Protein AF-A0A523U523-F1 (afdb_monomer)

Mean predicted aligned error: 12.66 Å

Structure (mmCIF, N/CA/C/O backbone):
data_AF-A0A523U523-F1
#
_entry.id   AF-A0A523U523-F1
#
loop_
_atom_site.group_PDB
_atom_site.id
_atom_site.type_symbol
_atom_site.label_atom_id
_atom_site.label_alt_id
_atom_site.label_comp_id
_atom_site.label_asym_id
_atom_site.label_entity_id
_atom_site.label_seq_id
_atom_site.pdbx_PDB_ins_code
_atom_site.Cartn_x
_atom_site.Cartn_y
_atom_site.Cartn_z
_atom_site.occupancy
_atom_site.B_iso_or_equiv
_atom_site.auth_seq_id
_atom_site.auth_comp_id
_atom_site.auth_asym_id
_atom_site.auth_atom_id
_atom_site.pdbx_PDB_model_num
ATOM 1 N N . MET A 1 1 ? 51.258 87.414 16.941 1.00 31.16 1 MET A N 1
ATOM 2 C CA . MET A 1 1 ? 50.674 86.828 18.165 1.00 31.16 1 MET A CA 1
ATOM 3 C C . MET A 1 1 ? 49.595 85.846 17.743 1.00 31.16 1 MET A C 1
ATOM 5 O O . MET A 1 1 ? 48.778 86.269 16.945 1.00 31.16 1 MET A O 1
ATOM 9 N N . LYS A 1 2 ? 49.683 84.598 18.241 1.00 28.62 2 LYS A N 1
ATOM 10 C CA . LYS A 1 2 ? 48.644 83.554 18.435 1.00 28.62 2 LYS A CA 1
ATOM 11 C C . LYS A 1 2 ? 47.592 83.340 17.333 1.00 28.62 2 LYS A C 1
ATOM 13 O O . LYS A 1 2 ? 46.916 84.271 16.936 1.00 28.62 2 LYS A O 1
ATOM 18 N N . ASP A 1 3 ? 47.291 82.146 16.847 1.00 26.77 3 ASP A N 1
ATOM 19 C CA . ASP A 1 3 ? 47.852 80.798 16.941 1.00 26.77 3 ASP A CA 1
ATOM 20 C C . ASP A 1 3 ? 47.478 80.148 15.597 1.00 26.77 3 ASP A C 1
ATOM 22 O O . ASP A 1 3 ? 46.361 80.320 15.105 1.00 26.77 3 ASP A O 1
ATOM 26 N N . LYS A 1 4 ? 48.447 79.516 14.928 1.00 28.81 4 LYS A N 1
ATOM 27 C CA . LYS A 1 4 ? 48.339 79.107 13.518 1.00 28.81 4 LYS A CA 1
ATOM 28 C C . LYS A 1 4 ? 47.633 77.761 13.367 1.00 28.81 4 LYS A C 1
ATOM 30 O O . LYS A 1 4 ? 48.006 76.785 14.009 1.00 28.81 4 LYS A O 1
ATOM 35 N N . GLY A 1 5 ? 46.673 77.715 12.446 1.00 24.77 5 GLY A N 1
ATOM 36 C CA . GLY A 1 5 ? 46.087 76.483 11.933 1.00 24.77 5 GLY A CA 1
ATOM 37 C C . GLY A 1 5 ? 46.914 75.801 10.835 1.00 24.77 5 GLY A C 1
ATOM 38 O O . GLY A 1 5 ? 47.940 76.309 10.389 1.00 24.77 5 GLY A O 1
ATOM 39 N N . MET A 1 6 ? 46.340 74.689 10.362 1.00 23.67 6 MET A N 1
ATOM 40 C CA . MET A 1 6 ? 46.591 73.994 9.090 1.00 23.67 6 MET A CA 1
ATOM 41 C C . MET A 1 6 ? 47.939 73.264 8.934 1.00 23.67 6 MET A C 1
ATOM 43 O O . MET A 1 6 ? 48.979 73.881 8.757 1.00 23.67 6 MET A O 1
ATOM 47 N N . MET A 1 7 ? 47.914 71.930 8.853 1.00 23.42 7 MET A N 1
ATOM 48 C CA . MET A 1 7 ? 48.011 71.195 7.578 1.00 23.42 7 MET A CA 1
ATOM 49 C C . MET A 1 7 ? 48.237 69.690 7.779 1.00 23.42 7 MET A C 1
ATOM 51 O O . MET A 1 7 ? 48.912 69.228 8.692 1.00 23.42 7 MET A O 1
ATOM 55 N N . ILE A 1 8 ? 47.655 68.951 6.841 1.00 31.33 8 ILE A N 1
ATOM 56 C CA . ILE A 1 8 ? 47.762 67.516 6.594 1.00 31.33 8 ILE A CA 1
ATOM 57 C C . ILE A 1 8 ? 49.200 67.149 6.187 1.00 31.33 8 ILE A C 1
ATOM 59 O O . ILE A 1 8 ? 49.745 67.763 5.272 1.00 31.33 8 ILE A O 1
ATOM 63 N N . ALA A 1 9 ? 49.773 66.088 6.772 1.00 23.36 9 ALA A N 1
ATOM 64 C CA . ALA A 1 9 ? 50.931 65.391 6.205 1.00 23.36 9 ALA A CA 1
ATOM 65 C C . ALA A 1 9 ? 50.999 63.895 6.595 1.00 23.36 9 ALA A C 1
ATOM 67 O O . ALA A 1 9 ? 50.957 63.533 7.763 1.00 23.36 9 ALA A O 1
ATOM 68 N N . LYS A 1 10 ? 51.096 63.078 5.536 1.00 23.66 10 LYS A N 1
ATOM 69 C CA . LYS A 1 10 ? 51.661 61.727 5.311 1.00 23.66 10 LYS A CA 1
ATOM 70 C C . LYS A 1 10 ? 52.051 60.791 6.480 1.00 23.66 10 LYS A C 1
ATOM 72 O O . LYS A 1 10 ? 52.673 61.162 7.463 1.00 23.66 10 LYS A O 1
ATOM 77 N N . SER A 1 11 ? 51.796 59.505 6.207 1.00 30.45 11 SER A N 1
ATOM 78 C CA . SER A 1 11 ? 52.144 58.284 6.957 1.00 30.45 11 SER A CA 1
ATOM 79 C C . SER A 1 11 ? 53.590 58.173 7.459 1.00 30.45 11 SER A C 1
ATOM 81 O O . SER A 1 11 ? 54.503 58.578 6.734 1.00 30.45 11 SER A O 1
ATOM 83 N N . PRO A 1 12 ? 53.810 57.325 8.480 1.00 26.56 12 PRO A N 1
ATOM 84 C CA . PRO A 1 12 ? 54.996 56.481 8.561 1.00 26.56 12 PRO A CA 1
ATOM 85 C C . PRO A 1 12 ? 54.666 54.982 8.433 1.00 26.56 12 PRO A C 1
ATOM 87 O O . PRO A 1 12 ? 53.679 54.471 8.960 1.00 26.56 12 PRO A O 1
ATOM 90 N N . LYS A 1 13 ? 55.539 54.282 7.703 1.00 27.62 13 LYS A N 1
ATOM 91 C CA . LYS A 1 13 ? 55.639 52.820 7.624 1.00 27.62 13 LYS A CA 1
ATOM 92 C C . LYS A 1 13 ? 56.377 52.262 8.848 1.00 27.62 13 LYS A C 1
ATOM 94 O O . LYS A 1 13 ? 57.360 52.856 9.275 1.00 27.62 13 LYS A O 1
ATOM 99 N N . GLY A 1 14 ? 56.000 51.037 9.229 1.00 27.42 14 GLY A N 1
ATOM 100 C CA . GLY A 1 14 ? 56.798 50.084 10.017 1.00 27.42 14 GLY A CA 1
ATOM 101 C C . GLY A 1 14 ? 56.550 50.161 11.526 1.00 27.42 14 GLY A C 1
ATOM 102 O O . GLY A 1 14 ? 56.428 51.248 12.059 1.00 27.42 14 GLY A O 1
ATOM 103 N N . THR A 1 15 ? 56.448 49.083 12.303 1.00 27.89 15 THR A N 1
ATOM 104 C CA . THR A 1 15 ? 56.701 47.645 12.105 1.00 27.89 15 THR A CA 1
ATOM 105 C C . THR A 1 15 ? 56.166 46.901 13.338 1.00 27.89 15 THR A C 1
ATOM 107 O O . THR A 1 15 ? 56.262 47.432 14.439 1.00 27.89 15 THR A O 1
ATOM 110 N N . GLY A 1 16 ? 55.721 45.649 13.173 1.00 27.77 16 GLY A N 1
ATOM 111 C CA . GLY A 1 16 ? 55.662 44.656 14.260 1.00 27.77 16 GLY A CA 1
ATOM 112 C C . GLY A 1 16 ? 54.257 44.253 14.718 1.00 27.77 16 GLY A C 1
ATOM 113 O O . GLY A 1 16 ? 53.577 45.014 15.391 1.00 27.77 16 GLY A O 1
ATOM 114 N N . GLY A 1 17 ? 53.833 43.030 14.383 1.00 25.62 17 GLY A N 1
ATOM 115 C CA . GLY A 1 17 ? 52.575 42.460 14.877 1.00 25.62 17 GLY A CA 1
ATOM 116 C C . GLY A 1 17 ? 52.147 41.196 14.133 1.00 25.62 17 GLY A C 1
ATOM 117 O O . GLY A 1 17 ? 51.312 41.251 13.237 1.00 25.62 17 GLY A O 1
ATOM 118 N N . THR A 1 18 ? 52.801 40.082 14.464 1.00 33.41 18 THR A N 1
ATOM 119 C CA . THR A 1 18 ? 52.349 38.677 14.356 1.00 33.41 18 THR A CA 1
ATOM 120 C C . THR A 1 18 ? 51.091 38.391 13.512 1.00 33.41 18 THR A C 1
ATOM 122 O O . THR A 1 18 ? 49.947 38.529 13.948 1.00 33.41 18 THR A O 1
ATOM 125 N N . ARG A 1 19 ? 51.312 37.880 12.292 1.00 31.42 19 ARG A N 1
ATOM 126 C CA . ARG A 1 19 ? 50.277 37.281 11.433 1.00 31.42 19 ARG A CA 1
ATOM 127 C C . ARG A 1 19 ? 49.756 35.983 12.058 1.00 31.42 19 ARG A C 1
ATOM 129 O O . ARG A 1 19 ? 50.450 34.971 12.042 1.00 31.42 19 ARG A O 1
ATOM 136 N N . TRP A 1 20 ? 48.509 35.986 12.513 1.00 36.66 20 TRP A N 1
ATOM 137 C CA . TRP A 1 20 ? 47.755 34.751 12.726 1.00 36.66 20 TRP A CA 1
ATOM 138 C C . TRP A 1 20 ? 47.405 34.106 11.370 1.00 36.66 20 TRP A C 1
ATOM 140 O O . TRP A 1 20 ? 47.061 34.833 10.427 1.00 36.66 20 TRP A O 1
ATOM 150 N N . PRO A 1 21 ? 47.460 32.768 11.229 1.00 39.16 21 PRO A N 1
ATOM 151 C CA . PRO A 1 21 ? 47.057 32.094 9.998 1.00 39.16 21 PRO A CA 1
ATOM 152 C C . PRO A 1 21 ? 45.580 32.373 9.692 1.00 39.16 21 PRO A C 1
ATOM 154 O O . PRO A 1 21 ? 44.739 32.350 10.591 1.00 39.16 21 PRO A O 1
ATOM 157 N N . ARG A 1 22 ? 45.241 32.576 8.409 1.00 38.88 22 ARG A N 1
ATOM 158 C CA . ARG A 1 22 ? 43.860 32.796 7.916 1.00 38.88 22 ARG A CA 1
ATOM 159 C C . ARG A 1 22 ? 42.844 31.757 8.428 1.00 38.88 22 ARG A C 1
ATOM 161 O O . ARG A 1 22 ? 41.663 32.070 8.525 1.00 38.88 22 ARG A O 1
ATOM 168 N N . PHE A 1 23 ? 43.316 30.575 8.819 1.00 35.03 23 PHE A N 1
ATOM 169 C CA . PHE A 1 23 ? 42.526 29.492 9.402 1.00 35.03 23 PHE A CA 1
ATOM 170 C C . PHE A 1 23 ? 41.856 29.867 10.740 1.00 35.03 23 PHE A C 1
ATOM 172 O O . PHE A 1 23 ? 40.699 29.527 10.965 1.00 35.03 23 PHE A O 1
ATOM 179 N N . VAL A 1 24 ? 42.532 30.640 11.600 1.00 39.50 24 VAL A N 1
ATOM 180 C CA . VAL A 1 24 ? 42.019 30.974 12.944 1.00 39.50 24 VAL A CA 1
ATOM 181 C C . VAL A 1 24 ? 40.967 32.089 12.898 1.00 39.50 24 VAL A C 1
ATOM 183 O O . VAL A 1 24 ? 39.995 32.060 13.648 1.00 39.50 24 VAL A O 1
ATOM 186 N N . ARG A 1 25 ? 41.090 33.033 11.953 1.00 33.12 25 ARG A N 1
ATOM 187 C CA . ARG A 1 25 ? 40.059 34.062 11.718 1.00 33.12 25 ARG A CA 1
ATOM 188 C C . ARG A 1 25 ? 38.760 33.483 11.152 1.00 33.12 25 ARG A C 1
ATOM 190 O O . ARG A 1 25 ? 37.694 34.011 11.441 1.00 33.12 25 ARG A O 1
ATOM 197 N N . MET A 1 26 ? 38.841 32.401 10.378 1.00 36.69 26 MET A N 1
ATOM 198 C CA . MET A 1 26 ? 37.661 31.746 9.811 1.00 36.69 26 MET A CA 1
ATOM 199 C C . MET A 1 26 ? 36.893 30.934 10.867 1.00 36.69 26 MET A C 1
ATOM 201 O O . MET A 1 26 ? 35.667 30.983 10.890 1.00 36.69 26 MET A O 1
ATOM 205 N N . LEU A 1 27 ? 37.601 30.269 11.791 1.00 35.00 27 LEU A N 1
ATOM 206 C CA . LEU A 1 27 ? 36.985 29.552 12.916 1.00 35.00 27 LEU A CA 1
ATOM 207 C C . LEU A 1 27 ? 36.276 30.495 13.905 1.00 35.00 27 LEU A C 1
ATOM 209 O O . LEU A 1 27 ? 35.171 30.197 14.346 1.00 35.00 27 LEU A O 1
ATOM 213 N N . LEU A 1 28 ? 36.861 31.660 14.203 1.00 32.31 28 LEU A N 1
ATOM 214 C CA . LEU A 1 28 ? 36.254 32.639 15.117 1.00 32.31 28 LEU A CA 1
ATOM 215 C C . LEU A 1 28 ? 34.996 33.316 14.540 1.0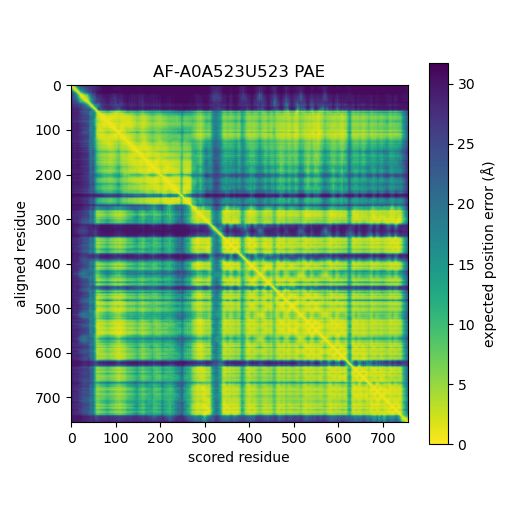0 32.31 28 LEU A C 1
ATOM 217 O O . LEU A 1 28 ? 34.057 33.563 15.291 1.00 32.31 28 LEU A O 1
ATOM 221 N N . CYS A 1 29 ? 34.915 33.543 13.222 1.00 32.44 29 CYS A N 1
ATOM 222 C CA . CYS A 1 29 ? 33.674 34.020 12.592 1.00 32.44 29 CYS A CA 1
ATOM 223 C C . CYS A 1 29 ? 32.554 32.963 12.600 1.00 32.44 29 CYS A C 1
ATOM 225 O O . CYS A 1 29 ? 31.387 33.324 12.727 1.00 32.44 29 CYS A O 1
ATOM 227 N N . PHE A 1 30 ? 32.887 31.669 12.514 1.00 34.69 30 PHE A N 1
ATOM 228 C CA . PHE A 1 30 ? 31.895 30.589 12.596 1.00 34.69 30 PHE A CA 1
ATOM 229 C C . PHE A 1 30 ? 31.328 30.417 14.012 1.00 34.69 30 PHE A C 1
ATOM 231 O O . PHE A 1 30 ? 30.123 30.224 14.164 1.00 34.69 30 PHE A O 1
ATOM 238 N N . CYS A 1 31 ? 32.154 30.568 15.052 1.00 29.89 31 CYS A N 1
ATOM 239 C CA . CYS A 1 31 ? 31.688 30.462 16.438 1.00 29.89 31 CYS A CA 1
ATOM 240 C C . CYS A 1 31 ? 30.761 31.620 16.853 1.00 29.89 31 CYS A C 1
ATOM 242 O O . CYS A 1 31 ? 29.823 31.401 17.613 1.00 29.89 31 CYS A O 1
ATOM 244 N N . VAL A 1 32 ? 30.962 32.839 16.335 1.00 29.83 32 VAL A N 1
ATOM 245 C CA . VAL A 1 32 ? 30.116 34.000 16.686 1.00 29.83 32 VAL A CA 1
ATOM 246 C C . VAL A 1 32 ? 28.758 33.972 15.968 1.00 29.83 32 VAL A C 1
ATOM 248 O O . VAL A 1 32 ? 27.759 34.403 16.538 1.00 29.83 32 VAL A O 1
ATOM 251 N N . ILE A 1 33 ? 28.676 33.395 14.762 1.00 35.25 33 ILE A N 1
ATOM 252 C CA . ILE A 1 33 ? 27.397 33.211 14.048 1.00 35.25 33 ILE A CA 1
ATOM 253 C C . ILE A 1 33 ? 26.590 32.045 14.647 1.00 35.25 33 ILE A C 1
ATOM 255 O O . ILE A 1 33 ? 25.371 32.151 14.772 1.00 35.25 33 ILE A O 1
ATOM 259 N N . ALA A 1 34 ? 27.256 30.976 15.103 1.00 31.44 34 ALA A N 1
ATOM 260 C CA . ALA A 1 34 ? 26.598 29.840 15.755 1.00 31.44 34 ALA A CA 1
ATOM 261 C C . ALA A 1 34 ? 25.940 30.210 17.101 1.00 31.44 34 ALA A C 1
ATOM 263 O O . ALA A 1 34 ? 24.869 29.699 17.413 1.00 31.44 34 ALA A O 1
ATOM 264 N N . VAL A 1 35 ? 26.530 31.141 17.863 1.00 28.06 35 VAL A N 1
ATOM 265 C CA . VAL A 1 35 ? 25.991 31.597 19.162 1.00 28.06 35 VAL A CA 1
ATOM 266 C C . VAL A 1 35 ? 24.847 32.616 19.009 1.00 28.06 35 VAL A C 1
ATOM 268 O O . VAL A 1 35 ? 23.992 32.721 19.887 1.00 28.06 35 VAL A O 1
ATOM 271 N N . LEU A 1 36 ? 24.762 33.335 17.883 1.00 27.53 36 LEU A N 1
ATOM 272 C CA . LEU A 1 36 ? 23.669 34.287 17.622 1.00 27.53 36 LEU A CA 1
ATOM 273 C C . LEU A 1 36 ? 22.416 33.643 16.997 1.00 27.53 36 LEU A C 1
ATOM 275 O O . LEU A 1 36 ? 21.342 34.235 17.066 1.00 27.53 36 LEU A O 1
ATOM 279 N N . MET A 1 37 ? 22.508 32.425 16.447 1.00 27.86 37 MET A N 1
ATOM 280 C CA . MET A 1 37 ? 21.350 31.686 15.909 1.00 27.86 37 MET A CA 1
ATOM 281 C C . MET A 1 37 ? 20.597 30.846 16.957 1.00 27.86 37 MET A C 1
ATOM 283 O O . MET A 1 37 ? 19.499 30.367 16.686 1.00 27.86 37 MET A O 1
ATOM 287 N N . THR A 1 38 ? 21.132 30.694 18.171 1.00 30.44 38 THR A N 1
ATOM 288 C CA . THR A 1 38 ? 20.534 29.865 19.236 1.00 30.44 38 THR A CA 1
ATOM 289 C C . THR A 1 38 ? 19.432 30.542 20.060 1.00 30.44 38 THR A C 1
ATOM 291 O O . THR A 1 38 ? 18.860 29.901 20.938 1.00 30.44 38 THR A O 1
ATOM 294 N N . VAL A 1 39 ? 19.064 31.798 19.775 1.00 31.47 39 VAL A N 1
ATOM 295 C CA . VAL A 1 39 ? 18.015 32.525 20.519 1.00 31.47 39 VAL A CA 1
ATOM 296 C C . VAL A 1 39 ? 16.908 33.004 19.578 1.00 31.47 39 VAL A C 1
ATOM 298 O O . VAL A 1 39 ? 16.804 34.191 19.292 1.00 31.47 39 VAL A O 1
ATOM 301 N N . ARG A 1 40 ? 16.099 32.067 19.062 1.00 31.25 40 ARG A N 1
ATOM 302 C CA . ARG A 1 40 ? 14.681 32.248 18.664 1.00 31.25 40 ARG A CA 1
ATOM 303 C C . ARG A 1 40 ? 14.171 30.991 17.955 1.00 31.25 40 ARG A C 1
ATOM 305 O O . ARG A 1 40 ? 14.233 30.893 16.738 1.00 31.25 40 ARG A O 1
ATOM 312 N N . ASN A 1 41 ? 13.701 30.024 18.737 1.00 29.33 41 ASN A N 1
ATOM 313 C CA . ASN A 1 41 ? 12.648 29.072 18.360 1.00 29.33 41 ASN A CA 1
ATOM 314 C C . ASN A 1 41 ? 12.392 28.154 19.559 1.00 29.33 41 ASN A C 1
ATOM 316 O O . ASN A 1 41 ? 12.992 27.086 19.699 1.00 29.33 41 ASN A O 1
ATOM 320 N N . GLU A 1 42 ? 11.524 28.605 20.460 1.00 28.17 42 GLU A N 1
ATOM 321 C CA . GLU A 1 42 ? 10.879 27.734 21.438 1.00 28.17 42 GLU A CA 1
ATOM 322 C C . GLU A 1 42 ? 9.475 27.426 20.931 1.00 28.17 42 GLU A C 1
ATOM 324 O O . GLU A 1 42 ? 8.561 28.242 20.997 1.00 28.17 42 GLU A O 1
ATOM 329 N N . GLY A 1 43 ? 9.347 26.245 20.343 1.00 29.02 43 GLY A N 1
ATOM 330 C CA . GLY A 1 43 ? 8.105 25.701 19.825 1.00 29.02 43 GLY A CA 1
ATOM 331 C C . GLY A 1 43 ? 8.441 24.435 19.057 1.00 29.02 43 GLY A C 1
ATOM 332 O O . GLY A 1 43 ? 8.924 24.523 17.936 1.00 29.02 43 GLY A O 1
ATOM 333 N N . LEU A 1 44 ? 8.214 23.277 19.688 1.00 32.59 44 LEU A N 1
ATOM 334 C CA . LEU A 1 44 ? 8.507 21.917 19.199 1.00 32.59 44 LEU A CA 1
ATOM 335 C C . LEU A 1 44 ? 9.986 21.487 19.302 1.00 32.59 44 LEU A C 1
ATOM 337 O O . LEU A 1 44 ? 10.647 21.217 18.303 1.00 32.59 44 LEU A O 1
ATOM 341 N N . ARG A 1 45 ? 10.497 21.349 20.534 1.00 26.23 45 ARG A N 1
ATOM 342 C CA . ARG A 1 45 ? 11.681 20.515 20.811 1.00 26.23 45 ARG A CA 1
ATOM 343 C C . ARG A 1 45 ? 11.231 19.118 21.269 1.00 26.23 45 ARG A C 1
ATOM 345 O O . ARG A 1 45 ? 10.311 19.045 22.084 1.00 26.23 45 ARG A O 1
ATOM 352 N N . PRO A 1 46 ? 11.850 18.021 20.794 1.00 32.06 46 PRO A N 1
ATOM 353 C CA . PRO A 1 46 ? 11.705 16.720 21.439 1.00 32.06 46 PRO A CA 1
ATOM 354 C C . PRO A 1 46 ? 12.274 16.796 22.862 1.00 32.06 46 PRO A C 1
ATOM 356 O O . PRO A 1 46 ? 13.280 17.467 23.097 1.00 32.06 46 PRO A O 1
ATOM 359 N N . VAL A 1 47 ? 11.612 16.128 23.809 1.00 28.44 47 VAL A N 1
ATOM 360 C CA . VAL A 1 47 ? 12.075 15.997 25.197 1.00 28.44 47 VAL A CA 1
ATOM 361 C C . VAL A 1 47 ? 13.483 15.401 25.173 1.00 28.44 47 VAL A C 1
ATOM 363 O O . VAL A 1 47 ? 13.680 14.275 24.718 1.00 28.44 47 VAL A O 1
ATOM 366 N N . SER A 1 48 ? 14.472 16.182 25.605 1.00 27.59 48 SER A N 1
ATOM 367 C CA . SER A 1 48 ? 15.866 15.759 25.686 1.00 27.59 48 SER A CA 1
ATOM 368 C C . SER A 1 48 ? 16.009 14.680 26.756 1.00 27.59 48 SER A C 1
ATOM 370 O O . SER A 1 48 ? 15.863 14.960 27.947 1.00 27.59 48 SER A O 1
ATOM 372 N N . ALA A 1 49 ? 16.309 13.453 26.331 1.00 27.62 49 ALA A N 1
ATOM 373 C CA . ALA A 1 49 ? 16.953 12.472 27.193 1.00 27.62 49 ALA A CA 1
ATOM 374 C C . ALA A 1 49 ? 18.290 13.055 27.682 1.00 27.62 49 ALA A C 1
ATOM 376 O O . ALA A 1 49 ? 18.973 13.751 26.929 1.00 27.62 49 ALA A O 1
ATOM 377 N N . GLY A 1 50 ? 18.608 12.819 28.956 1.00 26.12 50 GLY A N 1
ATOM 378 C CA . GLY A 1 50 ? 19.746 13.414 29.649 1.00 26.12 50 GLY A CA 1
ATOM 379 C C . GLY A 1 50 ? 21.075 13.267 28.907 1.00 26.12 50 GLY A C 1
ATOM 380 O O . GLY A 1 50 ? 21.347 12.267 28.244 1.00 26.12 50 GLY A O 1
ATOM 381 N N . GLU A 1 51 ? 21.903 14.296 29.052 1.00 29.23 51 GLU A N 1
ATOM 382 C CA . GLU A 1 51 ? 23.283 14.353 28.587 1.00 29.23 51 GLU A CA 1
ATOM 383 C C . GLU A 1 51 ? 24.115 13.271 29.285 1.00 29.23 51 GLU A C 1
ATOM 385 O O . GLU A 1 51 ? 24.623 13.478 30.381 1.00 29.23 51 GLU A O 1
ATOM 390 N N . ASN A 1 52 ? 24.184 12.086 28.677 1.00 27.08 52 ASN A N 1
ATOM 391 C CA . ASN A 1 52 ? 25.299 11.138 28.734 1.00 27.08 52 ASN A CA 1
ATOM 392 C C . ASN A 1 52 ? 24.938 9.888 27.925 1.00 27.08 52 ASN A C 1
ATOM 394 O O . ASN A 1 52 ? 24.633 8.848 28.488 1.00 27.08 52 ASN A O 1
ATOM 398 N N . GLU A 1 53 ? 24.993 9.980 26.597 1.00 27.52 53 GLU A N 1
ATOM 399 C CA . GLU A 1 53 ? 25.214 8.818 25.733 1.00 27.52 53 GLU A CA 1
ATOM 400 C C . GLU A 1 53 ? 25.695 9.302 24.359 1.00 27.52 53 GLU A C 1
ATOM 402 O O . GLU A 1 53 ? 24.930 9.771 23.520 1.00 27.52 53 GLU A O 1
ATOM 407 N N . ALA A 1 54 ? 26.995 9.169 24.098 1.00 29.58 54 ALA A N 1
ATOM 408 C CA . ALA A 1 54 ? 27.550 9.202 22.746 1.00 29.58 54 ALA A CA 1
ATOM 409 C C . ALA A 1 54 ? 27.222 7.879 22.016 1.00 29.58 54 ALA A C 1
ATOM 411 O O . ALA A 1 54 ? 28.110 7.195 21.509 1.00 29.58 54 ALA A O 1
ATOM 412 N N . SER A 1 55 ? 25.942 7.493 22.023 1.00 31.44 55 SER A N 1
ATOM 413 C CA . SER A 1 55 ? 25.428 6.220 21.526 1.00 31.44 55 SER A CA 1
ATOM 414 C C . SER A 1 55 ? 24.120 6.429 20.743 1.00 31.44 55 SER A C 1
ATOM 416 O O . SER A 1 55 ? 23.205 7.112 21.187 1.00 31.44 55 SER A O 1
ATOM 418 N N . ALA A 1 56 ? 24.082 5.812 19.558 1.00 37.09 56 ALA A N 1
ATOM 419 C CA . ALA A 1 56 ? 22.937 5.499 18.701 1.00 37.09 56 ALA A CA 1
ATOM 420 C C . ALA A 1 56 ? 22.228 6.624 17.908 1.00 37.09 56 ALA A C 1
ATOM 422 O O . ALA A 1 56 ? 21.377 7.369 18.391 1.00 37.09 56 ALA A O 1
ATOM 423 N N . ASN A 1 57 ? 22.463 6.603 16.588 1.00 50.50 57 ASN A N 1
ATOM 424 C CA . ASN A 1 57 ? 21.452 6.932 15.580 1.00 50.50 57 ASN A CA 1
ATOM 425 C C . ASN A 1 57 ? 20.186 6.110 15.878 1.00 50.50 57 ASN A C 1
ATOM 427 O O . ASN A 1 57 ? 20.173 4.915 15.597 1.00 50.50 57 ASN A O 1
ATOM 431 N N . LYS A 1 58 ? 19.166 6.704 16.505 1.00 66.25 58 LYS A N 1
ATOM 432 C CA . LYS A 1 58 ? 17.991 5.963 16.977 1.00 66.25 58 LYS A CA 1
ATOM 433 C C . LYS A 1 58 ? 16.726 6.478 16.303 1.00 66.25 58 LYS A C 1
ATOM 435 O O . LYS A 1 58 ? 16.395 7.661 16.413 1.00 66.25 58 LYS A O 1
ATOM 440 N N . LEU A 1 59 ? 16.023 5.573 15.623 1.00 81.06 59 LEU A N 1
ATOM 441 C CA . LEU A 1 59 ? 14.662 5.775 15.136 1.00 81.06 59 LEU A CA 1
ATOM 442 C C . LEU A 1 59 ? 13.801 6.437 16.217 1.00 81.06 59 LEU A C 1
ATOM 444 O O . LEU A 1 59 ? 13.666 5.914 17.323 1.00 81.06 59 LEU A O 1
ATOM 448 N N . THR A 1 60 ? 13.190 7.568 15.878 1.00 86.50 60 THR A N 1
ATOM 449 C CA . THR A 1 60 ? 12.226 8.248 16.745 1.00 86.50 60 THR A CA 1
ATOM 450 C C . THR A 1 60 ? 10.846 8.188 16.103 1.00 86.50 60 THR A C 1
ATOM 452 O O . THR A 1 60 ? 10.649 8.623 14.965 1.00 86.50 60 THR A O 1
ATOM 455 N N . ILE A 1 61 ? 9.884 7.629 16.833 1.00 88.25 61 ILE A N 1
ATOM 456 C CA . ILE A 1 61 ? 8.482 7.556 16.418 1.00 88.25 61 ILE A CA 1
ATOM 457 C C . ILE A 1 61 ? 7.752 8.817 16.882 1.00 88.25 61 ILE A C 1
ATOM 459 O O . ILE A 1 61 ? 7.957 9.290 17.998 1.00 88.25 61 ILE A O 1
ATOM 463 N N . SER A 1 62 ? 6.917 9.376 16.006 1.00 79.56 62 SER A N 1
ATOM 464 C CA . SER A 1 62 ? 6.138 10.577 16.311 1.00 79.56 62 SER A CA 1
ATOM 465 C C . SER A 1 62 ? 5.012 10.293 17.314 1.00 79.56 62 SER A C 1
ATOM 467 O O . SER A 1 62 ? 4.487 9.183 17.357 1.00 79.56 62 SER A O 1
ATOM 469 N N . LEU A 1 63 ? 4.584 11.322 18.055 1.00 84.94 63 LEU A N 1
ATOM 470 C CA . LEU A 1 63 ? 3.342 11.326 18.844 1.00 84.94 63 LEU A CA 1
ATOM 471 C C . LEU A 1 63 ? 3.233 10.211 19.904 1.00 84.94 63 LEU A C 1
ATOM 473 O O . LEU A 1 63 ? 2.167 9.627 20.044 1.00 84.94 63 LEU A O 1
ATOM 477 N N . ILE A 1 64 ? 4.289 9.893 20.660 1.00 90.69 64 ILE A N 1
ATOM 478 C CA . ILE A 1 64 ? 4.183 8.918 21.764 1.00 90.69 64 ILE A CA 1
ATOM 479 C C . ILE A 1 64 ? 3.425 9.538 22.950 1.00 90.69 64 ILE A C 1
ATOM 481 O O . ILE A 1 64 ? 3.746 10.643 23.385 1.00 90.69 64 ILE A O 1
ATOM 485 N N . ALA A 1 65 ? 2.433 8.818 23.478 1.00 91.50 65 ALA A N 1
ATOM 486 C CA . ALA A 1 65 ? 1.647 9.226 24.636 1.00 91.50 65 ALA A CA 1
ATOM 487 C C . ALA A 1 65 ? 2.496 9.178 25.924 1.00 91.50 65 ALA A C 1
ATOM 489 O O . ALA A 1 65 ? 2.971 8.097 26.289 1.00 91.50 65 ALA A O 1
ATOM 490 N N . PRO A 1 66 ? 2.696 10.307 26.631 1.00 90.75 66 PRO A N 1
ATOM 491 C CA . PRO A 1 66 ? 3.416 10.309 27.901 1.00 90.75 66 PRO A CA 1
ATOM 492 C C . PRO A 1 66 ? 2.587 9.623 28.995 1.00 90.75 66 PRO A C 1
ATOM 494 O O . PRO A 1 66 ? 1.363 9.719 28.990 1.00 90.75 66 PRO A O 1
ATOM 497 N N . ASN A 1 67 ? 3.256 8.948 29.935 1.00 91.38 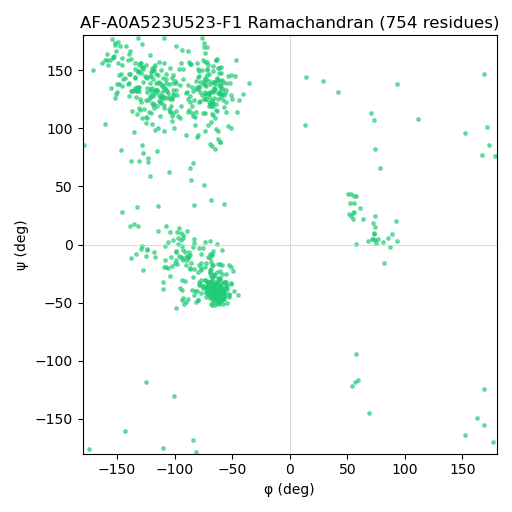67 ASN A N 1
ATOM 498 C CA . ASN A 1 67 ? 2.651 8.283 31.103 1.00 91.38 67 ASN A CA 1
ATOM 499 C C . ASN A 1 67 ? 1.505 7.305 30.765 1.00 91.38 67 ASN A C 1
ATOM 501 O O . ASN A 1 67 ? 0.642 7.024 31.595 1.00 91.38 67 ASN A O 1
ATOM 505 N N . ALA A 1 68 ? 1.481 6.770 29.542 1.00 92.56 68 ALA A N 1
ATOM 506 C CA . ALA A 1 68 ? 0.404 5.901 29.079 1.00 92.56 68 ALA A CA 1
ATOM 507 C C . ALA A 1 68 ? 0.292 4.596 29.888 1.00 92.56 68 ALA A C 1
ATOM 509 O O . ALA A 1 68 ? -0.819 4.103 30.081 1.00 92.56 68 ALA A O 1
ATOM 510 N N . ASP A 1 69 ? 1.415 4.066 30.388 1.00 94.12 69 ASP A N 1
ATOM 511 C CA . ASP A 1 69 ? 1.428 2.894 31.272 1.00 94.12 69 ASP A CA 1
ATOM 512 C C . ASP A 1 69 ? 0.671 3.171 32.577 1.00 94.12 69 ASP A C 1
ATOM 514 O O . ASP A 1 69 ? -0.238 2.420 32.918 1.00 94.12 69 ASP A O 1
ATOM 518 N N . GLU A 1 70 ? 0.947 4.298 33.244 1.00 95.62 70 GLU A N 1
ATOM 519 C CA . GLU A 1 70 ? 0.260 4.705 34.482 1.00 95.62 70 GLU A CA 1
ATOM 520 C C . GLU A 1 70 ? -1.253 4.851 34.267 1.00 95.62 70 GLU A C 1
ATOM 522 O O . GLU A 1 70 ? -2.064 4.418 35.090 1.00 95.62 70 GLU A O 1
ATOM 527 N N . VAL A 1 71 ? -1.648 5.427 33.126 1.00 95.88 71 VAL A N 1
ATOM 528 C CA . VAL A 1 71 ? -3.059 5.578 32.754 1.00 95.88 71 VAL A CA 1
ATOM 529 C C . VAL A 1 71 ? -3.722 4.213 32.571 1.00 95.88 71 VAL A C 1
ATOM 531 O O . VAL A 1 71 ? -4.812 3.982 33.101 1.00 95.88 71 VAL A O 1
ATOM 534 N N . PHE A 1 72 ? -3.086 3.288 31.846 1.00 96.50 72 PHE A N 1
ATOM 535 C CA . PHE A 1 72 ? -3.638 1.947 31.656 1.00 96.50 72 PHE A CA 1
ATOM 536 C C . PHE A 1 72 ? -3.671 1.141 32.959 1.00 96.50 72 PHE A C 1
ATOM 538 O O . PHE A 1 72 ? -4.676 0.482 33.219 1.00 96.50 72 PHE A O 1
ATOM 545 N N . GLU A 1 73 ? -2.656 1.248 33.815 1.00 96.62 73 GLU A N 1
ATOM 546 C CA . GLU A 1 73 ? -2.647 0.623 35.142 1.00 96.62 73 GLU A CA 1
ATOM 547 C C . GLU A 1 73 ? -3.779 1.147 36.034 1.00 96.62 73 GLU A C 1
ATOM 549 O O . GLU A 1 73 ? -4.455 0.369 36.719 1.00 96.62 73 GLU A O 1
ATOM 554 N N . GLN A 1 74 ? -4.037 2.459 36.002 1.00 97.38 74 GLN A N 1
ATOM 555 C CA . GLN A 1 74 ? -5.152 3.065 36.723 1.00 97.38 74 GLN A CA 1
ATOM 556 C C . GLN A 1 74 ? -6.501 2.547 36.211 1.00 97.38 74 GLN A C 1
ATOM 558 O O . GLN A 1 74 ? -7.363 2.194 37.022 1.00 97.38 74 GLN A O 1
ATOM 563 N N . LEU A 1 75 ? -6.685 2.470 34.891 1.00 97.25 75 LEU A N 1
ATOM 564 C CA . LEU A 1 75 ? -7.890 1.905 34.280 1.00 97.25 75 LEU A CA 1
ATOM 565 C C . LEU A 1 75 ? -8.073 0.430 34.667 1.00 97.25 75 LEU A C 1
ATOM 567 O O . LEU A 1 75 ? -9.169 0.030 35.058 1.00 97.25 75 LEU A O 1
ATOM 571 N N . ASP A 1 76 ? -7.004 -0.367 34.645 1.00 97.00 76 ASP A N 1
ATOM 572 C CA . ASP A 1 76 ? -7.047 -1.786 35.010 1.00 97.00 76 ASP A CA 1
ATOM 573 C C . ASP A 1 76 ? -7.346 -1.984 36.510 1.00 97.00 76 ASP A C 1
ATOM 575 O O . ASP A 1 76 ? -8.060 -2.915 36.897 1.00 97.00 76 ASP A O 1
ATOM 579 N N . ARG A 1 77 ? -6.871 -1.086 37.385 1.00 97.81 77 ARG A N 1
ATOM 580 C CA . ARG A 1 77 ? -7.268 -1.047 38.804 1.00 97.81 77 ARG A CA 1
ATOM 581 C C . ARG A 1 77 ? -8.759 -0.738 38.965 1.00 97.81 77 ARG A C 1
ATOM 583 O O . ARG A 1 77 ? -9.451 -1.490 39.646 1.00 97.81 77 ARG A O 1
ATOM 590 N N . LEU A 1 78 ? -9.260 0.316 38.319 1.00 97.50 78 LEU A N 1
ATOM 591 C CA . LEU A 1 78 ? -10.672 0.714 38.403 1.00 97.50 78 LEU A CA 1
ATOM 592 C C . LEU A 1 78 ? -11.610 -0.377 37.868 1.00 97.50 78 LEU A C 1
ATOM 594 O O . LEU A 1 78 ? -12.653 -0.633 38.469 1.00 97.50 78 LEU A O 1
ATOM 598 N N . ALA A 1 79 ? -11.213 -1.065 36.793 1.00 95.69 79 ALA A N 1
ATOM 599 C CA . ALA A 1 79 ? -11.955 -2.197 36.248 1.00 95.69 79 ALA A CA 1
ATOM 600 C C . ALA A 1 79 ? -11.994 -3.393 37.217 1.00 95.69 79 ALA A C 1
ATOM 602 O O . ALA A 1 79 ? -13.058 -3.978 37.420 1.00 95.69 79 ALA A O 1
ATOM 603 N N . ARG A 1 80 ? -10.870 -3.735 37.872 1.00 96.31 80 ARG A N 1
ATOM 604 C CA . ARG A 1 80 ? -10.826 -4.796 38.903 1.00 96.31 80 ARG A CA 1
ATOM 605 C C . ARG A 1 80 ? -11.696 -4.471 40.117 1.00 96.31 80 ARG A C 1
ATOM 607 O O . ARG A 1 80 ? -12.362 -5.356 40.644 1.00 96.31 80 ARG A O 1
ATOM 614 N N . GLU A 1 81 ? -11.717 -3.207 40.527 1.00 96.94 81 GLU A N 1
ATOM 615 C CA . GLU A 1 81 ? -12.561 -2.705 41.619 1.00 96.94 81 GLU A CA 1
ATOM 616 C C . GLU A 1 81 ? -14.026 -2.479 41.202 1.00 96.94 81 GLU A C 1
ATOM 618 O O . GLU A 1 81 ? -14.845 -2.115 42.044 1.00 96.94 81 GLU A O 1
ATOM 623 N N . LYS A 1 82 ? -14.371 -2.688 39.921 1.00 96.44 82 LYS A N 1
ATOM 624 C CA . LYS A 1 82 ? -15.701 -2.436 39.333 1.00 96.44 82 LYS A CA 1
ATOM 625 C C . LYS A 1 82 ? -16.203 -0.993 39.517 1.00 96.44 82 LYS A C 1
ATOM 627 O O . LYS A 1 82 ? -17.407 -0.743 39.540 1.00 96.44 82 LYS A O 1
ATOM 632 N N . LYS A 1 83 ? -15.293 -0.021 39.621 1.00 97.00 83 LYS A N 1
ATOM 633 C CA . LYS A 1 83 ? -15.608 1.416 39.719 1.00 97.00 83 LYS A CA 1
ATOM 634 C C . LYS A 1 83 ? -15.816 2.016 38.327 1.00 97.00 83 LYS A C 1
ATOM 636 O O . LYS A 1 83 ? -14.990 2.781 37.832 1.00 97.00 83 LYS A O 1
ATOM 641 N N . TRP A 1 84 ? -16.914 1.640 37.672 1.00 95.75 84 TRP A N 1
ATOM 642 C CA . TRP A 1 84 ? -17.146 1.940 36.253 1.00 95.75 84 TRP A CA 1
ATOM 643 C C . TRP A 1 84 ? -17.277 3.435 35.936 1.00 95.75 84 TRP A C 1
ATOM 645 O O . TRP A 1 84 ? -16.710 3.894 34.951 1.00 95.75 84 TRP A O 1
ATOM 655 N N . LEU A 1 85 ? -17.947 4.223 36.781 1.00 94.88 85 LEU A N 1
ATOM 656 C CA . LEU A 1 85 ? -18.089 5.664 36.539 1.00 94.88 85 LEU A CA 1
ATOM 657 C C . LEU A 1 85 ? -16.729 6.386 36.549 1.00 94.88 85 LEU A C 1
ATOM 659 O O . LEU A 1 85 ? -16.446 7.200 35.671 1.00 94.88 85 LEU A O 1
ATOM 663 N N . ASP A 1 86 ? -15.866 6.064 37.513 1.00 96.38 86 ASP A N 1
ATOM 664 C CA . ASP A 1 86 ? -14.516 6.632 37.598 1.00 96.38 86 ASP A CA 1
ATOM 665 C C . ASP A 1 86 ? -13.608 6.110 36.480 1.00 96.38 86 ASP A C 1
ATOM 667 O O . ASP A 1 86 ? -12.754 6.848 35.982 1.00 96.38 86 ASP A O 1
ATOM 671 N N . TYR A 1 87 ? -13.807 4.856 36.056 1.00 96.69 87 TYR A N 1
ATOM 672 C CA . TYR A 1 87 ? -13.146 4.290 34.881 1.00 96.69 87 TYR A CA 1
ATOM 673 C C . TYR A 1 87 ? -13.459 5.127 33.640 1.00 96.69 87 TYR A C 1
ATOM 675 O O . TYR A 1 87 ? -12.536 5.567 32.962 1.00 96.69 87 TYR A O 1
ATOM 683 N N . PHE A 1 88 ? -14.737 5.404 33.369 1.00 94.75 88 PHE A N 1
ATOM 684 C CA . PHE A 1 88 ? -15.149 6.159 32.185 1.00 94.75 88 PHE A CA 1
ATOM 685 C C . PHE A 1 88 ? -14.688 7.618 32.219 1.00 94.75 88 PHE A C 1
ATOM 687 O O . PHE A 1 88 ? -14.122 8.089 31.238 1.00 94.75 88 PHE A O 1
ATOM 694 N N . LYS A 1 89 ? -14.770 8.297 33.371 1.00 94.69 89 LYS A N 1
ATOM 695 C CA . LYS A 1 89 ? -14.200 9.651 33.532 1.00 94.69 89 LYS A CA 1
ATOM 696 C C . LYS A 1 89 ? -12.695 9.693 33.256 1.00 94.69 89 LYS A C 1
ATOM 698 O O . LYS A 1 89 ? -12.187 10.633 32.647 1.00 94.69 89 LYS A O 1
ATOM 703 N N . THR A 1 90 ? -11.973 8.673 33.721 1.00 95.31 90 THR A N 1
ATOM 704 C CA . THR A 1 90 ? -10.527 8.543 33.496 1.00 95.31 90 THR A CA 1
ATOM 705 C C . THR A 1 90 ? -10.233 8.231 32.027 1.00 95.31 90 THR A C 1
ATOM 707 O O . THR A 1 90 ? -9.311 8.807 31.453 1.00 95.31 90 THR A O 1
ATOM 710 N N . ALA A 1 91 ? -11.030 7.357 31.406 1.00 94.00 91 ALA A N 1
ATOM 711 C CA . ALA A 1 91 ? -10.922 7.000 29.997 1.00 94.00 91 ALA A CA 1
ATOM 712 C C . ALA A 1 91 ? -11.193 8.201 29.078 1.00 94.00 91 ALA A C 1
ATOM 714 O O . ALA A 1 91 ? -10.443 8.389 28.126 1.00 94.00 91 ALA A O 1
ATOM 715 N N . ASP A 1 92 ? -12.182 9.046 29.377 1.00 92.38 92 ASP A N 1
ATOM 716 C CA . ASP A 1 92 ? -12.444 10.278 28.619 1.00 92.38 92 ASP A CA 1
ATOM 717 C C . ASP A 1 92 ? -11.260 11.228 28.671 1.00 92.38 92 ASP A C 1
ATOM 719 O O . ASP A 1 92 ? -10.746 11.636 27.631 1.00 92.38 92 ASP A O 1
ATOM 723 N N . ARG A 1 93 ? -10.763 11.512 29.880 1.00 93.81 93 ARG A N 1
ATOM 724 C CA . ARG A 1 93 ? -9.589 12.370 30.052 1.00 93.81 93 ARG A CA 1
ATOM 725 C C . ARG A 1 93 ? -8.381 11.812 29.296 1.00 93.81 93 ARG A C 1
ATOM 727 O O . ARG A 1 93 ? -7.656 12.558 28.645 1.00 93.81 93 ARG A O 1
ATOM 734 N N . ALA A 1 94 ? -8.177 10.497 29.344 1.00 94.25 94 ALA A N 1
ATOM 735 C CA . ALA A 1 94 ? -7.116 9.835 28.597 1.00 94.25 94 ALA A CA 1
ATOM 736 C C . ALA A 1 94 ? -7.332 9.911 27.075 1.00 94.25 94 ALA A C 1
ATOM 738 O O . ALA A 1 94 ? -6.378 10.121 26.332 1.00 94.25 94 ALA A O 1
ATOM 739 N N . MET A 1 95 ? -8.569 9.772 26.594 1.00 91.75 95 MET A N 1
ATOM 740 C CA . MET A 1 95 ? -8.910 9.903 25.177 1.00 91.75 95 MET A CA 1
ATOM 741 C C . MET A 1 95 ? -8.682 11.334 24.676 1.00 91.75 95 MET A C 1
ATOM 743 O O . MET A 1 95 ? -8.165 11.518 23.577 1.00 91.75 95 MET A O 1
ATOM 747 N N . GLU A 1 96 ? -9.012 12.344 25.478 1.00 91.06 96 GLU A N 1
ATOM 748 C CA . GLU A 1 96 ? -8.759 13.752 25.164 1.00 91.06 96 GLU A CA 1
ATOM 749 C C . GLU A 1 96 ? -7.260 14.069 25.116 1.00 91.06 96 GLU A C 1
ATOM 751 O O . GLU A 1 96 ? -6.799 14.727 24.185 1.00 91.06 96 GLU A O 1
ATOM 756 N N . CYS A 1 97 ? -6.484 13.575 26.086 1.00 91.25 97 CYS A N 1
ATOM 757 C CA . CYS A 1 97 ? -5.049 13.849 26.163 1.00 91.25 97 CYS A CA 1
ATOM 758 C C . CYS A 1 97 ? -4.207 13.012 25.186 1.00 91.25 97 CYS A C 1
ATOM 760 O O . CYS A 1 97 ? -3.181 13.492 24.704 1.00 91.25 97 CYS A O 1
ATOM 762 N N . HIS A 1 98 ? -4.603 11.765 24.908 1.00 93.00 98 HIS A N 1
ATOM 763 C CA . HIS A 1 98 ? -3.763 10.780 24.215 1.00 93.00 98 HIS A CA 1
ATOM 764 C C . HIS A 1 98 ? -4.434 10.096 23.020 1.00 93.00 98 HIS A C 1
ATOM 766 O O . HIS A 1 98 ? -3.773 9.325 22.334 1.00 93.00 98 HIS A O 1
ATOM 772 N N . GLY A 1 99 ? -5.711 10.342 22.718 1.00 89.81 99 GLY A N 1
ATOM 773 C CA . GLY A 1 99 ? -6.469 9.558 21.731 1.00 89.81 99 GLY A CA 1
ATOM 774 C C . GLY A 1 99 ? -5.859 9.499 20.323 1.00 89.81 99 GLY A C 1
ATOM 775 O O . GLY A 1 99 ? -5.957 8.471 19.655 1.00 89.81 99 GLY A O 1
ATOM 776 N N . GLU A 1 100 ? -5.181 10.561 19.886 1.00 89.69 100 GLU A N 1
ATOM 777 C CA . GLU A 1 100 ? -4.485 10.628 18.588 1.00 89.69 100 GLU A CA 1
ATOM 778 C C . GLU A 1 100 ? -2.999 10.216 18.665 1.00 89.69 100 GLU A C 1
ATOM 780 O O . GLU A 1 100 ? -2.321 10.128 17.642 1.00 89.69 100 GLU A O 1
ATOM 785 N N . MET A 1 101 ? -2.490 9.940 19.868 1.00 94.25 101 MET A N 1
ATOM 786 C CA . MET A 1 101 ? -1.107 9.545 20.136 1.00 94.25 101 MET A CA 1
ATOM 787 C C . MET A 1 101 ? -0.921 8.023 20.046 1.00 94.25 101 MET A C 1
ATOM 789 O O . MET A 1 101 ? -1.873 7.240 20.010 1.00 94.25 101 MET A O 1
ATOM 793 N N . LEU A 1 102 ? 0.333 7.589 20.004 1.00 95.12 102 LEU A N 1
ATOM 794 C CA . LEU A 1 102 ? 0.758 6.199 19.969 1.00 95.12 102 LEU A CA 1
ATOM 795 C C . LEU A 1 102 ? 1.190 5.722 21.354 1.00 95.12 102 LEU A C 1
ATOM 797 O O . LEU A 1 102 ? 1.880 6.422 22.087 1.00 95.12 102 LEU A O 1
ATOM 801 N N . TYR A 1 103 ? 0.838 4.485 21.671 1.00 95.00 103 TYR A N 1
ATOM 802 C CA . TYR A 1 103 ? 1.329 3.753 22.827 1.00 95.00 103 TYR A CA 1
ATOM 803 C C . TYR A 1 103 ? 2.313 2.673 22.375 1.00 95.00 103 TYR A C 1
ATOM 805 O O . TYR A 1 103 ? 2.024 1.921 21.438 1.00 95.00 103 TYR A O 1
ATOM 813 N N . GLN A 1 104 ? 3.473 2.589 23.029 1.00 93.69 104 GLN A N 1
ATOM 814 C CA . GLN A 1 104 ? 4.477 1.565 22.750 1.00 93.69 104 GLN A CA 1
ATOM 815 C C . GLN A 1 104 ? 4.092 0.252 23.441 1.00 93.69 104 GLN A C 1
ATOM 817 O O . GLN A 1 104 ? 4.441 0.005 24.586 1.00 93.69 104 GLN A O 1
ATOM 822 N N . VAL A 1 105 ? 3.381 -0.616 22.723 1.00 91.50 105 VAL A N 1
ATOM 823 C CA . VAL A 1 105 ? 2.907 -1.911 23.243 1.00 91.50 105 VAL A CA 1
ATOM 824 C C . VAL A 1 105 ? 4.068 -2.884 23.488 1.00 91.50 105 VAL A C 1
ATOM 826 O O . VAL A 1 105 ? 4.034 -3.693 24.408 1.00 91.50 105 VAL A O 1
ATOM 829 N N . THR A 1 106 ? 5.088 -2.851 22.627 1.00 89.88 106 THR A N 1
ATOM 830 C CA . THR A 1 106 ? 6.348 -3.605 22.781 1.00 89.88 106 THR A CA 1
ATOM 831 C C . THR A 1 106 ? 7.486 -2.783 22.181 1.00 89.88 106 THR A C 1
ATOM 833 O O . THR A 1 106 ? 7.214 -1.826 21.459 1.00 89.88 106 THR A O 1
ATOM 836 N N . TYR A 1 107 ? 8.745 -3.191 22.375 1.00 85.25 107 TYR A N 1
ATOM 837 C CA . TYR A 1 107 ? 9.920 -2.471 21.858 1.00 85.25 107 TYR A CA 1
ATOM 838 C C . TYR A 1 107 ? 9.783 -2.018 20.387 1.00 85.25 107 TYR A C 1
ATOM 840 O O . TYR A 1 107 ? 10.031 -0.854 20.092 1.00 85.25 107 TYR A O 1
ATOM 848 N N . ASN A 1 108 ? 9.268 -2.885 19.503 1.00 90.62 108 ASN A N 1
ATOM 849 C CA . ASN A 1 108 ? 9.111 -2.617 18.064 1.00 90.62 108 ASN A CA 1
ATOM 850 C C . ASN A 1 108 ? 7.653 -2.396 17.612 1.00 90.62 108 ASN A C 1
ATOM 852 O O . ASN A 1 108 ? 7.344 -2.502 16.421 1.00 90.62 108 ASN A O 1
ATOM 856 N N . PHE A 1 109 ? 6.725 -2.137 18.538 1.00 93.81 109 PHE A N 1
ATOM 857 C CA . PHE A 1 109 ? 5.307 -1.975 18.214 1.00 93.81 109 PHE A CA 1
ATOM 858 C C . PHE A 1 109 ? 4.681 -0.776 18.883 1.00 93.81 109 PHE A C 1
ATOM 860 O O . PHE A 1 109 ? 4.658 -0.681 20.108 1.00 93.81 109 PHE A O 1
ATOM 867 N N . TYR A 1 110 ? 4.050 0.039 18.056 1.00 95.25 110 TYR A N 1
ATOM 868 C CA . TYR A 1 110 ? 3.279 1.184 18.474 1.00 95.25 110 TYR A CA 1
ATOM 869 C C . TYR A 1 110 ? 1.874 1.046 17.904 1.00 95.25 110 TYR A C 1
ATOM 871 O O . TYR A 1 110 ? 1.700 0.776 16.716 1.00 95.25 110 TYR A O 1
ATOM 879 N N . GLU A 1 111 ? 0.864 1.230 18.736 1.00 94.88 111 GLU A N 1
ATOM 880 C CA . GLU A 1 111 ? -0.539 1.233 18.322 1.00 94.88 111 GLU A CA 1
ATOM 881 C C . GLU A 1 111 ? -1.192 2.500 18.868 1.00 94.88 111 GLU A C 1
ATOM 883 O O . GLU A 1 111 ? -0.786 3.024 19.904 1.00 94.88 111 GLU A O 1
ATOM 888 N N . ASN A 1 112 ? -2.167 3.043 18.146 1.00 94.88 112 ASN A N 1
ATOM 889 C CA . ASN A 1 112 ? -2.855 4.250 18.578 1.00 94.88 112 ASN A CA 1
ATOM 890 C C . ASN A 1 112 ? -3.542 4.042 19.931 1.00 94.88 112 ASN A C 1
ATOM 892 O O . ASN A 1 112 ? -4.333 3.111 20.102 1.00 94.88 112 ASN A O 1
ATOM 896 N N . PHE A 1 113 ? -3.258 4.931 20.881 1.00 94.94 113 PHE A N 1
ATOM 897 C CA . PHE A 1 113 ? -3.762 4.845 22.246 1.00 94.94 113 PHE A CA 1
ATOM 898 C C . PHE A 1 113 ? -5.294 4.812 22.261 1.00 94.94 113 PHE A C 1
ATOM 900 O O . PHE A 1 113 ? -5.888 3.952 22.910 1.00 94.94 113 PHE A O 1
ATOM 907 N N . GLY A 1 114 ? -5.949 5.678 21.480 1.00 91.75 114 GLY A N 1
ATOM 908 C CA . GLY A 1 114 ? -7.406 5.706 21.373 1.00 91.75 114 GLY A CA 1
ATOM 909 C C . GLY A 1 114 ? -7.994 4.420 20.784 1.00 91.75 114 GLY A C 1
ATOM 910 O O . GLY A 1 114 ? -9.054 3.968 21.215 1.00 91.75 114 GLY A O 1
ATOM 911 N N . VAL A 1 115 ? -7.317 3.786 19.820 1.00 88.94 115 VAL A N 1
ATOM 912 C CA . VAL A 1 115 ? -7.711 2.471 19.280 1.00 88.94 115 VAL A CA 1
ATOM 913 C C . VAL A 1 115 ? -7.638 1.391 20.361 1.00 88.94 115 VAL A C 1
ATOM 915 O O . VAL A 1 115 ? -8.584 0.609 20.494 1.00 88.94 115 VAL A O 1
ATOM 918 N N . ILE A 1 116 ? -6.567 1.366 21.159 1.00 91.94 116 ILE A N 1
ATOM 919 C CA . ILE A 1 116 ? -6.424 0.426 22.280 1.00 91.94 116 ILE A CA 1
ATOM 920 C C . ILE A 1 116 ? -7.518 0.666 23.319 1.00 91.94 116 ILE A C 1
ATOM 922 O O . ILE A 1 116 ? -8.197 -0.279 23.718 1.00 91.94 116 ILE A O 1
ATOM 926 N N . LEU A 1 117 ? -7.715 1.919 23.735 1.00 92.38 117 LEU A N 1
ATOM 927 C CA . LEU A 1 117 ? -8.685 2.285 24.762 1.00 92.38 117 LEU A CA 1
ATOM 928 C C . LEU A 1 117 ? -10.114 1.914 24.342 1.00 92.38 117 LEU A C 1
ATOM 930 O O . LEU A 1 117 ? -10.822 1.262 25.105 1.00 92.38 117 LEU A O 1
ATOM 934 N N . ARG A 1 118 ? -10.511 2.215 23.099 1.00 87.50 118 ARG A N 1
ATOM 935 C CA . ARG A 1 118 ? -11.799 1.769 22.540 1.00 87.50 118 ARG A CA 1
ATOM 936 C C . ARG A 1 118 ? -11.938 0.252 22.566 1.00 87.50 118 ARG A C 1
ATOM 938 O O . ARG A 1 118 ? -12.953 -0.260 23.023 1.00 87.50 118 ARG A O 1
ATOM 945 N N . ARG A 1 119 ? -10.908 -0.481 22.124 1.00 86.75 119 ARG A N 1
ATOM 946 C CA . ARG A 1 119 ? -10.920 -1.951 22.152 1.00 86.75 119 ARG A CA 1
ATOM 947 C C . ARG A 1 119 ? -11.091 -2.485 23.580 1.00 86.75 119 ARG A C 1
ATOM 949 O O . ARG A 1 119 ? -11.816 -3.458 23.755 1.00 86.75 119 ARG A O 1
ATOM 956 N N . ARG A 1 120 ? -10.476 -1.845 24.585 1.00 90.31 120 ARG A N 1
ATOM 957 C CA . ARG A 1 120 ? -10.671 -2.182 26.008 1.00 90.31 120 ARG A CA 1
ATOM 958 C C . ARG A 1 120 ? -12.106 -1.906 26.460 1.00 90.31 120 ARG A C 1
ATOM 960 O O . ARG A 1 120 ? -12.716 -2.801 27.030 1.00 90.31 120 ARG A O 1
ATOM 967 N N . ILE A 1 121 ? -12.668 -0.736 26.140 1.00 88.44 121 ILE A N 1
ATOM 968 C CA . ILE A 1 121 ? -14.065 -0.385 26.459 1.00 88.44 121 ILE A CA 1
ATOM 969 C C . ILE A 1 121 ? -15.035 -1.398 25.837 1.00 88.44 121 ILE A C 1
ATOM 971 O O . ILE A 1 121 ? -15.948 -1.876 26.504 1.00 88.44 121 ILE A O 1
ATOM 975 N N . HIS A 1 122 ? -14.810 -1.800 24.584 1.00 82.94 122 HIS A N 1
ATOM 976 C CA . HIS A 1 122 ? -15.642 -2.797 23.900 1.00 82.94 122 HIS A CA 1
ATOM 977 C C . HIS A 1 122 ? -15.518 -4.204 24.499 1.00 82.94 122 HIS A C 1
ATOM 979 O O . HIS A 1 122 ? -16.364 -5.044 24.227 1.00 82.94 122 HIS A O 1
ATOM 985 N N . ALA A 1 123 ? -14.480 -4.479 25.287 1.00 84.81 123 ALA A N 1
ATOM 986 C CA . ALA A 1 123 ? -14.279 -5.763 25.954 1.00 84.81 123 ALA A CA 1
ATOM 987 C C . ALA A 1 123 ? -14.771 -5.771 27.415 1.00 84.81 123 ALA A C 1
ATOM 989 O O . ALA A 1 123 ? -14.635 -6.790 28.092 1.00 84.81 123 ALA A O 1
ATOM 990 N N . LEU A 1 124 ? -15.315 -4.653 27.914 1.00 88.75 124 LEU A N 1
ATOM 991 C CA . LEU A 1 124 ? -15.870 -4.565 29.264 1.00 88.75 124 LEU A CA 1
ATOM 992 C C . LEU A 1 124 ? -17.125 -5.445 29.429 1.00 88.75 124 LEU A C 1
ATOM 994 O O . LEU A 1 124 ? -17.818 -5.727 28.451 1.00 88.75 124 LEU A O 1
ATOM 998 N N . PRO A 1 125 ? -17.431 -5.892 30.659 1.00 89.56 125 PRO A N 1
ATOM 999 C CA . PRO A 1 125 ? -18.595 -6.730 30.918 1.00 89.56 125 PRO A CA 1
ATOM 1000 C C . PRO A 1 125 ? -19.906 -5.927 30.844 1.00 89.56 125 PRO A C 1
ATOM 1002 O O . PRO A 1 125 ? -19.903 -4.695 30.879 1.00 89.56 125 PRO A O 1
ATOM 1005 N N . LYS A 1 126 ? -21.043 -6.629 30.756 1.00 83.94 126 LYS A N 1
ATOM 1006 C CA . LYS A 1 126 ? -22.363 -6.020 30.515 1.00 83.94 126 LYS A CA 1
ATOM 1007 C C . LYS A 1 126 ? -22.734 -4.963 31.562 1.00 83.94 126 LYS A C 1
ATOM 1009 O O . LYS A 1 126 ? -23.261 -3.923 31.192 1.00 83.94 126 LYS A O 1
ATOM 1014 N N . GLU A 1 127 ? -22.400 -5.188 32.830 1.00 89.00 127 GLU A N 1
ATOM 1015 C CA . GLU A 1 127 ? -22.694 -4.267 33.934 1.00 89.00 127 GLU A CA 1
ATOM 1016 C C . GLU A 1 127 ? -21.990 -2.911 33.764 1.00 89.00 127 GLU A C 1
ATOM 1018 O O . GLU A 1 127 ? -22.487 -1.885 34.221 1.00 89.00 127 GLU A O 1
ATOM 1023 N N . ALA A 1 128 ? -20.837 -2.882 33.088 1.00 90.44 128 ALA A N 1
ATOM 1024 C CA . ALA A 1 128 ? -20.150 -1.634 32.774 1.00 90.44 128 ALA A CA 1
ATOM 1025 C C . ALA A 1 128 ? -20.888 -0.841 31.684 1.00 90.44 128 ALA A C 1
ATOM 1027 O O . ALA A 1 128 ? -20.849 0.387 31.691 1.00 90.44 128 ALA A O 1
ATOM 1028 N N . TYR A 1 129 ? -21.574 -1.516 30.755 1.00 87.88 129 TYR A N 1
ATOM 1029 C CA . TYR A 1 129 ? -22.344 -0.845 29.705 1.00 87.88 129 TYR A CA 1
ATOM 1030 C C . TYR A 1 129 ? -23.596 -0.161 30.237 1.00 87.88 129 TYR A C 1
ATOM 1032 O O . TYR A 1 129 ? -23.957 0.887 29.712 1.00 87.88 129 TYR A O 1
ATOM 1040 N N . ASP A 1 130 ? -24.226 -0.706 31.277 1.00 87.81 130 ASP A N 1
ATOM 1041 C CA . ASP A 1 130 ? -25.378 -0.060 31.910 1.00 87.81 130 ASP A CA 1
ATOM 1042 C C . ASP A 1 130 ? -24.958 1.303 32.495 1.00 87.81 130 ASP A C 1
ATOM 1044 O O . ASP A 1 130 ? -25.547 2.332 32.164 1.00 87.81 130 ASP A O 1
ATOM 1048 N N . VAL A 1 131 ? -23.834 1.343 33.225 1.00 91.56 131 VAL A N 1
ATOM 1049 C CA . VAL A 1 131 ? -23.245 2.598 33.735 1.00 91.56 131 VAL A CA 1
ATOM 1050 C C . VAL A 1 131 ? -22.782 3.517 32.598 1.00 91.56 131 VAL A C 1
ATOM 1052 O O . VAL A 1 131 ? -22.932 4.736 32.682 1.00 91.56 131 VAL A O 1
ATOM 1055 N N . PHE A 1 132 ? -22.227 2.956 31.517 1.00 90.88 132 PHE A N 1
ATOM 1056 C CA . PHE A 1 132 ? -21.837 3.731 30.336 1.00 90.88 132 PHE A CA 1
ATOM 1057 C C . PHE A 1 132 ? -23.042 4.461 29.736 1.00 90.88 132 PHE A C 1
ATOM 1059 O O . PHE A 1 132 ? -22.960 5.651 29.448 1.00 90.88 132 PHE A O 1
ATOM 1066 N N . ARG A 1 133 ? -24.163 3.757 29.555 1.00 90.31 133 ARG A N 1
ATOM 1067 C CA . ARG A 1 133 ? -25.393 4.315 28.983 1.00 90.31 133 ARG A CA 1
ATOM 1068 C C . ARG A 1 133 ? -25.980 5.395 29.883 1.00 90.31 133 ARG A C 1
ATOM 1070 O O . ARG A 1 133 ? -26.278 6.476 29.388 1.00 90.31 133 ARG A O 1
ATOM 1077 N N . GLU A 1 134 ? -26.042 5.169 31.196 1.00 91.38 134 GLU A N 1
ATOM 1078 C CA . GLU A 1 134 ? -26.479 6.196 32.156 1.00 91.38 134 GLU A CA 1
ATOM 1079 C C . GLU A 1 134 ? -25.647 7.484 32.059 1.00 91.38 134 GLU A C 1
ATOM 1081 O O . GLU A 1 134 ? -26.191 8.587 32.143 1.00 91.38 134 GLU A O 1
ATOM 1086 N N . TYR A 1 135 ? -24.334 7.358 31.845 1.00 91.25 135 TYR A N 1
ATOM 1087 C CA . TYR A 1 135 ? -23.430 8.503 31.777 1.00 91.25 135 TYR A CA 1
ATOM 1088 C C . TYR A 1 135 ? -23.410 9.196 30.400 1.00 91.25 135 TYR A C 1
ATOM 1090 O O . TYR A 1 135 ? -23.393 10.426 30.339 1.00 91.25 135 TYR A O 1
ATOM 1098 N N . TYR A 1 136 ? -23.439 8.442 29.292 1.00 92.62 136 TYR A N 1
ATOM 1099 C CA . TYR A 1 136 ? -23.209 8.975 27.940 1.00 92.62 136 TYR A CA 1
ATOM 1100 C C . TYR A 1 136 ? -24.445 9.080 27.042 1.00 92.62 136 TYR A C 1
ATOM 1102 O O . TYR A 1 136 ? -24.393 9.847 26.078 1.00 92.62 136 TYR A O 1
ATOM 1110 N N . ASP A 1 137 ? -25.554 8.377 27.306 1.00 92.69 137 ASP A N 1
ATOM 1111 C CA . ASP A 1 137 ? -26.684 8.343 26.359 1.00 92.69 137 ASP A CA 1
ATOM 1112 C C . ASP A 1 137 ? -27.317 9.725 26.157 1.00 92.69 137 ASP A C 1
ATOM 1114 O O . ASP A 1 137 ? -27.739 10.049 25.048 1.00 92.69 137 ASP A O 1
ATOM 1118 N N . THR A 1 138 ? -27.318 10.589 27.178 1.00 93.75 138 THR A N 1
ATOM 1119 C CA . THR A 1 138 ? -27.793 11.976 27.028 1.00 93.75 138 THR A CA 1
ATOM 1120 C C . THR A 1 138 ? -26.949 12.748 26.005 1.00 93.75 138 THR A C 1
ATOM 1122 O O . THR A 1 138 ? -27.488 13.426 25.128 1.00 93.75 138 THR A O 1
ATOM 1125 N N . ALA A 1 139 ? -25.620 12.623 26.074 1.00 92.38 139 ALA A N 1
ATOM 1126 C CA . ALA A 1 139 ? -24.704 13.289 25.149 1.00 92.38 139 ALA A CA 1
ATOM 1127 C C . ALA A 1 139 ? -24.763 12.668 23.742 1.00 92.38 139 ALA A C 1
ATOM 1129 O O . ALA A 1 139 ? -24.826 13.394 22.747 1.00 92.38 139 ALA A O 1
ATOM 1130 N N . ALA A 1 140 ? -24.809 11.336 23.654 1.00 92.12 140 ALA A N 1
ATOM 1131 C CA . ALA A 1 140 ? -24.957 10.615 22.394 1.00 92.12 140 ALA A CA 1
ATOM 1132 C C . ALA A 1 140 ? -26.283 10.960 21.693 1.00 92.12 140 ALA A C 1
ATOM 1134 O O . ALA A 1 140 ? -26.293 11.208 20.487 1.00 92.12 140 ALA A O 1
ATOM 1135 N N . GLY A 1 141 ? -27.381 11.071 22.445 1.00 93.50 141 GLY A N 1
ATOM 1136 C CA . GLY A 1 141 ? -28.684 11.485 21.927 1.00 93.50 141 GLY A CA 1
ATOM 1137 C C . GLY A 1 141 ? -28.700 12.931 21.436 1.00 93.50 141 GLY A C 1
ATOM 1138 O O . GLY A 1 141 ? -29.284 13.219 20.388 1.00 93.50 141 GLY A O 1
ATOM 1139 N N . ALA A 1 142 ? -28.001 13.841 22.124 1.00 92.56 142 ALA A N 1
ATOM 1140 C CA . ALA A 1 142 ? -27.836 15.220 21.664 1.00 92.56 142 ALA A CA 1
ATOM 1141 C C . ALA A 1 142 ? -27.049 15.291 20.342 1.00 92.56 142 ALA A C 1
ATOM 1143 O O . ALA A 1 142 ? -27.463 15.995 19.418 1.00 92.56 142 ALA A O 1
ATOM 1144 N N . GLN A 1 143 ? -25.962 14.520 20.221 1.00 92.44 143 GLN A N 1
ATOM 1145 C CA . GLN A 1 143 ? -25.190 14.397 18.977 1.00 92.44 143 GLN A CA 1
ATOM 1146 C C . GLN A 1 143 ? -26.029 13.806 17.840 1.00 92.44 143 GLN A C 1
ATOM 1148 O O . GLN A 1 143 ? -26.031 14.332 16.725 1.00 92.44 143 GLN A O 1
ATOM 1153 N N . PHE A 1 144 ? -26.801 12.753 18.121 1.00 92.75 144 PHE A N 1
ATOM 1154 C CA . PHE A 1 144 ? -27.674 12.127 17.131 1.00 92.75 144 PHE A CA 1
ATOM 1155 C C . PHE A 1 144 ? -28.770 13.090 16.651 1.00 92.75 144 PHE A C 1
ATOM 1157 O O . PHE A 1 144 ? -28.958 13.261 15.447 1.00 92.75 144 PHE A O 1
ATOM 1164 N N . SER A 1 145 ? -29.416 13.811 17.572 1.00 93.44 145 SER A N 1
ATOM 1165 C CA . SER A 1 145 ? -30.398 14.858 17.245 1.00 93.44 145 SER A CA 1
ATOM 1166 C C . SER A 1 145 ? -29.774 15.993 16.419 1.00 93.44 145 SER A C 1
ATOM 1168 O O . SER A 1 145 ? -30.412 16.560 15.530 1.00 93.44 145 SER A O 1
ATOM 1170 N N . GLY A 1 146 ? -28.509 16.337 16.689 1.00 91.25 146 GLY A N 1
ATOM 1171 C CA . GLY A 1 146 ? -27.733 17.283 15.885 1.00 91.25 146 GLY A CA 1
ATOM 1172 C C . GLY A 1 146 ? -27.531 16.791 14.450 1.00 91.25 146 GLY A C 1
ATOM 1173 O O . GLY A 1 146 ? -27.759 17.542 13.496 1.00 91.25 146 GLY A O 1
ATOM 1174 N N . TRP A 1 147 ? -27.197 15.509 14.283 1.00 93.25 147 TRP A N 1
ATOM 1175 C CA . TRP A 1 147 ? -27.112 14.888 12.964 1.00 93.25 147 TRP A CA 1
ATOM 1176 C C . TRP A 1 147 ? -28.456 14.901 12.230 1.00 93.25 147 TRP A C 1
ATOM 1178 O O . TRP A 1 147 ? -28.481 15.162 11.028 1.00 93.25 147 TRP A O 1
ATOM 1188 N N . GLU A 1 148 ? -29.582 14.668 12.904 1.00 91.31 148 GLU A N 1
ATOM 1189 C CA . GLU A 1 148 ? -30.896 14.706 12.247 1.00 91.31 148 GLU A CA 1
ATOM 1190 C C . GLU A 1 148 ? -31.205 16.071 11.620 1.00 91.31 148 GLU A C 1
ATOM 1192 O O . GLU A 1 148 ? -31.833 16.130 10.560 1.00 91.31 148 GLU A O 1
ATOM 1197 N N . ARG A 1 149 ? -30.701 17.154 12.225 1.00 90.88 149 ARG A N 1
ATOM 1198 C CA . ARG A 1 149 ? -30.858 18.530 11.733 1.00 90.88 149 ARG A CA 1
ATOM 1199 C C . ARG A 1 149 ? -29.892 18.863 10.598 1.00 90.88 149 ARG A C 1
ATOM 1201 O O . ARG A 1 149 ? -30.308 19.417 9.586 1.00 90.88 149 ARG A O 1
ATOM 1208 N N . CYS A 1 150 ? -28.609 18.545 10.768 1.00 89.88 150 CYS A N 1
ATOM 1209 C CA . CYS A 1 150 ? -27.544 19.020 9.876 1.00 89.88 150 CYS A CA 1
ATOM 1210 C C . CYS A 1 150 ? -27.101 17.988 8.829 1.00 89.88 150 CYS A C 1
ATOM 1212 O O . CYS A 1 150 ? -26.401 18.334 7.881 1.00 89.88 150 CYS A O 1
ATOM 1214 N N . ARG A 1 151 ? -27.463 16.713 9.018 1.00 87.38 151 ARG A N 1
ATOM 1215 C CA . ARG A 1 151 ? -27.010 15.548 8.238 1.00 87.38 151 ARG A CA 1
ATOM 1216 C C . ARG A 1 151 ? -25.485 15.437 8.108 1.00 87.38 151 ARG A C 1
ATOM 1218 O O . ARG A 1 151 ? -24.988 14.807 7.175 1.00 87.38 151 ARG A O 1
ATOM 1225 N N . ASP A 1 152 ? -24.735 15.987 9.066 1.00 85.56 152 ASP A N 1
ATOM 1226 C CA . ASP A 1 152 ? -23.273 15.917 9.061 1.00 85.56 152 ASP A CA 1
ATOM 1227 C C . ASP A 1 152 ? -22.791 14.520 9.466 1.00 85.56 152 ASP A C 1
ATOM 1229 O O . ASP A 1 152 ? -22.920 14.082 10.610 1.00 85.56 152 ASP A O 1
ATOM 1233 N N . ARG A 1 153 ? -22.174 13.824 8.510 1.00 87.19 153 ARG A N 1
ATOM 1234 C CA . ARG A 1 153 ? -21.567 12.504 8.699 1.00 87.19 153 ARG A CA 1
ATOM 1235 C C . ARG A 1 153 ? -20.608 12.456 9.896 1.00 87.19 153 ARG A C 1
ATOM 1237 O O . ARG A 1 153 ? -20.512 11.406 10.528 1.00 87.19 153 ARG A O 1
ATOM 1244 N N . LYS A 1 154 ? -19.889 13.544 10.200 1.00 86.38 154 LYS A N 1
ATOM 1245 C CA . LYS A 1 154 ? -18.912 13.584 11.303 1.00 86.38 154 LYS A CA 1
ATOM 1246 C C . LYS A 1 154 ? -19.555 13.317 12.661 1.00 86.38 154 LYS A C 1
ATOM 1248 O O . LYS A 1 154 ? -18.964 12.590 13.448 1.00 86.38 154 LYS A O 1
ATOM 1253 N N . MET A 1 155 ? -20.774 13.806 12.889 1.00 89.12 155 MET A N 1
ATOM 1254 C CA . MET A 1 155 ? -21.500 13.591 14.147 1.00 89.12 155 MET A CA 1
ATOM 1255 C C . MET A 1 155 ? -21.795 12.107 14.383 1.00 89.12 155 MET A C 1
ATOM 1257 O O . MET A 1 155 ? -21.585 11.594 15.477 1.00 89.12 155 MET A O 1
ATOM 1261 N N . LEU A 1 156 ? -22.198 11.370 13.341 1.00 91.31 156 LEU A N 1
ATOM 1262 C CA . LEU A 1 156 ? -22.403 9.925 13.472 1.00 91.31 156 LEU A CA 1
ATOM 1263 C C . LEU A 1 156 ? -21.090 9.169 13.706 1.00 91.31 156 LEU A C 1
ATOM 1265 O O . LEU A 1 156 ? -21.066 8.208 14.472 1.00 91.31 156 LEU A O 1
ATOM 1269 N N . VAL A 1 157 ? -19.998 9.581 13.047 1.00 88.00 157 VAL A N 1
ATOM 1270 C CA . VAL A 1 157 ? -18.671 8.994 13.302 1.00 88.00 157 VAL A CA 1
ATOM 1271 C C . VAL A 1 157 ? -18.263 9.226 14.752 1.00 88.00 157 VAL A C 1
ATOM 1273 O O . VAL A 1 157 ? -17.761 8.304 15.382 1.00 88.00 157 VAL A O 1
ATOM 1276 N N . GLU A 1 158 ? -18.519 10.414 15.297 1.00 87.31 158 GLU A N 1
ATOM 1277 C CA . GLU A 1 158 ? -18.220 10.734 16.690 1.00 87.31 158 GLU A CA 1
ATOM 1278 C C . GLU A 1 158 ? -18.989 9.834 17.664 1.00 87.31 158 GLU A C 1
ATOM 1280 O O . GLU A 1 158 ? -18.383 9.311 18.598 1.00 87.31 158 GLU A O 1
ATOM 1285 N N . ILE A 1 159 ? -20.271 9.551 17.402 1.00 91.19 159 ILE A N 1
ATOM 1286 C CA . ILE A 1 159 ? -21.050 8.585 18.196 1.00 91.19 159 ILE A CA 1
ATOM 1287 C C . ILE A 1 159 ? -20.371 7.214 18.202 1.00 91.19 159 ILE A C 1
ATOM 1289 O O . ILE A 1 159 ? -20.174 6.622 19.259 1.00 91.19 159 ILE A O 1
ATOM 1293 N N . VAL A 1 160 ? -19.947 6.727 17.037 1.00 88.69 160 VAL A N 1
ATOM 1294 C CA . VAL A 1 160 ? -19.307 5.409 16.920 1.00 88.69 160 VAL A CA 1
ATOM 1295 C C . VAL A 1 160 ? -17.904 5.388 17.534 1.00 88.69 160 VAL A C 1
ATOM 1297 O O . VAL A 1 160 ? -17.493 4.367 18.078 1.00 88.69 160 VAL A O 1
ATOM 1300 N N . GLU A 1 161 ? -17.148 6.483 17.455 1.00 81.81 161 GLU A N 1
ATOM 1301 C CA . GLU A 1 161 ? -15.777 6.551 17.975 1.00 81.81 161 GLU A CA 1
ATOM 1302 C C . GLU A 1 161 ? -15.688 6.867 19.473 1.00 81.81 161 GLU A C 1
ATOM 1304 O O . GLU A 1 161 ? -14.694 6.486 20.099 1.00 81.81 161 GLU A O 1
ATOM 1309 N N . ARG A 1 162 ? -16.668 7.575 20.045 1.00 84.50 162 ARG A N 1
ATOM 1310 C CA . ARG A 1 162 ? -16.666 8.000 21.458 1.00 84.50 162 ARG A CA 1
ATOM 1311 C C . ARG A 1 162 ? -17.701 7.272 22.303 1.00 84.50 162 ARG A C 1
ATOM 1313 O O . ARG A 1 162 ? -17.409 6.902 23.432 1.00 84.50 162 ARG A O 1
ATOM 1320 N N . TYR A 1 163 ? -18.880 7.015 21.749 1.00 87.94 163 TYR A N 1
ATOM 1321 C CA . TYR A 1 163 ? -20.034 6.497 22.484 1.00 87.94 163 TYR A CA 1
ATOM 1322 C C . TYR A 1 163 ? -20.429 5.091 22.034 1.00 87.94 163 TYR A C 1
ATOM 1324 O O . TYR A 1 163 ? -21.612 4.759 22.045 1.00 87.94 163 TYR A O 1
ATOM 1332 N N . PHE A 1 164 ? -19.462 4.253 21.637 1.00 85.69 164 PHE A N 1
ATOM 1333 C CA . PHE A 1 164 ? -19.759 2.986 20.964 1.00 85.69 164 PHE A CA 1
ATOM 1334 C C . PHE A 1 164 ? -20.759 2.095 21.715 1.00 85.69 164 PHE A C 1
ATOM 1336 O O . PHE A 1 164 ? -21.664 1.626 21.051 1.00 85.69 164 PHE A O 1
ATOM 1343 N N . PRO A 1 165 ? -20.715 1.884 23.047 1.00 86.81 165 PRO A N 1
ATOM 1344 C CA . PRO A 1 165 ? -21.732 1.084 23.751 1.00 86.81 165 PRO A CA 1
ATOM 1345 C C . PRO A 1 165 ? -23.104 1.761 23.974 1.00 86.81 165 PRO A C 1
ATOM 1347 O O . PRO A 1 165 ? -24.006 1.126 24.530 1.00 86.81 165 PRO A O 1
ATOM 1350 N N . SER A 1 166 ? -23.275 3.028 23.574 1.00 88.88 166 SER A N 1
ATOM 1351 C CA . SER A 1 166 ? -24.525 3.788 23.756 1.00 88.88 166 SER A CA 1
ATOM 1352 C C . SER A 1 166 ? -25.696 3.204 22.972 1.00 88.88 166 SER A C 1
ATOM 1354 O O . SER A 1 166 ? -25.503 2.521 21.956 1.00 88.88 166 SER A O 1
ATOM 1356 N N . SER A 1 167 ? -26.911 3.537 23.405 1.00 89.31 167 SER A N 1
ATOM 1357 C CA . SER A 1 167 ? -28.167 3.110 22.763 1.00 89.31 167 SER A CA 1
ATOM 1358 C C . SER A 1 167 ? -28.406 3.755 21.384 1.00 89.31 167 SER A C 1
ATOM 1360 O O . SER A 1 167 ? -29.318 3.370 20.667 1.00 89.31 167 SER A O 1
ATOM 1362 N N . TYR A 1 168 ? -27.579 4.729 20.980 1.00 90.75 168 TYR A N 1
ATOM 1363 C CA . TYR A 1 168 ? -27.687 5.420 19.685 1.00 90.75 168 TYR A CA 1
ATOM 1364 C C . TYR A 1 168 ? -26.724 4.876 18.621 1.00 90.75 168 TYR A C 1
ATOM 1366 O O . TYR A 1 168 ? -26.837 5.214 17.438 1.00 90.75 168 TYR A O 1
ATOM 1374 N N . THR A 1 169 ? -25.740 4.063 19.015 1.00 90.69 169 THR A N 1
ATOM 1375 C CA . THR A 1 169 ? -24.666 3.635 18.108 1.00 90.69 169 THR A CA 1
ATOM 1376 C C . THR A 1 169 ? -25.139 2.654 17.051 1.00 90.69 169 THR A C 1
ATOM 1378 O O . THR A 1 169 ? -24.648 2.697 15.923 1.00 90.69 169 THR A O 1
ATOM 1381 N N . ASP A 1 170 ? -26.073 1.763 17.371 1.00 90.88 170 ASP A N 1
ATOM 1382 C CA . ASP A 1 170 ? -26.574 0.792 16.402 1.00 90.88 170 ASP A CA 1
ATOM 1383 C C . ASP A 1 170 ? -27.281 1.493 15.228 1.00 90.88 170 ASP A C 1
ATOM 1385 O O . ASP A 1 170 ? -26.979 1.227 14.060 1.00 90.88 170 ASP A O 1
ATOM 1389 N N . GLU A 1 171 ? -28.120 2.485 15.518 1.00 91.50 171 GLU A N 1
ATOM 1390 C CA . GLU A 1 171 ? -28.738 3.331 14.512 1.00 91.50 171 GLU A CA 1
ATOM 1391 C C . GLU A 1 171 ? -27.696 4.203 13.798 1.00 91.50 171 GLU A C 1
ATOM 1393 O O . GLU A 1 171 ? -27.707 4.270 12.566 1.00 91.50 171 GLU A O 1
ATOM 1398 N N . ALA A 1 172 ? -26.734 4.790 14.516 1.00 93.12 172 ALA A N 1
ATOM 1399 C CA . ALA A 1 172 ? -25.652 5.560 13.901 1.00 93.12 172 ALA A CA 1
ATOM 1400 C C . ALA A 1 172 ? -24.831 4.728 12.896 1.00 93.12 172 ALA A C 1
ATOM 1402 O O . ALA A 1 172 ? -24.561 5.201 11.789 1.00 93.12 172 ALA A O 1
ATOM 1403 N N . LEU A 1 173 ? -24.492 3.475 13.223 1.00 93.19 173 LEU A N 1
ATOM 1404 C CA . LEU A 1 173 ? -23.802 2.539 12.327 1.00 93.19 173 LEU A CA 1
ATOM 1405 C C . LEU A 1 173 ? -24.639 2.227 11.082 1.00 93.19 173 LEU A C 1
ATOM 1407 O O . LEU A 1 173 ? -24.109 2.245 9.966 1.00 93.19 173 LEU A O 1
ATOM 1411 N N . LEU A 1 174 ? -25.944 1.985 11.246 1.00 91.81 174 LEU A N 1
ATOM 1412 C CA . LEU A 1 174 ? -26.850 1.742 10.121 1.00 91.81 174 LEU A CA 1
ATOM 1413 C C . LEU A 1 174 ? -26.950 2.965 9.195 1.00 91.81 174 LEU A C 1
ATOM 1415 O O . LEU A 1 174 ? -26.930 2.817 7.966 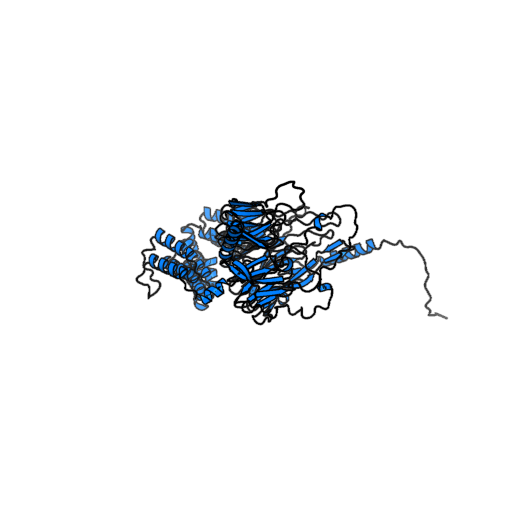1.00 91.81 174 LEU A O 1
ATOM 1419 N N . LYS A 1 175 ? -27.030 4.177 9.757 1.00 93.06 175 LYS A N 1
ATOM 1420 C CA . LYS A 1 175 ? -27.091 5.431 8.989 1.00 93.06 175 LYS A CA 1
ATOM 1421 C C . LYS A 1 175 ? -25.763 5.748 8.305 1.00 93.06 175 LYS A C 1
ATOM 1423 O O . LYS A 1 175 ? -25.775 6.069 7.120 1.00 93.06 175 LYS A O 1
ATOM 1428 N N . LEU A 1 176 ? -24.625 5.587 8.985 1.00 91.69 176 LEU A N 1
ATOM 1429 C CA . LEU A 1 176 ? -23.293 5.732 8.379 1.00 91.69 176 LEU A CA 1
ATOM 1430 C C . LEU A 1 176 ? -23.094 4.771 7.216 1.00 91.69 176 LEU A C 1
ATOM 1432 O O . LEU A 1 176 ? -22.627 5.176 6.150 1.00 91.69 176 LEU A O 1
ATOM 1436 N N . GLY A 1 177 ? -23.469 3.506 7.416 1.00 90.38 177 GLY A N 1
ATOM 1437 C CA . GLY A 1 177 ? -23.434 2.498 6.371 1.00 90.38 177 GLY A CA 1
ATOM 1438 C C . GLY A 1 177 ? -24.270 2.912 5.163 1.00 90.38 177 GLY A C 1
ATOM 1439 O O . GLY A 1 177 ? -23.793 2.831 4.035 1.00 90.38 177 GLY A O 1
ATOM 1440 N N . SER A 1 178 ? -25.476 3.434 5.393 1.00 91.00 178 SER A N 1
ATOM 1441 C CA . SER A 1 178 ? -26.375 3.893 4.325 1.00 91.00 178 SER A CA 1
ATOM 1442 C C . SER A 1 178 ? -25.814 5.112 3.577 1.00 91.00 178 SER A C 1
ATOM 1444 O O . SER A 1 178 ? -25.723 5.074 2.354 1.00 91.00 178 SER A O 1
ATOM 1446 N N . LEU A 1 179 ? -25.314 6.131 4.288 1.00 88.94 179 LEU A N 1
ATOM 1447 C CA . LEU A 1 179 ? -24.674 7.312 3.685 1.00 88.94 179 LEU A CA 1
ATOM 1448 C C . LEU A 1 179 ? -23.457 6.937 2.828 1.00 88.94 179 LEU A C 1
ATOM 1450 O O . LEU A 1 179 ? -23.257 7.468 1.732 1.00 88.94 179 LEU A O 1
ATOM 1454 N N . ASP A 1 180 ? -22.621 6.018 3.319 1.00 84.00 180 ASP A N 1
ATOM 1455 C CA . ASP A 1 180 ? -21.467 5.536 2.563 1.00 84.00 180 ASP A CA 1
ATOM 1456 C C . ASP A 1 180 ? -21.894 4.658 1.378 1.00 84.00 180 ASP A C 1
ATOM 1458 O O . ASP A 1 180 ? -21.257 4.722 0.327 1.00 84.00 180 ASP A O 1
ATOM 1462 N N . PHE A 1 181 ? -22.983 3.895 1.493 1.00 83.31 181 PHE A N 1
ATOM 1463 C CA . PHE A 1 181 ? -23.529 3.107 0.389 1.00 83.31 181 PHE A CA 1
ATOM 1464 C C . PHE A 1 181 ? -24.066 4.009 -0.730 1.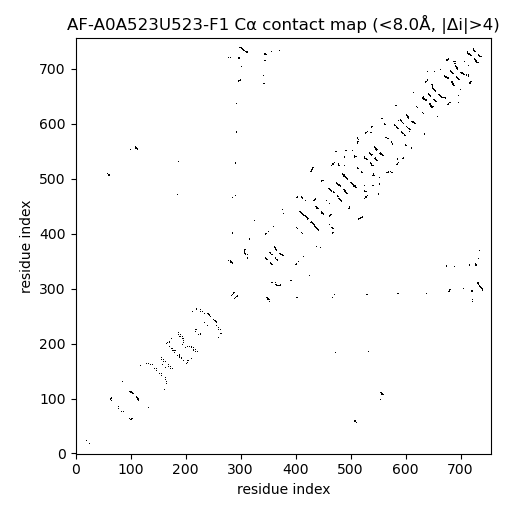00 83.31 181 PHE A C 1
ATOM 1466 O O . PHE A 1 181 ? -23.693 3.828 -1.889 1.00 83.31 181 PHE A O 1
ATOM 1473 N N . GLU A 1 182 ? -24.867 5.018 -0.385 1.00 82.88 182 GLU A N 1
ATOM 1474 C CA . GLU A 1 182 ? -25.422 6.014 -1.314 1.00 82.88 182 GLU A CA 1
ATOM 1475 C C . GLU A 1 182 ? -24.322 6.824 -2.010 1.00 82.88 182 GLU A C 1
ATOM 1477 O O . GLU A 1 182 ? -24.394 7.092 -3.208 1.00 82.88 182 GLU A O 1
ATOM 1482 N N . SER A 1 183 ? -23.237 7.126 -1.291 1.00 75.56 183 SER A N 1
ATOM 1483 C CA . SER A 1 183 ? -22.047 7.784 -1.848 1.00 75.56 183 SER A CA 1
ATOM 1484 C C . SER A 1 183 ? -21.187 6.861 -2.734 1.00 75.56 183 SER A C 1
ATOM 1486 O O . SER A 1 183 ? -20.103 7.252 -3.170 1.00 75.56 183 SER A O 1
ATOM 1488 N N . GLY A 1 184 ? -21.602 5.609 -2.959 1.00 71.69 184 GLY A N 1
ATOM 1489 C CA . GLY A 1 184 ? -20.859 4.609 -3.731 1.00 71.69 184 GLY A CA 1
ATOM 1490 C C . GLY A 1 184 ? -19.628 4.030 -3.018 1.00 71.69 184 GLY A C 1
ATOM 1491 O O . GLY A 1 184 ? -18.850 3.290 -3.625 1.00 71.69 184 GLY A O 1
ATOM 1492 N N . ARG A 1 185 ? -19.429 4.326 -1.726 1.00 75.38 185 ARG A N 1
ATOM 1493 C CA . ARG A 1 185 ? -18.331 3.820 -0.880 1.00 75.38 185 ARG A CA 1
ATOM 1494 C C . ARG A 1 185 ? -18.695 2.463 -0.267 1.00 75.38 185 ARG A C 1
ATOM 1496 O O . ARG A 1 185 ? -18.633 2.267 0.947 1.00 75.38 185 ARG A O 1
ATOM 1503 N N . TYR A 1 186 ? -19.041 1.496 -1.115 1.00 81.38 186 TYR A N 1
ATOM 1504 C CA . TYR A 1 186 ? -19.653 0.227 -0.702 1.00 81.38 186 TYR A CA 1
ATOM 1505 C C . TYR A 1 186 ? -18.841 -0.578 0.325 1.00 81.38 186 TYR A C 1
ATOM 1507 O O . TYR A 1 186 ? -19.398 -1.091 1.288 1.00 81.38 186 TYR A O 1
ATOM 1515 N N . ARG A 1 187 ? -17.511 -0.669 0.196 1.00 78.12 187 ARG A N 1
ATOM 1516 C CA . ARG A 1 187 ? -16.705 -1.410 1.187 1.00 78.12 187 ARG A CA 1
ATOM 1517 C C . ARG A 1 187 ? -16.697 -0.752 2.566 1.00 78.12 187 ARG A C 1
ATOM 1519 O O . ARG A 1 187 ? -16.726 -1.451 3.575 1.00 78.12 187 ARG A O 1
ATOM 1526 N N . ARG A 1 188 ? -16.700 0.583 2.611 1.00 80.19 188 ARG A N 1
ATOM 1527 C CA . ARG A 1 188 ? -16.786 1.345 3.862 1.00 80.19 188 ARG A CA 1
ATOM 1528 C C . ARG A 1 188 ? -18.169 1.191 4.489 1.00 80.19 188 ARG A C 1
ATOM 1530 O O . ARG A 1 188 ? -18.258 0.940 5.683 1.00 80.19 188 ARG A O 1
ATOM 1537 N N . ALA A 1 189 ? -19.221 1.219 3.671 1.00 87.06 189 ALA A N 1
ATOM 1538 C CA . ALA A 1 189 ? -20.574 0.899 4.114 1.00 87.06 189 ALA A CA 1
ATOM 1539 C C . ALA A 1 189 ? -20.637 -0.482 4.782 1.00 87.06 189 ALA A C 1
ATOM 1541 O O . ALA A 1 189 ? -21.090 -0.606 5.918 1.00 87.06 189 ALA A O 1
ATOM 1542 N N . ALA A 1 190 ? -20.086 -1.505 4.118 1.00 88.69 190 ALA A N 1
ATOM 1543 C CA . ALA A 1 190 ? -20.008 -2.852 4.672 1.00 88.69 190 ALA A CA 1
ATOM 1544 C C . ALA A 1 190 ? -19.243 -2.894 6.006 1.00 88.69 190 ALA A C 1
ATOM 1546 O O . ALA A 1 190 ? -19.662 -3.608 6.911 1.00 88.69 190 ALA A O 1
ATOM 1547 N N . LYS A 1 191 ? -18.161 -2.114 6.160 1.00 87.38 191 LYS A N 1
ATOM 1548 C CA . LYS A 1 191 ? -17.403 -2.012 7.420 1.00 87.38 191 LYS A CA 1
ATOM 1549 C C . LYS A 1 191 ? -18.286 -1.538 8.581 1.00 87.38 191 LYS A C 1
ATOM 1551 O O . LYS A 1 191 ? -18.255 -2.171 9.630 1.00 87.38 191 LYS A O 1
ATOM 1556 N N . TRP A 1 192 ? -19.097 -0.493 8.397 1.00 90.44 192 TRP A N 1
ATOM 1557 C CA . TRP A 1 192 ? -19.997 -0.001 9.453 1.00 90.44 192 TRP A CA 1
ATOM 1558 C C . TRP A 1 192 ? -21.039 -1.042 9.857 1.00 90.44 192 TRP A C 1
ATOM 1560 O O . TRP A 1 192 ? -21.208 -1.328 11.039 1.00 90.44 192 TRP A O 1
ATOM 1570 N N . PHE A 1 193 ? -21.675 -1.686 8.879 1.00 92.12 193 PHE A N 1
ATOM 1571 C CA . PHE A 1 193 ? -22.633 -2.752 9.161 1.00 92.12 193 PHE A CA 1
ATOM 1572 C C . PHE A 1 193 ? -21.982 -3.941 9.880 1.00 92.12 193 PHE A C 1
ATOM 1574 O O . PHE A 1 193 ? -22.548 -4.487 10.823 1.00 92.12 193 PHE A O 1
ATOM 1581 N N . ARG A 1 194 ? -20.758 -4.314 9.487 1.00 90.38 194 ARG A N 1
ATOM 1582 C CA . ARG A 1 194 ? -19.981 -5.362 10.161 1.00 90.38 194 ARG A CA 1
ATOM 1583 C C . ARG A 1 194 ? -19.639 -5.003 11.600 1.00 90.38 194 ARG A C 1
ATOM 1585 O O . ARG A 1 194 ? -19.656 -5.897 12.432 1.00 90.38 194 ARG A O 1
ATOM 1592 N N . MET A 1 195 ? -19.401 -3.730 11.918 1.00 87.12 195 MET A N 1
ATOM 1593 C CA . MET A 1 195 ? -19.158 -3.326 13.306 1.00 87.12 195 MET A CA 1
ATOM 1594 C C . MET A 1 195 ? -20.345 -3.638 14.223 1.00 87.12 195 MET A C 1
ATOM 1596 O O . MET A 1 195 ? -20.138 -4.114 15.337 1.00 87.12 195 MET A O 1
ATOM 1600 N N . LEU A 1 196 ? -21.575 -3.458 13.732 1.00 88.94 196 LEU A N 1
ATOM 1601 C CA . LEU A 1 196 ? -22.791 -3.813 14.471 1.00 88.94 196 LEU A CA 1
ATOM 1602 C C . LEU A 1 196 ? -22.915 -5.333 14.672 1.00 88.94 196 LEU A C 1
ATOM 1604 O O . LEU A 1 196 ? -23.307 -5.798 15.739 1.00 88.94 196 LEU A O 1
ATOM 1608 N N . ILE A 1 197 ? -22.567 -6.112 13.646 1.00 87.56 197 ILE A N 1
ATOM 1609 C CA . ILE A 1 197 ? -22.688 -7.578 13.654 1.00 87.56 197 ILE A CA 1
ATOM 1610 C C . ILE A 1 197 ? -21.624 -8.228 14.546 1.00 87.56 197 ILE A C 1
ATOM 1612 O O . ILE A 1 197 ? -21.935 -9.143 15.305 1.00 87.56 197 ILE A O 1
ATOM 1616 N N . ASP A 1 198 ? -20.377 -7.772 14.426 1.00 82.88 198 ASP A N 1
ATOM 1617 C CA . ASP A 1 198 ? -19.208 -8.464 14.969 1.00 82.88 198 ASP A CA 1
ATOM 1618 C C . ASP A 1 198 ? -18.809 -7.972 16.365 1.00 82.88 198 ASP A C 1
ATOM 1620 O O . ASP A 1 198 ? -18.243 -8.744 17.135 1.00 82.88 198 ASP A O 1
ATOM 1624 N N . PHE A 1 199 ? -19.060 -6.695 16.682 1.00 79.00 199 PHE A N 1
ATOM 1625 C CA . PHE A 1 199 ? -18.485 -6.052 17.870 1.00 79.00 199 PHE A CA 1
ATOM 1626 C C . PHE A 1 199 ? -19.508 -5.379 18.786 1.00 79.00 199 PHE A C 1
ATOM 1628 O O . PHE A 1 199 ? -19.202 -5.171 19.957 1.00 79.00 199 PHE A O 1
ATOM 1635 N N . TYR A 1 200 ? -20.698 -5.015 18.298 1.00 81.50 200 TYR A N 1
ATOM 1636 C CA . TYR A 1 200 ? -21.676 -4.327 19.141 1.00 81.50 200 TYR A CA 1
ATOM 1637 C C . TYR A 1 200 ? -22.403 -5.323 20.069 1.00 81.50 200 TYR A C 1
ATOM 1639 O O . TYR A 1 200 ? -23.017 -6.273 19.570 1.00 81.50 200 TYR A O 1
ATOM 1647 N N . PRO A 1 201 ? -22.358 -5.138 21.403 1.00 69.81 201 PRO A N 1
ATOM 1648 C CA . PRO A 1 201 ? -22.718 -6.174 22.372 1.00 69.81 201 PRO A CA 1
ATOM 1649 C C . PRO A 1 201 ? -24.218 -6.510 22.404 1.00 69.81 201 PRO A C 1
ATOM 1651 O O . PRO A 1 201 ? -24.558 -7.691 22.337 1.00 69.81 201 PRO A O 1
ATOM 1654 N N . ASN A 1 202 ? -25.119 -5.516 22.419 1.00 72.12 202 ASN A N 1
ATOM 1655 C CA . ASN A 1 202 ? -26.578 -5.719 22.536 1.00 72.12 202 ASN A CA 1
ATOM 1656 C C . ASN A 1 202 ? -27.373 -4.654 21.752 1.00 72.12 202 ASN A C 1
ATOM 1658 O O . ASN A 1 202 ? -27.773 -3.661 22.361 1.00 72.12 202 ASN A O 1
ATOM 1662 N N . PRO A 1 203 ? -27.546 -4.803 20.423 1.00 78.69 203 PRO A N 1
ATOM 1663 C CA . PRO A 1 203 ? -28.244 -3.814 19.596 1.00 78.69 203 PRO A CA 1
ATOM 1664 C C . PRO A 1 203 ? -29.752 -3.846 19.838 1.00 78.69 203 PRO A C 1
ATOM 1666 O O . PRO A 1 203 ? -30.343 -4.926 19.905 1.00 78.69 203 PRO A O 1
ATOM 1669 N N . ASP A 1 204 ? -30.357 -2.662 19.934 1.00 77.31 204 ASP A N 1
ATOM 1670 C CA . ASP A 1 204 ? -31.809 -2.482 19.976 1.00 77.31 204 ASP A CA 1
ATOM 1671 C C . ASP A 1 204 ? -32.398 -2.731 18.580 1.00 77.31 204 ASP A C 1
ATOM 1673 O O . ASP A 1 204 ? -33.515 -3.233 18.425 1.00 77.31 204 ASP A O 1
ATOM 1677 N N . LYS A 1 205 ? -31.617 -2.432 17.532 1.00 79.25 205 LYS A N 1
ATOM 1678 C CA . LYS A 1 205 ? -31.933 -2.801 16.151 1.00 79.25 205 LYS A CA 1
ATOM 1679 C C . LYS A 1 205 ? -31.533 -4.258 15.847 1.00 79.25 205 LYS A C 1
ATOM 1681 O O . LYS A 1 205 ? -30.445 -4.701 16.221 1.00 79.25 205 LYS A O 1
ATOM 1686 N N . PRO A 1 206 ? -32.343 -5.011 15.080 1.00 81.25 206 PRO A N 1
ATOM 1687 C CA . PRO A 1 206 ? -32.004 -6.381 14.696 1.00 81.25 206 PRO A CA 1
ATOM 1688 C C . PRO A 1 206 ? -30.699 -6.454 13.882 1.00 81.25 206 PRO A C 1
ATOM 1690 O O . PRO A 1 206 ? -30.530 -5.732 12.892 1.00 81.25 206 PRO A O 1
ATOM 1693 N N . ARG A 1 207 ? -29.787 -7.370 14.246 1.00 87.38 207 ARG A N 1
ATOM 1694 C CA . ARG A 1 207 ? -28.520 -7.604 13.512 1.00 87.38 207 ARG A CA 1
ATOM 1695 C C . ARG A 1 207 ? -28.760 -8.050 12.065 1.00 87.38 207 ARG A C 1
ATOM 1697 O O . ARG A 1 207 ? -27.893 -7.875 11.210 1.00 87.38 207 ARG A O 1
ATOM 1704 N N . GLU A 1 208 ? -29.935 -8.604 11.791 1.00 87.25 208 GLU A N 1
ATOM 1705 C CA . GLU A 1 208 ? -30.400 -9.050 10.484 1.00 87.25 208 GLU A CA 1
ATOM 1706 C C . GLU A 1 208 ? -30.390 -7.921 9.446 1.00 87.25 208 GLU A C 1
ATOM 1708 O O . GLU A 1 208 ? -29.963 -8.145 8.314 1.00 87.25 208 GLU A O 1
ATOM 1713 N N . ASP A 1 209 ? -30.790 -6.702 9.827 1.00 85.25 209 ASP A N 1
ATOM 1714 C CA . ASP A 1 209 ? -30.805 -5.549 8.914 1.00 85.25 209 ASP A CA 1
ATOM 1715 C C . ASP A 1 209 ? -29.379 -5.167 8.492 1.00 85.25 209 ASP A C 1
ATOM 1717 O O . ASP A 1 209 ? -29.067 -5.060 7.302 1.00 85.25 209 ASP A O 1
ATOM 1721 N N . ALA A 1 210 ? -28.464 -5.060 9.460 1.00 89.94 210 ALA A N 1
ATOM 1722 C CA . ALA A 1 210 ? -27.054 -4.809 9.177 1.00 89.94 210 ALA A CA 1
ATOM 1723 C C . ALA A 1 210 ? -26.438 -5.928 8.324 1.00 89.94 210 ALA A C 1
ATOM 1725 O O . ALA A 1 210 ? -25.670 -5.648 7.404 1.00 89.94 210 ALA A O 1
ATOM 1726 N N . LEU A 1 211 ? -26.790 -7.191 8.586 1.00 91.06 211 LEU A N 1
ATOM 1727 C CA . LEU A 1 211 ? -26.305 -8.344 7.826 1.00 91.06 211 LEU A CA 1
ATOM 1728 C C . LEU A 1 211 ? -26.705 -8.259 6.349 1.00 91.06 211 LEU A C 1
ATOM 1730 O O . LEU A 1 211 ? -25.855 -8.411 5.466 1.00 91.06 211 LEU A O 1
ATOM 1734 N N . VAL A 1 212 ? -27.981 -7.975 6.080 1.00 89.56 212 VAL A N 1
ATOM 1735 C CA . VAL A 1 212 ? -28.509 -7.823 4.719 1.00 89.56 212 VAL A CA 1
ATOM 1736 C C . VAL A 1 212 ? -27.870 -6.617 4.027 1.00 89.56 212 VAL A C 1
ATOM 1738 O O . VAL A 1 212 ? -27.370 -6.744 2.907 1.00 89.56 212 VAL A O 1
ATOM 1741 N N . LYS A 1 213 ? -27.779 -5.465 4.700 1.00 91.56 213 LYS A N 1
ATOM 1742 C CA . LYS A 1 213 ? -27.145 -4.260 4.139 1.00 91.56 213 LYS A CA 1
ATOM 1743 C C . LYS A 1 213 ? -25.651 -4.440 3.866 1.00 91.56 213 LYS A C 1
ATOM 1745 O O . LYS A 1 213 ? -25.162 -3.993 2.828 1.00 91.56 213 LYS A O 1
ATOM 1750 N N . ALA A 1 214 ? -24.926 -5.158 4.726 1.00 91.12 214 ALA A N 1
ATOM 1751 C CA . ALA A 1 214 ? -23.537 -5.539 4.476 1.00 91.12 214 ALA A CA 1
ATOM 1752 C C . ALA A 1 214 ? -23.410 -6.407 3.217 1.00 91.12 214 ALA A C 1
ATOM 1754 O O . ALA A 1 214 ? -22.489 -6.216 2.422 1.00 91.12 214 ALA A O 1
ATOM 1755 N N . ALA A 1 215 ? -24.341 -7.336 2.998 1.00 90.56 215 ALA A N 1
ATOM 1756 C CA . ALA A 1 215 ? -24.347 -8.178 1.810 1.00 90.56 215 ALA A CA 1
ATOM 1757 C C . ALA A 1 215 ? -24.664 -7.400 0.531 1.00 90.56 215 ALA A C 1
ATOM 1759 O O . ALA A 1 215 ? -23.992 -7.610 -0.479 1.00 90.56 215 ALA A O 1
ATOM 1760 N N . PHE A 1 216 ? -25.615 -6.461 0.571 1.00 88.88 216 PHE A N 1
ATOM 1761 C CA . PHE A 1 216 ? -25.848 -5.531 -0.536 1.00 88.88 216 PHE A CA 1
ATOM 1762 C C . PHE A 1 216 ? -24.604 -4.700 -0.831 1.00 88.88 216 PHE A C 1
ATOM 1764 O O . PHE A 1 216 ? -24.221 -4.571 -1.989 1.00 88.88 216 PHE A O 1
ATOM 1771 N N . ALA A 1 217 ? -23.929 -4.191 0.200 1.00 87.25 217 ALA A N 1
ATOM 1772 C CA . ALA A 1 217 ? -22.687 -3.445 0.059 1.00 87.25 217 ALA A CA 1
ATOM 1773 C C . ALA A 1 217 ? -21.568 -4.296 -0.571 1.00 87.25 217 ALA A C 1
ATOM 1775 O O . ALA A 1 217 ? -20.928 -3.859 -1.527 1.00 87.25 217 ALA A O 1
ATOM 1776 N N . TYR A 1 218 ? -21.379 -5.542 -0.132 1.00 86.25 218 TYR A N 1
ATOM 1777 C CA . TYR A 1 218 ? -20.413 -6.449 -0.756 1.00 86.25 218 TYR A CA 1
ATOM 1778 C C . TYR A 1 218 ? -20.810 -6.872 -2.173 1.00 86.25 218 TYR A C 1
ATOM 1780 O O . TYR A 1 218 ? -19.946 -7.000 -3.037 1.00 86.25 218 TYR A O 1
ATOM 1788 N N . SER A 1 219 ? -22.101 -7.035 -2.460 1.00 83.62 219 SER A N 1
ATOM 1789 C CA . SER A 1 219 ? -22.586 -7.307 -3.818 1.00 83.62 219 SER A CA 1
ATOM 1790 C C . SER A 1 219 ? -22.346 -6.105 -4.735 1.00 83.62 219 SER A C 1
ATOM 1792 O O . SER A 1 219 ? -21.795 -6.227 -5.835 1.00 83.62 219 SER A O 1
ATOM 1794 N N . ALA A 1 220 ? -22.613 -4.904 -4.221 1.00 78.62 220 ALA A N 1
ATOM 1795 C CA . ALA A 1 220 ? -22.305 -3.636 -4.860 1.00 78.62 220 ALA A CA 1
ATOM 1796 C C . ALA A 1 220 ? -20.790 -3.370 -4.988 1.00 78.62 220 ALA A C 1
ATOM 1798 O O . ALA A 1 220 ? -20.391 -2.577 -5.844 1.00 78.62 220 ALA A O 1
ATOM 1799 N N . SER A 1 221 ? -19.926 -4.058 -4.240 1.00 74.69 221 SER A N 1
ATOM 1800 C CA . SER A 1 221 ? -18.471 -4.040 -4.451 1.00 74.69 221 SER A CA 1
ATOM 1801 C C . SER A 1 221 ? -17.932 -5.247 -5.233 1.00 74.69 221 SER A C 1
ATOM 1803 O O . SER A 1 221 ? -16.749 -5.257 -5.568 1.00 74.69 221 SER A O 1
ATOM 1805 N N . GLY A 1 222 ? -18.768 -6.243 -5.551 1.00 79.44 222 GLY A N 1
ATOM 1806 C CA . GLY A 1 222 ? -18.370 -7.487 -6.225 1.00 79.44 222 GLY A CA 1
ATOM 1807 C C . GLY A 1 222 ? -17.604 -8.486 -5.341 1.00 79.44 222 GLY A C 1
ATOM 1808 O O . GLY A 1 222 ? -16.987 -9.416 -5.856 1.00 79.44 222 GLY A O 1
ATOM 1809 N N . ASP A 1 223 ? -17.624 -8.324 -4.016 1.00 79.06 223 ASP A N 1
ATOM 1810 C CA . ASP A 1 223 ? -16.892 -9.164 -3.057 1.00 79.06 223 ASP A CA 1
ATOM 1811 C C . ASP A 1 223 ? -17.690 -10.422 -2.657 1.00 79.06 223 ASP A C 1
ATOM 1813 O O . ASP A 1 223 ? -18.059 -10.626 -1.499 1.00 79.06 223 ASP A O 1
ATOM 1817 N N . ALA A 1 224 ? -17.924 -11.323 -3.618 1.00 83.81 224 ALA A N 1
ATOM 1818 C CA . ALA A 1 224 ? -18.679 -12.565 -3.397 1.00 83.81 224 ALA A CA 1
ATOM 1819 C C . ALA A 1 224 ? -18.125 -13.418 -2.233 1.00 83.81 224 ALA A C 1
ATOM 1821 O O . ALA A 1 224 ? -18.885 -13.993 -1.457 1.00 83.81 224 ALA A O 1
ATOM 1822 N N . LYS A 1 225 ? -16.794 -13.444 -2.043 1.00 84.19 225 LYS A N 1
ATOM 1823 C CA . LYS A 1 225 ? -16.139 -14.163 -0.931 1.00 84.19 225 LYS A CA 1
ATOM 1824 C C . LYS A 1 225 ? -16.580 -13.641 0.442 1.00 84.19 225 LYS A C 1
ATOM 1826 O O . LYS A 1 225 ? -16.728 -14.432 1.370 1.00 84.19 225 LYS A O 1
ATOM 1831 N N . LYS A 1 226 ? -16.787 -12.327 0.588 1.00 86.62 226 LYS A N 1
ATOM 1832 C CA . LYS A 1 226 ? -17.252 -11.728 1.849 1.00 86.62 226 LYS A CA 1
ATOM 1833 C C . LYS A 1 226 ? -18.727 -12.045 2.099 1.00 86.62 226 LYS A C 1
ATOM 1835 O O . LYS A 1 226 ? -19.066 -12.372 3.232 1.00 86.62 226 LYS A O 1
ATOM 1840 N N . ILE A 1 227 ? -19.564 -12.060 1.056 1.00 90.00 227 ILE A N 1
ATOM 1841 C CA . ILE A 1 227 ? -20.974 -12.483 1.165 1.00 90.00 227 ILE A CA 1
ATOM 1842 C C . ILE A 1 227 ? -21.064 -13.950 1.603 1.00 90.00 227 ILE A C 1
ATOM 1844 O O . ILE A 1 227 ? -21.818 -14.261 2.518 1.00 90.00 227 ILE A O 1
ATOM 1848 N N . LEU A 1 228 ? -20.235 -14.841 1.048 1.00 90.06 228 LEU A N 1
ATOM 1849 C CA . LEU A 1 228 ? -20.164 -16.240 1.493 1.00 90.06 228 LEU A CA 1
ATOM 1850 C C . LEU A 1 228 ? -19.784 -16.371 2.979 1.00 90.06 228 LEU A C 1
ATOM 1852 O O . LEU A 1 228 ? -20.297 -17.248 3.674 1.00 90.06 228 LEU A O 1
ATOM 1856 N N . GLY A 1 229 ? -18.932 -15.477 3.489 1.00 90.50 229 GLY A N 1
ATOM 1857 C CA . GLY A 1 229 ? -18.663 -15.364 4.925 1.00 90.50 229 GLY A CA 1
ATOM 1858 C C . GLY A 1 229 ? -19.912 -14.993 5.734 1.00 90.50 229 GLY A C 1
ATOM 1859 O O . GLY A 1 229 ? -20.168 -15.604 6.769 1.00 90.50 229 GLY A O 1
ATOM 1860 N N . LEU A 1 230 ? -20.726 -14.054 5.237 1.00 91.50 230 LEU A N 1
ATOM 1861 C CA . LEU A 1 230 ? -22.008 -13.686 5.854 1.00 91.50 230 LEU A CA 1
ATOM 1862 C C . LEU A 1 230 ? -23.031 -14.827 5.806 1.00 91.50 230 LEU A C 1
ATOM 1864 O O . LEU A 1 230 ? -23.753 -15.023 6.777 1.00 91.50 230 LEU A O 1
ATOM 1868 N N . VAL A 1 231 ? -23.066 -15.615 4.724 1.00 91.94 231 VAL A N 1
ATOM 1869 C CA . VAL A 1 231 ? -23.914 -16.819 4.625 1.00 91.94 231 VAL A CA 1
ATOM 1870 C C . VAL A 1 231 ? -23.558 -17.814 5.724 1.00 91.94 231 VAL A C 1
ATOM 1872 O O . VAL A 1 231 ? -24.448 -18.355 6.377 1.00 91.94 231 VAL A O 1
ATOM 1875 N N . LYS A 1 232 ? -22.258 -18.056 5.937 1.00 92.81 232 LYS A N 1
ATOM 1876 C CA . LYS A 1 232 ? -21.786 -18.945 7.003 1.00 92.81 232 LYS A CA 1
ATOM 1877 C C . LYS A 1 232 ? -22.225 -18.430 8.378 1.00 92.81 232 LYS A C 1
ATOM 1879 O O . LYS A 1 232 ? -22.856 -19.178 9.118 1.00 92.81 232 LYS A O 1
ATOM 1884 N N . TYR A 1 233 ? -21.990 -17.148 8.657 1.00 91.81 233 TYR A N 1
ATOM 1885 C CA . TYR A 1 233 ? -22.411 -16.506 9.905 1.00 91.81 233 TYR A CA 1
ATOM 1886 C C . TYR A 1 233 ? -23.929 -16.604 10.137 1.00 91.81 233 TYR A C 1
ATOM 1888 O O . TYR A 1 233 ? -24.366 -16.944 11.234 1.00 91.81 233 TYR A O 1
ATOM 1896 N N . ALA A 1 234 ? -24.739 -16.352 9.102 1.00 91.31 234 ALA A N 1
ATOM 1897 C CA . ALA A 1 234 ? -26.197 -16.415 9.188 1.00 91.31 234 ALA A CA 1
ATOM 1898 C C . ALA A 1 234 ? -26.691 -17.815 9.579 1.00 91.31 234 ALA A C 1
ATOM 1900 O O . ALA A 1 234 ? -27.610 -17.932 10.385 1.00 91.31 234 ALA A O 1
ATOM 1901 N N . LYS A 1 235 ? -26.067 -18.868 9.035 1.00 92.44 235 LYS A N 1
ATOM 1902 C CA . LYS A 1 235 ? -26.384 -20.263 9.373 1.00 92.44 235 LYS A CA 1
ATOM 1903 C C . LYS A 1 235 ? -25.982 -20.610 10.803 1.00 92.44 235 LYS A C 1
ATOM 1905 O O . LYS A 1 235 ? -26.776 -21.194 11.529 1.00 92.44 235 LYS A O 1
ATOM 1910 N N . GLU A 1 236 ? -24.770 -20.232 11.207 1.00 92.94 236 GLU A N 1
ATOM 1911 C CA . GLU A 1 236 ? -24.244 -20.503 12.555 1.00 92.94 236 GLU A CA 1
ATOM 1912 C C . GLU A 1 236 ? -25.085 -19.837 13.655 1.00 92.94 236 GLU A C 1
ATOM 1914 O O . GLU A 1 236 ? -25.205 -20.386 14.744 1.00 92.94 236 GLU A O 1
ATOM 1919 N N . ASN A 1 237 ? -25.721 -18.700 13.353 1.00 89.06 237 ASN A N 1
ATOM 1920 C CA . ASN A 1 237 ? -26.559 -17.949 14.292 1.00 89.06 237 ASN A CA 1
ATOM 1921 C C . ASN A 1 237 ? -28.074 -18.122 14.052 1.00 89.06 237 ASN A C 1
ATOM 1923 O O . ASN A 1 237 ? -28.872 -17.373 14.613 1.00 89.06 237 ASN A O 1
ATOM 1927 N N . GLY A 1 238 ? -28.495 -19.065 13.198 1.00 88.69 238 GLY A N 1
ATOM 1928 C CA . GLY A 1 238 ? -29.914 -19.353 12.929 1.00 88.69 238 GLY A CA 1
ATOM 1929 C C . GLY A 1 238 ? -30.713 -18.204 12.290 1.00 88.69 238 GLY A C 1
ATOM 1930 O O . GLY A 1 238 ? -31.938 -18.157 12.401 1.00 88.69 238 GLY A O 1
ATOM 1931 N N . MET A 1 239 ? -30.039 -17.254 11.639 1.00 87.75 239 MET A N 1
ATOM 1932 C CA . MET A 1 239 ? -30.656 -16.109 10.956 1.00 87.75 239 MET A CA 1
ATOM 1933 C C . MET A 1 239 ? -31.062 -16.438 9.513 1.00 87.75 239 MET A C 1
ATOM 1935 O O . MET A 1 239 ? -31.908 -15.763 8.938 1.00 87.75 239 MET A O 1
ATOM 1939 N N . ASP A 1 240 ? -30.485 -17.478 8.911 1.00 88.44 240 ASP A N 1
ATOM 1940 C CA . ASP A 1 240 ? -30.650 -17.836 7.496 1.00 88.44 240 ASP A CA 1
ATOM 1941 C C . ASP A 1 240 ? -32.099 -18.147 7.084 1.00 88.44 240 ASP A C 1
ATOM 1943 O O . ASP A 1 240 ? -32.473 -17.918 5.929 1.00 88.44 240 ASP A O 1
ATOM 1947 N N . LYS A 1 241 ? -32.913 -18.642 8.022 1.00 87.81 241 LYS A N 1
ATOM 1948 C CA . LYS A 1 241 ? -34.330 -18.979 7.808 1.00 87.81 241 LYS A CA 1
ATOM 1949 C C . LYS A 1 241 ? -35.288 -17.809 8.042 1.00 87.81 241 LYS A C 1
ATOM 1951 O O . LYS A 1 241 ? -36.464 -17.928 7.713 1.00 87.81 241 LYS A O 1
ATOM 1956 N N . LYS A 1 242 ? -34.817 -16.695 8.611 1.00 85.38 242 LYS A N 1
ATOM 1957 C CA . LYS A 1 242 ? -35.656 -15.517 8.873 1.00 85.38 242 LYS A CA 1
ATOM 1958 C C . LYS A 1 242 ? -36.010 -14.799 7.561 1.00 85.38 242 LYS A C 1
ATOM 1960 O O . LYS A 1 242 ? -35.213 -14.855 6.621 1.00 85.38 242 LYS A O 1
ATOM 1965 N N . PRO A 1 243 ? -37.172 -14.126 7.473 1.00 82.44 243 PRO A N 1
ATOM 1966 C CA . PRO A 1 243 ? -37.545 -13.345 6.296 1.00 82.44 243 PRO A CA 1
ATOM 1967 C C . PRO A 1 243 ? -36.619 -12.135 6.133 1.00 82.44 243 PRO A C 1
ATOM 1969 O O . PRO A 1 243 ? -36.274 -11.466 7.107 1.00 82.44 243 PRO A O 1
ATOM 1972 N N . ALA A 1 244 ? -36.226 -11.828 4.900 1.00 71.69 244 ALA A N 1
ATOM 1973 C CA . ALA A 1 244 ? -35.254 -10.779 4.598 1.00 71.69 244 ALA A CA 1
ATOM 1974 C C . ALA A 1 244 ? -35.860 -9.359 4.526 1.00 71.69 244 ALA A C 1
ATOM 1976 O O . ALA A 1 244 ? -35.397 -8.569 3.715 1.00 71.69 244 ALA A O 1
ATOM 1977 N N . GLY A 1 245 ? -36.880 -9.046 5.342 1.00 60.47 245 GLY A N 1
ATOM 1978 C CA . GLY A 1 245 ? -37.884 -7.962 5.211 1.00 60.47 245 GLY A CA 1
ATOM 1979 C C . GLY A 1 245 ? -37.443 -6.486 5.103 1.00 60.47 245 GLY A C 1
ATOM 1980 O O . GLY A 1 245 ? -38.139 -5.611 5.603 1.00 60.47 245 GLY A O 1
ATOM 1981 N N . VAL A 1 246 ? -36.322 -6.186 4.450 1.00 55.31 246 VAL A N 1
ATOM 1982 C CA . VAL A 1 246 ? -35.725 -4.855 4.278 1.00 55.31 246 VAL A CA 1
ATOM 1983 C C . VAL A 1 246 ? -36.164 -4.190 2.955 1.00 55.31 246 VAL A C 1
ATOM 1985 O O . VAL A 1 246 ? -35.972 -2.987 2.797 1.00 55.31 246 VAL A O 1
ATOM 1988 N N . LEU A 1 247 ? -36.798 -4.914 2.012 1.00 46.25 247 LEU A N 1
ATOM 1989 C CA . LEU A 1 247 ? -37.291 -4.359 0.735 1.00 46.25 247 LEU A CA 1
ATOM 1990 C C . LEU A 1 247 ? -38.678 -4.911 0.317 1.00 46.25 247 LEU A C 1
ATOM 1992 O O . LEU A 1 247 ? -38.888 -6.122 0.408 1.00 46.25 247 LEU A O 1
ATOM 1996 N N . PRO A 1 248 ? -39.601 -4.068 -0.206 1.00 42.44 248 PRO A N 1
ATOM 1997 C CA . PRO A 1 248 ? -40.972 -4.471 -0.563 1.00 42.44 248 PRO A CA 1
ATOM 1998 C C . PRO A 1 248 ? -41.077 -5.558 -1.646 1.00 42.44 248 PRO A C 1
ATOM 2000 O O . PRO A 1 248 ? -42.019 -6.343 -1.628 1.00 42.44 248 PRO A O 1
ATOM 2003 N N . GLU A 1 249 ? -40.120 -5.633 -2.577 1.00 47.22 249 GLU A N 1
ATOM 2004 C CA . GLU A 1 249 ? -40.160 -6.576 -3.711 1.00 47.22 249 GLU A CA 1
ATOM 2005 C C . GLU A 1 249 ? -39.541 -7.956 -3.406 1.00 47.22 249 GLU A C 1
ATOM 2007 O O . GLU A 1 249 ? -39.7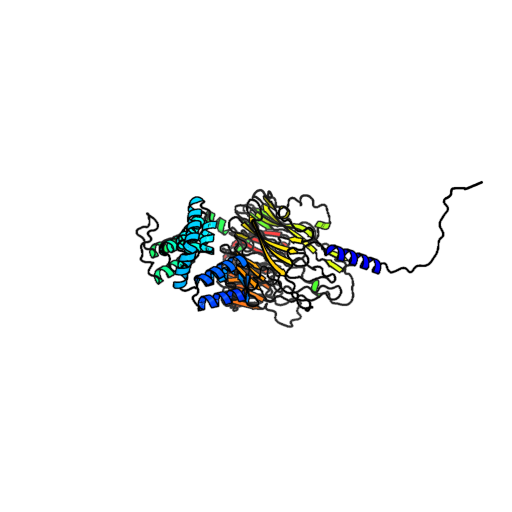08 -8.892 -4.185 1.00 47.22 249 GLU A O 1
ATOM 2012 N N . GLU A 1 250 ? -38.847 -8.121 -2.272 1.00 50.22 250 GLU A N 1
ATOM 2013 C CA . GLU A 1 250 ? -38.143 -9.368 -1.906 1.00 50.22 250 GLU A CA 1
ATOM 2014 C C . GLU A 1 250 ? -38.724 -10.068 -0.666 1.00 50.22 250 GLU A C 1
ATOM 2016 O O . GLU A 1 250 ? -38.138 -11.027 -0.162 1.00 50.22 250 GLU A O 1
ATOM 2021 N N . GLY A 1 251 ? -39.902 -9.639 -0.198 1.00 52.75 251 GLY A N 1
ATOM 2022 C C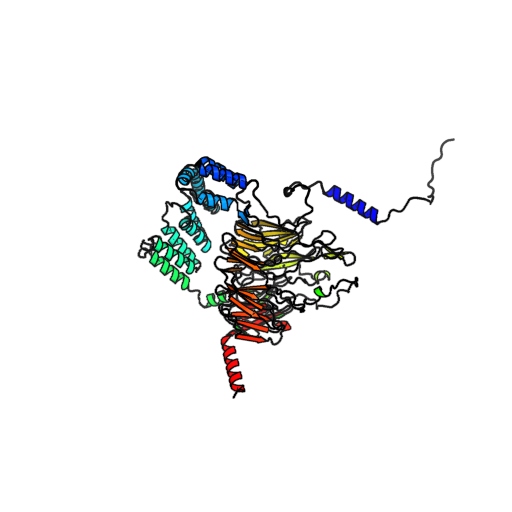A . GLY A 1 251 ? -40.550 -10.114 1.033 1.00 52.75 251 GLY A CA 1
ATOM 2023 C C . GLY A 1 251 ? -40.869 -11.617 1.114 1.00 52.75 251 GLY A C 1
ATOM 2024 O O . GLY A 1 251 ? -41.310 -12.078 2.162 1.00 52.75 251 GLY A O 1
ATOM 2025 N N . SER A 1 252 ? -40.631 -12.395 0.052 1.00 65.19 252 SER A N 1
ATOM 2026 C CA . SER A 1 252 ? -40.791 -13.856 0.024 1.00 65.19 252 SER A CA 1
ATOM 2027 C C . SER A 1 252 ? -39.500 -14.648 0.274 1.00 65.19 252 SER A C 1
ATOM 2029 O O . SER A 1 252 ? -39.567 -15.864 0.450 1.00 65.19 252 SER A O 1
ATOM 2031 N N . LEU A 1 253 ? -38.329 -13.999 0.287 1.00 79.88 253 LEU A N 1
ATOM 2032 C CA . LEU A 1 253 ? -37.039 -14.676 0.453 1.00 79.88 253 LEU A CA 1
ATOM 2033 C C . LEU A 1 253 ? -36.604 -14.725 1.919 1.00 79.88 253 LEU A C 1
ATOM 2035 O O . LEU A 1 253 ? -36.737 -13.754 2.672 1.00 79.88 253 LEU A O 1
ATOM 2039 N N . THR A 1 254 ? -35.994 -15.843 2.314 1.00 89.50 254 THR A N 1
ATOM 2040 C CA . THR A 1 254 ? -35.237 -15.891 3.570 1.00 89.50 254 THR A CA 1
ATOM 2041 C C . THR A 1 254 ? -33.896 -15.171 3.419 1.00 89.50 254 THR A C 1
ATOM 2043 O O . THR A 1 254 ? -33.366 -15.042 2.311 1.00 89.50 254 THR A O 1
ATOM 2046 N N . ILE A 1 255 ? -33.293 -14.739 4.531 1.00 87.69 255 ILE A N 1
ATOM 2047 C CA . ILE A 1 255 ? -31.963 -14.108 4.539 1.00 87.69 255 ILE A CA 1
ATOM 2048 C C . ILE A 1 255 ? -30.941 -14.998 3.822 1.00 87.69 255 ILE A C 1
ATOM 2050 O O . ILE A 1 255 ? -30.195 -14.519 2.973 1.00 87.69 255 ILE A O 1
ATOM 2054 N N . GLY A 1 256 ? -30.930 -16.305 4.092 1.00 88.00 256 GLY A N 1
ATOM 2055 C CA . GLY A 1 256 ? -30.022 -17.244 3.430 1.00 88.00 256 GLY A CA 1
ATOM 2056 C C . GLY A 1 256 ? -30.201 -17.282 1.908 1.00 88.00 256 GLY A C 1
ATOM 2057 O O . GLY A 1 256 ? -29.212 -17.263 1.174 1.00 88.00 256 GLY A O 1
ATOM 2058 N N . GLN A 1 257 ? -31.448 -17.286 1.426 1.00 89.56 257 GLN A N 1
ATOM 2059 C CA . GLN A 1 257 ? -31.754 -17.263 -0.008 1.00 89.56 257 GLN A CA 1
ATOM 2060 C C . GLN A 1 257 ? -31.340 -15.938 -0.656 1.00 89.56 257 GLN A C 1
ATOM 2062 O O . GLN A 1 257 ? -30.719 -15.946 -1.721 1.00 89.56 257 GLN A O 1
ATOM 2067 N N . LEU A 1 258 ? -31.616 -14.809 0.004 1.00 89.56 258 LEU A N 1
ATOM 2068 C CA . LEU A 1 258 ? -31.206 -13.490 -0.471 1.00 89.56 258 LEU A CA 1
ATOM 2069 C C . LEU A 1 258 ? -29.679 -13.373 -0.559 1.00 89.56 258 LEU A C 1
ATOM 2071 O O . LEU A 1 258 ? -29.153 -12.943 -1.581 1.00 89.56 258 LEU A O 1
ATOM 2075 N N . LEU A 1 259 ? -28.948 -13.798 0.475 1.00 91.25 259 LEU A N 1
ATOM 2076 C CA . LEU A 1 259 ? -27.483 -13.765 0.477 1.00 91.25 259 LEU A CA 1
ATOM 2077 C C . LEU A 1 259 ? -26.887 -14.612 -0.657 1.00 91.25 259 LEU A C 1
ATOM 2079 O O . LEU A 1 259 ? -25.917 -14.192 -1.293 1.00 91.25 259 LEU A O 1
ATOM 2083 N N . MET A 1 260 ? -27.467 -15.778 -0.953 1.00 91.75 260 MET A N 1
ATOM 2084 C CA . MET A 1 260 ? -27.049 -16.598 -2.095 1.00 91.75 260 MET A CA 1
ATOM 2085 C C . MET A 1 260 ? -27.351 -15.907 -3.430 1.00 91.75 260 MET A C 1
ATOM 2087 O O . MET A 1 260 ? -26.459 -15.806 -4.269 1.00 91.75 260 MET A O 1
ATOM 2091 N N . LYS A 1 261 ? -28.545 -15.325 -3.594 1.00 89.00 261 LYS A N 1
ATOM 2092 C CA . LYS A 1 261 ? -28.912 -14.532 -4.781 1.00 89.00 261 LYS A CA 1
ATOM 2093 C C . LYS A 1 261 ? -27.976 -13.335 -4.981 1.00 89.00 261 LYS A C 1
ATOM 2095 O O . LYS A 1 261 ? -27.554 -13.060 -6.101 1.00 89.00 261 LYS A O 1
ATOM 2100 N N . LEU A 1 262 ? -27.598 -12.644 -3.904 1.00 87.00 262 LEU A N 1
ATOM 2101 C CA . LEU A 1 262 ? -26.624 -11.550 -3.936 1.00 87.00 262 LEU A CA 1
ATOM 2102 C C . LEU A 1 262 ? -25.208 -12.040 -4.235 1.00 87.00 262 LEU A C 1
ATOM 2104 O O . LEU A 1 262 ? -24.462 -11.324 -4.899 1.00 87.00 262 LEU A O 1
ATOM 2108 N N . THR A 1 263 ? -24.842 -13.242 -3.787 1.00 87.44 263 THR A N 1
ATOM 2109 C CA . THR A 1 263 ? -23.573 -13.886 -4.153 1.00 87.44 263 THR A CA 1
ATOM 2110 C C . THR A 1 263 ? -23.534 -14.150 -5.652 1.00 87.44 263 THR A C 1
ATOM 2112 O O . THR A 1 263 ? -22.571 -13.764 -6.314 1.00 87.44 263 THR A O 1
ATOM 2115 N N . ASP A 1 264 ? -24.604 -14.717 -6.209 1.00 82.81 264 ASP A N 1
ATOM 2116 C CA . ASP A 1 264 ? -24.725 -14.929 -7.647 1.00 82.81 264 ASP A CA 1
ATOM 2117 C C . ASP A 1 264 ? -24.713 -13.602 -8.399 1.00 82.81 264 ASP A C 1
ATOM 2119 O O . ASP A 1 264 ? -23.958 -13.464 -9.356 1.00 82.81 264 ASP A O 1
ATOM 2123 N N . ALA A 1 265 ? -25.449 -12.587 -7.945 1.00 81.50 265 ALA A N 1
ATOM 2124 C CA . ALA A 1 265 ? -25.422 -11.258 -8.545 1.00 81.50 265 ALA A CA 1
ATOM 2125 C C . ALA A 1 265 ? -24.025 -10.619 -8.489 1.00 81.50 265 ALA A C 1
ATOM 2127 O O . ALA A 1 265 ? -23.612 -9.996 -9.462 1.00 81.50 265 ALA A O 1
ATOM 2128 N N . ALA A 1 266 ? -23.272 -10.800 -7.401 1.00 82.00 266 ALA A N 1
ATOM 2129 C CA . ALA A 1 266 ? -21.898 -10.321 -7.273 1.00 82.00 266 ALA A CA 1
ATOM 2130 C C . ALA A 1 266 ? -20.947 -11.045 -8.241 1.00 82.00 266 ALA A C 1
ATOM 2132 O O . ALA A 1 266 ? -20.096 -10.405 -8.858 1.00 82.00 266 ALA A O 1
ATOM 2133 N N . LEU A 1 267 ? -21.117 -12.362 -8.411 1.00 77.38 267 LEU A N 1
ATOM 2134 C CA . LEU A 1 267 ? -20.359 -13.187 -9.361 1.00 77.38 267 LEU A CA 1
ATOM 2135 C C . LEU A 1 267 ? -20.709 -12.869 -10.822 1.00 77.38 267 LEU A C 1
ATOM 2137 O O . LEU A 1 267 ? -19.836 -12.874 -11.688 1.00 77.38 267 LEU A O 1
ATOM 2141 N N . HIS A 1 268 ? -21.985 -12.593 -11.091 1.00 71.56 268 HIS A N 1
ATOM 2142 C CA . HIS A 1 268 ? -22.548 -12.419 -12.428 1.00 71.56 268 HIS A CA 1
ATOM 2143 C C . HIS A 1 268 ? -22.760 -10.962 -12.806 1.00 71.56 268 HIS A C 1
ATOM 2145 O O . HIS A 1 268 ? -23.326 -10.723 -13.875 1.00 71.56 268 HIS A O 1
ATOM 2151 N N . ARG A 1 269 ? -22.356 -9.995 -11.965 1.00 66.44 269 ARG A N 1
ATOM 2152 C CA . ARG A 1 269 ? -22.568 -8.567 -12.211 1.00 66.44 269 ARG A CA 1
ATOM 2153 C C . ARG A 1 269 ? -22.002 -8.258 -13.583 1.00 66.44 269 ARG A C 1
ATOM 2155 O O . ARG A 1 269 ? -20.786 -8.222 -13.772 1.00 66.44 269 ARG A O 1
ATOM 2162 N N . ARG A 1 270 ? -22.912 -8.151 -14.555 1.00 49.25 270 ARG A N 1
ATOM 2163 C CA . ARG A 1 270 ? -22.604 -8.110 -15.981 1.00 49.25 270 ARG A CA 1
ATOM 2164 C C . ARG A 1 270 ? -21.916 -6.790 -16.244 1.00 49.25 270 ARG A C 1
ATOM 2166 O O . ARG A 1 270 ? -22.542 -5.796 -16.593 1.00 49.25 270 ARG A O 1
ATOM 2173 N N . VAL A 1 271 ? -20.608 -6.773 -16.062 1.00 54.00 271 VAL A N 1
ATOM 2174 C CA . VAL A 1 271 ? -19.789 -5.803 -16.752 1.00 54.00 271 VAL A CA 1
ATOM 2175 C C . VAL A 1 271 ? -19.976 -6.146 -18.226 1.00 54.00 271 VAL A C 1
ATOM 2177 O O . VAL A 1 271 ? -19.652 -7.262 -18.641 1.00 54.00 271 VAL A O 1
ATOM 2180 N N . ASP A 1 272 ? -20.587 -5.233 -18.985 1.00 56.22 272 ASP A N 1
ATOM 2181 C CA . ASP A 1 272 ? -20.661 -5.326 -20.445 1.00 56.22 272 ASP A CA 1
ATOM 2182 C C . ASP A 1 272 ? -19.307 -5.825 -20.957 1.00 56.22 272 ASP A C 1
ATOM 2184 O O . ASP A 1 272 ? -18.275 -5.299 -20.546 1.00 56.22 272 ASP A O 1
ATOM 2188 N N . ARG A 1 273 ? -19.284 -6.859 -21.806 1.00 57.44 273 ARG A N 1
ATOM 2189 C CA . ARG A 1 273 ? -18.034 -7.456 -22.294 1.00 57.44 273 ARG A CA 1
ATOM 2190 C C . ARG A 1 273 ? -17.083 -6.398 -22.858 1.00 57.44 273 ARG A C 1
ATOM 2192 O O . ARG A 1 273 ? -15.874 -6.553 -22.694 1.00 57.44 273 ARG A O 1
ATOM 2199 N N . ALA A 1 274 ? -17.602 -5.328 -23.468 1.00 59.00 274 ALA A N 1
ATOM 2200 C CA . ALA A 1 274 ? -16.796 -4.206 -23.945 1.00 59.00 274 ALA A CA 1
ATOM 2201 C C . ALA A 1 274 ? -16.168 -3.407 -22.788 1.00 59.00 274 ALA A C 1
ATOM 2203 O O . ALA A 1 274 ? -14.947 -3.251 -22.735 1.00 59.00 274 ALA A O 1
ATOM 2204 N N . ARG A 1 275 ? -16.978 -2.983 -21.812 1.00 60.19 275 ARG A N 1
ATOM 2205 C CA . ARG A 1 275 ? -16.521 -2.278 -20.601 1.00 60.19 275 ARG A CA 1
ATOM 2206 C C . ARG A 1 275 ? -15.604 -3.138 -19.730 1.00 60.19 275 ARG A C 1
ATOM 2208 O O . ARG A 1 275 ? -14.660 -2.629 -19.137 1.00 60.19 275 ARG A O 1
ATOM 2215 N N . LEU A 1 276 ? -15.856 -4.443 -19.670 1.00 62.84 276 LEU A N 1
ATOM 2216 C CA . LEU A 1 276 ? -15.028 -5.412 -18.970 1.00 62.84 276 LEU A CA 1
ATOM 2217 C C . LEU A 1 276 ? -13.677 -5.458 -19.651 1.00 62.84 276 LEU A C 1
ATOM 2219 O O . LEU A 1 276 ? -12.686 -5.217 -18.988 1.00 62.84 276 LEU A O 1
ATOM 2223 N N . LYS A 1 277 ? -13.637 -5.646 -20.975 1.00 65.69 277 LYS A N 1
ATOM 2224 C CA . LYS A 1 277 ? -12.392 -5.635 -21.750 1.00 65.69 277 LYS A CA 1
ATOM 2225 C C . LYS A 1 277 ? -11.579 -4.352 -21.536 1.00 65.69 277 LYS A C 1
ATOM 2227 O O . LYS A 1 277 ? -10.357 -4.428 -21.449 1.00 65.69 277 LYS A O 1
ATOM 2232 N N . GLU A 1 278 ? -12.232 -3.199 -21.420 1.00 67.12 278 GLU A N 1
ATOM 2233 C CA . GLU A 1 278 ? -11.574 -1.927 -21.106 1.00 67.12 278 GLU A CA 1
ATOM 2234 C C . GLU A 1 278 ? -11.026 -1.877 -19.666 1.00 67.12 278 GLU A C 1
ATOM 2236 O O . GLU A 1 278 ? -9.847 -1.596 -19.466 1.00 67.12 278 GLU A O 1
ATOM 2241 N N . LEU A 1 279 ? -11.839 -2.204 -18.656 1.00 67.19 279 LEU A N 1
ATOM 2242 C CA . LEU A 1 279 ? -11.429 -2.231 -17.240 1.00 67.19 279 LEU A CA 1
ATOM 2243 C C . LEU A 1 279 ? -10.309 -3.244 -16.962 1.00 67.19 279 LEU A C 1
ATOM 2245 O O . LEU A 1 279 ? -9.430 -3.021 -16.126 1.00 67.19 279 LEU A O 1
ATOM 2249 N N . LEU A 1 280 ? -10.355 -4.356 -17.682 1.00 67.38 280 LEU A N 1
ATOM 2250 C CA . LEU A 1 280 ? -9.367 -5.421 -17.692 1.00 67.38 280 LEU A CA 1
ATOM 2251 C C . LEU A 1 280 ? -8.042 -4.975 -18.347 1.00 67.38 280 LEU A C 1
ATOM 2253 O O . LEU A 1 280 ? -6.949 -5.348 -17.921 1.00 67.38 280 LEU A O 1
ATOM 2257 N N . ALA A 1 281 ? -8.116 -4.087 -19.341 1.00 76.50 281 ALA A N 1
ATOM 2258 C CA . ALA A 1 281 ? -6.936 -3.469 -19.939 1.00 76.50 281 ALA A CA 1
ATOM 2259 C C . ALA A 1 281 ? -6.318 -2.357 -19.074 1.00 76.50 281 ALA A C 1
ATOM 2261 O O . ALA A 1 281 ? -5.148 -2.028 -19.267 1.00 76.50 281 ALA A O 1
ATOM 2262 N N . ASN A 1 282 ? -7.067 -1.778 -18.133 1.00 88.12 282 ASN A N 1
ATOM 2263 C CA . ASN A 1 282 ? -6.564 -0.697 -17.292 1.00 88.12 282 ASN A CA 1
ATOM 2264 C C . ASN A 1 282 ? -5.561 -1.208 -16.243 1.00 88.12 282 ASN A C 1
ATOM 2266 O O . ASN A 1 282 ? -5.833 -2.110 -15.454 1.00 88.12 282 ASN A O 1
ATOM 2270 N N . TRP A 1 283 ? -4.416 -0.541 -16.193 1.00 94.19 283 TRP A N 1
ATOM 2271 C CA . TRP A 1 283 ? -3.333 -0.684 -15.231 1.00 94.19 283 TRP A CA 1
ATOM 2272 C C . TRP A 1 283 ? -2.952 0.714 -14.705 1.00 94.19 283 TRP A C 1
ATOM 2274 O O . TRP A 1 283 ? -1.934 1.272 -15.110 1.00 94.19 283 TRP A O 1
ATOM 2284 N N . PRO A 1 284 ? -3.798 1.337 -13.867 1.00 93.06 284 PRO A N 1
ATOM 2285 C CA . PRO A 1 284 ? -3.757 2.777 -13.578 1.00 93.06 284 PRO A CA 1
ATOM 2286 C C . PRO A 1 284 ? -2.543 3.264 -12.777 1.00 93.06 284 PRO A C 1
ATOM 2288 O O . PRO A 1 284 ? -2.307 4.464 -12.699 1.00 93.06 284 PRO A O 1
ATOM 2291 N N . THR A 1 285 ? -1.786 2.370 -12.140 1.00 94.25 285 THR A N 1
ATOM 2292 C CA . THR A 1 285 ? -0.674 2.750 -11.260 1.00 94.25 285 THR A CA 1
ATOM 2293 C C . THR A 1 285 ? 0.377 1.641 -11.164 1.00 94.25 285 THR A C 1
ATOM 2295 O O . THR A 1 285 ? 0.201 0.556 -11.726 1.00 94.25 285 THR A O 1
ATOM 2298 N N . LEU A 1 286 ? 1.476 1.885 -10.442 1.00 93.19 286 LEU A N 1
ATOM 2299 C CA . LEU A 1 286 ? 2.520 0.899 -10.157 1.00 93.19 286 LEU A CA 1
ATOM 2300 C C . LEU A 1 286 ? 1.912 -0.397 -9.594 1.00 93.19 286 LEU A C 1
ATOM 2302 O O . LEU A 1 286 ? 1.129 -0.360 -8.645 1.00 93.19 286 LEU A O 1
ATOM 2306 N N . ARG A 1 287 ? 2.270 -1.544 -10.187 1.00 92.38 287 ARG A N 1
ATOM 2307 C CA . ARG A 1 287 ? 1.688 -2.872 -9.885 1.00 92.38 287 ARG A CA 1
ATOM 2308 C C . ARG A 1 287 ? 0.153 -2.957 -10.012 1.00 92.38 287 ARG A C 1
ATOM 2310 O O . ARG A 1 287 ? -0.477 -3.848 -9.448 1.00 92.38 287 ARG A O 1
ATOM 2317 N N . GLY A 1 288 ? -0.443 -2.046 -10.779 1.00 90.00 288 GLY A N 1
ATOM 2318 C CA . GLY A 1 288 ? -1.755 -2.165 -11.418 1.00 90.00 288 GLY A CA 1
ATOM 2319 C C . GLY A 1 288 ? -2.973 -1.869 -10.558 1.00 90.00 288 GLY A C 1
ATOM 2320 O O . GLY A 1 288 ? -4.050 -1.651 -11.107 1.00 90.00 288 GLY A O 1
ATOM 2321 N N . ASN A 1 289 ? -2.838 -1.837 -9.239 1.00 90.50 289 ASN A N 1
ATOM 2322 C CA . ASN A 1 289 ? -3.889 -1.420 -8.316 1.00 90.50 289 ASN A CA 1
ATOM 2323 C C . ASN A 1 289 ? -3.277 -0.838 -7.035 1.00 90.50 289 ASN A C 1
ATOM 2325 O O . ASN A 1 289 ? -2.064 -0.889 -6.830 1.00 90.50 289 ASN A O 1
ATOM 2329 N N . GLN A 1 290 ? -4.126 -0.295 -6.165 1.00 92.75 290 GLN A N 1
ATOM 2330 C CA . GLN A 1 290 ? -3.680 0.335 -4.923 1.00 92.75 290 GLN A CA 1
ATOM 2331 C C . GLN A 1 290 ? -3.120 -0.664 -3.896 1.00 92.75 290 GLN A C 1
ATOM 2333 O O . GLN A 1 290 ? -2.259 -0.296 -3.106 1.00 92.75 290 GLN A O 1
ATOM 2338 N N . GLN A 1 291 ? -3.517 -1.943 -3.965 1.00 93.38 291 GLN A N 1
ATOM 2339 C CA . GLN A 1 291 ? -2.954 -3.033 -3.149 1.00 93.38 291 GLN A CA 1
ATOM 2340 C C . GLN A 1 291 ? -1.583 -3.518 -3.649 1.00 93.38 291 GLN A C 1
ATOM 2342 O O . GLN A 1 291 ? -0.936 -4.336 -2.991 1.00 93.38 291 GLN A O 1
ATOM 2347 N N . ARG A 1 292 ? -1.146 -3.033 -4.820 1.00 94.31 292 ARG A N 1
ATOM 2348 C CA . ARG A 1 292 ? 0.138 -3.345 -5.461 1.00 94.31 292 ARG A CA 1
ATOM 2349 C C . ARG A 1 292 ? 0.304 -4.831 -5.800 1.00 94.31 292 ARG A C 1
ATOM 2351 O O . ARG A 1 292 ? 1.419 -5.353 -5.812 1.00 94.31 292 ARG A O 1
ATOM 2358 N N . ASN A 1 293 ? -0.808 -5.505 -6.096 1.00 92.50 293 ASN A N 1
ATOM 2359 C CA . ASN A 1 293 ? -0.880 -6.955 -6.296 1.00 92.50 293 ASN A CA 1
ATOM 2360 C C . ASN A 1 293 ? -1.643 -7.374 -7.571 1.00 92.50 293 ASN A C 1
ATOM 2362 O O . ASN A 1 293 ? -2.059 -8.530 -7.678 1.00 92.50 293 ASN A O 1
ATOM 2366 N N . ARG A 1 294 ? -1.876 -6.462 -8.530 1.00 90.25 294 ARG A N 1
ATOM 2367 C CA . ARG A 1 294 ? -2.623 -6.813 -9.746 1.00 90.25 294 ARG A CA 1
ATOM 2368 C C . ARG A 1 294 ? -1.854 -7.848 -10.565 1.00 90.25 294 ARG A C 1
ATOM 2370 O O . ARG A 1 294 ? -0.647 -7.739 -10.766 1.00 90.25 294 ARG A O 1
ATOM 2377 N N . LEU A 1 295 ? -2.592 -8.823 -11.083 1.00 91.94 295 LEU A N 1
ATOM 2378 C CA . LEU A 1 295 ? -2.080 -9.844 -11.986 1.00 91.94 295 LEU A CA 1
ATOM 2379 C C . LEU A 1 295 ? -2.460 -9.525 -13.429 1.00 91.94 295 LEU A C 1
ATOM 2381 O O . LEU A 1 295 ? -3.559 -9.040 -13.703 1.00 91.94 295 LEU A O 1
ATOM 2385 N N . ALA A 1 296 ? -1.568 -9.867 -14.351 1.00 91.94 296 ALA A N 1
ATOM 2386 C CA . ALA A 1 296 ? -1.884 -9.975 -15.759 1.00 91.94 296 ALA A CA 1
ATOM 2387 C C . ALA A 1 296 ? -2.989 -11.017 -15.954 1.00 91.94 296 ALA A C 1
ATOM 2389 O O . ALA A 1 296 ? -2.926 -12.146 -15.460 1.00 91.94 296 ALA A O 1
ATOM 2390 N N . GLU A 1 297 ? -4.018 -10.628 -16.689 1.00 84.50 297 GLU A N 1
ATOM 2391 C CA . GLU A 1 297 ? -5.205 -11.459 -16.894 1.00 84.50 297 GLU A CA 1
ATOM 2392 C C . GLU A 1 297 ? -5.022 -12.478 -18.011 1.00 84.50 297 GLU A C 1
ATOM 2394 O O . GLU A 1 297 ? -5.741 -13.474 -18.087 1.00 84.50 297 GLU A O 1
ATOM 2399 N N . ARG A 1 298 ? -4.062 -12.205 -18.895 1.00 88.88 298 ARG A N 1
ATOM 2400 C CA . ARG A 1 298 ? -3.710 -13.032 -20.038 1.00 88.88 298 ARG A CA 1
ATOM 2401 C C . ARG A 1 298 ? -2.237 -13.387 -19.977 1.00 88.88 298 ARG A C 1
ATOM 2403 O O . ARG A 1 298 ? -1.397 -12.561 -19.632 1.00 88.88 298 ARG A O 1
ATOM 2410 N N . ASP A 1 299 ? -1.940 -14.606 -20.403 1.00 95.06 299 ASP A N 1
ATOM 2411 C CA . ASP A 1 299 ? -0.575 -15.094 -20.553 1.00 95.06 299 ASP A CA 1
ATOM 2412 C C . ASP A 1 299 ? -0.096 -14.777 -21.972 1.00 95.06 299 ASP A C 1
ATOM 2414 O O . ASP A 1 299 ? -0.392 -15.503 -22.929 1.00 95.06 299 ASP A O 1
ATOM 2418 N N . LEU A 1 300 ? 0.586 -13.642 -22.123 1.00 95.38 300 LEU A N 1
ATOM 2419 C CA . LEU A 1 300 ? 0.993 -13.095 -23.417 1.00 95.38 300 LEU A CA 1
ATOM 2420 C C . LEU A 1 300 ? 2.513 -13.100 -23.589 1.00 95.38 300 LEU A C 1
ATOM 2422 O O . LEU A 1 300 ? 3.268 -13.096 -22.621 1.00 95.38 300 LEU A O 1
ATOM 2426 N N . VAL A 1 301 ? 2.946 -13.080 -24.846 1.00 96.00 301 VAL A N 1
ATOM 2427 C CA . VAL A 1 301 ? 4.323 -12.818 -25.283 1.00 96.00 301 VAL A CA 1
ATOM 2428 C C . VAL A 1 301 ? 4.327 -11.754 -26.388 1.00 96.00 301 VAL A C 1
ATOM 2430 O O . VAL A 1 301 ? 3.311 -11.605 -27.076 1.00 96.00 301 VAL A O 1
ATOM 2433 N N . PRO A 1 302 ? 5.437 -11.021 -26.599 1.00 95.94 302 PRO A N 1
ATOM 2434 C CA . PRO A 1 302 ? 5.523 -9.981 -27.624 1.00 95.94 302 PRO A CA 1
ATOM 2435 C C . PRO A 1 302 ? 5.242 -10.503 -29.039 1.00 95.94 302 PRO A C 1
ATOM 2437 O O . PRO A 1 302 ? 5.895 -11.446 -29.506 1.00 95.94 302 PRO A O 1
ATOM 2440 N N . GLY A 1 303 ? 4.276 -9.887 -29.721 1.00 94.50 303 GLY A N 1
ATOM 2441 C CA . GLY A 1 303 ? 3.996 -10.043 -31.149 1.00 94.50 303 GLY A CA 1
ATOM 2442 C C . GLY A 1 303 ? 4.556 -8.878 -31.966 1.00 94.50 303 GLY A C 1
ATOM 2443 O O . GLY A 1 303 ? 5.727 -8.532 -31.833 1.00 94.50 303 GLY A O 1
ATOM 2444 N N . GLY A 1 304 ? 3.724 -8.284 -32.825 1.00 94.12 304 GLY A N 1
ATOM 2445 C CA . GLY A 1 304 ? 4.092 -7.094 -33.600 1.00 94.12 304 GLY A CA 1
ATOM 2446 C C . GLY A 1 304 ? 4.171 -5.836 -32.732 1.00 94.12 304 GLY A C 1
ATOM 2447 O O . GLY A 1 304 ? 3.394 -5.686 -31.786 1.00 94.12 304 GLY A O 1
ATOM 2448 N N . ILE A 1 305 ? 5.095 -4.934 -33.058 1.00 96.06 305 ILE A N 1
ATOM 2449 C CA . ILE A 1 305 ? 5.207 -3.624 -32.406 1.00 96.06 305 ILE A CA 1
ATOM 2450 C C . ILE A 1 305 ? 4.012 -2.764 -32.826 1.00 96.06 305 ILE A C 1
ATOM 2452 O O . ILE A 1 305 ? 3.713 -2.640 -34.009 1.00 96.06 305 ILE A O 1
ATOM 2456 N N . VAL A 1 306 ? 3.333 -2.187 -31.839 1.00 96.12 306 VAL A N 1
ATOM 2457 C CA . VAL A 1 306 ? 2.242 -1.221 -32.014 1.00 96.12 306 VAL A CA 1
ATOM 2458 C C . VAL A 1 306 ? 2.801 0.195 -31.994 1.00 96.12 306 VAL A C 1
ATOM 2460 O O . VAL A 1 306 ? 2.455 0.995 -32.851 1.00 96.12 306 VAL A O 1
ATOM 2463 N N . GLY A 1 307 ? 3.682 0.504 -31.040 1.00 94.88 307 GLY A N 1
ATOM 2464 C CA . GLY A 1 307 ? 4.291 1.824 -30.911 1.00 94.88 307 GLY A CA 1
ATOM 2465 C C . GLY A 1 307 ? 5.539 1.801 -30.037 1.00 94.88 307 GLY A C 1
ATOM 2466 O O . GLY A 1 307 ? 5.706 0.913 -29.199 1.00 94.88 307 GLY A O 1
ATOM 2467 N N . VAL A 1 308 ? 6.414 2.784 -30.242 1.00 94.62 308 VAL A N 1
ATOM 2468 C CA . VAL A 1 308 ? 7.654 2.969 -29.477 1.00 94.62 308 VAL A CA 1
ATOM 2469 C C . VAL A 1 308 ? 7.735 4.418 -29.022 1.00 94.62 308 VAL A C 1
ATOM 2471 O O . VAL A 1 308 ? 7.566 5.333 -29.832 1.00 94.62 308 VAL A O 1
ATOM 2474 N N . TYR A 1 309 ? 8.033 4.630 -27.745 1.00 92.12 309 TYR A N 1
ATOM 2475 C CA . TYR A 1 309 ? 8.449 5.917 -27.199 1.00 92.12 309 TYR A CA 1
ATOM 2476 C C . TYR A 1 309 ? 9.957 5.859 -26.971 1.00 92.12 309 TYR A C 1
ATOM 2478 O O . TYR A 1 309 ? 10.407 5.067 -26.151 1.00 92.12 309 TYR A O 1
ATOM 2486 N N . ASP A 1 310 ? 10.734 6.645 -27.709 1.00 87.00 310 ASP A N 1
ATOM 2487 C CA . ASP A 1 310 ? 12.173 6.805 -27.487 1.00 87.00 310 ASP A CA 1
ATOM 2488 C C . ASP A 1 310 ? 12.456 8.014 -26.588 1.00 87.00 310 ASP A C 1
ATOM 2490 O O . ASP A 1 310 ? 11.568 8.826 -26.323 1.00 87.00 310 ASP A O 1
ATOM 2494 N N . ARG A 1 311 ? 13.699 8.113 -26.101 1.00 74.50 311 ARG A N 1
ATOM 2495 C CA . ARG A 1 311 ? 14.193 9.258 -25.317 1.00 74.50 311 ARG A CA 1
ATOM 2496 C C . ARG A 1 311 ? 13.305 9.579 -24.106 1.00 74.50 311 ARG A C 1
ATOM 2498 O O . ARG A 1 311 ? 13.027 10.737 -23.818 1.00 74.50 311 ARG A O 1
ATOM 2505 N N . ILE A 1 312 ? 12.877 8.545 -23.367 1.00 73.62 312 ILE A N 1
ATOM 2506 C CA . ILE A 1 312 ? 12.181 8.726 -22.073 1.00 73.62 312 ILE A CA 1
ATOM 2507 C C . ILE A 1 312 ? 13.044 9.571 -21.126 1.00 73.62 312 ILE A C 1
ATOM 2509 O O . ILE A 1 312 ? 12.544 10.397 -20.372 1.00 73.62 312 ILE A O 1
ATOM 2513 N N . ARG A 1 313 ? 14.364 9.398 -21.203 1.00 64.88 313 ARG A N 1
ATOM 2514 C CA . ARG A 1 313 ? 15.342 10.269 -20.559 1.00 64.88 313 ARG A CA 1
ATOM 2515 C C . ARG A 1 313 ? 15.599 11.465 -21.484 1.00 64.88 313 ARG A C 1
ATOM 2517 O O . ARG A 1 313 ? 16.032 11.258 -22.618 1.00 64.88 313 ARG A O 1
ATOM 2524 N N . ASN A 1 314 ? 15.321 12.689 -21.028 1.00 49.72 314 ASN A N 1
ATOM 2525 C CA . ASN A 1 314 ? 15.721 13.885 -21.774 1.00 49.72 314 ASN A CA 1
ATOM 2526 C C . ASN A 1 314 ? 17.258 13.937 -21.899 1.00 49.72 314 ASN A C 1
ATOM 2528 O O . ASN A 1 314 ? 17.981 13.427 -21.050 1.00 49.72 314 ASN A O 1
ATOM 2532 N N . TYR A 1 315 ? 17.702 14.502 -23.019 1.00 36.34 315 TYR A N 1
ATOM 2533 C CA . TYR A 1 315 ? 19.035 14.480 -23.625 1.00 36.34 315 TYR A CA 1
ATOM 2534 C C . TYR A 1 315 ? 20.273 14.488 -22.717 1.00 36.34 315 TYR A C 1
ATOM 2536 O O . TYR A 1 315 ? 20.411 15.288 -21.800 1.00 36.34 315 TYR A O 1
ATOM 2544 N N . GLY A 1 316 ? 21.225 13.657 -23.145 1.00 33.00 316 GLY A N 1
ATOM 2545 C CA . GLY A 1 316 ? 22.608 13.563 -22.701 1.00 33.00 316 GLY A CA 1
ATOM 2546 C C . GLY A 1 316 ? 23.076 12.128 -22.918 1.00 33.00 316 GLY A C 1
ATOM 2547 O O . GLY A 1 316 ? 22.786 11.259 -22.097 1.00 33.00 316 GLY A O 1
ATOM 2548 N N . SER A 1 317 ? 23.749 11.843 -24.041 1.00 28.55 317 SER A N 1
ATOM 2549 C CA . SER A 1 317 ? 24.573 10.628 -24.137 1.00 28.55 317 SER A CA 1
ATOM 2550 C C . SER A 1 317 ? 25.439 10.531 -22.877 1.00 28.55 317 SER A C 1
ATOM 2552 O O . SER A 1 317 ? 25.871 11.574 -22.385 1.00 28.55 317 SER A O 1
ATOM 2554 N N . PRO A 1 318 ? 25.730 9.332 -22.346 1.00 32.91 318 PRO A N 1
ATOM 2555 C CA . PRO A 1 318 ? 26.748 9.201 -21.317 1.00 32.91 318 PRO A CA 1
ATOM 2556 C C . PRO A 1 318 ? 28.103 9.521 -21.963 1.00 32.91 318 PRO A C 1
ATOM 2558 O O . PRO A 1 318 ? 28.789 8.629 -22.449 1.00 32.91 318 PRO A O 1
ATOM 2561 N N . VAL A 1 319 ? 28.456 10.803 -22.044 1.00 29.88 319 VAL A N 1
ATOM 2562 C CA . VAL A 1 319 ? 29.813 11.231 -22.369 1.00 29.88 319 VAL A CA 1
ATOM 2563 C C . VAL A 1 319 ? 30.596 11.171 -21.065 1.00 29.88 319 VAL A C 1
ATOM 2565 O O . VAL A 1 319 ? 30.369 11.944 -20.143 1.00 29.88 319 VAL A O 1
ATOM 2568 N N . GLU A 1 320 ? 31.385 10.106 -20.984 1.00 30.67 320 GLU A N 1
ATOM 2569 C CA . GLU A 1 320 ? 32.721 9.984 -20.404 1.00 30.67 320 GLU A CA 1
ATOM 2570 C C . GLU A 1 320 ? 33.183 10.886 -19.245 1.00 30.67 320 GLU A C 1
ATOM 2572 O O . GLU A 1 320 ? 33.109 12.109 -19.251 1.00 30.67 320 GLU A O 1
ATOM 2577 N N . SER A 1 321 ? 33.912 10.208 -18.351 1.00 29.39 321 SER A N 1
ATOM 2578 C CA . SER A 1 321 ? 34.963 10.728 -17.473 1.00 29.39 321 SER A CA 1
ATOM 2579 C C . SER A 1 321 ? 34.519 11.568 -16.271 1.00 29.39 321 SER A C 1
ATOM 2581 O O . SER A 1 321 ? 34.671 12.782 -16.210 1.00 29.39 321 SER A O 1
ATOM 2583 N N . VAL A 1 322 ? 34.136 10.875 -15.192 1.00 29.44 322 VAL A N 1
ATOM 2584 C CA . VAL A 1 322 ? 34.521 11.391 -13.873 1.00 29.44 322 VAL A CA 1
ATOM 2585 C C . VAL A 1 322 ? 36.042 11.302 -13.821 1.00 29.44 322 VAL A C 1
ATOM 2587 O O . VAL A 1 322 ? 36.603 10.203 -13.789 1.00 29.44 322 VAL A O 1
ATOM 2590 N N . ASN A 1 323 ? 36.692 12.463 -13.883 1.00 28.73 323 ASN A N 1
ATOM 2591 C CA . ASN A 1 323 ? 38.117 12.623 -13.646 1.00 28.73 323 ASN A CA 1
ATOM 2592 C C . ASN A 1 323 ? 38.500 11.836 -12.388 1.00 28.73 323 ASN A C 1
ATOM 2594 O O . ASN A 1 323 ? 38.043 12.127 -11.282 1.00 28.73 323 ASN A O 1
ATOM 2598 N N . GLN A 1 324 ? 39.316 10.805 -12.589 1.00 32.41 324 GLN A N 1
ATOM 2599 C CA . GLN A 1 324 ? 39.895 10.006 -11.525 1.00 32.41 324 GLN A CA 1
ATOM 2600 C C . GLN A 1 324 ? 40.817 10.910 -10.709 1.00 32.41 324 GLN A C 1
ATOM 2602 O O . GLN A 1 324 ? 41.970 11.139 -11.073 1.00 32.41 324 GLN A O 1
ATOM 2607 N N . GLY A 1 325 ? 40.325 11.405 -9.577 1.00 31.50 325 GLY A N 1
ATOM 2608 C CA . GLY A 1 325 ? 41.207 11.825 -8.501 1.00 31.50 325 GLY A CA 1
ATOM 2609 C C . GLY A 1 325 ? 41.980 10.595 -8.037 1.00 31.50 325 GLY A C 1
ATOM 2610 O O . GLY A 1 325 ? 41.455 9.788 -7.275 1.00 31.50 325 GLY A O 1
ATOM 2611 N N . ARG A 1 326 ? 43.211 10.419 -8.534 1.00 33.06 326 ARG A N 1
ATOM 2612 C CA . ARG A 1 326 ? 44.187 9.468 -7.989 1.00 33.06 326 ARG A CA 1
ATOM 2613 C C . ARG A 1 326 ? 44.468 9.856 -6.535 1.00 33.06 326 ARG A C 1
ATOM 2615 O O . ARG A 1 326 ? 45.398 10.609 -6.268 1.00 33.06 326 ARG A O 1
ATOM 2622 N N . TYR A 1 327 ? 43.681 9.338 -5.601 1.00 37.16 327 TYR A N 1
ATOM 2623 C CA . TYR A 1 327 ? 44.016 9.359 -4.183 1.00 37.16 327 TYR A CA 1
ATOM 2624 C C . TYR A 1 327 ? 44.306 7.931 -3.715 1.00 37.16 327 TYR A C 1
ATOM 2626 O O . TYR A 1 327 ? 43.575 6.985 -3.995 1.00 37.16 327 TYR A O 1
ATOM 2634 N N . PHE A 1 328 ? 45.473 7.797 -3.093 1.00 34.84 328 PHE A N 1
ATOM 2635 C CA . PHE A 1 328 ? 46.203 6.566 -2.820 1.00 34.84 328 PHE A CA 1
ATOM 2636 C C . PHE A 1 328 ? 45.401 5.497 -2.049 1.00 34.84 328 PHE A C 1
ATOM 2638 O O . PHE A 1 328 ? 44.864 5.759 -0.977 1.00 34.84 328 PHE A O 1
ATOM 2645 N N . GLY A 1 329 ? 45.461 4.251 -2.537 1.00 34.84 329 GLY A N 1
ATOM 2646 C CA . GLY A 1 329 ? 45.668 3.082 -1.671 1.00 34.84 329 GLY A CA 1
ATOM 2647 C C . GLY A 1 329 ? 44.462 2.366 -1.056 1.00 34.84 329 GLY A C 1
ATOM 2648 O O . GLY A 1 329 ? 44.687 1.476 -0.243 1.00 34.84 329 GLY A O 1
ATOM 2649 N N . ILE A 1 330 ? 43.214 2.671 -1.424 1.00 34.47 330 ILE A N 1
ATOM 2650 C CA . ILE A 1 330 ? 42.053 1.855 -1.014 1.00 34.47 330 ILE A CA 1
ATOM 2651 C C . ILE A 1 330 ? 41.219 1.546 -2.254 1.00 34.47 330 ILE A C 1
ATOM 2653 O O . ILE A 1 330 ? 40.851 2.443 -3.010 1.00 34.47 330 ILE A O 1
ATOM 2657 N N . SER A 1 331 ? 40.961 0.263 -2.496 1.00 31.75 331 SER A N 1
ATOM 2658 C CA . SER A 1 331 ? 40.286 -0.256 -3.685 1.00 31.75 331 SER A CA 1
ATOM 2659 C C . SER A 1 331 ? 38.857 0.293 -3.832 1.00 31.75 331 SER A C 1
ATOM 2661 O O . SER A 1 331 ? 37.887 -0.350 -3.436 1.00 31.75 331 SER A O 1
ATOM 2663 N N . GLN A 1 332 ? 38.701 1.445 -4.488 1.00 33.22 332 GLN A N 1
ATOM 2664 C CA . GLN A 1 332 ? 37.407 1.936 -4.989 1.00 33.22 332 GLN A CA 1
ATOM 2665 C C . GLN A 1 332 ? 36.857 1.094 -6.163 1.00 33.22 332 GLN A C 1
ATOM 2667 O O . GLN A 1 332 ? 35.772 1.364 -6.675 1.00 33.22 332 GLN A O 1
ATOM 2672 N N . GLN A 1 333 ? 37.554 0.018 -6.552 1.00 28.69 333 GLN A N 1
ATOM 2673 C CA . GLN A 1 333 ? 37.156 -0.902 -7.623 1.00 28.69 333 GLN A CA 1
ATOM 2674 C C . GLN A 1 333 ? 35.790 -1.583 -7.412 1.00 28.69 333 GLN A C 1
ATOM 2676 O O . GLN A 1 333 ? 35.206 -2.037 -8.389 1.00 28.69 333 GLN A O 1
ATOM 2681 N N . ARG A 1 334 ? 35.224 -1.615 -6.194 1.00 31.23 334 ARG A N 1
ATOM 2682 C CA . ARG A 1 334 ? 33.882 -2.194 -5.972 1.00 31.23 334 ARG A CA 1
ATOM 2683 C C . ARG A 1 334 ? 32.714 -1.282 -6.362 1.00 31.23 334 ARG A C 1
ATOM 2685 O O . ARG A 1 334 ? 31.611 -1.781 -6.547 1.00 31.23 334 ARG A O 1
ATOM 2692 N N . VAL A 1 335 ? 32.920 0.027 -6.523 1.00 33.44 335 VAL A N 1
ATOM 2693 C CA . VAL A 1 335 ? 31.812 0.972 -6.796 1.00 33.44 335 VAL A CA 1
ATOM 2694 C C . VAL A 1 335 ? 31.552 1.142 -8.301 1.00 33.44 335 VAL A C 1
ATOM 2696 O O . VAL A 1 335 ? 30.474 1.571 -8.709 1.00 33.44 335 VAL A O 1
ATOM 2699 N N . GLN A 1 336 ? 32.507 0.759 -9.154 1.00 29.48 336 GLN A N 1
ATOM 2700 C CA . GLN A 1 336 ? 32.473 1.093 -10.581 1.00 29.48 336 GLN A CA 1
ATOM 2701 C C . GLN A 1 336 ? 31.763 0.057 -11.475 1.00 29.48 336 GLN A C 1
ATOM 2703 O O . GLN A 1 336 ? 31.484 0.359 -12.632 1.00 29.48 336 GLN A O 1
ATOM 2708 N N . GLN A 1 337 ? 31.425 -1.139 -10.977 1.00 33.31 337 GLN A N 1
ATOM 2709 C CA . GLN A 1 337 ? 31.167 -2.288 -11.862 1.00 33.31 337 GLN A CA 1
ATOM 2710 C C . GLN A 1 337 ? 29.713 -2.640 -12.239 1.00 33.31 337 GLN A C 1
ATOM 2712 O O . GLN A 1 337 ? 29.548 -3.601 -12.974 1.00 33.31 337 GLN A O 1
ATOM 2717 N N . ASP A 1 338 ? 28.665 -1.875 -11.887 1.00 36.12 338 ASP A N 1
ATOM 2718 C CA . ASP A 1 338 ? 27.282 -2.269 -12.278 1.00 36.12 338 ASP A CA 1
ATOM 2719 C C . ASP A 1 338 ? 26.298 -1.122 -12.599 1.00 36.12 338 ASP A C 1
ATOM 2721 O O . ASP A 1 338 ? 25.084 -1.262 -12.460 1.00 36.12 338 ASP A O 1
ATOM 2725 N N . VAL A 1 339 ? 26.758 0.049 -13.061 1.00 40.25 339 VAL A N 1
ATOM 2726 C CA . VAL A 1 339 ? 25.850 1.135 -13.537 1.00 40.25 339 VAL A CA 1
ATOM 2727 C C . VAL A 1 339 ? 25.021 0.693 -14.776 1.00 40.25 339 VAL A C 1
ATOM 2729 O O . VAL A 1 339 ? 24.192 1.425 -15.312 1.00 40.25 339 VAL A O 1
ATOM 2732 N N . THR A 1 340 ? 25.202 -0.544 -15.236 1.00 50.75 340 THR A N 1
ATOM 2733 C CA . THR A 1 340 ? 24.681 -1.098 -16.480 1.00 50.75 340 THR A CA 1
ATOM 2734 C C . THR A 1 340 ? 23.285 -1.720 -16.420 1.00 50.75 340 THR A C 1
ATOM 2736 O O . THR A 1 340 ? 22.782 -2.007 -17.494 1.00 50.75 340 THR A O 1
ATOM 2739 N N . ASP A 1 341 ? 22.600 -1.893 -15.285 1.00 62.72 341 ASP A N 1
ATOM 2740 C CA . ASP A 1 341 ? 21.248 -2.506 -15.251 1.00 62.72 341 ASP A CA 1
ATOM 2741 C C . ASP A 1 341 ? 20.282 -1.782 -14.295 1.00 62.72 341 ASP A C 1
ATOM 2743 O O . ASP A 1 341 ? 19.936 -2.288 -13.233 1.00 62.72 341 ASP A O 1
ATOM 2747 N N . TYR A 1 342 ? 19.843 -0.577 -14.668 1.00 73.50 342 TYR A N 1
ATOM 2748 C CA . TYR A 1 342 ? 18.849 0.193 -13.913 1.00 73.50 342 TYR A CA 1
ATOM 2749 C C . TYR A 1 342 ? 17.652 0.580 -14.793 1.00 73.50 342 TYR A C 1
ATOM 2751 O O . TYR A 1 342 ? 17.842 1.213 -15.833 1.00 73.50 342 TYR A O 1
ATOM 2759 N N . TYR A 1 343 ? 16.433 0.208 -14.377 1.00 84.38 343 TYR A N 1
ATOM 2760 C CA . TYR A 1 343 ? 15.188 0.365 -15.146 1.00 84.38 343 TYR A CA 1
ATOM 2761 C C . TYR A 1 343 ? 14.107 1.072 -14.304 1.00 84.38 343 TYR A C 1
ATOM 2763 O O . TYR A 1 343 ? 13.288 0.409 -13.668 1.00 84.38 343 TYR A O 1
ATOM 2771 N N . PRO A 1 344 ? 14.079 2.415 -14.272 1.00 85.19 344 PRO A N 1
ATOM 2772 C CA . PRO A 1 344 ? 13.272 3.145 -13.291 1.00 85.19 344 PRO A CA 1
ATOM 2773 C C . PRO A 1 344 ? 11.835 3.442 -13.700 1.00 85.19 344 PRO A C 1
ATOM 2775 O O . PRO A 1 344 ? 11.062 3.938 -12.886 1.00 85.19 344 PRO A O 1
ATOM 2778 N N . PHE A 1 345 ? 11.482 3.214 -14.963 1.00 90.69 345 PHE A N 1
ATOM 2779 C CA . PHE A 1 345 ? 10.214 3.669 -15.520 1.00 90.69 345 PHE A CA 1
ATOM 2780 C C . PHE A 1 345 ? 9.158 2.568 -15.429 1.00 90.69 345 PHE A C 1
ATOM 2782 O O . PHE A 1 345 ? 9.313 1.496 -16.023 1.00 90.69 345 PHE A O 1
ATOM 2789 N N . PHE A 1 346 ? 8.070 2.844 -14.711 1.00 94.00 346 PHE A N 1
ATOM 2790 C CA . PHE A 1 346 ? 6.951 1.925 -14.518 1.00 94.00 346 PHE A CA 1
ATOM 2791 C C . PHE A 1 346 ? 5.691 2.491 -15.183 1.00 94.00 346 PHE A C 1
ATOM 2793 O O . PHE A 1 346 ? 5.046 3.376 -14.614 1.00 94.00 346 PHE A O 1
ATOM 2800 N N . PRO A 1 347 ? 5.336 2.020 -16.391 1.00 95.50 347 PRO A N 1
ATOM 2801 C CA . PRO A 1 347 ? 4.235 2.592 -17.150 1.00 95.50 347 PRO A CA 1
ATOM 2802 C C . PRO A 1 347 ? 2.876 2.244 -16.537 1.00 95.50 347 PRO A C 1
ATOM 2804 O O . PRO A 1 347 ? 2.713 1.227 -15.857 1.00 95.50 347 PRO A O 1
ATOM 2807 N N . ALA A 1 348 ? 1.883 3.071 -16.847 1.00 95.94 348 ALA A N 1
ATOM 2808 C CA . ALA A 1 348 ? 0.479 2.826 -16.547 1.00 95.94 348 ALA A CA 1
ATOM 2809 C C . ALA A 1 348 ? -0.332 2.736 -17.844 1.00 95.94 348 ALA A C 1
ATOM 2811 O O . ALA A 1 348 ? 0.017 3.343 -18.857 1.00 95.94 348 ALA A O 1
ATOM 2812 N N . VAL A 1 349 ? -1.435 1.994 -17.816 1.00 95.25 349 VAL A N 1
ATOM 2813 C CA . VAL A 1 349 ? -2.367 1.871 -18.942 1.00 95.25 349 VAL A CA 1
ATOM 2814 C C . VAL A 1 349 ? -3.741 2.322 -18.492 1.00 95.25 349 VAL A C 1
ATOM 2816 O O . VAL A 1 349 ? -4.262 1.820 -17.501 1.00 95.25 349 VAL A O 1
ATOM 2819 N N . TYR A 1 350 ? -4.348 3.262 -19.203 1.00 92.75 350 TYR A N 1
ATOM 2820 C CA . TYR A 1 350 ? -5.696 3.707 -18.868 1.00 92.75 350 TYR A CA 1
ATOM 2821 C C . TYR A 1 350 ? -6.412 4.282 -20.084 1.00 92.75 350 TYR A C 1
ATOM 2823 O O . TYR A 1 350 ? -5.829 5.058 -20.843 1.00 92.75 350 TYR A O 1
ATOM 2831 N N . GLY A 1 351 ? -7.673 3.890 -20.293 1.00 86.31 351 GLY A N 1
ATOM 2832 C CA . GLY A 1 351 ? -8.526 4.459 -21.345 1.00 86.31 351 GLY A CA 1
ATOM 2833 C C . GLY A 1 351 ? -7.909 4.364 -22.746 1.00 86.31 351 GLY A C 1
ATOM 2834 O O . GLY A 1 351 ? -7.910 5.340 -23.503 1.00 86.31 351 GLY A O 1
ATOM 2835 N N . GLY A 1 352 ? -7.300 3.214 -23.061 1.00 89.25 352 GLY A N 1
ATOM 2836 C CA . GLY A 1 352 ? -6.670 2.960 -24.360 1.00 89.25 352 GLY A CA 1
ATOM 2837 C C . GLY A 1 352 ? -5.352 3.705 -24.604 1.00 89.25 352 GLY A C 1
ATOM 2838 O O . GLY A 1 352 ? -4.943 3.835 -25.754 1.00 89.25 352 GLY A O 1
ATOM 2839 N N . LYS A 1 353 ? -4.678 4.200 -23.561 1.00 94.44 353 LYS A N 1
ATOM 2840 C CA . LYS A 1 353 ? -3.374 4.872 -23.668 1.00 94.44 353 LYS A CA 1
ATOM 2841 C C . LYS A 1 353 ? -2.354 4.250 -22.723 1.00 94.44 353 LYS A C 1
ATOM 2843 O O . LYS A 1 353 ? -2.727 3.755 -21.661 1.00 94.44 353 LYS A O 1
ATOM 2848 N N . VAL A 1 354 ? -1.081 4.308 -23.105 1.00 96.38 354 VAL A N 1
ATOM 2849 C CA . VAL A 1 354 ? 0.060 4.006 -22.229 1.00 96.38 354 VAL A CA 1
ATOM 2850 C C . VAL A 1 354 ? 0.679 5.320 -21.787 1.00 96.38 354 VAL A C 1
ATOM 2852 O O . VAL A 1 354 ? 1.061 6.130 -22.629 1.00 96.38 354 VAL A O 1
ATOM 2855 N N . PHE A 1 355 ? 0.790 5.505 -20.479 1.00 96.31 355 PHE A N 1
ATOM 2856 C CA . PHE A 1 355 ? 1.451 6.635 -19.845 1.00 96.31 355 PHE A CA 1
ATOM 2857 C C . PHE A 1 355 ? 2.807 6.175 -19.321 1.00 96.31 355 PHE A C 1
ATOM 2859 O O . PHE A 1 355 ? 2.902 5.187 -18.591 1.00 96.31 355 PHE A O 1
ATOM 2866 N N . ILE A 1 356 ? 3.858 6.873 -19.727 1.00 95.19 356 ILE A N 1
ATOM 2867 C CA . ILE A 1 356 ? 5.250 6.503 -19.502 1.00 95.19 356 ILE A CA 1
ATOM 2868 C C . ILE A 1 356 ? 5.861 7.595 -18.626 1.00 95.19 356 ILE A C 1
ATOM 2870 O O . ILE A 1 356 ? 6.185 8.667 -19.145 1.00 95.19 356 ILE A O 1
ATOM 2874 N N . PRO A 1 357 ? 5.964 7.375 -17.306 1.00 91.56 357 PRO A N 1
ATOM 2875 C CA . PRO A 1 357 ? 6.560 8.361 -16.421 1.00 91.56 357 PRO A CA 1
ATOM 2876 C C . PRO A 1 357 ? 8.044 8.514 -16.751 1.00 91.56 357 PRO A C 1
ATOM 2878 O O . PRO A 1 357 ? 8.728 7.528 -17.023 1.00 91.56 357 PRO A O 1
ATOM 2881 N N . ALA A 1 358 ? 8.524 9.749 -16.714 1.00 86.88 358 ALA A N 1
ATOM 2882 C CA . ALA A 1 358 ? 9.925 10.118 -16.821 1.00 86.88 358 ALA A CA 1
ATOM 2883 C C . ALA A 1 358 ? 10.280 11.114 -15.709 1.00 86.88 358 ALA A C 1
ATOM 2885 O O . ALA A 1 358 ? 9.422 11.534 -14.937 1.00 86.88 358 ALA A O 1
ATOM 2886 N N . GLN A 1 359 ? 11.549 11.518 -15.649 1.00 82.50 359 GLN A N 1
ATOM 2887 C CA . GLN A 1 359 ? 12.054 12.426 -14.616 1.00 82.50 359 GLN A CA 1
ATOM 2888 C C . GLN A 1 359 ? 11.323 13.782 -14.598 1.00 82.50 359 GLN A C 1
ATOM 2890 O O . GLN A 1 359 ? 10.985 14.280 -13.531 1.00 82.50 359 GLN A O 1
ATOM 2895 N N . HIS A 1 360 ? 11.031 14.360 -15.770 1.00 81.94 360 HIS A N 1
ATOM 2896 C CA . HIS A 1 360 ? 10.457 15.714 -15.878 1.00 81.94 360 HIS A CA 1
ATOM 2897 C C . HIS A 1 360 ? 9.134 15.792 -16.652 1.00 81.94 360 HIS A C 1
ATOM 2899 O O . HIS A 1 360 ? 8.542 16.866 -16.778 1.00 81.94 360 HIS A O 1
ATOM 2905 N N . PHE A 1 361 ? 8.679 14.677 -17.217 1.00 88.88 361 PHE A N 1
ATOM 2906 C CA . PHE A 1 361 ? 7.466 14.625 -18.023 1.00 88.88 361 PHE A CA 1
ATOM 2907 C C . PHE A 1 361 ? 6.825 13.235 -17.954 1.00 88.88 361 PHE A C 1
ATOM 2909 O O . PHE A 1 361 ? 7.412 12.287 -17.441 1.00 88.88 361 PHE A O 1
ATOM 2916 N N . VAL A 1 362 ? 5.626 13.101 -18.513 1.00 93.12 362 VAL A N 1
ATOM 2917 C CA . VAL A 1 362 ? 4.972 11.817 -18.762 1.00 93.12 362 VAL A CA 1
ATOM 2918 C C . VAL A 1 362 ? 4.676 11.699 -20.251 1.00 93.12 362 VAL A C 1
ATOM 2920 O O . VAL A 1 362 ? 3.890 12.469 -20.807 1.00 93.12 362 VAL A O 1
ATOM 2923 N N . GLY A 1 363 ? 5.337 10.745 -20.904 1.00 93.44 363 GLY A N 1
ATOM 2924 C CA . GLY A 1 363 ? 5.124 10.413 -22.310 1.00 93.44 363 GLY A CA 1
ATOM 2925 C C . GLY A 1 363 ? 3.837 9.619 -22.501 1.00 93.44 363 GLY A C 1
ATOM 2926 O O . GLY A 1 363 ? 3.423 8.878 -21.610 1.00 93.44 363 GLY A O 1
ATOM 2927 N N . VAL A 1 364 ? 3.192 9.757 -23.660 1.00 95.38 364 VAL A N 1
ATOM 2928 C CA . VAL A 1 364 ? 1.915 9.083 -23.935 1.00 95.38 364 VAL A CA 1
ATOM 2929 C C . VAL A 1 364 ? 1.937 8.411 -25.303 1.00 95.38 364 VAL A C 1
ATOM 2931 O O . VAL A 1 364 ? 2.291 9.041 -26.300 1.00 95.38 364 VAL A O 1
ATOM 2934 N N . ILE A 1 365 ? 1.507 7.149 -25.359 1.00 95.81 365 ILE A N 1
ATOM 2935 C CA . ILE A 1 365 ? 1.206 6.426 -26.604 1.00 95.81 365 ILE A CA 1
ATOM 2936 C C . ILE A 1 365 ? -0.286 6.089 -26.644 1.00 95.81 365 ILE A C 1
ATOM 2938 O O . ILE A 1 365 ? -0.833 5.535 -25.688 1.00 95.81 365 ILE A O 1
ATOM 2942 N N . ASP A 1 366 ? -0.933 6.366 -27.772 1.00 94.62 366 ASP A N 1
ATOM 2943 C CA . ASP A 1 366 ? -2.274 5.870 -28.077 1.00 94.62 366 ASP A CA 1
ATOM 2944 C C . ASP A 1 366 ? -2.215 4.397 -28.524 1.00 94.62 366 ASP A C 1
ATOM 2946 O O . ASP A 1 366 ? -1.523 4.050 -29.482 1.00 94.62 366 ASP A O 1
ATOM 2950 N N . LEU A 1 367 ? -2.937 3.504 -27.841 1.00 92.31 367 LEU A N 1
ATOM 2951 C CA . LEU A 1 367 ? -2.896 2.066 -28.132 1.00 92.31 367 LEU A CA 1
ATOM 2952 C C . LEU A 1 367 ? -3.627 1.675 -29.424 1.00 92.31 367 LEU A C 1
ATOM 2954 O O . LEU A 1 367 ? -3.384 0.586 -29.942 1.00 92.31 367 LEU A O 1
ATOM 2958 N N . LYS A 1 368 ? -4.530 2.516 -29.942 1.00 89.25 368 LYS A N 1
ATOM 2959 C CA . LYS A 1 368 ? -5.310 2.229 -31.155 1.00 89.25 368 LYS A CA 1
ATOM 2960 C C . LYS A 1 368 ? -4.444 2.322 -32.406 1.00 89.25 368 LYS A C 1
ATOM 2962 O O . LYS A 1 368 ? -4.623 1.527 -33.322 1.00 89.25 368 LYS A O 1
ATOM 2967 N N . ASN A 1 369 ? -3.546 3.302 -32.459 1.00 91.00 369 ASN A N 1
ATOM 2968 C CA . ASN A 1 369 ? -2.744 3.594 -33.651 1.00 91.00 369 ASN A CA 1
ATOM 2969 C C . ASN A 1 369 ? -1.231 3.670 -33.388 1.00 91.00 369 ASN A C 1
ATOM 2971 O O . ASN A 1 369 ? -0.477 3.906 -34.328 1.00 91.00 369 ASN A O 1
ATOM 2975 N N . GLY A 1 370 ? -0.788 3.503 -32.139 1.00 92.06 370 GLY A N 1
ATOM 2976 C CA . GLY A 1 370 ? 0.624 3.545 -31.763 1.00 92.06 370 GLY A CA 1
ATOM 2977 C C . GLY A 1 370 ? 1.255 4.936 -31.790 1.00 92.06 370 GLY A C 1
ATOM 2978 O O . GLY A 1 370 ? 2.464 5.055 -31.579 1.00 92.06 370 GLY A O 1
ATOM 2979 N N . LYS A 1 371 ? 0.478 5.995 -32.054 1.00 94.75 371 LYS A N 1
ATOM 2980 C CA . LYS A 1 371 ? 1.001 7.359 -32.167 1.00 94.75 371 LYS A CA 1
ATOM 2981 C C . LYS A 1 371 ? 1.373 7.907 -30.795 1.00 94.75 371 LYS A C 1
ATOM 2983 O O . LYS A 1 371 ? 0.639 7.745 -29.818 1.00 94.75 371 LYS A O 1
ATOM 2988 N N . ARG A 1 372 ? 2.498 8.621 -30.750 1.00 93.81 372 ARG A N 1
ATOM 2989 C CA . ARG A 1 372 ? 2.868 9.445 -29.598 1.00 93.81 372 ARG A CA 1
ATOM 2990 C C . ARG A 1 372 ? 1.922 10.635 -29.520 1.00 93.81 372 ARG A C 1
ATOM 2992 O O . ARG A 1 372 ? 1.692 11.309 -30.524 1.00 93.81 372 ARG A O 1
ATOM 2999 N N . LEU A 1 373 ? 1.375 10.873 -28.338 1.00 92.19 373 LEU A N 1
ATOM 3000 C CA . LEU A 1 373 ? 0.579 12.059 -28.049 1.00 92.19 373 LEU A CA 1
ATOM 3001 C C . LEU A 1 373 ? 1.444 13.095 -27.329 1.00 92.19 373 LEU A C 1
ATOM 3003 O O . LEU A 1 373 ? 2.576 12.819 -26.927 1.00 92.19 373 LEU A O 1
ATOM 3007 N N . ARG A 1 374 ? 0.898 14.302 -27.171 1.00 89.81 374 ARG A N 1
ATOM 3008 C CA . ARG A 1 374 ? 1.559 15.375 -26.430 1.00 89.81 374 ARG A CA 1
ATOM 3009 C C . ARG A 1 374 ? 1.878 14.903 -24.997 1.00 89.81 374 ARG A C 1
ATOM 3011 O O . ARG A 1 374 ? 0.968 14.404 -24.333 1.00 89.81 374 ARG A O 1
ATOM 3018 N N . PRO A 1 375 ? 3.129 15.051 -24.523 1.00 90.50 375 PRO A N 1
ATOM 3019 C CA . PRO A 1 375 ? 3.488 14.679 -23.162 1.00 90.50 375 PRO A CA 1
ATOM 3020 C C . PRO A 1 375 ? 2.935 15.680 -22.143 1.00 90.50 375 PRO A C 1
ATOM 3022 O O . PRO A 1 375 ? 2.704 16.852 -22.453 1.00 90.50 375 PRO A O 1
ATOM 3025 N N . PHE A 1 376 ? 2.783 15.211 -20.910 1.00 90.56 376 PHE A N 1
ATOM 3026 C CA . PHE A 1 376 ? 2.481 16.031 -19.738 1.00 90.56 376 PHE A CA 1
ATOM 3027 C C . PHE A 1 376 ? 3.798 16.496 -19.124 1.00 90.56 376 PHE A C 1
ATOM 3029 O O . PHE A 1 376 ? 4.681 15.669 -18.925 1.00 90.56 376 PHE A O 1
ATOM 3036 N N . ALA A 1 377 ? 3.963 17.780 -18.820 1.00 85.94 377 ALA A N 1
ATOM 3037 C CA . ALA A 1 377 ? 5.212 18.299 -18.264 1.00 85.94 377 ALA A CA 1
ATOM 3038 C C . ALA A 1 377 ? 4.946 19.433 -17.270 1.00 85.94 377 ALA A C 1
ATOM 3040 O O . ALA A 1 377 ? 3.928 20.121 -17.362 1.00 85.94 377 ALA A O 1
ATOM 3041 N N . ALA A 1 378 ? 5.875 19.636 -16.334 1.00 71.44 378 ALA A N 1
ATOM 3042 C CA . ALA A 1 378 ? 5.808 20.745 -15.390 1.00 71.44 378 ALA A CA 1
ATOM 3043 C C . ALA A 1 378 ? 5.902 22.109 -16.123 1.00 71.44 378 ALA A C 1
ATOM 3045 O O . ALA A 1 378 ? 6.724 22.247 -17.033 1.00 71.44 378 ALA A O 1
ATOM 3046 N N . PRO A 1 379 ? 5.135 23.146 -15.723 1.00 64.50 379 PRO A N 1
ATOM 3047 C CA . PRO A 1 379 ? 5.154 24.461 -16.379 1.00 64.50 379 PRO A CA 1
ATOM 3048 C C . PRO A 1 379 ? 6.535 25.139 -16.420 1.00 64.50 379 PRO A C 1
ATOM 3050 O O . PRO A 1 379 ? 6.853 25.818 -17.394 1.00 64.50 379 PRO A O 1
ATOM 3053 N N . ALA A 1 380 ? 7.371 24.913 -15.398 1.00 54.25 380 ALA A N 1
ATOM 3054 C CA . ALA A 1 380 ? 8.720 25.481 -15.281 1.00 54.25 380 ALA A CA 1
ATOM 3055 C C . ALA A 1 380 ? 9.732 24.921 -16.306 1.00 54.25 380 ALA A C 1
ATOM 3057 O O . ALA A 1 380 ? 10.797 25.492 -16.488 1.00 54.25 380 ALA A O 1
ATOM 3058 N N . MET A 1 381 ? 9.395 23.844 -17.025 1.00 52.72 381 MET A N 1
ATOM 3059 C CA . MET A 1 381 ? 10.271 23.204 -18.021 1.00 52.72 381 MET A CA 1
ATOM 3060 C C . MET A 1 381 ? 10.130 23.786 -19.437 1.00 52.72 381 MET A C 1
ATOM 3062 O O . MET A 1 381 ? 10.641 23.207 -20.395 1.00 52.72 381 MET A O 1
ATOM 3066 N N . ARG A 1 382 ? 9.454 24.933 -19.608 1.00 47.81 382 ARG A N 1
ATOM 3067 C CA . ARG A 1 382 ? 9.479 25.661 -20.890 1.00 47.81 382 ARG A CA 1
ATOM 3068 C C . ARG A 1 382 ? 10.855 26.264 -21.228 1.00 47.81 382 ARG A C 1
ATOM 3070 O O . ARG A 1 382 ? 11.023 26.670 -22.370 1.00 47.81 382 ARG A O 1
ATOM 3077 N N . TYR A 1 383 ? 11.822 26.254 -20.302 1.00 40.56 383 TYR A N 1
ATOM 3078 C CA . TYR A 1 383 ? 13.179 26.774 -20.509 1.00 40.56 383 TYR A CA 1
ATOM 3079 C C . TYR A 1 383 ? 14.261 25.820 -19.969 1.00 40.56 383 TYR A C 1
ATOM 3081 O O . TYR A 1 383 ? 14.561 25.852 -18.779 1.00 40.56 383 TYR A O 1
ATOM 3089 N N . PRO A 1 384 ? 14.872 24.972 -20.814 1.00 39.62 384 PRO A N 1
ATOM 3090 C CA . PRO A 1 384 ? 16.060 24.202 -20.468 1.00 39.62 384 PRO A CA 1
ATOM 3091 C C . PRO A 1 384 ? 17.301 24.809 -21.148 1.00 39.62 384 PRO A C 1
ATOM 3093 O O . PRO A 1 384 ? 17.904 24.165 -22.004 1.00 39.62 384 PRO A O 1
ATOM 3096 N N . GLU A 1 385 ? 17.666 26.054 -20.829 1.00 38.91 385 GLU A N 1
ATOM 3097 C CA . GLU A 1 385 ? 18.897 26.663 -21.375 1.00 38.91 385 GLU A CA 1
ATOM 3098 C C . GLU A 1 385 ? 20.100 26.594 -20.418 1.00 38.91 385 GLU A C 1
ATOM 3100 O O . GLU A 1 385 ? 21.235 26.655 -20.880 1.00 38.91 385 GLU A O 1
ATOM 3105 N N . GLU A 1 386 ? 19.905 26.335 -19.121 1.00 42.72 386 GLU A N 1
ATOM 3106 C CA . GLU A 1 386 ? 21.026 26.169 -18.184 1.00 42.72 386 GLU A CA 1
ATOM 3107 C C . GLU A 1 386 ? 21.602 24.740 -18.224 1.00 42.72 386 GLU A C 1
ATOM 3109 O O . GLU A 1 386 ? 20.897 23.745 -18.028 1.00 42.72 386 GLU A O 1
ATOM 3114 N N . GLU A 1 387 ? 22.910 24.626 -18.481 1.00 41.84 387 GLU A N 1
ATOM 3115 C CA . GLU A 1 387 ? 23.655 23.357 -18.522 1.00 41.84 387 GLU A CA 1
ATOM 3116 C C . GLU A 1 387 ? 23.595 22.555 -17.211 1.00 41.84 387 GLU A C 1
ATOM 3118 O O . GLU A 1 387 ? 23.680 21.327 -17.252 1.00 41.84 387 GLU A O 1
ATOM 3123 N N . GLU A 1 388 ? 23.371 23.206 -16.067 1.00 40.62 388 GLU A N 1
ATOM 3124 C CA . GLU A 1 388 ? 23.345 22.565 -14.743 1.00 40.62 388 GLU A CA 1
ATOM 3125 C C . GLU A 1 388 ? 22.143 21.627 -14.521 1.00 40.62 388 GLU A C 1
ATOM 3127 O O . GLU A 1 388 ? 22.242 20.668 -13.753 1.00 40.62 388 GLU A O 1
ATOM 3132 N N . ASN A 1 389 ? 21.035 21.813 -15.250 1.00 43.16 389 ASN A N 1
ATOM 3133 C CA . ASN A 1 389 ? 19.849 20.946 -15.169 1.00 43.16 389 ASN A CA 1
ATOM 3134 C C . ASN A 1 389 ? 19.951 19.668 -16.029 1.00 43.16 389 ASN A C 1
ATOM 3136 O O . ASN A 1 389 ? 18.992 18.901 -16.120 1.00 43.16 389 ASN A O 1
ATOM 3140 N N . LYS A 1 390 ? 21.107 19.419 -16.663 1.00 45.66 390 LYS A N 1
ATOM 3141 C CA . LYS A 1 390 ? 21.347 18.263 -17.549 1.00 45.66 390 LYS A CA 1
ATOM 3142 C C . LYS A 1 390 ? 21.982 17.058 -16.835 1.00 45.66 390 LYS A C 1
ATOM 3144 O O . LYS A 1 390 ? 22.200 16.023 -17.467 1.00 45.66 390 LYS A O 1
ATOM 3149 N N . GLU A 1 391 ? 22.284 17.152 -15.535 1.00 50.81 391 GLU A N 1
ATOM 3150 C CA . GLU A 1 391 ? 22.852 16.029 -14.775 1.00 50.81 391 GLU A CA 1
ATOM 3151 C C . GLU A 1 391 ? 21.841 14.884 -14.597 1.00 50.81 391 GLU A C 1
ATOM 3153 O O . GLU A 1 391 ? 20.797 15.012 -13.955 1.00 50.81 391 GLU A O 1
ATOM 3158 N N . LEU A 1 392 ? 22.203 13.715 -15.121 1.00 52.00 392 LEU A N 1
ATOM 3159 C CA . LEU A 1 392 ? 21.416 12.494 -15.029 1.00 52.00 392 LEU A CA 1
ATOM 3160 C C . LEU A 1 392 ? 21.335 11.967 -13.584 1.00 52.00 392 LEU A C 1
ATOM 3162 O O . LEU A 1 392 ? 22.352 11.607 -12.988 1.00 52.00 392 LEU A O 1
ATOM 3166 N N . GLU A 1 393 ? 20.112 11.820 -13.058 1.00 62.59 393 GLU A N 1
ATOM 3167 C CA . GLU A 1 393 ? 19.848 11.133 -11.784 1.00 62.59 393 GLU A CA 1
ATOM 3168 C C . GLU A 1 393 ? 20.405 9.695 -11.844 1.00 62.59 393 GLU A C 1
ATOM 3170 O O . GLU A 1 393 ? 20.002 8.897 -12.697 1.00 62.59 393 GLU A O 1
ATOM 3175 N N . ASN A 1 394 ? 21.360 9.364 -10.966 1.00 57.41 394 ASN A N 1
ATOM 3176 C CA . ASN A 1 394 ? 22.025 8.056 -10.925 1.00 57.41 394 ASN A CA 1
ATOM 3177 C C . ASN A 1 394 ? 21.836 7.368 -9.565 1.00 57.41 394 ASN A C 1
ATOM 3179 O O . ASN A 1 394 ? 22.795 7.069 -8.854 1.00 57.41 394 ASN A O 1
ATOM 3183 N N . ASN A 1 395 ? 20.577 7.142 -9.189 1.00 70.56 395 ASN A N 1
ATOM 3184 C CA . ASN A 1 395 ? 20.216 6.400 -7.986 1.00 70.56 395 ASN A CA 1
ATOM 3185 C C . ASN A 1 395 ? 19.365 5.186 -8.372 1.00 70.56 395 ASN A C 1
ATOM 3187 O O . ASN A 1 395 ? 18.239 5.347 -8.826 1.00 70.56 395 ASN A O 1
ATOM 3191 N N . ARG A 1 396 ? 19.897 3.970 -8.180 1.00 71.00 396 ARG A N 1
ATOM 3192 C CA . ARG A 1 396 ? 19.271 2.715 -8.644 1.00 71.00 396 ARG A CA 1
ATOM 3193 C C . ARG A 1 396 ? 17.956 2.349 -7.948 1.00 71.00 396 ARG A C 1
ATOM 3195 O O . ARG A 1 396 ? 17.327 1.371 -8.329 1.00 71.00 396 ARG A O 1
ATOM 3202 N N . GLN A 1 397 ? 17.556 3.105 -6.932 1.00 80.62 397 GLN A N 1
ATOM 3203 C CA . GLN A 1 397 ? 16.352 2.842 -6.151 1.00 80.62 397 GLN A CA 1
ATOM 3204 C C . GLN A 1 397 ? 15.203 3.810 -6.461 1.00 80.62 397 GLN A C 1
ATOM 3206 O O . GLN A 1 397 ? 14.151 3.719 -5.822 1.00 80.62 397 GLN A O 1
ATOM 3211 N N . LEU A 1 398 ? 15.371 4.743 -7.412 1.00 80.81 398 LEU A N 1
ATOM 3212 C CA . LEU A 1 398 ? 14.262 5.615 -7.812 1.00 80.81 398 LEU A CA 1
ATOM 3213 C C . LEU A 1 398 ? 13.253 4.840 -8.657 1.00 80.81 398 LEU A C 1
ATOM 3215 O O . LEU A 1 398 ? 13.613 4.009 -9.496 1.00 80.81 398 LEU A O 1
ATOM 3219 N N . ILE A 1 399 ? 11.986 5.171 -8.444 1.00 88.12 399 ILE A N 1
ATOM 3220 C CA . ILE A 1 399 ? 10.839 4.587 -9.127 1.00 88.12 399 ILE A CA 1
ATOM 3221 C C . ILE A 1 399 ? 10.049 5.739 -9.738 1.00 88.12 399 ILE A C 1
ATOM 3223 O O . ILE A 1 399 ? 9.302 6.421 -9.037 1.00 88.12 399 ILE A O 1
ATOM 3227 N N . TYR A 1 400 ? 10.152 5.925 -11.053 1.00 90.50 400 TYR A N 1
ATOM 3228 C CA . TYR A 1 400 ? 9.235 6.810 -11.763 1.00 90.50 400 TYR A CA 1
ATOM 3229 C C . TYR A 1 400 ? 7.957 6.033 -12.049 1.00 90.50 400 TYR A C 1
ATOM 3231 O O . TYR A 1 400 ? 7.920 5.092 -12.845 1.00 90.50 400 TYR A O 1
ATOM 3239 N N . SER A 1 401 ? 6.902 6.425 -11.352 1.00 93.75 401 SER A N 1
ATOM 3240 C CA . SER A 1 401 ? 5.566 5.858 -11.461 1.00 93.75 401 SER A CA 1
ATOM 3241 C C . SER A 1 401 ? 4.538 6.981 -11.412 1.00 93.75 401 SER A C 1
ATOM 3243 O O . SER A 1 401 ? 4.854 8.112 -11.046 1.00 93.75 401 SER A O 1
ATOM 3245 N N . LEU A 1 402 ? 3.299 6.664 -11.773 1.00 95.19 402 LEU A N 1
ATOM 3246 C CA . LEU A 1 402 ? 2.186 7.607 -11.753 1.00 95.19 402 LEU A CA 1
ATOM 3247 C C . LEU A 1 402 ? 0.899 6.919 -11.291 1.00 95.19 402 LEU A C 1
ATOM 3249 O O . LEU A 1 402 ? 0.841 5.691 -11.162 1.00 95.19 402 LEU A O 1
ATOM 3253 N N . HIS A 1 403 ? -0.136 7.715 -11.054 1.00 95.75 403 HIS A N 1
ATOM 3254 C CA . HIS A 1 403 ? -1.514 7.253 -10.924 1.00 95.75 403 HIS A CA 1
ATOM 3255 C C . HIS A 1 403 ? -2.371 7.957 -11.973 1.00 95.75 403 HIS A C 1
ATOM 3257 O O . HIS A 1 403 ? -2.267 9.167 -12.149 1.00 95.75 403 HIS A O 1
ATOM 3263 N N . VAL A 1 404 ? -3.211 7.213 -12.682 1.00 94.44 404 VAL A N 1
ATOM 3264 C CA . VAL A 1 404 ? -4.162 7.766 -13.649 1.00 94.44 404 VAL A CA 1
ATOM 3265 C C . VAL A 1 404 ? -5.531 7.147 -13.431 1.00 94.44 404 VAL A C 1
ATOM 3267 O O . VAL A 1 404 ? -5.669 5.934 -13.287 1.00 94.44 404 VAL A O 1
ATOM 3270 N N . ASP A 1 405 ? -6.558 7.982 -13.416 1.00 90.06 405 ASP A N 1
ATOM 3271 C CA . ASP A 1 405 ? -7.939 7.537 -13.323 1.00 90.06 405 ASP A CA 1
ATOM 3272 C C . ASP A 1 405 ? -8.861 8.418 -14.179 1.00 90.06 405 ASP A C 1
ATOM 3274 O O . ASP A 1 405 ? -8.448 9.038 -15.162 1.00 90.06 405 ASP A O 1
ATOM 3278 N N . ARG A 1 406 ? -10.162 8.394 -13.885 1.00 84.50 406 ARG A N 1
ATOM 3279 C CA . ARG A 1 406 ? -11.162 9.138 -14.654 1.00 84.50 406 ARG A CA 1
ATOM 3280 C C . ARG A 1 406 ? -11.043 10.656 -14.484 1.00 84.50 406 ARG A C 1
ATOM 3282 O O . ARG A 1 406 ? -11.451 11.356 -15.415 1.00 84.50 406 ARG A O 1
ATOM 3289 N N . ASP A 1 407 ? -10.516 11.119 -13.350 1.00 86.69 407 ASP A N 1
ATOM 3290 C CA . ASP A 1 407 ? -10.470 12.532 -12.966 1.00 86.69 407 ASP A CA 1
ATOM 3291 C C . ASP A 1 407 ? -9.178 13.198 -13.446 1.00 86.69 407 ASP A C 1
ATOM 3293 O O . ASP A 1 407 ? -9.200 14.370 -13.817 1.00 86.69 407 ASP A O 1
ATOM 3297 N N . GLY A 1 408 ? -8.075 12.450 -13.530 1.00 91.81 408 GLY A N 1
ATOM 3298 C CA . GLY A 1 408 ? -6.822 13.010 -14.020 1.00 91.81 408 GLY A CA 1
ATOM 3299 C C . GLY A 1 408 ? -5.632 12.063 -13.991 1.00 91.81 408 GLY A C 1
ATOM 3300 O O . GLY A 1 408 ? -5.752 10.853 -13.776 1.00 91.81 408 GLY A O 1
ATOM 3301 N N . LEU A 1 409 ? -4.467 12.657 -14.234 1.00 95.12 409 LEU A N 1
ATOM 3302 C CA . LEU A 1 409 ? -3.157 12.029 -14.131 1.00 95.12 409 LEU A CA 1
ATOM 3303 C C . LEU A 1 409 ? -2.355 12.708 -13.024 1.00 95.12 409 LEU A C 1
ATOM 3305 O O . LEU A 1 409 ? -2.264 13.930 -12.986 1.00 95.12 409 LEU A O 1
ATOM 3309 N N . TYR A 1 410 ? -1.738 11.907 -12.164 1.00 95.06 410 TYR A N 1
ATOM 3310 C CA . TYR A 1 410 ? -0.997 12.355 -10.993 1.00 95.06 410 TYR A CA 1
ATOM 3311 C C . TYR A 1 410 ? 0.402 11.747 -11.034 1.00 95.06 410 TYR A C 1
ATOM 3313 O O . TYR A 1 410 ? 0.551 10.522 -11.007 1.00 95.06 410 TYR A O 1
ATOM 3321 N N . SER A 1 411 ? 1.429 12.587 -11.134 1.00 93.88 411 SER A N 1
ATOM 3322 C CA . SER A 1 411 ? 2.820 12.137 -11.240 1.00 93.88 411 SER A CA 1
ATOM 3323 C C . SER A 1 411 ? 3.746 13.031 -10.435 1.00 93.88 411 SER A C 1
ATOM 3325 O O . SER A 1 411 ? 3.635 14.256 -10.489 1.00 93.88 411 SER A O 1
ATOM 3327 N N . SER A 1 412 ? 4.694 12.409 -9.737 1.00 91.38 412 SER A N 1
ATOM 3328 C CA . SER A 1 412 ? 5.852 13.122 -9.206 1.00 91.38 412 SER A CA 1
ATOM 3329 C C . SER A 1 412 ? 6.792 13.461 -10.358 1.00 91.38 412 SER A C 1
ATOM 3331 O O . SER A 1 412 ? 7.091 12.584 -11.171 1.00 91.38 412 SER A O 1
ATOM 3333 N N . LEU A 1 413 ? 7.211 14.722 -10.453 1.00 88.19 413 LEU A N 1
ATOM 3334 C CA . LEU A 1 413 ? 8.181 15.206 -11.433 1.00 88.19 413 LEU A CA 1
ATOM 3335 C C . LEU A 1 413 ? 9.296 15.964 -10.709 1.00 88.19 413 LEU A C 1
ATOM 3337 O O . LEU A 1 413 ? 9.032 16.740 -9.785 1.00 88.19 413 LEU A O 1
ATOM 3341 N N . THR A 1 414 ? 10.534 15.773 -11.158 1.00 84.00 414 THR A N 1
ATOM 3342 C CA . THR A 1 414 ? 11.686 16.549 -10.696 1.00 84.00 414 THR A CA 1
ATOM 3343 C C . THR A 1 414 ? 11.614 17.958 -11.284 1.00 84.00 414 THR A C 1
ATOM 3345 O O . THR A 1 414 ? 11.527 18.122 -12.505 1.00 84.00 414 THR A O 1
ATOM 3348 N N . THR A 1 415 ? 11.664 18.978 -10.429 1.00 78.38 415 THR A N 1
ATOM 3349 C CA . THR A 1 415 ? 11.576 20.399 -10.818 1.00 78.38 415 THR A CA 1
ATOM 3350 C C . THR A 1 415 ? 12.824 21.209 -10.502 1.00 78.38 415 THR A C 1
ATOM 3352 O O . THR A 1 415 ? 12.915 22.348 -10.949 1.00 78.38 415 THR A O 1
ATOM 3355 N N . GLY A 1 416 ? 13.752 20.647 -9.732 1.00 75.94 416 GLY A N 1
ATOM 3356 C CA . GLY A 1 416 ? 14.941 21.340 -9.255 1.00 75.94 416 GLY A CA 1
ATOM 3357 C C . GLY A 1 416 ? 15.878 20.402 -8.501 1.00 75.94 416 GLY A C 1
ATOM 3358 O O . GLY A 1 416 ? 15.644 19.191 -8.414 1.00 75.94 416 GLY A O 1
ATOM 3359 N N . LYS A 1 417 ? 16.947 20.970 -7.950 1.00 75.69 417 LYS A N 1
ATOM 3360 C CA . LYS A 1 417 ? 17.997 20.264 -7.215 1.00 75.69 417 LYS A CA 1
ATOM 3361 C C . LYS A 1 417 ? 18.413 21.095 -6.008 1.00 75.69 417 LYS A C 1
ATOM 3363 O O . LYS A 1 417 ? 18.463 22.317 -6.077 1.00 75.69 417 LYS A O 1
ATOM 3368 N N . TRP A 1 418 ? 18.782 20.412 -4.934 1.00 73.31 418 TRP A N 1
ATOM 3369 C CA . TRP A 1 418 ? 19.285 21.005 -3.704 1.00 73.31 418 TRP A CA 1
ATOM 3370 C C . TRP A 1 418 ? 20.521 20.254 -3.204 1.00 73.31 418 TRP A C 1
ATOM 3372 O O . TRP A 1 418 ? 20.624 19.029 -3.320 1.00 73.31 418 TRP A O 1
ATOM 3382 N N . GLY A 1 419 ? 21.475 20.980 -2.624 1.00 75.56 419 GLY A N 1
ATOM 3383 C CA . GLY A 1 419 ? 22.735 20.400 -2.158 1.00 75.56 419 GLY A CA 1
ATOM 3384 C C . GLY A 1 419 ? 23.637 19.942 -3.309 1.00 75.56 419 GLY A C 1
ATOM 3385 O O . GLY A 1 419 ? 23.697 20.574 -4.361 1.00 75.56 419 GLY A O 1
ATOM 3386 N N . GLY A 1 420 ? 24.378 18.850 -3.105 1.00 75.44 420 GLY A N 1
ATOM 3387 C CA . GLY A 1 420 ? 25.400 18.411 -4.060 1.00 75.44 420 GLY A CA 1
ATOM 3388 C C . GLY A 1 420 ? 26.665 19.261 -4.055 1.00 75.44 420 GLY A C 1
ATOM 3389 O O . GLY A 1 420 ? 27.344 19.335 -5.077 1.00 75.44 420 GLY A O 1
ATOM 3390 N N . THR A 1 421 ? 26.945 19.932 -2.940 1.00 80.56 421 THR A N 1
ATOM 3391 C CA . THR A 1 421 ? 28.132 20.763 -2.770 1.00 80.56 421 THR A CA 1
ATOM 3392 C C . THR A 1 421 ? 29.342 19.888 -2.477 1.00 80.56 421 THR A C 1
ATOM 3394 O O . THR A 1 421 ? 29.281 18.972 -1.652 1.00 80.56 421 THR A O 1
ATOM 3397 N N . ASN A 1 422 ? 30.461 20.188 -3.128 1.00 82.31 422 ASN A N 1
ATOM 3398 C CA . ASN A 1 422 ? 31.740 19.547 -2.870 1.00 82.31 422 ASN A CA 1
ATOM 3399 C C . ASN A 1 422 ? 32.820 20.586 -2.541 1.00 82.31 422 ASN A C 1
ATOM 3401 O O . ASN A 1 422 ? 32.750 21.745 -2.944 1.00 82.31 422 ASN A O 1
ATOM 3405 N N . TYR A 1 423 ? 33.838 20.159 -1.801 1.00 76.56 423 TYR A N 1
ATOM 3406 C CA . TYR A 1 423 ? 35.027 20.948 -1.507 1.00 76.56 423 TYR A CA 1
ATOM 3407 C C . TYR A 1 423 ? 36.261 20.102 -1.800 1.00 76.56 423 TYR A C 1
ATOM 3409 O O . TYR A 1 423 ? 36.447 19.049 -1.195 1.00 76.56 423 TYR A O 1
ATOM 3417 N N . MET A 1 424 ? 37.094 20.535 -2.752 1.00 79.44 424 MET A N 1
ATOM 3418 C CA . MET A 1 424 ? 38.301 19.802 -3.174 1.00 79.44 424 MET A CA 1
ATOM 3419 C C . MET A 1 424 ? 38.025 18.330 -3.555 1.00 79.44 424 MET A C 1
ATOM 3421 O O . MET A 1 424 ? 38.824 17.444 -3.272 1.00 79.44 424 MET A O 1
ATOM 3425 N N . GLY A 1 425 ? 36.867 18.059 -4.172 1.00 72.75 425 GLY A N 1
ATOM 3426 C CA . GLY A 1 425 ? 36.452 16.703 -4.556 1.00 72.75 425 GLY A CA 1
ATOM 3427 C C . GLY A 1 425 ? 35.837 15.862 -3.430 1.00 72.75 425 GLY A C 1
ATOM 3428 O O . GLY A 1 425 ? 35.477 14.716 -3.674 1.00 72.75 425 GLY A O 1
ATOM 3429 N N . ILE A 1 426 ? 35.684 16.417 -2.225 1.00 75.38 426 ILE A N 1
ATOM 3430 C CA . ILE A 1 426 ? 35.012 15.771 -1.093 1.00 75.38 426 ILE A CA 1
ATOM 3431 C C . ILE A 1 426 ? 33.570 16.272 -1.021 1.00 75.38 426 ILE A C 1
ATOM 3433 O O . ILE A 1 426 ? 33.342 17.483 -1.001 1.00 75.38 426 ILE A O 1
ATOM 3437 N N . ASP A 1 427 ? 32.601 15.360 -0.952 1.00 74.12 427 ASP A N 1
ATOM 3438 C CA . ASP A 1 427 ? 31.190 15.715 -0.790 1.00 74.12 427 ASP A CA 1
ATOM 3439 C C . ASP A 1 427 ? 30.969 16.407 0.564 1.00 74.12 427 ASP A C 1
ATOM 3441 O O . ASP A 1 427 ? 31.133 15.805 1.627 1.00 74.12 427 ASP A O 1
ATOM 3445 N N . VAL A 1 428 ? 30.573 17.681 0.519 1.00 82.25 428 VAL A N 1
ATOM 3446 C CA . VAL A 1 428 ? 30.132 18.434 1.700 1.00 82.25 428 VAL A CA 1
ATOM 3447 C C . VAL A 1 428 ? 28.687 18.080 2.013 1.00 82.25 428 VAL A C 1
ATOM 3449 O O . VAL A 1 428 ? 28.342 17.893 3.173 1.00 82.25 428 VAL A O 1
ATOM 3452 N N . ARG A 1 429 ? 27.837 17.940 0.990 1.00 84.44 429 ARG A N 1
ATOM 3453 C CA . ARG A 1 429 ? 26.438 17.516 1.122 1.00 84.44 429 ARG A CA 1
ATOM 3454 C C . ARG A 1 429 ? 26.012 16.728 -0.111 1.00 84.44 429 ARG A C 1
ATOM 3456 O O . ARG A 1 429 ? 26.291 17.131 -1.237 1.00 84.44 429 ARG A O 1
ATOM 3463 N N . GLY A 1 430 ? 25.277 15.641 0.100 1.00 79.06 430 GLY A N 1
ATOM 3464 C CA . GLY A 1 430 ? 24.716 14.831 -0.976 1.00 79.06 430 GLY A CA 1
ATOM 3465 C C . GLY A 1 430 ? 23.777 15.620 -1.893 1.00 79.06 430 GLY A C 1
ATOM 3466 O O . GLY A 1 430 ? 23.146 16.593 -1.477 1.00 79.06 430 GLY A O 1
ATOM 3467 N N . LYS A 1 431 ? 23.679 15.183 -3.152 1.00 79.69 431 LYS A N 1
ATOM 3468 C CA . LYS A 1 431 ? 22.703 15.699 -4.124 1.00 79.69 431 LYS A CA 1
ATOM 3469 C C . LYS A 1 431 ? 21.290 15.252 -3.725 1.00 79.69 431 LYS A C 1
ATOM 3471 O O . LYS A 1 431 ? 21.079 14.063 -3.481 1.00 79.69 431 LYS A O 1
ATOM 3476 N N . MET A 1 432 ? 20.344 16.187 -3.688 1.00 80.56 432 MET A N 1
ATOM 3477 C CA . MET A 1 432 ? 18.910 15.939 -3.498 1.00 80.56 432 MET A CA 1
ATOM 3478 C C . MET A 1 432 ? 18.122 16.613 -4.616 1.00 80.56 432 MET A C 1
ATOM 3480 O O . MET A 1 432 ? 18.583 17.597 -5.194 1.00 80.56 432 MET A O 1
ATOM 3484 N N . TYR A 1 433 ? 16.953 16.072 -4.938 1.00 80.12 433 TYR A N 1
ATOM 3485 C CA . TYR A 1 433 ? 16.129 16.559 -6.035 1.00 80.12 433 TYR A CA 1
ATOM 3486 C C . TYR A 1 433 ? 14.802 17.078 -5.502 1.00 80.12 433 TYR A C 1
ATOM 3488 O O . TYR A 1 433 ? 14.122 16.395 -4.734 1.00 80.12 433 TYR A O 1
ATOM 3496 N N . GLU A 1 434 ? 14.415 18.267 -5.954 1.00 80.56 434 GLU A N 1
ATOM 3497 C CA . GLU A 1 434 ? 13.095 18.808 -5.667 1.00 80.56 434 GLU A CA 1
ATOM 3498 C C . GLU A 1 434 ? 12.079 18.042 -6.504 1.00 80.56 434 GLU A C 1
ATOM 3500 O O . GLU A 1 434 ? 12.072 18.126 -7.738 1.00 80.56 434 GLU A O 1
ATOM 3505 N N . ARG A 1 435 ? 11.218 17.280 -5.832 1.00 84.81 435 ARG A N 1
ATOM 3506 C CA . ARG A 1 435 ? 10.202 16.457 -6.484 1.00 84.81 435 ARG A CA 1
ATOM 3507 C C . ARG A 1 435 ? 8.834 16.904 -6.041 1.00 84.81 435 ARG A C 1
ATOM 3509 O O . ARG A 1 435 ? 8.506 16.856 -4.857 1.00 84.81 435 ARG A O 1
ATOM 3516 N N . ASN A 1 436 ? 8.042 17.313 -7.016 1.00 87.06 436 ASN A N 1
ATOM 3517 C CA . ASN A 1 436 ? 6.715 17.842 -6.787 1.00 87.06 436 ASN A CA 1
ATOM 3518 C C . ASN A 1 436 ? 5.674 16.939 -7.429 1.00 87.06 436 ASN A C 1
ATOM 3520 O O . ASN A 1 436 ? 5.856 16.460 -8.550 1.00 87.06 436 ASN A O 1
ATOM 3524 N N . MET A 1 437 ? 4.566 16.730 -6.725 1.00 90.50 437 MET A N 1
ATOM 3525 C CA . MET A 1 437 ? 3.410 16.057 -7.298 1.00 90.50 437 MET A CA 1
ATOM 3526 C C . MET A 1 437 ? 2.660 17.042 -8.185 1.00 90.50 437 MET A C 1
ATOM 3528 O O . MET A 1 437 ? 2.353 18.156 -7.757 1.00 90.50 437 MET A O 1
ATOM 3532 N N . PHE A 1 438 ? 2.346 16.613 -9.402 1.00 91.88 438 PHE A N 1
ATOM 3533 C CA . PHE A 1 438 ? 1.515 17.348 -10.344 1.00 91.88 438 PHE A CA 1
ATOM 3534 C C . PHE A 1 438 ? 0.243 16.569 -10.628 1.00 91.88 438 PHE A C 1
ATOM 3536 O O . PHE A 1 438 ? 0.306 15.379 -10.943 1.00 91.88 438 PHE A O 1
ATOM 3543 N N . ALA A 1 439 ? -0.890 17.263 -10.577 1.00 93.19 439 ALA A N 1
ATOM 3544 C CA . ALA A 1 439 ? -2.152 16.783 -11.111 1.00 93.19 439 ALA A CA 1
ATOM 3545 C C . ALA A 1 439 ? -2.425 17.437 -12.463 1.00 93.19 439 ALA A C 1
ATOM 3547 O O . ALA A 1 439 ? -2.314 18.657 -12.605 1.00 93.19 439 ALA A O 1
ATOM 3548 N N . PHE A 1 440 ? -2.816 16.632 -13.442 1.00 92.88 440 PHE A N 1
ATOM 3549 C CA . PHE A 1 440 ? -3.147 17.074 -14.787 1.00 92.88 440 PHE A CA 1
ATOM 3550 C C . PHE A 1 440 ? -4.548 16.623 -15.192 1.00 92.88 440 PHE A C 1
ATOM 3552 O O . PHE A 1 440 ? -4.967 15.504 -14.883 1.00 92.88 440 PHE A O 1
ATOM 3559 N N . ASP A 1 441 ? -5.241 17.471 -15.948 1.00 89.56 441 ASP A N 1
ATOM 3560 C CA . ASP A 1 441 ? -6.460 17.087 -16.659 1.00 89.56 441 ASP A CA 1
ATOM 3561 C C . ASP A 1 441 ? -6.141 16.228 -17.899 1.00 89.56 441 ASP A C 1
ATOM 3563 O O . ASP A 1 441 ? -4.987 16.055 -18.275 1.00 89.56 441 ASP A O 1
ATOM 3567 N N . LYS A 1 442 ? -7.155 15.679 -18.580 1.00 81.38 442 LYS A N 1
ATOM 3568 C CA . LYS A 1 442 ? -6.937 14.841 -19.781 1.00 81.38 442 LYS A CA 1
ATOM 3569 C C . LYS A 1 442 ? -6.215 15.572 -20.935 1.00 81.38 442 LYS A C 1
ATOM 3571 O O . LYS A 1 442 ? -5.391 14.929 -21.587 1.00 81.38 442 LYS A O 1
ATOM 3576 N N . PRO A 1 443 ? -6.510 16.855 -21.231 1.00 81.38 443 PRO A N 1
ATOM 3577 C CA . PRO A 1 443 ? -5.733 17.666 -22.178 1.00 81.38 443 PRO A CA 1
ATOM 3578 C C . PRO A 1 443 ? -4.263 17.927 -21.806 1.00 81.38 443 PRO A C 1
ATOM 3580 O O . PRO A 1 443 ? -3.498 18.347 -22.677 1.00 81.38 443 PRO A O 1
ATOM 3583 N N . GLY A 1 444 ? -3.866 17.713 -20.550 1.00 83.69 444 GLY A N 1
ATOM 3584 C CA . GLY A 1 444 ? -2.511 17.959 -20.054 1.00 83.69 444 GLY A CA 1
ATOM 3585 C C . GLY A 1 444 ? -2.276 19.340 -19.458 1.00 83.69 444 GLY A C 1
ATOM 3586 O O . GLY A 1 444 ? -1.130 19.773 -19.353 1.00 83.69 444 GLY A O 1
ATOM 3587 N N . ARG A 1 445 ? -3.341 20.034 -19.054 1.00 88.00 445 ARG A N 1
ATOM 3588 C CA . ARG A 1 445 ? -3.259 21.248 -18.239 1.00 88.00 445 ARG A CA 1
ATOM 3589 C C . ARG A 1 445 ? -3.012 20.860 -16.788 1.00 88.00 445 ARG A C 1
ATOM 3591 O O . ARG A 1 445 ? -3.656 19.951 -16.265 1.00 88.00 445 ARG A O 1
ATOM 3598 N N . THR A 1 446 ? -2.091 21.563 -16.140 1.00 90.12 446 THR A N 1
ATOM 3599 C CA . THR A 1 446 ? -1.852 21.421 -14.703 1.00 90.12 446 THR A CA 1
ATOM 3600 C C . THR A 1 446 ? -3.075 21.918 -13.937 1.00 90.12 446 THR A C 1
ATOM 3602 O O . THR A 1 446 ? -3.461 23.074 -14.085 1.00 90.12 446 THR A O 1
ATOM 3605 N N . LEU A 1 447 ? -3.668 21.044 -13.126 1.00 89.31 447 LEU A N 1
ATOM 3606 C CA . LEU A 1 447 ? -4.749 21.376 -12.199 1.00 89.31 447 LEU A CA 1
ATOM 3607 C C . LEU A 1 447 ? -4.180 21.996 -10.921 1.00 89.31 447 LEU A C 1
ATOM 3609 O O . LEU A 1 447 ? -4.611 23.062 -10.499 1.00 89.31 447 LEU A O 1
ATOM 3613 N N . TRP A 1 448 ? -3.180 21.340 -10.333 1.00 89.62 448 TRP A N 1
ATOM 3614 C CA . TRP A 1 448 ? -2.478 21.798 -9.137 1.00 89.62 448 TRP A CA 1
ATOM 3615 C C . TRP A 1 448 ? -1.100 21.128 -9.023 1.00 89.62 448 TRP A C 1
ATOM 3617 O O . TRP A 1 448 ? -0.816 20.131 -9.696 1.00 89.62 448 TRP A O 1
ATOM 3627 N N . SER A 1 449 ? -0.231 21.684 -8.172 1.00 88.00 449 SER A N 1
ATOM 3628 C CA . SER A 1 449 ? 1.085 21.110 -7.859 1.00 88.00 449 SER A CA 1
ATOM 3629 C C . SER A 1 449 ? 1.519 21.413 -6.430 1.00 88.00 449 SER A C 1
ATOM 3631 O O . SER A 1 449 ? 1.291 22.528 -5.968 1.00 88.00 449 SER A O 1
ATOM 3633 N N . THR A 1 450 ? 2.238 20.499 -5.776 1.00 82.44 450 THR A N 1
ATOM 3634 C CA . THR A 1 450 ? 2.674 20.656 -4.367 1.00 82.44 450 THR A CA 1
ATOM 3635 C C . THR A 1 450 ? 3.622 21.827 -4.126 1.00 82.44 450 THR A C 1
ATOM 3637 O O . THR A 1 450 ? 3.639 22.368 -3.026 1.00 82.44 450 THR A O 1
ATOM 3640 N N . ARG A 1 451 ? 4.341 22.288 -5.159 1.00 71.25 451 ARG A N 1
ATOM 3641 C CA . ARG A 1 451 ? 5.234 23.456 -5.074 1.00 71.25 451 ARG A CA 1
ATOM 3642 C C . ARG A 1 451 ? 4.529 24.719 -4.563 1.00 71.25 451 ARG A C 1
ATOM 3644 O O . ARG A 1 451 ? 5.167 25.548 -3.935 1.00 71.25 451 ARG A O 1
ATOM 3651 N N . LEU A 1 452 ? 3.238 24.876 -4.864 1.00 56.66 452 LEU A N 1
ATOM 3652 C CA . LEU A 1 452 ? 2.466 26.085 -4.553 1.00 56.66 452 LEU A CA 1
ATOM 3653 C C . LEU A 1 452 ? 1.761 26.036 -3.188 1.00 56.66 452 LEU A C 1
ATOM 3655 O O . LEU A 1 452 ? 1.147 27.025 -2.807 1.00 56.66 452 LEU A O 1
ATOM 3659 N N . PHE A 1 453 ? 1.799 24.901 -2.482 1.00 54.91 453 PHE A N 1
ATOM 3660 C CA . PHE A 1 453 ? 0.957 24.668 -1.298 1.00 54.91 453 PHE A CA 1
ATOM 3661 C C . PHE A 1 453 ? 1.721 24.292 -0.031 1.00 54.91 453 PHE A C 1
ATOM 3663 O O . PHE A 1 453 ? 1.114 24.222 1.035 1.00 54.91 453 PHE A O 1
ATOM 3670 N N . CYS A 1 454 ? 3.018 24.009 -0.120 1.00 54.28 454 CYS A N 1
ATOM 3671 C CA . CYS A 1 454 ? 3.812 23.679 1.054 1.00 54.28 454 CYS A CA 1
ATOM 3672 C C . CYS A 1 454 ? 4.540 24.936 1.544 1.00 54.28 454 CYS A C 1
ATOM 3674 O O . CYS A 1 454 ? 5.484 25.376 0.892 1.00 54.28 454 CYS A O 1
ATOM 3676 N N . ASP A 1 455 ? 4.132 25.468 2.702 1.00 47.38 455 ASP A N 1
ATOM 3677 C CA . ASP A 1 455 ? 4.984 26.325 3.537 1.00 47.38 455 ASP A CA 1
ATOM 3678 C C . ASP A 1 455 ? 6.149 25.463 4.039 1.00 47.38 455 ASP A C 1
ATOM 3680 O O . ASP A 1 455 ? 6.106 24.852 5.109 1.00 47.38 455 ASP A O 1
ATOM 3684 N N . VAL A 1 456 ? 7.168 25.304 3.200 1.00 51.06 456 VAL A N 1
ATOM 3685 C CA . VAL A 1 456 ? 8.422 24.677 3.607 1.00 51.06 456 VAL A CA 1
ATOM 3686 C C . VAL A 1 456 ? 9.206 25.742 4.361 1.00 51.06 456 VAL A C 1
ATOM 3688 O O . VAL A 1 456 ? 9.300 26.880 3.902 1.00 51.06 456 VAL A O 1
ATOM 3691 N N . SER A 1 457 ? 9.769 25.397 5.519 1.00 51.69 457 SER A N 1
ATOM 3692 C CA . SER A 1 457 ? 10.737 26.291 6.152 1.00 51.69 457 SER A CA 1
ATOM 3693 C C . SER A 1 457 ? 11.860 26.582 5.153 1.00 51.69 457 SER A C 1
ATOM 3695 O O . SER A 1 457 ? 12.312 25.672 4.459 1.00 51.69 457 SER A O 1
ATOM 3697 N N . GLU A 1 458 ? 12.330 27.831 5.083 1.00 50.66 458 GLU A N 1
ATOM 3698 C CA . GLU A 1 458 ? 13.325 28.277 4.085 1.00 50.66 458 GLU A CA 1
ATOM 3699 C C . GLU A 1 458 ? 14.604 27.408 4.049 1.00 50.66 458 GLU A C 1
ATOM 3701 O O . GLU A 1 458 ? 15.338 27.414 3.064 1.00 50.66 458 GLU A O 1
ATOM 3706 N N . ASN A 1 459 ? 14.850 26.613 5.100 1.00 55.59 459 ASN A N 1
ATOM 3707 C CA . ASN A 1 459 ? 16.048 25.797 5.290 1.00 55.59 459 ASN A CA 1
ATOM 3708 C C . ASN A 1 459 ? 15.849 24.272 5.143 1.00 55.59 459 ASN A C 1
ATOM 3710 O O . ASN A 1 459 ? 16.829 23.536 5.290 1.00 55.59 459 ASN A O 1
ATOM 3714 N N . ALA A 1 460 ? 14.637 23.766 4.879 1.00 64.56 460 ALA A N 1
ATOM 3715 C CA . ALA A 1 460 ? 14.382 22.325 4.738 1.00 64.56 460 ALA A CA 1
ATOM 3716 C C . ALA A 1 460 ? 14.184 21.908 3.274 1.00 64.56 460 ALA A C 1
ATOM 3718 O O . ALA A 1 460 ? 13.480 22.563 2.512 1.00 64.56 460 ALA A O 1
ATOM 3719 N N . HIS A 1 461 ? 14.762 20.770 2.879 1.00 75.38 461 HIS A N 1
ATOM 3720 C CA . HIS A 1 461 ? 14.488 20.178 1.571 1.00 75.38 461 HIS A CA 1
ATOM 3721 C C . HIS A 1 461 ? 13.272 19.252 1.646 1.00 75.38 461 HIS A C 1
ATOM 3723 O O . HIS A 1 461 ? 13.335 18.198 2.281 1.00 75.38 461 HIS A O 1
ATOM 3729 N N . HIS A 1 462 ? 12.190 19.621 0.963 1.00 82.00 462 HIS A N 1
ATOM 3730 C CA . HIS A 1 462 ? 10.970 18.824 0.856 1.00 82.00 462 HIS A CA 1
ATOM 3731 C C . HIS A 1 462 ? 10.896 18.095 -0.487 1.00 82.00 462 HIS A C 1
ATOM 3733 O O . HIS A 1 462 ? 11.174 18.681 -1.534 1.00 82.00 462 HIS A O 1
ATOM 3739 N N . ALA A 1 463 ? 10.460 16.836 -0.480 1.00 85.94 463 ALA A N 1
ATOM 3740 C CA . ALA A 1 463 ? 10.176 16.119 -1.717 1.00 85.94 463 ALA A CA 1
ATOM 3741 C C . ALA A 1 463 ? 9.018 15.132 -1.581 1.00 85.94 463 ALA A C 1
ATOM 3743 O O . ALA A 1 463 ? 8.844 14.465 -0.559 1.00 85.94 463 ALA A O 1
ATOM 3744 N N . VAL A 1 464 ? 8.284 14.990 -2.684 1.00 88.25 464 VAL A N 1
ATOM 3745 C CA . VAL A 1 464 ? 7.219 14.007 -2.895 1.00 88.25 464 VAL A CA 1
ATOM 3746 C C . VAL A 1 464 ? 7.662 13.062 -4.014 1.00 88.25 464 VAL A C 1
ATOM 3748 O O . VAL A 1 464 ? 7.305 13.276 -5.173 1.00 88.25 464 VAL A O 1
ATOM 3751 N N . PRO A 1 465 ? 8.508 12.057 -3.734 1.00 82.88 465 PRO A N 1
ATOM 3752 C CA . PRO A 1 465 ? 9.270 11.357 -4.770 1.00 82.88 465 PRO A CA 1
ATOM 3753 C C . PRO A 1 465 ? 8.480 10.332 -5.590 1.00 82.88 465 PRO A C 1
ATOM 3755 O O . PRO A 1 465 ? 8.972 9.882 -6.622 1.00 82.88 465 PRO A O 1
ATOM 3758 N N . ILE A 1 466 ? 7.295 9.911 -5.139 1.00 86.44 466 ILE A N 1
ATOM 3759 C CA . ILE A 1 466 ? 6.611 8.731 -5.686 1.00 86.44 466 ILE A CA 1
ATOM 3760 C C . ILE A 1 466 ? 5.124 9.004 -5.939 1.00 86.44 466 ILE A C 1
ATOM 3762 O O . ILE A 1 466 ? 4.525 9.901 -5.350 1.00 86.44 466 ILE A O 1
ATOM 3766 N N . ALA A 1 467 ? 4.534 8.227 -6.854 1.00 85.12 467 ALA A N 1
ATOM 3767 C CA . ALA A 1 467 ? 3.115 8.259 -7.180 1.00 85.12 467 ALA A CA 1
ATOM 3768 C C . ALA A 1 467 ? 2.198 8.100 -5.948 1.00 85.12 467 ALA A C 1
ATOM 3770 O O . ALA A 1 467 ? 2.501 7.310 -5.047 1.00 85.12 467 ALA A O 1
ATOM 3771 N N . PRO A 1 468 ? 1.039 8.779 -5.951 1.00 93.19 468 PRO A N 1
ATOM 3772 C CA . PRO A 1 468 ? 0.082 8.738 -4.854 1.00 93.19 468 PRO A CA 1
ATOM 3773 C C . PRO A 1 468 ? -0.706 7.421 -4.792 1.00 93.19 468 PRO A C 1
ATOM 3775 O O . PRO A 1 468 ? -0.711 6.610 -5.725 1.00 93.19 468 PRO A O 1
ATOM 3778 N N . VAL A 1 469 ? -1.439 7.259 -3.693 1.00 94.56 469 VAL A N 1
ATOM 3779 C CA . VAL A 1 469 ? -2.626 6.397 -3.586 1.00 94.56 469 VAL A CA 1
ATOM 3780 C C . VAL A 1 469 ? -3.873 7.270 -3.457 1.00 94.56 469 VAL A C 1
ATOM 3782 O O . VAL A 1 469 ? -3.787 8.429 -3.055 1.00 94.56 469 VAL A O 1
ATOM 3785 N N . ARG A 1 470 ? -5.037 6.736 -3.822 1.00 91.44 470 ARG A N 1
ATOM 3786 C CA . ARG A 1 470 ? -6.302 7.468 -3.835 1.00 91.44 470 ARG A CA 1
ATOM 3787 C C . ARG A 1 470 ? -7.293 6.896 -2.825 1.00 91.44 470 ARG A C 1
ATOM 3789 O O . ARG A 1 470 ? -7.759 5.771 -2.985 1.00 91.44 470 ARG A O 1
ATOM 3796 N N . VAL A 1 471 ? -7.706 7.710 -1.859 1.00 90.50 471 VAL A N 1
ATOM 3797 C CA . VAL A 1 471 ? -8.731 7.361 -0.865 1.00 90.50 471 VAL A CA 1
ATOM 3798 C C . VAL A 1 471 ? -9.892 8.337 -1.003 1.00 90.50 471 VAL A C 1
ATOM 3800 O O . VAL A 1 471 ? -9.796 9.492 -0.612 1.00 90.50 471 VAL A O 1
ATOM 3803 N N . GLY A 1 472 ? -10.991 7.884 -1.613 1.00 83.56 472 GLY A N 1
ATOM 3804 C CA . GLY A 1 472 ? -12.148 8.742 -1.881 1.00 83.56 472 GLY A CA 1
ATOM 3805 C C . GLY A 1 472 ? -11.797 9.944 -2.769 1.00 83.56 472 GLY A C 1
ATOM 3806 O O . GLY A 1 472 ? -11.421 9.782 -3.937 1.00 83.56 472 GLY A O 1
ATOM 3807 N N . ASP A 1 473 ? -11.946 11.141 -2.208 1.00 86.69 473 ASP A N 1
ATOM 3808 C CA . ASP A 1 473 ? -11.633 12.438 -2.812 1.00 86.69 473 ASP A CA 1
ATOM 3809 C C . ASP A 1 473 ? -10.227 12.957 -2.463 1.00 86.69 473 ASP A C 1
ATOM 3811 O O . ASP A 1 473 ? -9.896 14.090 -2.812 1.00 86.69 473 ASP A O 1
ATOM 3815 N N . LYS A 1 474 ? -9.382 12.127 -1.837 1.00 91.06 474 LYS A N 1
ATOM 3816 C CA . LYS A 1 474 ? -8.009 12.467 -1.447 1.00 91.06 474 LYS A CA 1
ATOM 3817 C C . LYS A 1 474 ? -6.975 11.700 -2.265 1.00 91.06 474 LYS A C 1
ATOM 3819 O O . LYS A 1 474 ? -7.076 10.484 -2.450 1.00 91.06 474 LYS A O 1
ATOM 3824 N N . MET A 1 475 ? -5.938 12.411 -2.692 1.00 94.00 475 MET A N 1
ATOM 3825 C CA . MET A 1 475 ? -4.674 11.861 -3.172 1.00 94.00 475 MET A CA 1
ATOM 3826 C C . MET A 1 475 ? -3.665 11.915 -2.033 1.00 94.00 475 MET A C 1
ATOM 3828 O O . MET A 1 475 ? -3.282 12.995 -1.590 1.00 94.00 475 MET A O 1
ATOM 3832 N N . ILE A 1 476 ? -3.231 10.752 -1.565 1.00 95.81 476 ILE A N 1
ATOM 3833 C CA . ILE A 1 476 ? -2.279 10.628 -0.465 1.00 95.81 476 ILE A CA 1
ATOM 3834 C C . ILE A 1 476 ? -0.912 10.321 -1.050 1.00 95.81 476 ILE A C 1
ATOM 3836 O O . ILE A 1 476 ? -0.762 9.401 -1.860 1.00 95.81 476 ILE A O 1
ATOM 3840 N N . VAL A 1 477 ? 0.086 11.086 -0.631 1.00 94.25 477 VAL A N 1
ATOM 3841 C CA . VAL A 1 477 ? 1.472 10.944 -1.069 1.00 94.25 477 VAL A CA 1
ATOM 3842 C C . VAL A 1 477 ? 2.385 10.643 0.106 1.00 94.25 477 VAL A C 1
ATOM 3844 O O . VAL A 1 477 ? 2.146 11.090 1.230 1.00 94.25 477 VAL A O 1
ATOM 3847 N N . SER A 1 478 ? 3.456 9.904 -0.171 1.00 93.31 478 SER A N 1
ATOM 3848 C CA . SER A 1 478 ? 4.601 9.838 0.722 1.00 93.31 478 SER A CA 1
ATOM 3849 C C . SER A 1 478 ? 5.519 11.019 0.429 1.00 93.31 478 SER A C 1
ATOM 3851 O O . SER A 1 478 ? 5.778 11.355 -0.729 1.00 93.31 478 SER A O 1
ATOM 3853 N N . ALA A 1 479 ? 5.988 11.665 1.487 1.00 91.31 479 ALA A N 1
ATOM 3854 C CA . ALA A 1 479 ? 6.896 12.789 1.399 1.00 91.31 479 ALA A CA 1
ATOM 3855 C C . ALA A 1 479 ? 7.984 12.668 2.460 1.00 91.31 479 ALA A C 1
ATOM 3857 O O . ALA A 1 479 ? 7.820 11.971 3.467 1.00 91.31 479 ALA A O 1
ATOM 3858 N N . TYR A 1 480 ? 9.085 13.372 2.242 1.00 89.75 480 TYR A N 1
ATOM 3859 C CA . TYR A 1 480 ? 10.069 13.577 3.287 1.00 89.75 480 TYR A CA 1
ATOM 3860 C C . TYR A 1 480 ? 10.474 15.040 3.381 1.00 89.75 480 TYR A C 1
ATOM 3862 O O . TYR A 1 480 ? 10.508 15.752 2.375 1.00 89.75 480 TYR A O 1
ATOM 3870 N N . ASP A 1 481 ? 10.802 15.452 4.600 1.00 87.38 481 ASP A N 1
ATOM 3871 C CA . ASP A 1 481 ? 11.547 16.678 4.848 1.00 87.38 481 ASP A CA 1
ATOM 3872 C C . ASP A 1 481 ? 12.955 16.299 5.268 1.00 87.38 481 ASP A C 1
ATOM 3874 O O . ASP A 1 481 ? 13.157 15.357 6.039 1.00 87.38 481 ASP A O 1
ATOM 3878 N N . ASN A 1 482 ? 13.926 17.037 4.756 1.00 79.44 482 ASN A N 1
ATOM 3879 C CA . ASN A 1 482 ? 15.311 16.839 5.099 1.00 79.44 482 ASN A CA 1
ATOM 3880 C C . ASN A 1 482 ? 15.931 18.133 5.625 1.00 79.44 482 ASN A C 1
ATOM 3882 O O . ASN A 1 482 ? 16.169 19.073 4.863 1.00 79.44 482 ASN A O 1
ATOM 3886 N N . SER A 1 483 ? 16.209 18.144 6.928 1.00 75.06 483 SER A N 1
ATOM 3887 C CA . SER A 1 483 ? 16.956 19.188 7.631 1.00 75.06 483 SER A CA 1
ATOM 3888 C C . SER A 1 483 ? 18.142 18.549 8.372 1.00 75.06 483 SER A C 1
ATOM 3890 O O . SER A 1 483 ? 18.996 17.942 7.727 1.00 75.06 483 SER A O 1
ATOM 3892 N N . GLU A 1 484 ? 18.203 18.647 9.703 1.00 73.56 484 GLU A N 1
ATOM 3893 C CA . GLU A 1 484 ? 19.138 17.882 10.545 1.00 73.56 484 GLU A CA 1
ATOM 3894 C C . GLU A 1 484 ? 18.730 16.407 10.673 1.00 73.56 484 GLU A C 1
ATOM 3896 O O . GLU A 1 484 ? 19.579 15.524 10.799 1.00 73.56 484 GLU A O 1
ATOM 3901 N N . TRP A 1 485 ? 17.424 16.147 10.610 1.00 81.88 485 TRP A N 1
ATOM 3902 C CA . TRP A 1 485 ? 16.825 14.817 10.599 1.00 81.88 485 TRP A CA 1
ATOM 3903 C C . TRP A 1 485 ? 16.048 14.624 9.299 1.00 81.88 485 TRP A C 1
ATOM 3905 O O . TRP A 1 485 ? 15.499 15.582 8.744 1.00 81.88 485 TRP A O 1
ATOM 3915 N N . THR A 1 486 ? 15.970 13.381 8.823 1.00 88.25 486 THR A N 1
ATOM 3916 C CA . THR A 1 486 ? 15.015 13.019 7.778 1.00 88.25 486 THR A CA 1
ATOM 3917 C C . THR A 1 486 ? 13.686 12.664 8.435 1.00 88.25 486 THR A C 1
ATOM 3919 O O . THR A 1 486 ? 13.611 11.751 9.261 1.00 88.25 486 THR A O 1
ATOM 3922 N N . ILE A 1 487 ? 12.629 13.369 8.043 1.00 90.50 487 ILE A N 1
ATOM 3923 C CA . ILE A 1 487 ? 11.261 13.139 8.508 1.00 90.50 487 ILE A CA 1
ATOM 3924 C C . ILE A 1 487 ? 10.502 12.433 7.394 1.00 90.50 487 ILE A C 1
ATOM 3926 O O . ILE A 1 487 ? 10.278 13.034 6.347 1.00 90.50 487 ILE A O 1
ATOM 3930 N N . ALA A 1 488 ? 10.071 11.191 7.609 1.00 93.00 488 ALA A N 1
ATOM 3931 C CA . ALA A 1 488 ? 9.127 10.536 6.705 1.00 93.00 488 ALA A CA 1
ATOM 3932 C C . ALA A 1 488 ? 7.695 10.892 7.112 1.00 93.00 488 ALA A C 1
ATOM 3934 O O . ALA A 1 488 ? 7.309 10.714 8.270 1.00 93.00 488 ALA A O 1
ATOM 3935 N N . LYS A 1 489 ? 6.890 11.374 6.162 1.00 92.56 489 LYS A N 1
ATOM 3936 C CA . LYS A 1 489 ? 5.513 11.817 6.412 1.00 92.56 489 LYS A CA 1
ATOM 3937 C C . LYS A 1 489 ? 4.556 11.426 5.290 1.00 92.56 489 LYS A C 1
ATOM 3939 O O . LYS A 1 489 ? 4.963 11.175 4.156 1.00 92.56 489 LYS A O 1
ATOM 3944 N N . LEU A 1 490 ? 3.271 11.394 5.622 1.00 95.19 490 LEU A N 1
ATOM 3945 C CA . LEU A 1 490 ? 2.178 11.283 4.661 1.00 95.19 490 LEU A CA 1
ATOM 3946 C C . LEU A 1 490 ? 1.446 12.616 4.557 1.00 95.19 490 LEU A C 1
ATOM 3948 O O . LEU A 1 490 ? 1.267 13.307 5.560 1.00 95.19 490 LEU A O 1
ATOM 3952 N N . VAL A 1 491 ? 1.014 12.964 3.349 1.00 93.75 491 VAL A N 1
ATOM 3953 C CA . VAL A 1 491 ? 0.234 14.180 3.091 1.00 93.75 491 VAL A CA 1
ATOM 3954 C C . VAL A 1 491 ? -0.953 13.829 2.207 1.00 93.75 491 VAL A C 1
ATOM 3956 O O . VAL A 1 491 ? -0.778 13.146 1.196 1.00 93.75 491 VAL A O 1
ATOM 3959 N N . ALA A 1 492 ? -2.147 14.293 2.572 1.00 94.50 492 ALA A N 1
ATOM 3960 C CA . ALA A 1 492 ? -3.343 14.153 1.752 1.00 94.50 492 ALA A CA 1
ATOM 3961 C C . ALA A 1 492 ? -3.723 15.471 1.096 1.00 94.50 492 ALA A C 1
ATOM 3963 O O . ALA A 1 492 ? -3.875 16.496 1.759 1.00 94.50 492 ALA A O 1
ATOM 3964 N N . PHE A 1 493 ? -3.953 15.407 -0.208 1.00 92.06 493 PHE A N 1
ATOM 3965 C CA . PHE A 1 493 ? -4.440 16.516 -1.009 1.00 92.06 493 PHE A CA 1
ATOM 3966 C C . PHE A 1 493 ? -5.824 16.200 -1.545 1.00 92.06 493 PHE A C 1
ATOM 3968 O O . PHE A 1 493 ? -6.063 15.095 -2.034 1.00 92.06 493 PHE A O 1
ATOM 3975 N N . ASN A 1 494 ? -6.718 17.178 -1.529 1.00 90.88 494 ASN A N 1
ATOM 3976 C CA . ASN A 1 494 ? -7.974 17.058 -2.248 1.00 90.88 494 ASN A CA 1
ATOM 3977 C C . ASN A 1 494 ? -7.700 16.859 -3.749 1.00 90.88 494 ASN A C 1
ATOM 3979 O O . ASN A 1 494 ? -6.962 17.631 -4.364 1.00 90.88 494 ASN A O 1
ATOM 3983 N N . VAL A 1 495 ? -8.321 15.848 -4.355 1.00 89.31 495 VAL A N 1
ATOM 3984 C CA . VAL A 1 495 ? -8.119 15.461 -5.761 1.00 89.31 495 VAL A CA 1
ATOM 3985 C C . VAL A 1 495 ? -8.363 16.627 -6.723 1.00 89.31 495 VAL A C 1
ATOM 3987 O O . VAL A 1 495 ? -7.656 16.747 -7.727 1.00 89.31 495 VAL A O 1
ATOM 3990 N N . HIS A 1 496 ? -9.358 17.471 -6.440 1.00 86.25 496 HIS A N 1
ATOM 3991 C CA . HIS A 1 496 ? -9.803 18.523 -7.351 1.00 86.25 496 HIS A CA 1
ATOM 3992 C C . HIS A 1 496 ? -9.126 19.862 -7.070 1.00 86.25 496 HIS A C 1
ATOM 3994 O O . HIS A 1 496 ? -8.633 20.495 -8.000 1.00 86.25 496 HIS A O 1
ATOM 4000 N N . SER A 1 497 ? -9.087 20.292 -5.806 1.00 86.19 497 SER A N 1
ATOM 4001 C CA . SER A 1 497 ? -8.540 21.608 -5.450 1.00 86.19 497 SER A CA 1
ATOM 4002 C C . SER A 1 497 ? -7.030 21.609 -5.218 1.00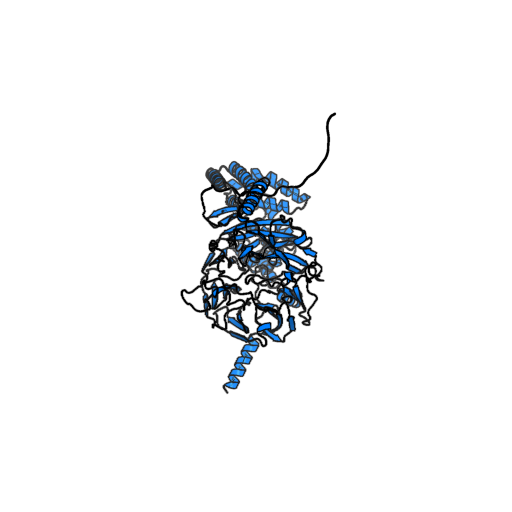 86.19 497 SER A C 1
ATOM 4004 O O . SER A 1 497 ? -6.416 22.671 -5.264 1.00 86.19 497 SER A O 1
ATOM 4006 N N . GLY A 1 498 ? -6.424 20.451 -4.935 1.00 87.38 498 GLY A N 1
ATOM 4007 C CA . GLY A 1 498 ? -5.020 20.361 -4.530 1.00 87.38 498 GLY A CA 1
ATOM 4008 C C . GLY A 1 498 ? -4.739 20.890 -3.122 1.00 87.38 498 GLY A C 1
ATOM 4009 O O . GLY A 1 498 ? -3.581 20.937 -2.717 1.00 87.38 498 GLY A O 1
ATOM 4010 N N . LYS A 1 499 ? -5.771 21.280 -2.360 1.00 88.50 499 LYS A N 1
ATOM 4011 C CA . LYS A 1 499 ? -5.621 21.745 -0.977 1.00 88.50 499 LYS A CA 1
ATOM 4012 C C . LYS A 1 499 ? -5.143 20.598 -0.084 1.00 88.50 499 LYS A C 1
ATOM 4014 O O . LYS A 1 499 ? -5.703 19.505 -0.143 1.00 88.50 499 LYS A O 1
ATOM 4019 N N . CYS A 1 500 ? -4.146 20.866 0.760 1.00 90.38 500 CYS A N 1
ATOM 4020 C CA . CYS A 1 500 ? -3.732 19.951 1.823 1.00 90.38 500 CYS A CA 1
ATOM 4021 C C . CYS A 1 500 ? -4.875 19.792 2.840 1.00 90.38 500 CYS A C 1
ATOM 4023 O O . CYS A 1 500 ? -5.338 20.783 3.410 1.00 90.38 500 CYS A O 1
ATOM 4025 N N . GLU A 1 501 ? -5.352 18.563 3.032 1.00 90.56 501 GLU A N 1
ATOM 4026 C CA . GLU A 1 501 ? -6.401 18.243 4.008 1.00 90.56 501 GLU A CA 1
ATOM 4027 C C . GLU A 1 501 ? -5.813 17.803 5.348 1.00 90.56 501 GLU A C 1
ATOM 4029 O O . GLU A 1 501 ? -6.323 18.194 6.396 1.00 90.56 501 GLU A O 1
ATOM 4034 N N . TRP A 1 502 ? -4.725 17.032 5.320 1.00 92.88 502 TRP A N 1
ATOM 4035 C CA . TRP A 1 502 ? -3.969 16.654 6.510 1.00 92.88 502 TRP A CA 1
ATOM 4036 C C . TRP A 1 502 ? -2.519 16.304 6.163 1.00 92.88 502 TRP A C 1
ATOM 4038 O O . TRP A 1 502 ? -2.185 15.959 5.024 1.00 92.88 502 TRP A O 1
ATOM 4048 N N . MET A 1 503 ? -1.655 16.373 7.177 1.00 92.69 503 MET A N 1
ATOM 4049 C CA . MET A 1 503 ? -0.246 15.993 7.110 1.00 92.69 503 MET A CA 1
ATOM 4050 C C . MET A 1 503 ? 0.150 15.268 8.397 1.00 92.69 503 MET A C 1
ATOM 4052 O O . MET A 1 503 ? -0.027 15.809 9.486 1.00 92.69 503 MET A O 1
ATOM 4056 N N . THR A 1 504 ? 0.740 14.081 8.260 1.00 93.62 504 THR A N 1
ATOM 4057 C CA . THR A 1 504 ? 1.081 13.207 9.390 1.00 93.62 504 THR A CA 1
ATOM 4058 C C . THR A 1 504 ? 2.550 12.781 9.322 1.00 93.62 504 THR A C 1
ATOM 4060 O O . THR A 1 504 ? 2.910 11.968 8.461 1.00 93.62 504 THR A O 1
ATOM 4063 N N . PRO A 1 505 ? 3.420 13.290 10.215 1.00 92.62 505 PRO A N 1
ATOM 4064 C CA . PRO A 1 505 ? 4.769 12.764 10.412 1.00 92.62 505 PRO A CA 1
ATOM 4065 C C . PRO A 1 505 ? 4.722 11.352 11.001 1.00 92.62 505 PRO A C 1
ATOM 4067 O O . PRO A 1 505 ? 4.031 11.116 11.989 1.00 92.62 505 PRO A O 1
ATOM 4070 N N . ILE A 1 506 ? 5.466 10.418 10.409 1.00 94.44 506 ILE A N 1
ATOM 4071 C CA . ILE A 1 506 ? 5.481 9.006 10.816 1.00 94.44 506 ILE A CA 1
ATOM 4072 C C . ILE A 1 506 ? 6.684 8.714 11.707 1.00 94.44 506 ILE A C 1
ATOM 4074 O O . ILE A 1 506 ? 6.532 8.215 12.822 1.00 94.44 506 ILE A O 1
ATOM 4078 N N . CYS A 1 507 ? 7.884 9.033 11.225 1.00 92.19 507 CYS A N 1
ATOM 4079 C CA . CYS A 1 507 ? 9.114 8.808 11.970 1.00 92.19 507 CYS A CA 1
ATOM 4080 C C . CYS A 1 507 ? 10.223 9.778 11.562 1.00 92.19 507 CYS A C 1
ATOM 4082 O O . CYS A 1 507 ? 10.202 10.362 10.473 1.00 92.19 507 CYS A O 1
ATOM 4084 N N . TYR A 1 508 ? 11.207 9.887 12.447 1.00 91.81 508 TYR A N 1
ATOM 4085 C CA . TYR A 1 508 ? 12.410 10.690 12.301 1.00 91.81 508 TYR A CA 1
ATOM 4086 C C . TYR A 1 508 ? 13.606 9.752 12.405 1.00 91.81 508 TYR A C 1
ATOM 4088 O O . TYR A 1 508 ? 13.701 8.968 13.352 1.00 91.81 508 TYR A O 1
ATOM 4096 N N . ASN A 1 509 ? 14.509 9.812 11.433 1.00 89.69 509 ASN A N 1
ATOM 4097 C CA . ASN A 1 509 ? 15.754 9.055 11.482 1.00 89.69 509 ASN A CA 1
ATOM 4098 C C . ASN A 1 509 ? 16.853 9.791 10.702 1.00 89.69 509 ASN A C 1
ATOM 4100 O O . ASN A 1 509 ? 16.583 10.743 9.962 1.00 89.69 509 ASN A O 1
ATOM 4104 N N . LYS A 1 510 ? 18.104 9.376 10.889 1.00 85.88 510 LYS A N 1
ATOM 4105 C CA . LYS A 1 510 ? 19.251 9.877 10.129 1.00 85.88 510 LYS A CA 1
ATOM 4106 C C . LYS A 1 510 ? 19.546 8.964 8.947 1.00 85.88 510 LYS A C 1
ATOM 4108 O O . LYS A 1 510 ? 19.227 7.779 8.938 1.00 85.88 510 LYS A O 1
ATOM 4113 N N . LEU A 1 511 ? 20.199 9.538 7.948 1.00 86.12 511 LEU A N 1
ATOM 4114 C CA . LEU A 1 511 ? 20.900 8.795 6.908 1.00 86.12 511 LEU A CA 1
ATOM 4115 C C . LEU A 1 511 ? 22.406 8.963 7.091 1.00 86.12 511 LEU A C 1
ATOM 4117 O O . LEU A 1 511 ? 22.871 9.662 7.990 1.00 86.12 511 LEU A O 1
ATOM 4121 N N . GLU A 1 512 ? 23.182 8.306 6.236 1.00 86.44 512 GLU A N 1
ATOM 4122 C CA . GLU A 1 512 ? 24.635 8.367 6.302 1.00 86.44 512 GLU A CA 1
ATOM 4123 C C . GLU A 1 512 ? 25.112 9.803 6.095 1.00 86.44 512 GLU A C 1
ATOM 4125 O O . GLU A 1 512 ? 24.711 10.478 5.136 1.00 86.44 512 GLU A O 1
ATOM 4130 N N . LEU A 1 513 ? 25.978 10.263 6.992 1.00 87.62 513 LEU A N 1
ATOM 4131 C CA . LEU A 1 513 ? 26.496 11.623 6.993 1.00 87.62 513 LEU A CA 1
ATOM 4132 C C . LEU A 1 513 ? 27.859 11.690 6.290 1.00 87.62 513 LEU A C 1
ATOM 4134 O O . LEU A 1 513 ? 28.636 10.734 6.241 1.00 87.62 513 LEU A O 1
ATOM 4138 N N . THR A 1 514 ? 28.147 12.846 5.713 1.00 85.00 514 THR A N 1
ATOM 4139 C CA . THR A 1 514 ? 29.488 13.236 5.276 1.00 85.00 514 THR A CA 1
ATOM 4140 C C . THR A 1 514 ? 30.364 13.528 6.489 1.00 85.00 514 THR A C 1
ATOM 4142 O O . THR A 1 514 ? 29.876 13.676 7.612 1.00 85.00 514 THR A O 1
ATOM 4145 N N . MET A 1 515 ? 31.669 13.688 6.266 1.00 83.62 515 MET A N 1
ATOM 4146 C CA . MET A 1 515 ? 32.589 14.110 7.328 1.00 83.62 515 MET A CA 1
ATOM 4147 C C . MET A 1 515 ? 32.255 15.491 7.919 1.00 83.62 515 MET A C 1
ATOM 4149 O O . MET A 1 515 ? 32.738 15.833 8.992 1.00 83.62 515 MET A O 1
ATOM 4153 N N . PHE A 1 516 ? 31.432 16.280 7.221 1.00 84.69 516 PHE A N 1
ATOM 4154 C CA . PHE A 1 516 ? 30.967 17.600 7.645 1.00 84.69 516 PHE A CA 1
ATOM 4155 C C . PHE A 1 516 ? 29.634 17.540 8.407 1.00 84.69 516 PHE A C 1
ATOM 4157 O O . PHE A 1 516 ? 29.016 18.575 8.641 1.00 84.69 516 PHE A O 1
ATOM 4164 N N . GLY A 1 517 ? 29.148 16.340 8.747 1.00 82.88 517 GLY A N 1
ATOM 4165 C CA . GLY A 1 517 ? 27.891 16.145 9.474 1.00 82.88 517 GLY A CA 1
ATOM 4166 C C . GLY A 1 517 ? 26.628 16.388 8.642 1.00 82.88 517 GLY A C 1
ATOM 4167 O O . GLY A 1 517 ? 25.526 16.300 9.170 1.00 82.88 517 GLY A O 1
ATOM 4168 N N . ALA A 1 518 ? 26.754 16.666 7.342 1.00 83.75 518 ALA A N 1
ATOM 4169 C CA . ALA A 1 518 ? 25.612 16.828 6.450 1.00 83.75 518 ALA A CA 1
ATOM 4170 C C . ALA A 1 518 ? 25.257 15.510 5.758 1.00 83.75 518 ALA A C 1
ATOM 4172 O O . ALA A 1 518 ? 26.122 14.686 5.477 1.00 83.75 518 ALA A O 1
ATOM 4173 N N . GLN A 1 519 ? 23.987 15.328 5.420 1.00 85.69 519 GLN A N 1
ATOM 4174 C CA . GLN A 1 519 ? 23.512 14.112 4.773 1.00 85.69 519 GLN A CA 1
ATOM 4175 C C . GLN A 1 519 ? 24.191 13.833 3.422 1.00 85.69 519 GLN A C 1
ATOM 4177 O O . GLN A 1 519 ? 24.354 14.731 2.596 1.00 85.69 519 GLN A O 1
ATOM 4182 N N . SER A 1 520 ? 24.557 12.571 3.183 1.00 82.12 520 SER A N 1
ATOM 4183 C CA . SER A 1 520 ? 25.353 12.145 2.021 1.00 82.12 520 SER A CA 1
ATOM 4184 C C . SER A 1 520 ? 24.544 11.701 0.795 1.00 82.12 520 SER A C 1
ATOM 4186 O O . SER A 1 520 ? 25.110 11.544 -0.292 1.00 82.12 520 SER A O 1
ATOM 4188 N N . ARG A 1 521 ? 23.234 11.462 0.942 1.00 81.44 521 ARG A N 1
ATOM 4189 C CA . ARG A 1 521 ? 22.351 11.020 -0.150 1.00 81.44 521 ARG A CA 1
ATOM 4190 C C . ARG A 1 521 ? 20.891 11.417 0.056 1.00 81.44 521 ARG A C 1
ATOM 4192 O O . ARG A 1 521 ? 20.462 11.697 1.171 1.00 81.44 521 ARG A O 1
ATOM 4199 N N . GLU A 1 522 ? 20.138 11.419 -1.037 1.00 83.19 522 GLU A N 1
ATOM 4200 C CA . GLU A 1 522 ? 18.683 11.585 -1.034 1.00 83.19 522 GLU A CA 1
ATOM 4201 C C . GLU A 1 522 ? 17.998 10.474 -0.206 1.00 83.19 522 GLU A C 1
ATOM 4203 O O . GLU A 1 522 ? 18.344 9.298 -0.385 1.00 83.19 522 GLU A O 1
ATOM 4208 N N . PRO A 1 523 ? 17.027 10.806 0.670 1.00 85.94 523 PRO A N 1
ATOM 4209 C CA . PRO A 1 523 ? 16.148 9.819 1.283 1.00 85.94 523 PRO A CA 1
ATOM 4210 C C . PRO A 1 523 ? 15.307 9.083 0.247 1.00 85.94 523 PRO A C 1
ATOM 4212 O O . PRO A 1 523 ? 14.643 9.684 -0.594 1.00 85.94 523 PRO A O 1
ATOM 4215 N N . LEU A 1 524 ? 15.309 7.756 0.328 1.00 83.38 524 LEU A N 1
ATOM 4216 C CA . LEU A 1 524 ? 14.555 6.897 -0.574 1.00 83.38 524 LEU A CA 1
ATOM 4217 C C . LEU A 1 524 ? 13.395 6.275 0.179 1.00 83.38 524 LEU A C 1
ATOM 4219 O O . LEU A 1 524 ? 13.576 5.263 0.839 1.00 83.38 524 LEU A O 1
ATOM 4223 N N . ILE A 1 525 ? 12.207 6.852 0.064 1.00 88.75 525 ILE A N 1
ATOM 4224 C CA . ILE A 1 525 ? 10.987 6.287 0.653 1.00 88.75 525 ILE A CA 1
ATOM 4225 C C . ILE A 1 525 ? 10.325 5.299 -0.322 1.00 88.75 525 ILE A C 1
ATOM 4227 O O . ILE A 1 525 ? 10.567 5.367 -1.528 1.00 88.75 525 ILE A O 1
ATOM 4231 N N . SER A 1 526 ? 9.506 4.368 0.173 1.00 91.25 526 SER A N 1
ATOM 4232 C CA . SER A 1 526 ? 8.798 3.404 -0.685 1.00 91.25 526 SER A CA 1
ATOM 4233 C C . SER A 1 526 ? 7.468 3.963 -1.211 1.00 91.25 526 SER A C 1
ATOM 4235 O O . SER A 1 526 ? 6.862 4.832 -0.570 1.00 91.25 526 SER A O 1
ATOM 4237 N N . PRO A 1 527 ? 6.955 3.464 -2.356 1.00 92.88 527 PRO A N 1
ATOM 4238 C CA . PRO A 1 527 ? 5.593 3.765 -2.782 1.00 92.88 527 PRO A CA 1
ATOM 4239 C C . PRO A 1 527 ? 4.565 3.246 -1.777 1.00 92.88 527 PRO A C 1
ATOM 4241 O O . PRO A 1 527 ? 4.777 2.231 -1.118 1.00 92.88 527 PRO A O 1
ATOM 4244 N N . LEU A 1 528 ? 3.417 3.915 -1.718 1.00 96.06 528 LEU A N 1
ATOM 4245 C CA . LEU A 1 528 ? 2.324 3.564 -0.814 1.00 96.06 528 LEU A CA 1
ATOM 4246 C C . LEU A 1 528 ? 1.485 2.401 -1.343 1.00 96.06 528 LEU A C 1
ATOM 4248 O O . LEU A 1 528 ? 1.314 2.252 -2.559 1.00 96.06 528 LEU A O 1
ATOM 4252 N N . ALA A 1 529 ? 0.902 1.634 -0.428 1.00 96.62 529 ALA A N 1
ATOM 4253 C CA . ALA A 1 529 ? -0.179 0.698 -0.718 1.00 96.62 529 ALA A CA 1
ATOM 4254 C C . ALA A 1 529 ? -1.435 1.094 0.057 1.00 96.62 529 ALA A C 1
ATOM 4256 O O . ALA A 1 529 ? -1.341 1.663 1.138 1.00 96.62 529 ALA A O 1
ATOM 4257 N N . GLU A 1 530 ? -2.608 0.796 -0.483 1.00 94.81 530 GLU A N 1
ATOM 4258 C CA . GLU A 1 530 ? -3.884 1.113 0.151 1.00 94.81 530 GLU A CA 1
ATOM 4259 C C . GLU A 1 530 ? -4.826 -0.080 0.082 1.00 94.81 530 GLU A C 1
ATOM 4261 O O . GLU A 1 530 ? -4.866 -0.835 -0.903 1.00 94.81 530 GLU A O 1
ATOM 4266 N N . ARG A 1 531 ? -5.590 -0.247 1.160 1.00 89.25 531 ARG A N 1
ATOM 4267 C CA . ARG A 1 531 ? -6.739 -1.131 1.180 1.00 89.25 531 ARG A CA 1
ATOM 4268 C C . ARG A 1 531 ? -7.799 -0.647 2.154 1.00 89.25 531 ARG A C 1
ATOM 4270 O O . ARG A 1 531 ? -7.531 -0.455 3.334 1.00 89.25 531 ARG A O 1
ATOM 4277 N N . ASP A 1 532 ? -9.025 -0.572 1.649 1.00 81.06 532 ASP A N 1
ATOM 4278 C CA . ASP A 1 532 ? -10.238 -0.308 2.423 1.00 81.06 532 ASP A CA 1
ATOM 4279 C C . ASP A 1 532 ? -10.151 1.000 3.241 1.00 81.06 532 ASP A C 1
ATOM 4281 O O . ASP A 1 532 ? -10.687 1.103 4.345 1.00 81.06 532 ASP A O 1
ATOM 4285 N N . GLY A 1 533 ? -9.485 2.011 2.672 1.00 84.94 533 GLY A N 1
ATOM 4286 C CA . GLY A 1 533 ? -9.266 3.328 3.266 1.00 84.94 533 GLY A CA 1
ATOM 4287 C C . GLY A 1 533 ? -8.028 3.429 4.157 1.00 84.94 533 GLY A C 1
ATOM 4288 O O . GLY A 1 533 ? -7.748 4.518 4.643 1.00 84.94 533 GLY A O 1
ATOM 4289 N N . ILE A 1 534 ? -7.281 2.341 4.365 1.00 92.88 534 ILE A N 1
ATOM 4290 C CA . ILE A 1 534 ? -6.048 2.336 5.162 1.00 92.88 534 ILE A CA 1
ATOM 4291 C C . ILE A 1 534 ? -4.842 2.361 4.225 1.00 92.88 534 ILE A C 1
ATOM 4293 O O . ILE A 1 534 ? -4.731 1.539 3.311 1.00 92.88 534 ILE A O 1
ATOM 4297 N N . VAL A 1 535 ? -3.930 3.296 4.470 1.00 97.19 535 VAL A N 1
ATOM 4298 C CA . VAL A 1 535 ? -2.676 3.467 3.738 1.00 97.19 535 VAL A CA 1
ATOM 4299 C C . VAL A 1 535 ? -1.527 2.838 4.515 1.00 97.19 535 VAL A C 1
ATOM 4301 O O . VAL A 1 535 ? -1.360 3.082 5.706 1.00 97.19 535 VAL A O 1
ATOM 4304 N N . TYR A 1 536 ? -0.711 2.058 3.814 1.00 97.56 536 TYR A N 1
ATOM 4305 C CA . TYR A 1 536 ? 0.463 1.375 4.338 1.00 97.56 536 TYR A CA 1
ATOM 4306 C C . TYR A 1 536 ? 1.727 1.993 3.754 1.00 97.56 536 TYR A C 1
ATOM 4308 O O . TYR A 1 536 ? 1.869 2.106 2.530 1.00 97.56 536 TYR A O 1
ATOM 4316 N N . PHE A 1 537 ? 2.655 2.364 4.633 1.00 96.81 537 PHE A N 1
ATOM 4317 C CA . PHE A 1 537 ? 3.862 3.095 4.270 1.00 96.81 537 PHE A CA 1
ATOM 4318 C C . PHE A 1 537 ? 5.111 2.473 4.896 1.00 96.81 537 PHE A C 1
ATOM 4320 O O . PHE A 1 537 ? 5.293 2.520 6.110 1.00 96.81 537 PHE A O 1
ATOM 4327 N N . CYS A 1 538 ? 5.976 1.899 4.054 1.00 96.25 538 CYS A N 1
ATOM 4328 C CA . CYS A 1 538 ? 7.335 1.518 4.438 1.00 96.25 538 CYS A CA 1
ATOM 4329 C C . CYS A 1 538 ? 8.247 2.736 4.279 1.00 96.25 538 CYS A C 1
ATOM 4331 O O . CYS A 1 538 ? 8.459 3.207 3.159 1.00 96.25 538 CYS A O 1
ATOM 4333 N N . THR A 1 539 ? 8.762 3.254 5.391 1.00 94.75 539 THR A N 1
ATOM 4334 C CA . THR A 1 539 ? 9.476 4.536 5.406 1.00 94.75 539 THR A CA 1
ATOM 4335 C C . THR A 1 539 ? 10.894 4.433 4.852 1.00 94.75 539 THR A C 1
ATOM 4337 O O . THR A 1 539 ? 11.422 5.446 4.404 1.00 94.75 539 THR A O 1
ATOM 4340 N N . ASN A 1 540 ? 11.490 3.229 4.854 1.00 93.62 540 ASN A N 1
ATOM 4341 C CA . ASN A 1 540 ? 12.928 3.003 4.627 1.00 93.62 540 ASN A CA 1
ATOM 4342 C C . ASN A 1 540 ? 13.813 3.817 5.592 1.00 93.62 540 ASN A C 1
ATOM 4344 O O . ASN A 1 540 ? 14.932 4.204 5.254 1.00 93.62 540 ASN A O 1
ATOM 4348 N N . LEU A 1 541 ? 13.255 4.112 6.768 1.00 92.19 541 LEU A N 1
ATOM 4349 C CA . LEU A 1 541 ? 13.885 4.785 7.899 1.00 92.19 541 LEU A CA 1
ATOM 4350 C C . LEU A 1 541 ? 13.588 4.012 9.195 1.00 92.19 541 LEU A C 1
ATOM 4352 O O . LEU A 1 541 ? 13.400 4.626 10.239 1.00 92.19 541 LEU A O 1
ATOM 4356 N N . GLY A 1 542 ? 13.463 2.688 9.119 1.00 92.38 542 GLY A N 1
ATOM 4357 C CA . GLY A 1 542 ? 13.232 1.810 10.268 1.00 92.38 542 GLY A CA 1
ATOM 4358 C C . GLY A 1 542 ? 11.771 1.480 10.601 1.00 92.38 542 GLY A C 1
ATOM 4359 O O . GLY A 1 542 ? 11.542 0.793 11.593 1.00 92.38 542 GLY A O 1
ATOM 4360 N N . ALA A 1 543 ? 10.767 1.930 9.829 1.00 95.12 543 ALA A N 1
ATOM 4361 C CA . ALA A 1 543 ? 9.355 1.741 10.192 1.00 95.12 543 ALA A CA 1
ATOM 4362 C C . ALA A 1 543 ? 8.395 1.359 9.043 1.00 95.12 543 ALA A C 1
ATOM 4364 O O . ALA A 1 543 ? 8.509 1.815 7.903 1.00 95.12 543 ALA A O 1
ATOM 4365 N N . LEU A 1 544 ? 7.377 0.557 9.375 1.00 97.12 544 LEU A N 1
ATOM 4366 C CA . LEU A 1 544 ? 6.163 0.336 8.583 1.00 97.12 544 LEU A CA 1
ATOM 4367 C C . LEU A 1 544 ? 4.959 0.901 9.342 1.00 97.12 544 LEU A C 1
ATOM 4369 O O . LEU A 1 544 ? 4.690 0.477 10.464 1.00 97.12 544 LEU A O 1
ATOM 4373 N N . ALA A 1 545 ? 4.208 1.804 8.718 1.00 97.31 545 ALA A N 1
ATOM 4374 C CA . ALA A 1 545 ? 3.026 2.422 9.312 1.00 97.31 545 ALA A CA 1
ATOM 4375 C C . ALA A 1 545 ? 1.738 2.034 8.580 1.00 97.31 545 ALA A C 1
ATOM 4377 O O . ALA A 1 545 ? 1.738 1.903 7.354 1.00 97.31 545 ALA A O 1
ATOM 4378 N N . ALA A 1 546 ? 0.645 1.919 9.334 1.00 97.50 546 ALA A N 1
ATOM 4379 C CA . ALA A 1 546 ? -0.720 1.899 8.824 1.00 97.50 546 ALA A CA 1
ATOM 4380 C C . ALA A 1 546 ? -1.458 3.158 9.289 1.00 97.50 546 ALA A C 1
ATOM 4382 O O . ALA A 1 546 ? -1.467 3.474 10.480 1.00 97.50 546 ALA A O 1
ATOM 4383 N N . VAL A 1 547 ? -2.073 3.872 8.351 1.00 96.81 547 VAL A N 1
ATOM 4384 C CA . VAL A 1 547 ? -2.674 5.193 8.571 1.00 96.81 547 VAL A CA 1
ATOM 4385 C C . VAL A 1 547 ? -4.069 5.223 7.961 1.00 96.81 547 VAL A C 1
ATOM 4387 O O . VAL A 1 547 ? -4.268 4.751 6.842 1.00 96.81 547 VAL A O 1
ATOM 4390 N N . ASP A 1 548 ? -5.042 5.771 8.682 1.00 93.19 548 ASP A N 1
ATOM 4391 C CA . ASP A 1 548 ? -6.366 6.037 8.126 1.00 93.19 548 ASP A CA 1
ATOM 4392 C C . ASP A 1 548 ? -6.260 7.130 7.052 1.00 93.19 548 ASP A C 1
ATOM 4394 O O . ASP A 1 548 ? -5.819 8.247 7.316 1.00 93.19 548 ASP A O 1
ATOM 4398 N N . GLY A 1 549 ? -6.632 6.803 5.816 1.00 92.44 549 GLY A N 1
ATOM 4399 C CA . GLY A 1 549 ? -6.480 7.704 4.679 1.00 92.44 549 GLY A CA 1
ATOM 4400 C C . GLY A 1 549 ? -7.462 8.878 4.666 1.00 92.44 549 GLY A C 1
ATOM 4401 O O . GLY A 1 549 ? -7.242 9.848 3.944 1.00 92.44 549 GLY A O 1
ATOM 4402 N N . GLU A 1 550 ? -8.541 8.823 5.447 1.00 88.19 550 GLU A N 1
ATOM 4403 C CA . GLU A 1 550 ? -9.479 9.937 5.564 1.00 88.19 550 GLU A CA 1
ATOM 4404 C C . GLU A 1 550 ? -8.934 11.000 6.516 1.00 88.19 550 GLU A C 1
ATOM 4406 O O . GLU A 1 550 ? -8.947 12.182 6.178 1.00 88.19 550 GLU A O 1
ATOM 4411 N N . THR A 1 551 ? -8.461 10.583 7.691 1.00 89.00 551 THR A N 1
ATOM 4412 C CA . THR A 1 551 ? -8.118 11.503 8.786 1.00 89.00 551 THR A CA 1
ATOM 4413 C C . THR A 1 551 ? -6.623 11.753 8.942 1.00 89.00 551 THR A C 1
ATOM 4415 O O . THR A 1 551 ? -6.239 12.711 9.605 1.00 89.00 551 THR A O 1
ATOM 4418 N N . GLY A 1 552 ? -5.775 10.891 8.380 1.00 93.12 552 GLY A N 1
ATOM 4419 C CA . GLY A 1 552 ? -4.337 10.904 8.635 1.00 93.12 552 GLY A CA 1
ATOM 4420 C C . GLY A 1 552 ? -3.949 10.309 9.990 1.00 93.12 552 GLY A C 1
ATOM 4421 O O . GLY A 1 552 ? -2.769 10.336 10.342 1.00 93.12 552 GLY A O 1
ATOM 4422 N N . ARG A 1 553 ? -4.905 9.753 10.752 1.00 93.00 553 ARG A N 1
ATOM 4423 C CA . ARG A 1 553 ? -4.649 9.116 12.051 1.00 93.00 553 ARG A CA 1
ATOM 4424 C C . ARG A 1 553 ? -3.793 7.868 11.859 1.00 93.00 553 ARG A C 1
ATOM 4426 O O . ARG A 1 553 ? -4.155 6.958 11.111 1.00 93.00 553 ARG A O 1
ATOM 4433 N N . ILE A 1 554 ? -2.674 7.794 12.571 1.00 95.88 554 ILE A N 1
ATOM 4434 C CA . ILE A 1 554 ? -1.843 6.589 12.606 1.00 95.88 554 ILE A CA 1
ATOM 4435 C C . ILE A 1 554 ? -2.613 5.519 13.380 1.00 95.88 554 ILE A C 1
ATOM 4437 O O . ILE A 1 554 ? -3.046 5.777 14.495 1.00 95.88 554 ILE A O 1
ATOM 4441 N N . LEU A 1 555 ? -2.798 4.333 12.801 1.00 94.38 555 LEU A N 1
ATOM 4442 C CA . LEU A 1 555 ? -3.446 3.196 13.465 1.00 94.38 555 LEU A CA 1
ATOM 4443 C C . LEU A 1 555 ? -2.417 2.363 14.225 1.00 94.38 555 LEU A C 1
ATOM 4445 O O . LEU A 1 555 ? -2.623 2.018 15.388 1.00 94.38 555 LEU A O 1
ATOM 4449 N N . TRP A 1 556 ? -1.296 2.069 13.568 1.00 96.12 556 TRP A N 1
ATOM 4450 C CA . TRP A 1 556 ? -0.156 1.394 14.171 1.00 96.12 556 TRP A CA 1
ATOM 4451 C C . TRP A 1 556 ? 1.139 1.645 13.395 1.00 96.12 556 TRP A C 1
ATOM 4453 O O . TRP A 1 556 ? 1.118 1.953 12.201 1.00 96.12 556 TRP A O 1
ATOM 4463 N N . ILE A 1 557 ? 2.272 1.462 14.075 1.00 97.25 557 ILE A N 1
ATOM 4464 C CA . ILE A 1 557 ? 3.622 1.455 13.510 1.00 97.25 557 ILE A CA 1
ATOM 4465 C C . ILE A 1 557 ? 4.382 0.226 14.013 1.00 97.25 557 ILE A C 1
ATOM 4467 O O . ILE A 1 557 ? 4.368 -0.101 15.201 1.00 97.25 557 ILE A O 1
ATOM 4471 N N . ARG A 1 558 ? 5.088 -0.442 13.102 1.00 96.00 558 ARG A N 1
ATOM 4472 C CA . ARG A 1 558 ? 6.096 -1.458 13.413 1.00 96.00 558 ARG A CA 1
ATOM 4473 C C . ARG A 1 558 ? 7.473 -0.912 13.101 1.00 96.00 558 ARG A C 1
ATOM 4475 O O . ARG A 1 558 ? 7.740 -0.598 11.942 1.00 96.00 558 ARG A O 1
ATOM 4482 N N . ALA A 1 559 ? 8.329 -0.842 14.113 1.00 94.56 559 ALA A N 1
ATOM 4483 C CA . ALA A 1 559 ? 9.755 -0.692 13.876 1.00 94.56 559 ALA A CA 1
ATOM 4484 C C . ALA A 1 559 ? 10.315 -2.036 13.387 1.00 94.56 559 ALA A C 1
ATOM 4486 O O . ALA A 1 559 ? 9.882 -3.096 13.848 1.00 94.56 559 ALA A O 1
ATOM 4487 N N . TYR A 1 560 ? 11.227 -2.001 12.425 1.00 93.19 560 TYR A N 1
ATOM 4488 C CA . TYR A 1 560 ? 11.902 -3.189 11.911 1.00 93.19 560 TYR A CA 1
ATOM 4489 C C . TYR A 1 560 ? 13.414 -3.071 12.091 1.00 93.19 560 TYR A C 1
ATOM 4491 O O . TYR A 1 560 ? 13.935 -1.974 12.275 1.00 93.19 560 TYR A O 1
ATOM 4499 N N . ASP A 1 561 ? 14.118 -4.199 11.998 1.00 90.56 561 ASP A N 1
ATOM 4500 C CA . ASP A 1 561 ? 15.568 -4.238 12.183 1.00 90.56 561 ASP A CA 1
ATOM 4501 C C . ASP A 1 561 ? 16.262 -3.504 11.031 1.00 90.56 561 ASP A C 1
ATOM 4503 O O . ASP A 1 561 ? 16.317 -4.004 9.896 1.00 90.56 561 ASP A O 1
ATOM 4507 N N . GLU A 1 562 ? 16.762 -2.305 11.316 1.00 89.56 562 GLU A N 1
ATOM 4508 C CA . GLU A 1 562 ? 17.525 -1.494 10.376 1.00 89.56 562 GLU A CA 1
ATOM 4509 C C . GLU A 1 562 ? 19.018 -1.848 10.396 1.00 89.56 562 GLU A C 1
ATOM 4511 O O . GLU A 1 562 ? 19.567 -2.368 11.366 1.00 89.56 562 GLU A O 1
ATOM 4516 N N . ILE A 1 563 ? 19.698 -1.578 9.290 1.00 88.00 563 ILE A N 1
ATOM 4517 C CA . ILE A 1 563 ? 21.150 -1.688 9.187 1.00 88.00 563 ILE A CA 1
ATOM 4518 C C . ILE A 1 563 ? 21.757 -0.473 9.886 1.00 88.00 563 ILE A C 1
ATOM 4520 O O . ILE A 1 563 ? 21.401 0.660 9.564 1.00 88.00 563 ILE A O 1
ATOM 4524 N N . GLU A 1 564 ? 22.699 -0.700 10.795 1.00 85.62 564 GLU A N 1
ATOM 4525 C CA . GLU A 1 564 ? 23.377 0.378 11.516 1.00 85.62 564 GLU A CA 1
ATOM 4526 C C . GLU A 1 564 ? 24.100 1.347 10.573 1.00 85.62 564 GLU A C 1
ATOM 4528 O O . GLU A 1 564 ? 24.679 0.961 9.553 1.00 85.62 564 GLU A O 1
ATOM 4533 N N . ILE A 1 565 ? 24.047 2.634 10.916 1.00 85.38 565 ILE A N 1
ATOM 4534 C CA . ILE A 1 565 ? 24.759 3.691 10.197 1.00 85.38 565 ILE A CA 1
ATOM 4535 C C . ILE A 1 565 ? 26.162 3.809 10.780 1.00 85.38 565 ILE A C 1
ATOM 4537 O O . ILE A 1 565 ? 26.334 4.212 11.931 1.00 85.38 565 ILE A O 1
ATOM 4541 N N . GLU A 1 566 ? 27.156 3.514 9.952 1.00 82.56 566 GLU A N 1
ATOM 4542 C CA . GLU A 1 566 ? 28.562 3.685 10.294 1.00 82.56 566 GLU A CA 1
ATOM 4543 C C . GLU A 1 566 ? 28.992 5.154 10.169 1.00 82.56 566 GLU A C 1
ATOM 4545 O O . GLU A 1 566 ? 28.540 5.894 9.287 1.00 82.56 566 GLU A O 1
ATOM 4550 N N . ALA A 1 567 ? 29.892 5.586 11.054 1.00 79.94 567 ALA A N 1
ATOM 4551 C CA . ALA A 1 567 ? 30.486 6.914 10.976 1.00 79.94 567 ALA A CA 1
ATOM 4552 C C . ALA A 1 567 ? 31.378 7.049 9.730 1.00 79.94 567 ALA A C 1
ATOM 4554 O O . ALA A 1 567 ? 32.012 6.091 9.283 1.00 79.94 567 ALA A O 1
ATOM 4555 N N . ALA A 1 568 ? 31.466 8.263 9.182 1.00 78.31 568 ALA A N 1
ATOM 4556 C CA . ALA A 1 568 ? 32.396 8.542 8.094 1.00 78.31 568 ALA A CA 1
ATOM 4557 C C . ALA A 1 568 ? 33.848 8.318 8.552 1.00 78.31 568 ALA A C 1
ATOM 4559 O O . ALA A 1 568 ? 34.253 8.752 9.632 1.00 78.31 568 ALA A O 1
ATOM 4560 N N . VAL A 1 569 ? 34.655 7.681 7.703 1.00 79.19 569 VAL A N 1
ATOM 4561 C CA . VAL A 1 569 ? 36.081 7.452 7.960 1.00 79.19 569 VAL A CA 1
ATOM 4562 C C . VAL A 1 569 ? 36.880 8.453 7.142 1.00 79.19 569 VAL A C 1
ATOM 4564 O O . VAL A 1 569 ? 36.947 8.371 5.913 1.00 79.19 569 VAL A O 1
ATOM 4567 N N . ARG A 1 570 ? 37.512 9.415 7.824 1.00 81.00 570 ARG A N 1
ATOM 4568 C CA . ARG A 1 570 ? 38.157 10.572 7.179 1.00 81.00 570 ARG A CA 1
ATOM 4569 C C . ARG A 1 570 ? 37.140 11.277 6.273 1.00 81.00 570 ARG A C 1
ATOM 4571 O O . ARG A 1 570 ? 36.098 11.688 6.757 1.00 81.00 570 ARG A O 1
ATOM 4578 N N . HIS A 1 571 ? 37.424 11.399 4.979 1.00 76.88 571 HIS A N 1
ATOM 4579 C CA . HIS A 1 571 ? 36.547 12.024 3.989 1.00 76.88 571 HIS A CA 1
ATOM 4580 C C . HIS A 1 571 ? 35.610 11.037 3.278 1.00 76.88 571 HIS A C 1
ATOM 4582 O O . HIS A 1 571 ? 34.919 11.419 2.337 1.00 76.88 571 HIS A O 1
ATOM 4588 N N . ILE A 1 572 ? 35.599 9.767 3.692 1.00 77.88 572 ILE A N 1
ATOM 4589 C CA . ILE A 1 572 ? 34.825 8.707 3.050 1.00 77.88 572 ILE A CA 1
ATOM 4590 C C . ILE A 1 572 ? 33.566 8.447 3.874 1.00 77.88 572 ILE A C 1
ATOM 4592 O O . ILE A 1 572 ? 33.632 7.938 4.993 1.00 77.88 572 ILE A O 1
ATOM 4596 N N . THR A 1 573 ? 32.405 8.756 3.302 1.00 79.88 573 THR A N 1
ATOM 4597 C CA . THR A 1 573 ? 31.124 8.289 3.837 1.00 79.88 573 THR A CA 1
ATOM 4598 C C . THR A 1 573 ? 30.959 6.798 3.568 1.00 79.88 573 THR A C 1
ATOM 4600 O O . THR A 1 573 ? 30.984 6.366 2.412 1.00 79.88 573 THR A O 1
ATOM 4603 N N . ILE A 1 574 ? 30.702 6.025 4.620 1.00 81.06 574 ILE A N 1
ATOM 4604 C CA . ILE A 1 574 ? 30.315 4.620 4.503 1.00 81.06 574 ILE A CA 1
ATOM 4605 C C . ILE A 1 574 ? 28.806 4.570 4.252 1.00 81.06 574 ILE A C 1
ATOM 4607 O O . ILE A 1 574 ? 28.015 4.933 5.115 1.00 81.06 574 ILE A O 1
ATOM 4611 N N . LYS A 1 575 ? 28.399 4.177 3.040 1.00 81.12 575 LYS A N 1
ATOM 4612 C CA . LYS A 1 575 ? 26.982 4.020 2.675 1.00 81.12 575 LYS A CA 1
ATOM 4613 C C . LYS A 1 575 ? 26.533 2.596 2.979 1.00 81.12 575 LYS A C 1
ATOM 4615 O O . LYS A 1 575 ? 27.180 1.658 2.518 1.00 81.12 575 LYS A O 1
ATOM 4620 N N . ARG A 1 576 ? 25.404 2.437 3.679 1.00 81.62 576 ARG A N 1
ATOM 4621 C CA . ARG A 1 576 ? 24.818 1.114 3.930 1.00 81.62 576 ARG A CA 1
ATOM 4622 C C . ARG A 1 576 ? 24.468 0.431 2.610 1.00 81.62 576 ARG A C 1
ATOM 4624 O O . ARG A 1 576 ? 23.907 1.059 1.702 1.00 81.62 576 ARG A O 1
ATOM 4631 N N . GLU A 1 577 ? 24.789 -0.854 2.526 1.00 77.69 577 GLU A N 1
ATOM 4632 C CA . GLU A 1 577 ? 24.388 -1.707 1.413 1.00 77.69 577 GLU A CA 1
ATOM 4633 C C . GLU A 1 577 ? 22.864 -1.886 1.404 1.00 77.69 577 GLU A C 1
ATOM 4635 O O . GLU A 1 577 ? 22.247 -2.131 2.438 1.00 77.69 577 GLU A O 1
ATOM 4640 N N . MET A 1 578 ? 22.258 -1.752 0.225 1.00 80.38 578 MET A N 1
ATOM 4641 C CA . MET A 1 578 ? 20.827 -1.976 0.018 1.00 80.38 578 MET A CA 1
ATOM 4642 C C . MET A 1 578 ? 20.619 -3.406 -0.471 1.00 80.38 578 MET A C 1
ATOM 4644 O O . MET A 1 578 ? 20.959 -3.727 -1.610 1.00 80.38 578 MET A O 1
ATOM 4648 N N . PHE A 1 579 ? 20.063 -4.259 0.389 1.00 80.56 579 PHE A N 1
ATOM 4649 C CA . PHE A 1 579 ? 19.870 -5.681 0.084 1.00 80.56 579 PHE A CA 1
ATOM 4650 C C . PHE A 1 579 ? 18.657 -5.921 -0.817 1.00 80.56 579 PHE A C 1
ATOM 4652 O O . PHE A 1 579 ? 18.689 -6.791 -1.687 1.00 80.56 579 PHE A O 1
ATOM 4659 N N . TRP A 1 580 ? 17.604 -5.125 -0.644 1.00 86.38 580 TRP A N 1
ATOM 4660 C CA . TRP A 1 580 ? 16.384 -5.181 -1.445 1.00 86.38 580 TRP A CA 1
ATOM 4661 C C . TRP A 1 580 ? 16.329 -4.035 -2.456 1.00 86.38 580 TRP A C 1
ATOM 4663 O O . TRP A 1 580 ? 16.886 -2.962 -2.233 1.00 86.38 580 TRP A O 1
ATOM 4673 N N . GLU A 1 581 ? 15.638 -4.251 -3.573 1.00 87.12 581 GLU A N 1
ATOM 4674 C CA . GLU A 1 581 ? 15.213 -3.158 -4.444 1.00 87.12 581 GLU A CA 1
ATOM 4675 C C . GLU A 1 581 ? 13.967 -2.473 -3.902 1.00 87.12 581 GLU A C 1
ATOM 4677 O O . GLU A 1 581 ? 13.045 -3.127 -3.398 1.00 87.12 581 GLU A O 1
ATOM 4682 N N . ASN A 1 582 ? 13.915 -1.155 -4.092 1.00 88.94 582 ASN A N 1
ATOM 4683 C CA . ASN A 1 582 ? 12.805 -0.332 -3.655 1.00 88.94 582 ASN A CA 1
ATOM 4684 C C . ASN A 1 582 ? 11.511 -0.881 -4.255 1.00 88.94 582 ASN A C 1
ATOM 4686 O O . ASN A 1 582 ? 11.375 -1.056 -5.468 1.00 88.94 582 ASN A O 1
ATOM 4690 N N . SER A 1 583 ? 10.570 -1.212 -3.385 1.00 89.62 583 SER A N 1
ATOM 4691 C CA . SER A 1 583 ? 9.325 -1.863 -3.756 1.00 89.62 583 SER A CA 1
ATOM 4692 C C . SER A 1 583 ? 8.211 -1.340 -2.861 1.00 89.62 583 SER A C 1
ATOM 4694 O O . SER A 1 583 ? 8.431 -1.138 -1.667 1.00 89.62 583 SER A O 1
ATOM 4696 N N . PRO A 1 584 ? 6.997 -1.144 -3.402 1.00 92.44 584 PRO A N 1
ATOM 4697 C CA . PRO A 1 584 ? 5.858 -0.861 -2.547 1.00 92.44 584 PRO A CA 1
ATOM 4698 C C . PRO A 1 584 ? 5.604 -2.026 -1.584 1.00 92.44 584 PRO A C 1
ATOM 4700 O O . PRO A 1 584 ? 5.815 -3.183 -1.978 1.00 92.44 584 PRO A O 1
ATOM 4703 N N . PRO A 1 585 ? 5.026 -1.764 -0.397 1.00 96.00 585 PRO A N 1
ATOM 4704 C CA . PRO A 1 585 ? 4.328 -2.801 0.339 1.00 96.00 585 PRO A CA 1
ATOM 4705 C C . PRO A 1 585 ? 3.299 -3.488 -0.569 1.00 96.00 585 PRO A C 1
ATOM 4707 O O . PRO A 1 585 ? 2.618 -2.837 -1.363 1.00 96.00 585 PRO A O 1
ATOM 4710 N N . VAL A 1 586 ? 3.186 -4.808 -0.476 1.00 96.00 586 VAL A N 1
ATOM 4711 C CA . VAL A 1 586 ? 2.201 -5.584 -1.239 1.00 96.00 586 VAL A CA 1
ATOM 4712 C C . VAL A 1 586 ? 1.168 -6.130 -0.279 1.00 96.00 586 VAL A C 1
ATOM 4714 O O . VAL A 1 586 ? 1.507 -6.825 0.676 1.00 96.00 586 VAL A O 1
ATOM 4717 N N . ILE A 1 587 ? -0.099 -5.836 -0.552 1.00 95.38 587 ILE A N 1
ATOM 4718 C CA . ILE A 1 587 ? -1.217 -6.299 0.262 1.00 95.38 587 ILE A CA 1
ATOM 4719 C C . ILE A 1 587 ? -1.880 -7.469 -0.453 1.00 95.38 587 ILE A C 1
ATOM 4721 O O . ILE A 1 587 ? -2.296 -7.347 -1.602 1.00 95.38 587 ILE A O 1
ATOM 4725 N N . SER A 1 588 ? -2.029 -8.604 0.220 1.00 90.62 588 SER A N 1
ATOM 4726 C CA . SER A 1 588 ? -2.824 -9.728 -0.278 1.00 90.62 588 SER A CA 1
ATOM 4727 C C . SER A 1 588 ? -3.495 -10.442 0.887 1.00 90.62 588 SER A C 1
ATOM 4729 O O . SER A 1 588 ? -2.875 -10.683 1.915 1.00 90.62 588 SER A O 1
ATOM 4731 N N . ASP A 1 589 ? -4.773 -10.783 0.718 1.00 82.19 589 ASP A N 1
ATOM 4732 C CA . ASP A 1 589 ? -5.617 -11.426 1.735 1.00 82.19 589 ASP A CA 1
ATOM 4733 C C . ASP A 1 589 ? -5.748 -10.644 3.051 1.00 82.19 589 ASP A C 1
ATOM 4735 O O . ASP A 1 589 ? -6.624 -9.795 3.155 1.00 82.19 589 ASP A O 1
ATOM 4739 N N . ASP A 1 590 ? -4.932 -10.920 4.053 1.00 87.62 590 ASP A N 1
ATOM 4740 C CA . ASP A 1 590 ? -4.894 -10.297 5.386 1.00 87.62 590 ASP A CA 1
ATOM 4741 C C . ASP A 1 590 ? -3.442 -9.982 5.790 1.00 87.62 590 ASP A C 1
ATOM 4743 O O . ASP A 1 590 ? -3.149 -9.774 6.966 1.00 87.62 590 ASP A O 1
ATOM 4747 N N . VAL A 1 591 ? -2.530 -9.957 4.811 1.00 93.62 591 VAL A N 1
ATOM 4748 C CA . VAL A 1 591 ? -1.096 -9.744 5.004 1.00 93.62 591 VAL A CA 1
ATOM 4749 C C . VAL A 1 591 ? -0.637 -8.525 4.210 1.00 93.62 591 VAL A C 1
ATOM 4751 O O . VAL A 1 591 ? -1.027 -8.337 3.052 1.00 93.62 591 VAL A O 1
ATOM 4754 N N . VAL A 1 592 ? 0.230 -7.723 4.823 1.00 96.44 592 VAL A N 1
ATOM 4755 C CA . VAL A 1 592 ? 1.074 -6.736 4.144 1.00 96.44 592 VAL A CA 1
ATOM 4756 C C . VAL A 1 592 ? 2.524 -7.212 4.171 1.00 96.44 592 VAL A C 1
ATOM 4758 O O . VAL A 1 592 ? 3.056 -7.548 5.227 1.00 96.44 592 VAL A O 1
ATOM 4761 N N . ILE A 1 593 ? 3.153 -7.270 2.998 1.00 96.62 593 ILE A N 1
ATOM 4762 C CA . ILE A 1 593 ? 4.546 -7.695 2.826 1.00 96.62 593 ILE A CA 1
ATOM 4763 C C . ILE A 1 593 ? 5.385 -6.482 2.450 1.00 96.62 593 ILE A C 1
ATOM 4765 O O . ILE A 1 593 ? 4.997 -5.728 1.558 1.00 96.62 593 ILE A O 1
ATOM 4769 N N . THR A 1 594 ? 6.542 -6.314 3.084 1.00 95.69 594 THR A N 1
ATOM 4770 C CA . THR A 1 594 ? 7.488 -5.242 2.762 1.00 95.69 594 THR A CA 1
ATOM 4771 C C . THR A 1 594 ? 8.926 -5.751 2.675 1.00 95.69 594 THR A C 1
ATOM 4773 O O . THR A 1 594 ? 9.307 -6.726 3.327 1.00 95.69 594 THR A O 1
ATOM 4776 N N . THR A 1 595 ? 9.724 -5.078 1.851 1.00 94.06 595 THR A N 1
ATOM 4777 C CA . THR A 1 595 ? 11.156 -5.322 1.639 1.00 94.06 595 THR A CA 1
ATOM 4778 C C . THR A 1 595 ? 11.903 -3.998 1.822 1.00 94.06 595 THR A C 1
ATOM 4780 O O . THR A 1 595 ? 12.185 -3.328 0.824 1.00 94.06 595 THR A O 1
ATOM 4783 N N . PRO A 1 596 ? 12.141 -3.560 3.073 1.00 93.94 596 PRO A N 1
ATOM 4784 C CA . PRO A 1 596 ? 12.750 -2.262 3.337 1.00 93.94 596 PRO A CA 1
ATOM 4785 C C . PRO A 1 596 ? 14.176 -2.176 2.784 1.00 93.94 596 PRO A C 1
ATOM 4787 O O . PRO A 1 596 ? 14.934 -3.145 2.854 1.00 93.94 596 PRO A O 1
ATOM 4790 N N . LEU A 1 597 ? 14.552 -1.012 2.249 1.00 89.69 597 LEU A N 1
ATOM 4791 C CA . LEU A 1 597 ? 15.888 -0.784 1.671 1.00 89.69 597 LEU A CA 1
ATOM 4792 C C . LEU A 1 597 ? 17.014 -0.826 2.709 1.00 89.69 597 LEU A C 1
ATOM 4794 O O . LEU A 1 597 ? 18.150 -1.177 2.400 1.00 89.69 597 LEU A O 1
ATOM 4798 N N . ASP A 1 598 ? 16.680 -0.421 3.924 1.00 89.94 598 ASP A N 1
ATOM 4799 C CA . ASP A 1 598 ? 17.537 -0.262 5.089 1.00 89.94 598 ASP A CA 1
ATOM 4800 C C . ASP A 1 598 ? 17.501 -1.488 6.011 1.00 89.94 598 ASP A C 1
ATOM 4802 O O . ASP A 1 598 ? 17.981 -1.407 7.134 1.00 89.94 598 ASP A O 1
ATOM 4806 N N . SER A 1 599 ? 16.974 -2.630 5.556 1.00 90.56 599 SER A N 1
ATOM 4807 C CA . SER A 1 599 ? 16.936 -3.878 6.322 1.00 90.56 599 SER A CA 1
ATOM 4808 C C . SER A 1 599 ? 17.501 -5.056 5.529 1.00 90.56 599 SER A C 1
ATOM 4810 O O . SER A 1 599 ? 17.423 -5.121 4.303 1.00 90.56 599 SER A O 1
ATOM 4812 N N . ARG A 1 600 ? 18.030 -6.050 6.250 1.00 88.94 600 ARG A N 1
ATOM 4813 C CA . ARG A 1 600 ? 18.416 -7.355 5.680 1.00 88.94 600 ARG A CA 1
ATOM 4814 C C . ARG A 1 600 ? 17.2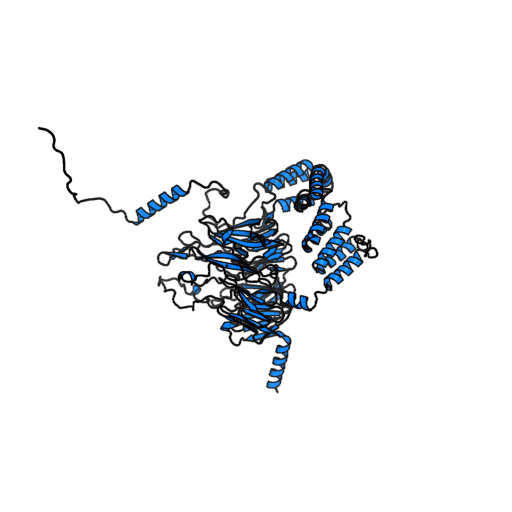44 -8.327 5.586 1.00 88.94 600 ARG A C 1
ATOM 4816 O O . ARG A 1 600 ? 17.427 -9.454 5.130 1.00 88.94 600 ARG A O 1
ATOM 4823 N N . LEU A 1 601 ? 16.060 -7.935 6.048 1.00 90.38 601 LEU A N 1
ATOM 4824 C CA . LEU A 1 601 ? 14.906 -8.814 6.183 1.00 90.38 601 LEU A CA 1
ATOM 4825 C C . LEU A 1 601 ? 13.767 -8.368 5.257 1.00 90.38 601 LEU A C 1
ATOM 4827 O O . LEU A 1 601 ? 13.569 -7.182 5.007 1.00 90.38 601 LEU A O 1
ATOM 4831 N N . CYS A 1 602 ? 13.009 -9.338 4.754 1.00 92.31 602 CYS A N 1
ATOM 4832 C CA . CYS A 1 602 ? 11.662 -9.120 4.238 1.00 92.31 602 CYS A CA 1
ATOM 4833 C C . CYS A 1 602 ? 10.669 -9.518 5.327 1.00 92.31 602 CYS A C 1
ATOM 4835 O O . CYS A 1 602 ? 10.857 -10.539 5.990 1.00 92.31 602 CYS A O 1
ATOM 4837 N N . TYR A 1 603 ? 9.611 -8.733 5.491 1.00 94.81 603 TYR A N 1
ATOM 4838 C CA . TYR A 1 603 ? 8.634 -8.925 6.553 1.00 94.81 603 TYR A CA 1
ATOM 4839 C C . TYR A 1 603 ? 7.238 -9.125 5.992 1.00 94.81 603 TYR A C 1
ATOM 4841 O O . TYR A 1 603 ? 6.849 -8.462 5.029 1.00 94.81 603 TYR A O 1
ATOM 4849 N N . ALA A 1 604 ? 6.466 -9.968 6.668 1.00 95.75 604 ALA A N 1
ATOM 4850 C CA . ALA A 1 604 ? 5.027 -10.050 6.521 1.00 95.75 604 ALA A CA 1
ATOM 4851 C C . ALA A 1 604 ? 4.344 -9.755 7.849 1.00 95.75 604 ALA A C 1
ATOM 4853 O O . ALA A 1 604 ? 4.628 -10.384 8.872 1.00 95.75 604 ALA A O 1
ATOM 4854 N N . PHE A 1 605 ? 3.392 -8.833 7.809 1.00 95.62 605 PHE A N 1
ATOM 4855 C CA . PHE A 1 605 ? 2.597 -8.438 8.960 1.00 95.62 605 PHE A CA 1
ATOM 4856 C C . PHE A 1 605 ? 1.119 -8.691 8.693 1.00 95.62 605 PHE A C 1
ATOM 4858 O O . PHE A 1 605 ? 0.645 -8.583 7.563 1.00 95.62 605 PHE A O 1
ATOM 4865 N N . GLU A 1 606 ? 0.380 -9.007 9.747 1.00 93.56 606 GLU A N 1
ATOM 4866 C CA . GLU A 1 606 ? -1.073 -8.980 9.734 1.00 93.56 606 GLU A CA 1
ATOM 4867 C C . GLU A 1 606 ? -1.570 -7.564 9.432 1.00 93.56 606 GLU A C 1
ATOM 4869 O O . GLU A 1 606 ? -1.156 -6.593 10.060 1.00 93.56 606 GLU A O 1
ATOM 4874 N N . LEU A 1 607 ? -2.471 -7.458 8.461 1.00 89.69 607 LEU A N 1
ATOM 4875 C CA . LEU A 1 607 ? -2.901 -6.194 7.877 1.00 89.69 607 LEU A CA 1
ATOM 4876 C C . LEU A 1 607 ? -3.605 -5.270 8.887 1.00 89.69 607 LEU A C 1
ATOM 4878 O O . LEU A 1 607 ? -3.396 -4.057 8.860 1.00 89.69 607 LEU A O 1
ATOM 4882 N N . GLU A 1 608 ? -4.437 -5.836 9.765 1.00 85.81 608 GLU A N 1
ATOM 4883 C CA . GLU A 1 608 ? -5.266 -5.072 10.708 1.00 85.81 608 GLU A CA 1
ATOM 4884 C C . GLU A 1 608 ? -4.499 -4.666 11.973 1.00 85.81 608 GLU A C 1
ATOM 4886 O O . GLU A 1 608 ? -4.600 -3.524 12.412 1.00 85.81 608 GLU A O 1
ATOM 4891 N N . THR A 1 609 ? -3.705 -5.575 12.543 1.00 86.00 609 THR A N 1
ATOM 4892 C CA . THR A 1 609 ? -3.051 -5.398 13.857 1.00 86.00 609 THR A CA 1
ATOM 4893 C C . THR A 1 609 ? -1.563 -5.046 13.755 1.00 86.00 609 THR A C 1
ATOM 4895 O O . THR A 1 609 ? -0.892 -4.783 14.757 1.00 86.00 609 THR A O 1
ATOM 4898 N N . GLY A 1 610 ? -0.996 -5.165 12.555 1.00 91.31 610 GLY A N 1
ATOM 4899 C CA . GLY A 1 610 ? 0.434 -5.071 12.313 1.00 91.31 610 GLY A CA 1
ATOM 4900 C C . GLY A 1 610 ? 1.248 -6.226 12.895 1.00 91.31 610 GLY A C 1
ATOM 4901 O O . GLY A 1 610 ? 2.467 -6.161 12.816 1.00 91.31 610 GLY A O 1
ATOM 4902 N N . LYS A 1 611 ? 0.658 -7.257 13.520 1.00 91.62 611 LYS A N 1
ATOM 4903 C CA . LYS A 1 611 ? 1.422 -8.352 14.152 1.00 91.62 611 LYS A CA 1
ATOM 4904 C C . LYS A 1 611 ? 2.330 -9.052 13.143 1.00 91.62 611 LYS A C 1
ATOM 4906 O O . LYS A 1 611 ? 1.890 -9.397 12.049 1.00 91.62 611 LYS A O 1
ATOM 4911 N N . LEU A 1 612 ? 3.587 -9.287 13.517 1.00 93.62 612 LEU A N 1
ATOM 4912 C CA . LEU A 1 612 ? 4.532 -10.025 12.680 1.00 93.62 612 LEU A CA 1
ATOM 4913 C C . LEU A 1 612 ? 4.021 -11.457 12.460 1.00 93.62 612 LEU A C 1
ATOM 4915 O O . LEU A 1 612 ? 3.749 -12.172 13.421 1.00 93.62 612 LEU A O 1
ATOM 4919 N N . ARG A 1 613 ? 3.891 -11.863 11.195 1.00 93.50 613 ARG A N 1
ATOM 4920 C CA . ARG A 1 613 ? 3.529 -13.233 10.795 1.00 93.50 613 ARG A CA 1
ATOM 4921 C C . ARG A 1 613 ? 4.782 -14.072 10.589 1.00 93.50 613 ARG A C 1
ATOM 4923 O O . ARG A 1 613 ? 4.901 -15.158 11.138 1.00 93.50 613 ARG A O 1
ATOM 4930 N N . TRP A 1 614 ? 5.704 -13.548 9.793 1.00 93.56 614 TRP A N 1
ATOM 4931 C CA . TRP A 1 614 ? 7.002 -14.143 9.518 1.00 93.56 614 TRP A CA 1
ATOM 4932 C C . TRP A 1 614 ? 7.937 -13.062 8.979 1.00 93.56 614 TRP A C 1
ATOM 4934 O O . TRP A 1 614 ? 7.503 -12.028 8.463 1.00 93.56 614 TRP A O 1
ATOM 4944 N N . ASN A 1 615 ? 9.233 -13.314 9.082 1.00 92.44 615 ASN A N 1
ATOM 4945 C CA . ASN A 1 615 ? 10.245 -12.595 8.332 1.00 92.44 615 ASN A CA 1
ATOM 4946 C C . ASN A 1 615 ? 11.180 -13.612 7.680 1.00 92.44 615 ASN A C 1
ATOM 4948 O O . ASN A 1 615 ? 11.297 -14.749 8.138 1.00 92.44 615 ASN A O 1
ATOM 4952 N N . ILE A 1 616 ? 11.805 -13.210 6.582 1.00 87.56 616 ILE A N 1
ATOM 4953 C CA . ILE A 1 616 ? 12.862 -13.989 5.951 1.00 87.56 616 ILE A CA 1
ATOM 4954 C C . ILE A 1 616 ? 14.100 -13.123 5.836 1.00 87.56 616 ILE A C 1
ATOM 4956 O O . ILE A 1 616 ? 14.037 -11.962 5.420 1.00 87.56 616 ILE A O 1
ATOM 4960 N N . LYS A 1 617 ? 15.242 -13.706 6.192 1.00 81.62 617 LYS A N 1
ATOM 4961 C CA . LYS A 1 617 ? 16.522 -13.084 5.901 1.00 81.62 617 LYS A CA 1
ATOM 4962 C C . LYS A 1 617 ? 16.750 -13.117 4.405 1.00 81.62 617 LYS A C 1
ATOM 4964 O O . LYS A 1 617 ? 16.468 -14.110 3.735 1.00 81.62 617 LYS A O 1
ATOM 4969 N N . TYR A 1 618 ? 17.265 -12.012 3.900 1.00 72.06 618 TYR A N 1
ATOM 4970 C CA . TYR A 1 618 ? 17.838 -11.966 2.580 1.00 72.06 618 TYR A CA 1
ATOM 4971 C C . TYR A 1 618 ? 18.839 -13.117 2.406 1.00 72.06 618 TYR A C 1
ATOM 4973 O O . TYR A 1 618 ? 19.748 -13.313 3.216 1.00 72.06 618 TYR A O 1
ATOM 4981 N N . ASP A 1 619 ? 18.630 -13.907 1.361 1.00 64.19 619 ASP A N 1
ATOM 4982 C CA . ASP A 1 619 ? 19.390 -15.121 1.096 1.00 64.19 619 ASP A CA 1
ATOM 4983 C C . ASP A 1 619 ? 20.738 -14.755 0.452 1.00 64.19 619 ASP A C 1
ATOM 4985 O O . ASP A 1 619 ? 20.834 -14.585 -0.766 1.00 64.19 619 ASP A O 1
ATOM 4989 N N . HIS A 1 620 ? 21.768 -14.623 1.293 1.00 52.19 620 HIS A N 1
ATOM 4990 C CA . HIS A 1 620 ? 23.176 -14.532 0.906 1.00 52.19 620 HIS A CA 1
ATOM 4991 C C . HIS A 1 620 ? 23.868 -15.838 1.325 1.00 52.19 620 HIS A C 1
ATOM 4993 O O . HIS A 1 620 ? 23.933 -16.136 2.518 1.00 52.19 620 HIS A O 1
ATOM 4999 N N . HIS A 1 621 ? 24.401 -16.616 0.378 1.00 42.91 621 HIS A N 1
ATOM 5000 C CA . HIS A 1 621 ? 25.358 -17.677 0.717 1.00 42.91 621 HIS A CA 1
ATOM 5001 C C . HIS A 1 621 ? 26.749 -17.066 0.896 1.00 42.91 621 HIS A C 1
ATOM 5003 O O . HIS A 1 621 ? 27.139 -16.191 0.126 1.00 42.91 621 HIS A O 1
ATOM 5009 N N . GLY A 1 622 ? 27.438 -17.458 1.968 1.00 37.19 622 GLY A N 1
ATOM 5010 C CA . GLY A 1 622 ? 28.748 -16.939 2.355 1.00 37.19 622 GLY A CA 1
ATOM 5011 C C . GLY A 1 622 ? 29.861 -17.211 1.338 1.00 37.19 622 GLY A C 1
ATOM 5012 O O . GLY A 1 622 ? 29.760 -18.105 0.510 1.00 37.19 622 GLY A O 1
ATOM 5013 N N . GLU A 1 623 ? 30.916 -16.405 1.449 1.00 34.16 623 GLU A N 1
ATOM 5014 C CA . GLU A 1 623 ? 32.289 -16.629 0.957 1.00 34.16 623 GLU A CA 1
ATOM 5015 C C . GLU A 1 623 ? 32.561 -16.887 -0.535 1.00 34.16 623 GLU A C 1
ATOM 5017 O O . GLU A 1 623 ? 33.732 -16.941 -0.914 1.00 34.16 623 GLU A O 1
ATOM 5022 N N . ASP A 1 624 ? 31.565 -16.904 -1.420 1.00 37.88 624 ASP A N 1
ATOM 5023 C CA . ASP A 1 624 ? 31.841 -16.904 -2.859 1.00 37.88 624 ASP A CA 1
ATOM 5024 C C . ASP A 1 624 ? 32.323 -15.519 -3.319 1.00 37.88 624 ASP A C 1
ATOM 5026 O O . ASP A 1 624 ? 31.550 -14.602 -3.603 1.00 37.88 624 ASP A O 1
ATOM 5030 N N . LYS A 1 625 ? 33.650 -15.377 -3.427 1.00 38.00 625 LYS A N 1
ATOM 5031 C CA . LYS A 1 625 ? 34.367 -14.246 -4.049 1.00 38.00 625 LYS A CA 1
ATOM 5032 C C . LYS A 1 625 ? 34.171 -14.195 -5.580 1.00 38.00 625 LYS A C 1
ATOM 5034 O O . LYS A 1 625 ? 35.112 -13.904 -6.317 1.00 38.00 625 LYS A O 1
ATOM 5039 N N . GLY A 1 626 ? 32.971 -14.495 -6.073 1.00 40.75 626 GLY A N 1
ATOM 5040 C CA . GLY A 1 626 ? 32.576 -14.243 -7.458 1.00 40.75 626 GLY A CA 1
ATOM 5041 C C . GLY A 1 626 ? 32.164 -12.775 -7.660 1.00 40.75 626 GLY A C 1
ATOM 5042 O O . GLY A 1 626 ? 31.757 -12.119 -6.704 1.00 40.75 626 GLY A O 1
ATOM 5043 N N . PRO A 1 627 ? 32.231 -12.226 -8.888 1.00 39.03 627 PRO A N 1
ATOM 5044 C CA . PRO A 1 627 ? 31.869 -10.829 -9.162 1.00 39.03 627 PRO A CA 1
ATOM 5045 C C . PRO A 1 627 ? 30.369 -10.515 -8.991 1.00 39.03 627 PRO A C 1
ATOM 5047 O O . PRO A 1 627 ? 29.996 -9.347 -9.037 1.00 39.03 627 PRO A O 1
ATOM 5050 N N . TYR A 1 628 ? 29.513 -11.524 -8.783 1.00 41.22 628 TYR A N 1
ATOM 5051 C CA . TYR A 1 628 ? 28.068 -11.360 -8.618 1.00 41.22 628 TYR A CA 1
ATOM 5052 C C . TYR A 1 628 ? 27.591 -12.105 -7.366 1.00 41.22 628 TYR A C 1
ATOM 5054 O O . TYR A 1 628 ? 27.668 -13.335 -7.344 1.00 41.22 628 TYR A O 1
ATOM 5062 N N . PRO A 1 629 ? 27.075 -11.417 -6.334 1.00 43.22 629 PRO A N 1
ATOM 5063 C CA . PRO A 1 629 ? 26.480 -12.105 -5.201 1.00 43.22 629 PRO A CA 1
ATOM 5064 C C . PRO A 1 629 ? 25.218 -12.849 -5.678 1.00 43.22 629 PRO A C 1
ATOM 5066 O O . PRO A 1 629 ? 24.372 -12.298 -6.391 1.00 43.22 629 PRO A O 1
ATOM 5069 N N . THR A 1 630 ? 25.080 -14.126 -5.309 1.00 47.88 630 THR A N 1
ATOM 5070 C CA . THR A 1 630 ? 23.872 -14.919 -5.579 1.00 47.88 630 THR A CA 1
ATOM 5071 C C . THR A 1 630 ? 22.735 -14.421 -4.693 1.00 47.88 630 THR A C 1
ATOM 5073 O O . THR A 1 630 ? 22.698 -14.707 -3.497 1.00 47.88 630 THR A O 1
ATOM 5076 N N . VAL A 1 631 ? 21.802 -13.659 -5.251 1.00 67.44 631 VAL A N 1
ATOM 5077 C CA . VAL A 1 631 ? 20.944 -12.751 -4.491 1.00 67.44 631 VAL A CA 1
ATOM 5078 C C . VAL A 1 631 ? 19.489 -12.858 -4.918 1.00 67.44 631 VAL A C 1
ATOM 5080 O O . VAL A 1 631 ? 19.175 -12.836 -6.106 1.00 67.44 631 VAL A O 1
ATOM 5083 N N . VAL A 1 632 ? 18.591 -12.920 -3.937 1.00 79.88 632 VAL A N 1
ATOM 5084 C CA . VAL A 1 632 ? 17.171 -12.598 -4.110 1.00 79.88 632 VAL A CA 1
ATOM 5085 C C . VAL A 1 632 ? 16.947 -11.201 -3.544 1.00 79.88 632 VAL A C 1
ATOM 5087 O O . VAL A 1 632 ? 16.945 -11.041 -2.332 1.00 79.88 632 VAL A O 1
ATOM 5090 N N . ASN A 1 633 ? 16.761 -10.195 -4.399 1.00 83.38 633 ASN A N 1
ATOM 5091 C CA . ASN A 1 633 ? 16.632 -8.793 -3.975 1.00 83.38 633 ASN A CA 1
ATOM 5092 C C . ASN A 1 633 ? 15.346 -8.107 -4.442 1.00 83.38 633 ASN A C 1
ATOM 5094 O O . ASN A 1 633 ? 15.104 -6.963 -4.074 1.00 83.38 633 ASN A O 1
ATOM 5098 N N . ARG A 1 634 ? 14.508 -8.762 -5.250 1.00 88.69 634 ARG A N 1
ATOM 5099 C CA . ARG A 1 634 ? 13.292 -8.153 -5.806 1.00 88.69 634 ARG A CA 1
ATOM 5100 C C . ARG A 1 634 ? 12.066 -8.955 -5.434 1.00 88.69 634 ARG A C 1
ATOM 5102 O O . ARG A 1 634 ? 11.981 -10.127 -5.789 1.00 88.69 634 ARG A O 1
ATOM 5109 N N . MET A 1 635 ? 11.078 -8.319 -4.813 1.00 92.25 635 MET A N 1
ATOM 5110 C CA . MET A 1 635 ? 9.735 -8.887 -4.699 1.00 92.25 635 MET A CA 1
ATOM 5111 C C . MET A 1 635 ? 8.974 -8.620 -5.999 1.00 92.25 635 MET A C 1
ATOM 5113 O O . MET A 1 635 ? 8.669 -7.470 -6.294 1.00 92.25 635 MET A O 1
ATOM 5117 N N . VAL A 1 636 ? 8.627 -9.653 -6.765 1.00 93.81 636 VAL A N 1
ATOM 5118 C CA . VAL A 1 636 ? 7.855 -9.507 -8.014 1.00 93.81 636 VAL A CA 1
ATOM 5119 C C . VAL A 1 636 ? 6.374 -9.260 -7.704 1.00 93.81 636 VAL A C 1
ATOM 5121 O O . VAL A 1 636 ? 5.741 -8.402 -8.315 1.00 93.81 636 VAL A O 1
ATOM 5124 N N . GLY A 1 637 ? 5.820 -9.980 -6.724 1.00 94.12 637 GLY A N 1
ATOM 5125 C CA . GLY A 1 637 ? 4.432 -9.836 -6.280 1.00 94.12 637 GLY A CA 1
ATOM 5126 C C . GLY A 1 637 ? 3.861 -11.128 -5.699 1.00 94.12 637 GLY A C 1
ATOM 5127 O O . GLY A 1 637 ? 4.606 -12.055 -5.382 1.00 94.12 637 GLY A O 1
ATOM 5128 N N . VAL A 1 638 ? 2.533 -11.189 -5.571 1.00 94.94 638 VAL A N 1
ATOM 5129 C CA . VAL A 1 638 ? 1.815 -12.320 -4.965 1.00 94.94 638 VAL A CA 1
ATOM 5130 C C . VAL A 1 638 ? 0.840 -12.931 -5.962 1.00 94.94 638 VAL A C 1
ATOM 5132 O O . VAL A 1 638 ? 0.059 -12.214 -6.578 1.00 94.94 638 VAL A O 1
ATOM 5135 N N . SER A 1 639 ? 0.846 -14.257 -6.101 1.00 94.25 639 SER A N 1
ATOM 5136 C CA . SER A 1 639 ? -0.115 -14.989 -6.932 1.00 94.25 639 SER A CA 1
ATOM 5137 C C . SER A 1 639 ? -0.361 -16.386 -6.371 1.00 94.25 639 SER A C 1
ATOM 5139 O O . SER A 1 639 ? 0.571 -17.071 -5.954 1.00 94.25 639 SER A O 1
ATOM 5141 N N . SER A 1 640 ? -1.621 -16.829 -6.361 1.00 88.75 640 SER A N 1
ATOM 5142 C CA . SER A 1 640 ? -2.016 -18.176 -5.911 1.00 88.75 640 SER A CA 1
ATOM 5143 C C . SER A 1 640 ? -1.458 -18.561 -4.527 1.00 88.75 640 SER A C 1
ATOM 5145 O O . SER A 1 640 ? -0.946 -19.669 -4.342 1.00 88.75 640 SER A O 1
ATOM 5147 N N . GLY A 1 641 ? -1.514 -17.621 -3.573 1.00 91.38 641 GLY A N 1
ATOM 5148 C CA . GLY A 1 641 ? -1.007 -17.795 -2.206 1.00 91.38 641 GLY A CA 1
ATOM 5149 C C . GLY A 1 641 ? 0.521 -17.790 -2.076 1.00 91.38 641 GLY A C 1
ATOM 5150 O O . GLY A 1 641 ? 1.034 -18.124 -1.015 1.00 91.38 641 GLY A O 1
ATOM 5151 N N . LYS A 1 642 ? 1.261 -17.437 -3.135 1.00 95.12 642 LYS A N 1
ATOM 5152 C CA . LYS A 1 642 ? 2.729 -17.442 -3.147 1.00 95.12 642 LYS A CA 1
ATOM 5153 C C . LYS A 1 642 ? 3.281 -16.046 -3.356 1.00 95.12 642 LYS A C 1
ATOM 5155 O O . LYS A 1 642 ? 2.847 -15.357 -4.279 1.00 95.12 642 LYS A O 1
ATOM 5160 N N . VAL A 1 643 ? 4.261 -15.659 -2.549 1.00 95.19 643 VAL A N 1
ATOM 5161 C CA . VAL A 1 643 ? 5.080 -14.466 -2.787 1.00 95.19 643 VAL A CA 1
ATOM 5162 C C . VAL A 1 643 ? 6.254 -14.882 -3.660 1.00 95.19 643 VAL A C 1
ATOM 5164 O O . VAL A 1 643 ? 6.971 -15.826 -3.326 1.00 95.19 643 VAL A O 1
ATOM 5167 N N . ILE A 1 644 ? 6.423 -14.206 -4.792 1.00 95.44 644 ILE A N 1
ATOM 5168 C CA . ILE A 1 644 ? 7.478 -14.506 -5.755 1.00 95.44 644 ILE A CA 1
ATOM 5169 C C . ILE A 1 644 ? 8.567 -13.454 -5.649 1.00 95.44 644 ILE A C 1
ATOM 5171 O O . ILE A 1 644 ? 8.303 -12.256 -5.786 1.00 95.44 644 ILE A O 1
ATOM 5175 N N . PHE A 1 645 ? 9.796 -13.918 -5.469 1.00 92.75 645 PHE A N 1
ATOM 5176 C CA . PHE A 1 645 ? 10.986 -13.092 -5.490 1.00 92.75 645 PHE A CA 1
ATOM 5177 C C . PHE A 1 645 ? 11.920 -13.481 -6.633 1.00 92.75 645 PHE A C 1
ATOM 5179 O O . PHE A 1 645 ? 11.922 -14.623 -7.095 1.00 92.75 645 PHE A O 1
ATOM 5186 N N . SER A 1 646 ? 12.730 -12.523 -7.075 1.00 91.00 646 SER A N 1
ATOM 5187 C CA . SER A 1 646 ? 13.698 -12.689 -8.157 1.00 91.00 646 SER A CA 1
ATOM 5188 C C . SER A 1 646 ? 15.028 -11.988 -7.864 1.00 91.00 646 SER A C 1
ATOM 5190 O O . SER A 1 646 ? 15.109 -11.110 -7.005 1.00 91.00 646 SER A O 1
ATOM 5192 N N . GLY A 1 647 ? 16.052 -12.358 -8.627 1.00 86.38 647 GLY A N 1
ATOM 5193 C CA . GLY A 1 647 ? 17.405 -11.807 -8.604 1.00 86.38 647 GLY A CA 1
ATOM 5194 C C . GLY A 1 647 ? 18.310 -12.717 -9.435 1.00 86.38 647 GLY A C 1
ATOM 5195 O O . GLY A 1 647 ? 17.962 -13.025 -10.574 1.00 86.38 647 GLY A O 1
ATOM 5196 N N . SER A 1 648 ? 19.406 -13.231 -8.878 1.00 81.94 648 SER A N 1
ATOM 5197 C CA . SER A 1 648 ? 20.167 -14.338 -9.493 1.00 81.94 648 SER A CA 1
ATOM 5198 C C . SER A 1 648 ? 19.430 -15.683 -9.432 1.00 81.94 648 SER A C 1
ATOM 5200 O O . SER A 1 648 ? 19.848 -16.655 -10.048 1.00 81.94 648 SER A O 1
ATOM 5202 N N . ARG A 1 649 ? 18.338 -15.746 -8.671 1.00 86.19 649 ARG A N 1
ATOM 5203 C CA . ARG A 1 649 ? 17.477 -16.915 -8.502 1.00 86.19 649 ARG A CA 1
ATOM 5204 C C . ARG A 1 649 ? 16.031 -16.480 -8.339 1.00 86.19 649 ARG A C 1
ATOM 5206 O O . ARG A 1 649 ? 15.758 -15.325 -8.009 1.00 86.19 649 ARG A O 1
ATOM 5213 N N . ILE A 1 650 ? 15.110 -17.400 -8.579 1.00 91.88 650 ILE A N 1
ATOM 5214 C CA . ILE A 1 650 ? 13.678 -17.200 -8.363 1.00 91.88 650 ILE A CA 1
ATOM 5215 C C . ILE A 1 650 ? 13.280 -18.023 -7.152 1.00 91.88 650 ILE A C 1
ATOM 5217 O O . ILE A 1 650 ? 13.657 -19.189 -7.039 1.00 91.88 650 ILE A O 1
ATOM 5221 N N . MET A 1 651 ? 12.507 -17.425 -6.257 1.00 92.12 651 MET A N 1
ATOM 5222 C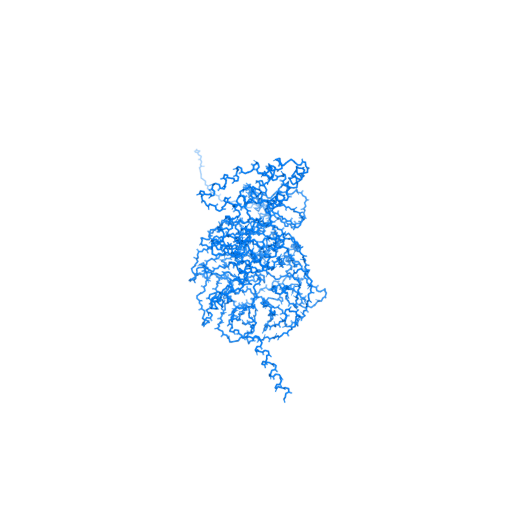 CA . MET A 1 651 ? 12.008 -18.097 -5.068 1.00 92.12 651 MET A CA 1
ATOM 5223 C C . MET A 1 651 ? 10.514 -17.852 -4.927 1.00 92.12 651 MET A C 1
ATOM 5225 O O . MET A 1 651 ? 10.057 -16.717 -5.054 1.00 92.12 651 MET A O 1
ATOM 5229 N N . ALA A 1 652 ? 9.770 -18.911 -4.626 1.00 94.88 652 ALA A N 1
ATOM 5230 C CA . ALA A 1 652 ? 8.398 -18.801 -4.166 1.00 94.88 652 ALA A CA 1
ATOM 5231 C C . ALA A 1 652 ? 8.308 -19.216 -2.706 1.00 94.88 652 ALA A C 1
ATOM 5233 O O . ALA A 1 652 ? 8.773 -20.296 -2.330 1.00 94.88 652 ALA A O 1
ATOM 5234 N N . ILE A 1 653 ? 7.658 -18.381 -1.910 1.00 93.25 653 ILE A N 1
ATOM 5235 C CA . ILE A 1 653 ? 7.323 -18.690 -0.522 1.00 93.25 653 ILE A CA 1
ATOM 5236 C C . ILE A 1 653 ? 5.810 -18.662 -0.344 1.00 93.25 653 ILE A C 1
ATOM 5238 O O . ILE A 1 653 ? 5.105 -17.944 -1.056 1.00 93.25 653 ILE A O 1
ATOM 5242 N N . ASP A 1 654 ? 5.311 -19.439 0.602 1.00 93.06 654 ASP A N 1
ATOM 5243 C CA . ASP A 1 654 ? 3.916 -19.393 1.013 1.00 93.06 654 ASP A CA 1
ATOM 5244 C C . ASP A 1 654 ? 3.625 -18.091 1.774 1.00 93.06 654 ASP A C 1
ATOM 5246 O O . ASP A 1 654 ? 4.349 -17.722 2.698 1.00 93.06 654 ASP A O 1
ATOM 5250 N N . ILE A 1 655 ? 2.561 -17.380 1.394 1.00 93.00 655 ILE A N 1
ATOM 5251 C CA . ILE A 1 655 ? 2.249 -16.068 1.979 1.00 93.00 655 ILE A CA 1
ATOM 5252 C C . ILE A 1 655 ? 1.840 -16.143 3.453 1.00 93.00 655 ILE A C 1
ATOM 5254 O O . ILE A 1 655 ? 2.020 -15.175 4.192 1.00 93.00 655 ILE A O 1
ATOM 5258 N N . LYS A 1 656 ? 1.268 -17.264 3.899 1.00 90.44 656 LYS A N 1
ATOM 5259 C CA . LYS A 1 656 ? 0.748 -17.399 5.264 1.00 90.44 656 LYS A CA 1
ATOM 5260 C C . LYS A 1 656 ? 1.840 -17.797 6.245 1.00 90.44 656 LYS A C 1
ATOM 5262 O O . LYS A 1 656 ? 1.853 -17.290 7.362 1.00 90.44 656 LYS A O 1
ATOM 5267 N N . THR A 1 657 ? 2.737 -18.679 5.822 1.00 89.75 657 THR A N 1
ATOM 5268 C CA . THR A 1 657 ? 3.746 -19.308 6.686 1.00 89.75 657 THR A CA 1
ATOM 5269 C C . THR A 1 657 ? 5.158 -18.767 6.480 1.00 89.75 657 THR A C 1
ATOM 5271 O O . THR A 1 657 ? 5.998 -18.944 7.354 1.00 89.75 657 THR A O 1
ATOM 5274 N N . GLY A 1 658 ? 5.448 -18.140 5.336 1.00 89.75 658 GLY A N 1
ATOM 5275 C CA . GLY A 1 658 ? 6.800 -17.708 4.972 1.00 89.75 658 GLY A CA 1
ATOM 5276 C C . GLY A 1 658 ? 7.715 -18.855 4.529 1.00 89.75 658 GLY A C 1
ATOM 5277 O O . GLY A 1 658 ? 8.877 -18.623 4.198 1.00 89.75 658 GLY A O 1
ATOM 5278 N N . LEU A 1 659 ? 7.209 -20.094 4.485 1.00 90.00 659 LEU A N 1
ATOM 5279 C CA . LEU A 1 659 ? 7.993 -21.261 4.095 1.00 90.00 659 LEU A CA 1
ATOM 5280 C C . LEU A 1 659 ? 8.261 -21.266 2.590 1.00 90.00 659 LEU A C 1
ATOM 5282 O O . LEU A 1 659 ? 7.371 -21.031 1.768 1.00 90.00 659 LEU A O 1
ATOM 5286 N N . ARG A 1 660 ? 9.502 -21.586 2.220 1.00 92.00 660 ARG A N 1
ATOM 5287 C CA . ARG A 1 660 ? 9.908 -21.738 0.823 1.00 92.00 660 ARG A CA 1
ATOM 5288 C C . ARG A 1 660 ? 9.231 -22.955 0.200 1.00 92.00 660 ARG A C 1
ATOM 5290 O O . ARG A 1 660 ? 9.401 -24.070 0.677 1.00 92.00 660 ARG A O 1
ATOM 5297 N N . ILE A 1 661 ? 8.529 -22.732 -0.907 1.00 93.88 661 ILE A N 1
ATOM 5298 C CA . ILE A 1 661 ? 7.840 -23.778 -1.670 1.00 93.88 661 ILE A CA 1
ATOM 5299 C C . ILE A 1 661 ? 8.772 -24.354 -2.732 1.00 93.88 661 ILE A C 1
ATOM 5301 O O . ILE A 1 661 ? 8.914 -25.566 -2.849 1.00 93.88 661 ILE A O 1
ATOM 5305 N N . TRP A 1 662 ? 9.408 -23.485 -3.516 1.00 94.31 662 TRP A N 1
ATOM 5306 C CA . TRP A 1 662 ? 10.367 -23.883 -4.542 1.00 94.31 662 TRP A CA 1
ATOM 5307 C C . TRP A 1 662 ? 11.381 -22.767 -4.797 1.00 94.31 662 TRP A C 1
ATOM 5309 O O . TRP A 1 662 ? 11.170 -21.602 -4.438 1.00 94.31 662 TRP A O 1
ATOM 5319 N N . LYS A 1 663 ? 12.500 -23.141 -5.417 1.00 92.12 663 LYS A N 1
ATOM 5320 C CA . LYS A 1 663 ? 13.582 -22.241 -5.816 1.00 92.12 663 LYS A CA 1
ATOM 5321 C C . LYS A 1 663 ? 14.162 -22.699 -7.152 1.00 92.12 663 LYS A C 1
ATOM 5323 O O . LYS A 1 663 ? 14.288 -23.896 -7.385 1.00 92.12 663 LYS A O 1
ATOM 5328 N N . VAL A 1 664 ? 14.532 -21.739 -7.992 1.00 91.00 664 VAL A N 1
ATOM 5329 C CA . VAL A 1 664 ? 15.172 -21.964 -9.292 1.00 91.00 664 VAL A CA 1
ATOM 5330 C C . VAL A 1 664 ? 16.415 -21.092 -9.380 1.00 91.00 664 VAL A C 1
ATOM 5332 O O . VAL A 1 664 ? 16.310 -19.872 -9.266 1.00 91.00 664 VAL A O 1
ATOM 5335 N N . GLU A 1 665 ? 17.577 -21.702 -9.598 1.00 88.50 665 GLU A N 1
ATOM 5336 C CA . GLU A 1 665 ? 18.806 -20.961 -9.901 1.00 88.50 665 GLU A CA 1
ATOM 5337 C C . GLU A 1 665 ? 18.779 -20.458 -11.347 1.00 88.50 665 GLU A C 1
ATOM 5339 O O . GLU A 1 665 ? 18.343 -21.170 -12.257 1.00 88.50 665 GLU A O 1
ATOM 5344 N N . LEU A 1 666 ? 19.225 -19.220 -11.568 1.00 84.56 666 LEU A N 1
ATOM 5345 C CA . LEU A 1 666 ? 19.365 -18.663 -12.911 1.00 84.56 666 LEU A CA 1
ATOM 5346 C C . LEU A 1 666 ? 20.831 -18.698 -13.337 1.00 84.56 666 LEU A C 1
ATOM 5348 O O . LEU A 1 666 ? 21.735 -18.459 -12.544 1.00 84.56 666 LEU A O 1
ATOM 5352 N N . GLU A 1 667 ? 21.064 -18.958 -14.622 1.00 81.25 667 GLU A N 1
ATOM 5353 C CA . GLU A 1 667 ? 22.401 -18.869 -15.213 1.00 81.25 667 GLU A CA 1
ATOM 5354 C C . GLU A 1 667 ? 22.962 -17.442 -15.075 1.00 81.25 667 GLU A C 1
ATOM 5356 O O . GLU A 1 667 ? 22.224 -16.459 -15.199 1.00 81.25 667 GLU A O 1
ATOM 5361 N N . THR A 1 668 ? 24.283 -17.309 -14.933 1.00 71.44 668 THR A N 1
ATOM 5362 C CA . THR A 1 668 ? 24.986 -16.027 -14.724 1.00 71.44 668 THR A CA 1
ATOM 5363 C C . THR A 1 668 ? 24.699 -14.968 -15.797 1.00 71.44 668 THR A C 1
ATOM 5365 O O . THR A 1 668 ? 24.753 -13.780 -15.521 1.00 71.44 668 THR A O 1
ATOM 5368 N N . ASN A 1 669 ? 24.326 -15.359 -17.021 1.00 72.38 669 ASN A N 1
ATOM 5369 C CA . ASN A 1 669 ? 23.962 -14.431 -18.107 1.00 72.38 669 ASN A CA 1
ATOM 5370 C C . ASN A 1 669 ? 22.439 -14.224 -18.268 1.00 72.38 669 ASN A C 1
ATOM 5372 O O . ASN A 1 669 ? 21.973 -13.697 -19.290 1.00 72.38 669 ASN A O 1
ATOM 5376 N N . ARG A 1 670 ? 21.645 -14.708 -17.308 1.00 78.69 670 ARG A N 1
ATOM 5377 C CA . ARG A 1 670 ? 20.174 -14.765 -17.344 1.00 78.69 670 ARG A CA 1
ATOM 5378 C C . ARG A 1 670 ? 19.515 -14.402 -16.009 1.00 78.69 670 ARG A C 1
ATOM 5380 O O . ARG A 1 670 ? 18.324 -14.663 -15.847 1.00 78.69 670 ARG A O 1
ATOM 5387 N N . TYR A 1 671 ? 20.245 -13.779 -15.085 1.00 81.56 671 TYR A N 1
ATOM 5388 C CA . TYR A 1 671 ? 19.657 -13.242 -13.857 1.00 81.56 671 TYR A CA 1
ATOM 5389 C C . TYR A 1 671 ? 18.652 -12.121 -14.146 1.00 81.56 671 TYR A C 1
ATOM 5391 O O . TYR A 1 671 ? 18.670 -11.484 -15.206 1.00 81.56 671 TYR A O 1
ATOM 5399 N N . ALA A 1 672 ? 17.766 -11.891 -13.179 1.00 85.62 672 ALA A N 1
ATOM 5400 C CA . ALA A 1 672 ? 16.765 -10.845 -13.245 1.00 85.62 672 ALA A CA 1
ATOM 5401 C C . ALA A 1 672 ? 17.427 -9.460 -13.182 1.00 85.62 672 ALA A C 1
ATOM 5403 O O . ALA A 1 672 ? 18.113 -9.145 -12.207 1.00 85.62 672 ALA A O 1
ATOM 5404 N N . VAL A 1 673 ? 17.201 -8.629 -14.201 1.00 85.31 673 VAL A N 1
ATOM 5405 C CA . VAL A 1 673 ? 17.774 -7.266 -14.281 1.00 85.31 673 VAL A CA 1
ATOM 5406 C C . VAL A 1 673 ? 16.755 -6.153 -14.071 1.00 85.31 673 VAL A C 1
ATOM 5408 O O . VAL A 1 673 ? 17.140 -5.003 -13.911 1.00 85.31 673 VAL A O 1
ATOM 5411 N N . ALA A 1 674 ? 15.466 -6.478 -14.119 1.00 87.69 674 ALA A N 1
ATOM 5412 C CA . ALA A 1 674 ? 14.378 -5.509 -14.127 1.00 87.69 674 ALA A CA 1
ATOM 5413 C C . ALA A 1 674 ? 13.125 -6.086 -13.450 1.00 87.69 674 ALA A C 1
ATOM 5415 O O . ALA A 1 674 ? 13.076 -7.271 -13.102 1.00 87.69 674 ALA A O 1
ATOM 5416 N N . ALA A 1 675 ? 12.093 -5.262 -13.282 1.00 89.69 675 ALA A N 1
ATOM 5417 C CA . ALA A 1 675 ? 10.831 -5.689 -12.700 1.00 89.69 675 ALA A CA 1
ATOM 5418 C C . ALA A 1 675 ? 10.083 -6.656 -13.631 1.00 89.69 675 ALA A C 1
ATOM 5420 O O . ALA A 1 675 ? 9.736 -6.326 -14.769 1.00 89.69 675 ALA A O 1
ATOM 5421 N N . GLY A 1 676 ? 9.826 -7.861 -13.125 1.00 92.62 676 GLY A N 1
ATOM 5422 C CA . GLY A 1 676 ? 8.991 -8.854 -13.791 1.00 92.62 676 GLY A CA 1
ATOM 5423 C C . GLY A 1 676 ? 7.497 -8.559 -13.687 1.00 92.62 676 GLY A C 1
ATOM 5424 O O . GLY A 1 676 ? 7.067 -7.620 -13.019 1.00 92.62 676 GLY A O 1
ATOM 5425 N N . CYS A 1 677 ? 6.692 -9.413 -14.318 1.00 93.62 677 CYS A N 1
ATOM 5426 C CA . CYS A 1 677 ? 5.238 -9.389 -14.179 1.00 93.62 677 CYS A CA 1
ATOM 5427 C C . CYS A 1 677 ? 4.689 -10.778 -13.831 1.00 93.62 677 CYS A C 1
ATOM 5429 O O . CYS A 1 677 ? 5.319 -11.807 -14.093 1.00 93.62 677 CYS A O 1
ATOM 5431 N N . LEU A 1 678 ? 3.512 -10.806 -13.206 1.00 96.00 678 LEU A N 1
ATOM 5432 C CA . LEU A 1 678 ? 2.834 -12.030 -12.785 1.00 96.00 678 LEU A CA 1
ATOM 5433 C C . LEU A 1 678 ? 1.488 -12.151 -13.476 1.00 96.00 678 LEU A C 1
ATOM 5435 O O . LEU A 1 678 ? 0.756 -11.171 -13.586 1.00 96.00 678 LEU A O 1
ATOM 5439 N N . SER A 1 679 ? 1.129 -13.373 -13.844 1.00 94.56 679 SER A N 1
ATOM 5440 C CA . SER A 1 679 ? -0.254 -13.773 -14.073 1.00 94.56 679 SER A CA 1
ATOM 5441 C C . SER A 1 679 ? -0.717 -14.724 -12.966 1.00 94.56 679 SER A C 1
ATOM 5443 O O . SER A 1 679 ? 0.002 -15.009 -12.002 1.00 94.56 679 SER A O 1
ATOM 5445 N N . LYS A 1 680 ? -1.932 -15.265 -13.094 1.00 91.25 680 LYS A N 1
ATOM 5446 C CA . LYS A 1 680 ? -2.399 -16.337 -12.199 1.00 91.25 680 LYS A CA 1
ATOM 5447 C C . LYS A 1 680 ? -1.536 -17.603 -12.287 1.00 91.25 680 LYS A C 1
ATOM 5449 O O . LYS A 1 680 ? -1.455 -18.340 -11.309 1.00 91.25 680 LYS A O 1
ATOM 5454 N N . ARG A 1 681 ? -0.927 -17.871 -13.451 1.00 94.56 681 ARG A N 1
ATOM 5455 C CA . ARG A 1 681 ? -0.234 -19.136 -13.756 1.00 94.56 681 ARG A CA 1
ATOM 5456 C C . ARG A 1 681 ? 1.280 -18.992 -13.855 1.00 94.56 681 ARG A C 1
ATOM 5458 O O . ARG A 1 681 ? 1.990 -19.938 -13.518 1.00 94.56 681 ARG A O 1
ATOM 5465 N N . TYR A 1 682 ? 1.769 -17.842 -14.311 1.00 97.12 682 TYR A N 1
ATOM 5466 C CA . TYR A 1 682 ? 3.168 -17.682 -14.687 1.00 97.12 682 TYR A CA 1
ATOM 5467 C C . TYR A 1 682 ? 3.815 -16.436 -14.096 1.00 97.12 682 TYR A C 1
ATOM 5469 O O . TYR A 1 682 ? 3.172 -15.400 -13.922 1.00 97.12 682 TYR A O 1
ATOM 5477 N N . VAL A 1 683 ? 5.117 -16.539 -13.846 1.00 97.19 683 VAL A N 1
ATOM 5478 C CA . VAL A 1 683 ? 5.999 -15.408 -13.568 1.00 97.19 683 VAL A CA 1
ATOM 5479 C C . VAL A 1 683 ? 6.912 -15.158 -14.763 1.00 97.19 683 VAL A C 1
ATOM 5481 O O . VAL A 1 683 ? 7.514 -16.087 -15.302 1.00 97.19 683 VAL A O 1
ATOM 5484 N N . TYR A 1 684 ? 7.008 -13.895 -15.168 1.00 97.62 684 TYR A N 1
ATOM 5485 C CA . TYR A 1 684 ? 7.860 -13.418 -16.250 1.00 97.62 684 TYR A CA 1
ATOM 5486 C C . TYR A 1 684 ? 9.066 -12.701 -15.649 1.00 97.62 684 TYR A C 1
ATOM 5488 O O . TYR A 1 684 ? 8.905 -11.678 -14.986 1.00 97.62 684 TYR A O 1
ATOM 5496 N N . ILE A 1 685 ? 10.266 -13.228 -15.887 1.00 96.00 685 ILE A N 1
ATOM 5497 C CA . ILE A 1 685 ? 11.519 -12.716 -15.328 1.00 96.00 685 ILE A CA 1
ATOM 5498 C C . ILE A 1 685 ? 12.387 -12.128 -16.448 1.00 96.00 685 ILE A C 1
ATOM 5500 O O . ILE A 1 685 ? 12.872 -12.888 -17.294 1.00 96.00 685 ILE A O 1
ATOM 5504 N N . PRO A 1 686 ? 12.582 -10.798 -16.487 1.00 94.38 686 PRO A N 1
ATOM 5505 C CA . PRO A 1 686 ? 13.393 -10.139 -17.504 1.00 94.38 686 PRO A CA 1
ATOM 5506 C C . PRO A 1 686 ? 14.890 -10.279 -17.223 1.00 94.38 686 PRO A C 1
ATOM 5508 O O . PRO A 1 686 ? 15.343 -10.113 -16.095 1.00 94.38 686 PRO A O 1
ATOM 5511 N N . HIS A 1 687 ? 15.668 -10.504 -18.276 1.00 91.88 687 HIS A N 1
ATOM 5512 C CA . HIS A 1 687 ? 17.133 -10.500 -18.269 1.00 91.88 687 HIS A CA 1
ATOM 5513 C C . HIS A 1 687 ? 17.654 -9.574 -19.384 1.00 91.88 687 HIS A C 1
ATOM 5515 O O . HIS A 1 687 ? 16.890 -9.131 -20.239 1.00 91.88 687 HIS A O 1
ATOM 5521 N N . ARG A 1 688 ? 18.971 -9.322 -19.452 1.00 88.19 688 ARG A N 1
ATOM 5522 C CA . ARG A 1 688 ? 19.601 -8.339 -20.376 1.00 88.19 688 ARG A CA 1
ATOM 5523 C C . ARG A 1 688 ? 19.229 -8.446 -21.865 1.00 88.19 688 ARG A C 1
ATOM 5525 O O . ARG A 1 688 ? 19.467 -7.515 -22.624 1.00 88.19 688 ARG A O 1
ATOM 5532 N N . ARG A 1 689 ? 18.717 -9.596 -22.314 1.00 91.00 689 ARG A N 1
ATOM 5533 C CA . ARG A 1 689 ? 18.411 -9.881 -23.728 1.00 91.00 689 ARG A CA 1
ATOM 5534 C C . ARG A 1 689 ? 16.936 -10.149 -24.015 1.00 91.00 689 ARG A C 1
ATOM 5536 O O . ARG A 1 689 ? 16.576 -10.333 -25.175 1.00 91.00 689 ARG A O 1
ATOM 5543 N N . GLY A 1 690 ? 16.098 -10.241 -22.990 1.00 94.19 690 GLY A N 1
ATOM 5544 C CA . GLY A 1 690 ? 14.845 -10.969 -23.112 1.00 94.19 690 GLY A CA 1
ATOM 5545 C C . GLY A 1 690 ? 14.141 -11.196 -21.787 1.00 94.19 690 GLY A C 1
ATOM 5546 O O . GLY A 1 690 ? 14.349 -10.467 -20.820 1.00 94.19 690 GLY A O 1
ATOM 5547 N N . PHE A 1 691 ? 13.315 -12.233 -21.737 1.00 96.12 691 PHE A N 1
ATOM 5548 C CA . PHE A 1 691 ? 12.718 -12.717 -20.500 1.00 96.12 691 PHE A CA 1
ATOM 5549 C C . PHE A 1 691 ? 12.475 -14.225 -20.554 1.00 96.12 691 PHE A C 1
ATOM 5551 O O . PHE A 1 691 ? 12.300 -14.815 -21.623 1.00 96.12 691 PHE A O 1
ATOM 5558 N N . ARG A 1 692 ? 12.405 -14.843 -19.377 1.00 96.06 692 ARG A N 1
ATOM 5559 C CA . ARG A 1 692 ? 11.988 -16.236 -19.193 1.00 96.06 692 ARG A CA 1
ATOM 5560 C C . ARG A 1 692 ? 10.652 -16.292 -18.463 1.00 96.06 692 ARG A C 1
ATOM 5562 O O . ARG A 1 692 ? 10.331 -15.406 -17.675 1.00 96.06 692 ARG A O 1
ATOM 5569 N N . VAL A 1 693 ? 9.870 -17.326 -18.744 1.00 97.38 693 VAL A N 1
ATOM 5570 C CA . VAL A 1 693 ? 8.557 -17.549 -18.132 1.00 97.38 693 VAL A CA 1
ATOM 5571 C C . VAL A 1 693 ? 8.597 -18.844 -17.345 1.00 97.38 693 VAL A C 1
ATOM 5573 O O . VAL A 1 693 ? 9.013 -19.871 -17.885 1.00 97.38 693 VAL A O 1
ATOM 5576 N N . TYR A 1 694 ? 8.136 -18.795 -16.100 1.00 96.69 694 TYR A N 1
ATOM 5577 C CA . TYR A 1 694 ? 8.121 -19.934 -15.189 1.00 96.69 694 TYR A CA 1
ATOM 5578 C C . TYR A 1 694 ? 6.721 -20.176 -14.639 1.00 96.69 694 TYR A C 1
ATOM 5580 O O . TYR A 1 694 ? 5.964 -19.232 -14.411 1.00 96.69 694 TYR A O 1
ATOM 5588 N N . ASN A 1 695 ? 6.367 -21.437 -14.423 1.00 96.31 695 ASN A N 1
ATOM 5589 C CA . ASN A 1 695 ? 5.107 -21.827 -13.808 1.00 96.31 695 ASN A CA 1
ATOM 5590 C C . ASN A 1 695 ? 5.145 -21.556 -12.297 1.00 96.31 695 ASN A C 1
ATOM 5592 O O . ASN A 1 695 ? 6.019 -22.044 -11.589 1.00 96.31 695 ASN A O 1
ATOM 5596 N N . ILE A 1 696 ? 4.173 -20.803 -11.783 1.00 95.88 696 ILE A N 1
ATOM 5597 C CA . ILE A 1 696 ? 4.117 -20.410 -10.366 1.00 95.88 696 ILE A CA 1
ATOM 5598 C C . ILE A 1 696 ? 3.897 -21.614 -9.437 1.00 95.88 696 ILE A C 1
ATOM 5600 O O . ILE A 1 696 ? 4.276 -21.580 -8.264 1.00 95.88 696 ILE A O 1
ATOM 5604 N N . ARG A 1 697 ? 3.283 -22.694 -9.931 1.00 94.69 697 ARG A N 1
ATOM 5605 C CA . ARG A 1 697 ? 2.994 -23.885 -9.125 1.00 94.69 697 ARG A CA 1
ATOM 5606 C C . ARG A 1 697 ? 4.272 -24.592 -8.679 1.00 94.69 697 ARG A C 1
ATOM 5608 O O . ARG A 1 697 ? 4.339 -24.977 -7.517 1.00 94.69 697 ARG A O 1
ATOM 5615 N N . ASN A 1 698 ? 5.233 -24.768 -9.581 1.00 93.31 698 ASN A N 1
ATOM 5616 C CA . ASN A 1 698 ? 6.387 -25.649 -9.375 1.00 93.31 698 ASN A CA 1
ATOM 5617 C C . ASN A 1 698 ? 7.747 -25.037 -9.755 1.00 93.31 698 ASN A C 1
ATOM 5619 O O . ASN A 1 698 ? 8.769 -25.632 -9.442 1.00 93.31 698 ASN A O 1
ATOM 5623 N N . GLY A 1 699 ? 7.776 -23.863 -10.388 1.00 94.44 699 GLY A N 1
ATOM 5624 C CA . GLY A 1 699 ? 9.008 -23.212 -10.825 1.00 94.44 699 GLY A CA 1
ATOM 5625 C C . GLY A 1 699 ? 9.514 -23.665 -12.197 1.00 94.44 699 GLY A C 1
ATOM 5626 O O . GLY A 1 699 ? 10.574 -23.211 -12.615 1.00 94.44 699 GLY A O 1
ATOM 5627 N N . ASP A 1 700 ? 8.785 -24.501 -12.941 1.00 95.12 700 ASP A N 1
ATOM 5628 C CA . ASP A 1 700 ? 9.265 -24.990 -14.240 1.00 95.12 700 ASP A CA 1
ATOM 5629 C C . ASP A 1 700 ? 9.347 -23.865 -15.272 1.00 95.12 700 ASP A C 1
ATOM 5631 O O . ASP A 1 700 ? 8.379 -23.126 -15.484 1.00 95.12 700 ASP A O 1
ATOM 5635 N N . ARG A 1 701 ? 10.474 -23.767 -15.986 1.00 94.56 701 ARG A N 1
ATOM 5636 C CA . ARG A 1 701 ? 10.605 -22.859 -17.134 1.00 94.56 701 ARG A CA 1
ATOM 5637 C C . ARG A 1 701 ? 9.748 -23.367 -18.293 1.00 94.56 701 ARG A C 1
ATOM 5639 O O . ARG A 1 701 ? 9.975 -24.459 -18.803 1.00 94.56 701 ARG A O 1
ATOM 5646 N N . VAL A 1 702 ? 8.830 -22.533 -18.776 1.00 95.44 702 VAL A N 1
ATOM 5647 C CA . VAL A 1 702 ? 7.927 -22.864 -19.893 1.00 95.44 702 VAL A CA 1
ATOM 5648 C C . VAL A 1 702 ? 8.243 -22.110 -21.185 1.00 95.44 702 VAL A C 1
ATOM 5650 O O . VAL A 1 702 ? 7.805 -22.527 -22.257 1.00 95.44 702 VAL A O 1
ATOM 5653 N N . HIS A 1 703 ? 8.975 -20.993 -21.110 1.00 95.00 703 HIS A N 1
ATOM 5654 C CA . HIS A 1 703 ? 9.312 -20.181 -22.280 1.00 95.00 703 HIS A CA 1
ATOM 5655 C C . HIS A 1 703 ? 10.547 -19.304 -22.049 1.00 95.00 703 HIS A C 1
ATOM 5657 O O . HIS A 1 703 ? 10.840 -18.907 -20.922 1.00 95.00 703 HIS A O 1
ATOM 5663 N N . GLU A 1 704 ? 11.226 -18.954 -23.139 1.00 94.62 704 GLU A N 1
ATOM 5664 C CA . GLU A 1 704 ? 12.234 -17.898 -23.205 1.00 94.62 704 GLU A CA 1
ATOM 5665 C C . GLU A 1 704 ? 11.971 -17.071 -24.463 1.00 94.62 704 GLU A C 1
ATOM 5667 O O . GLU A 1 704 ? 11.733 -17.615 -25.543 1.00 94.62 704 GLU A O 1
ATOM 5672 N N . HIS A 1 705 ? 11.990 -15.754 -24.306 1.00 95.00 705 HIS A N 1
ATOM 5673 C CA . HIS A 1 705 ? 11.872 -14.810 -25.402 1.00 95.00 705 HIS A CA 1
ATOM 5674 C C . HIS A 1 705 ? 13.132 -13.962 -25.460 1.00 95.00 705 HIS A C 1
ATOM 5676 O O . HIS A 1 705 ? 13.505 -13.351 -24.462 1.00 95.00 705 HIS A O 1
ATOM 5682 N N . ILE A 1 706 ? 13.752 -13.891 -26.635 1.00 94.44 706 ILE A N 1
ATOM 5683 C CA . ILE A 1 706 ? 14.877 -13.000 -26.908 1.00 94.44 706 ILE A CA 1
ATOM 5684 C C . ILE A 1 706 ? 14.381 -11.882 -27.817 1.00 94.44 706 ILE A C 1
ATOM 5686 O O . ILE A 1 706 ? 13.804 -12.141 -28.875 1.00 94.44 706 ILE A O 1
ATOM 5690 N N . PHE A 1 707 ? 14.605 -10.646 -27.386 1.00 94.00 707 PHE A N 1
ATOM 5691 C CA . PHE A 1 707 ? 14.233 -9.463 -28.146 1.00 94.00 707 PHE A CA 1
ATOM 5692 C C . PHE A 1 707 ? 15.138 -9.281 -29.363 1.00 94.00 707 PHE A C 1
ATOM 5694 O O . PHE A 1 707 ? 16.313 -9.655 -29.342 1.00 94.00 707 PHE A O 1
ATOM 5701 N N . LYS A 1 708 ? 14.595 -8.669 -30.421 1.00 93.19 708 LYS A N 1
ATOM 5702 C CA . LYS A 1 708 ? 15.375 -8.344 -31.623 1.00 93.19 708 LYS A CA 1
ATOM 5703 C C . LYS A 1 708 ? 16.331 -7.191 -31.347 1.00 93.19 708 LYS A C 1
ATOM 5705 O O . LYS A 1 708 ? 17.457 -7.210 -31.833 1.00 93.19 708 LYS A O 1
ATOM 5710 N N . ARG A 1 709 ? 15.896 -6.218 -30.536 1.00 92.31 709 ARG A N 1
ATOM 5711 C CA . ARG A 1 709 ? 16.704 -5.068 -30.109 1.00 92.31 709 ARG A CA 1
ATOM 5712 C C . ARG A 1 709 ? 16.762 -5.009 -28.582 1.00 92.31 709 ARG A C 1
ATOM 5714 O O . ARG A 1 709 ? 16.098 -4.172 -27.976 1.00 92.31 709 ARG A O 1
ATOM 5721 N N . PRO A 1 710 ? 17.545 -5.891 -27.931 1.00 90.38 710 PRO A N 1
ATOM 5722 C CA . PRO A 1 710 ? 17.639 -5.966 -26.475 1.00 90.38 710 PRO A CA 1
ATOM 5723 C C . PRO A 1 710 ? 17.862 -4.642 -25.747 1.00 90.38 710 PRO A C 1
ATOM 5725 O O . PRO A 1 710 ? 17.260 -4.414 -24.707 1.00 90.38 710 PRO A O 1
ATOM 5728 N N . THR A 1 711 ? 18.701 -3.763 -26.291 1.00 85.44 711 THR A N 1
ATOM 5729 C CA . THR A 1 711 ? 19.030 -2.463 -25.689 1.00 85.44 711 THR A CA 1
ATOM 5730 C C . THR A 1 711 ? 17.838 -1.506 -25.637 1.00 85.44 711 THR A C 1
ATOM 5732 O O . THR A 1 711 ? 17.784 -0.645 -24.760 1.00 85.44 711 THR A O 1
ATOM 5735 N N . GLU A 1 712 ? 16.883 -1.662 -26.553 1.00 88.38 712 GLU A N 1
ATOM 5736 C CA . GLU A 1 712 ? 15.652 -0.874 -26.616 1.00 88.38 712 GLU A CA 1
ATOM 5737 C C . GLU A 1 712 ? 14.491 -1.577 -25.902 1.00 88.38 712 GLU A C 1
ATOM 5739 O O . GLU A 1 712 ? 13.665 -0.928 -25.263 1.00 88.38 712 GLU A O 1
ATOM 5744 N N . GLU A 1 713 ? 14.423 -2.905 -26.008 1.00 92.44 713 GLU A N 1
ATOM 5745 C CA . GLU A 1 713 ? 13.224 -3.688 -25.703 1.00 92.44 713 GLU A CA 1
ATOM 5746 C C . GLU A 1 713 ? 13.300 -4.429 -24.358 1.00 92.44 713 GLU A C 1
ATOM 5748 O O . GLU A 1 713 ? 12.254 -4.668 -23.756 1.00 92.44 713 GLU A O 1
ATOM 5753 N N . ALA A 1 714 ? 14.491 -4.788 -23.863 1.00 91.62 714 ALA A N 1
ATOM 5754 C CA . ALA A 1 714 ? 14.638 -5.478 -22.580 1.00 91.62 714 ALA A CA 1
ATOM 5755 C C . ALA A 1 714 ? 14.557 -4.489 -21.404 1.00 91.62 714 ALA A C 1
ATOM 5757 O O . ALA A 1 714 ? 15.168 -3.419 -21.427 1.00 91.62 714 ALA A O 1
ATOM 5758 N N . GLY A 1 715 ? 13.809 -4.854 -20.362 1.00 92.12 715 GLY A N 1
ATOM 5759 C CA . GLY A 1 715 ? 13.605 -4.018 -19.182 1.00 92.12 715 GLY A CA 1
ATOM 5760 C C . GLY A 1 715 ? 12.401 -4.467 -18.362 1.00 92.12 715 GLY A C 1
ATOM 5761 O O . GLY A 1 715 ? 12.082 -5.659 -18.345 1.00 92.12 715 GLY A O 1
ATOM 5762 N N . ASN A 1 716 ? 11.738 -3.526 -17.686 1.00 94.31 716 ASN A N 1
ATOM 5763 C CA . ASN A 1 716 ? 10.549 -3.835 -16.892 1.00 94.31 716 ASN A CA 1
ATOM 5764 C C . ASN A 1 716 ? 9.435 -4.358 -17.805 1.00 94.31 716 ASN A C 1
ATOM 5766 O O . ASN A 1 716 ? 9.278 -3.885 -18.934 1.00 94.31 716 ASN A O 1
ATOM 5770 N N . LEU A 1 717 ? 8.654 -5.319 -17.313 1.00 96.44 717 LEU A N 1
ATOM 5771 C CA . LEU A 1 717 ? 7.587 -5.968 -18.073 1.00 96.44 717 LEU A CA 1
ATOM 5772 C C . LEU A 1 717 ? 6.211 -5.569 -17.537 1.00 96.44 717 LEU A C 1
ATOM 5774 O O . LEU A 1 717 ? 5.967 -5.593 -16.332 1.00 96.44 717 LEU A O 1
ATOM 5778 N N . LEU A 1 718 ? 5.277 -5.281 -18.441 1.00 96.19 718 LEU A N 1
ATOM 5779 C CA . LEU A 1 718 ? 3.874 -5.040 -18.123 1.00 96.19 718 LEU A CA 1
ATOM 5780 C C . LEU A 1 718 ? 2.976 -5.745 -19.144 1.00 96.19 718 LEU A C 1
ATOM 5782 O O . LEU A 1 718 ? 3.155 -5.604 -20.350 1.00 96.19 718 LEU A O 1
ATOM 5786 N N . ILE A 1 719 ? 1.972 -6.478 -18.666 1.00 95.38 719 ILE A N 1
ATOM 5787 C CA . ILE A 1 719 ? 0.934 -7.072 -19.512 1.00 95.38 719 ILE A CA 1
ATOM 5788 C C . ILE A 1 719 ? -0.405 -6.466 -19.103 1.00 95.38 719 ILE A C 1
ATOM 5790 O O . ILE A 1 719 ? -0.844 -6.637 -17.967 1.00 95.38 719 ILE A O 1
ATOM 5794 N N . ALA A 1 720 ? -1.044 -5.767 -20.038 1.00 90.62 720 ALA A N 1
ATOM 5795 C CA . ALA A 1 720 ? -2.288 -5.045 -19.804 1.00 90.62 720 ALA A CA 1
ATOM 5796 C C . ALA A 1 720 ? -3.252 -5.277 -20.975 1.00 90.62 720 ALA A C 1
ATOM 5798 O O . ALA A 1 720 ? -2.981 -4.901 -22.121 1.00 90.62 720 ALA A O 1
ATOM 5799 N N . GLY A 1 721 ? -4.373 -5.946 -20.693 1.00 86.50 721 GLY A N 1
ATOM 5800 C CA . GLY A 1 721 ? -5.334 -6.373 -21.706 1.00 86.50 721 GLY A CA 1
ATOM 5801 C C . GLY A 1 721 ? -4.681 -7.242 -22.783 1.00 86.50 721 GLY A C 1
ATOM 5802 O O . GLY A 1 721 ? -4.157 -8.318 -22.508 1.00 86.50 721 GLY A O 1
ATOM 5803 N N . ASP A 1 722 ? -4.712 -6.762 -24.024 1.00 90.56 722 ASP A N 1
ATOM 5804 C CA . ASP A 1 722 ? -4.163 -7.463 -25.187 1.00 90.56 722 ASP A CA 1
ATOM 5805 C C . ASP A 1 722 ? -2.710 -7.033 -25.513 1.00 90.56 722 ASP A C 1
ATOM 5807 O O . ASP A 1 722 ? -2.182 -7.383 -26.577 1.00 90.56 722 ASP A O 1
ATOM 5811 N N . TYR A 1 723 ? -2.087 -6.173 -24.701 1.00 94.38 723 TYR A N 1
ATOM 5812 C CA . TYR A 1 723 ? -0.778 -5.566 -24.977 1.00 94.38 723 TYR A CA 1
ATOM 5813 C C . TYR A 1 723 ? 0.304 -6.113 -24.042 1.00 94.38 723 TYR A C 1
ATOM 5815 O O . TYR A 1 723 ? 0.062 -6.359 -22.861 1.00 94.38 723 TYR A O 1
ATOM 5823 N N . PHE A 1 724 ? 1.508 -6.273 -24.589 1.00 96.56 724 PHE A N 1
ATOM 5824 C CA . PHE A 1 724 ? 2.729 -6.551 -23.839 1.00 96.56 724 PHE A CA 1
ATOM 5825 C C . PHE A 1 724 ? 3.612 -5.313 -23.956 1.00 96.56 724 PHE A C 1
ATOM 5827 O O . PHE A 1 724 ? 3.909 -4.880 -25.065 1.00 96.56 724 PHE A O 1
ATOM 5834 N N . ILE A 1 725 ? 3.982 -4.711 -22.838 1.00 97.00 725 ILE A N 1
ATOM 5835 C CA . ILE A 1 725 ? 4.695 -3.439 -22.779 1.00 97.00 725 ILE A CA 1
ATOM 5836 C C . ILE A 1 725 ? 6.024 -3.688 -22.082 1.00 97.00 725 ILE A C 1
ATOM 5838 O O . ILE A 1 725 ? 6.068 -4.355 -21.046 1.00 97.00 725 ILE A O 1
ATOM 5842 N N . THR A 1 726 ? 7.096 -3.143 -22.644 1.00 96.94 726 THR A N 1
ATOM 5843 C CA . THR A 1 726 ? 8.401 -3.119 -21.990 1.00 96.94 726 THR A CA 1
ATOM 5844 C C . THR A 1 726 ? 8.888 -1.697 -21.807 1.00 96.94 726 THR A C 1
ATOM 5846 O O . THR A 1 726 ? 8.644 -0.842 -22.659 1.00 96.94 726 THR A O 1
ATOM 5849 N N . THR A 1 727 ? 9.581 -1.443 -20.700 1.00 94.19 727 THR A N 1
ATOM 5850 C CA . THR A 1 727 ? 10.305 -0.189 -20.475 1.00 94.19 727 THR A CA 1
ATOM 5851 C C . THR A 1 727 ? 11.767 -0.480 -20.183 1.00 94.19 727 THR A C 1
ATOM 5853 O O . THR A 1 727 ? 12.127 -1.020 -19.135 1.00 94.19 727 THR A O 1
ATOM 5856 N N . SER A 1 728 ? 12.616 -0.137 -21.148 1.00 89.75 728 SER A N 1
ATOM 5857 C CA . SER A 1 728 ? 14.065 -0.155 -21.000 1.00 89.75 728 SER A CA 1
ATOM 5858 C C . SER A 1 728 ? 14.547 1.150 -20.358 1.00 89.75 728 SER A C 1
ATOM 5860 O O . SER A 1 728 ? 13.769 1.960 -19.853 1.00 89.75 728 SER A O 1
ATOM 5862 N N . LYS A 1 729 ? 15.859 1.383 -20.385 1.00 81.62 729 LYS A N 1
ATOM 5863 C CA . LYS A 1 729 ? 16.477 2.590 -19.818 1.00 81.62 729 LYS A CA 1
ATOM 5864 C C . LYS A 1 729 ? 16.144 3.874 -20.573 1.00 81.62 729 LYS A C 1
ATOM 5866 O O . LYS A 1 729 ? 16.344 4.960 -20.041 1.00 81.62 729 LYS A O 1
ATOM 5871 N N . MET A 1 730 ? 15.740 3.762 -21.836 1.00 82.50 730 MET A N 1
ATOM 5872 C CA . MET A 1 730 ? 15.500 4.918 -22.707 1.00 82.50 730 MET A CA 1
ATOM 5873 C C . MET A 1 730 ? 14.244 4.782 -23.565 1.00 82.50 730 MET A C 1
ATOM 5875 O O . MET A 1 730 ? 13.826 5.778 -24.155 1.00 82.50 730 MET A O 1
ATOM 5879 N N . TYR A 1 731 ? 13.645 3.590 -23.634 1.00 90.69 731 TYR A N 1
ATOM 5880 C CA . TYR A 1 731 ? 12.532 3.308 -24.530 1.00 90.69 731 TYR A CA 1
ATOM 5881 C C . TYR A 1 731 ? 11.372 2.635 -23.805 1.00 90.69 731 TYR A C 1
ATOM 5883 O O . TYR A 1 731 ? 11.568 1.854 -22.875 1.00 90.69 731 TYR A O 1
ATOM 5891 N N . ALA A 1 732 ? 10.162 2.900 -24.285 1.00 94.94 732 ALA A N 1
ATOM 5892 C CA . ALA A 1 732 ? 8.970 2.131 -23.968 1.00 94.94 732 ALA A CA 1
ATOM 5893 C C . ALA A 1 732 ? 8.459 1.525 -25.267 1.00 94.94 732 ALA A C 1
ATOM 5895 O O . ALA A 1 732 ? 8.133 2.258 -26.202 1.00 94.94 732 ALA A O 1
ATOM 5896 N N . THR A 1 733 ? 8.373 0.202 -25.326 1.00 96.50 733 THR A N 1
ATOM 5897 C CA . THR A 1 733 ? 7.877 -0.500 -26.509 1.00 96.50 733 THR A CA 1
ATOM 5898 C C . THR A 1 733 ? 6.556 -1.172 -26.187 1.00 96.50 733 THR A C 1
ATOM 5900 O O . THR A 1 733 ? 6.440 -1.929 -25.226 1.00 96.50 733 THR A O 1
ATOM 5903 N N . VAL A 1 734 ? 5.548 -0.896 -27.009 1.00 97.12 734 VAL A N 1
ATOM 5904 C CA . VAL A 1 734 ? 4.225 -1.506 -26.923 1.00 97.12 734 VAL A CA 1
ATOM 5905 C C . VAL A 1 734 ? 4.116 -2.554 -28.017 1.00 97.12 734 VAL A C 1
ATOM 5907 O O . VAL A 1 734 ? 4.170 -2.233 -29.202 1.00 97.12 734 VAL A O 1
ATOM 5910 N N . PHE A 1 735 ? 3.900 -3.804 -27.628 1.00 96.75 735 PHE A N 1
ATOM 5911 C CA . PHE A 1 735 ? 3.641 -4.917 -28.529 1.00 96.75 735 PHE A CA 1
ATOM 5912 C C . PHE A 1 735 ? 2.172 -5.333 -28.460 1.00 96.75 735 PHE A C 1
ATOM 5914 O O . PHE A 1 735 ? 1.543 -5.344 -27.397 1.00 96.75 735 PHE A O 1
ATOM 5921 N N . ARG A 1 736 ? 1.633 -5.788 -29.590 1.00 95.44 736 ARG A N 1
ATOM 5922 C CA . ARG A 1 736 ? 0.426 -6.613 -29.605 1.00 95.44 736 ARG A CA 1
ATOM 5923 C C . ARG A 1 736 ? 0.800 -7.967 -29.007 1.00 95.44 736 ARG A C 1
ATOM 5925 O O . ARG A 1 736 ? 1.690 -8.641 -29.521 1.00 95.44 736 ARG A O 1
ATOM 5932 N N . GLY A 1 737 ? 0.145 -8.366 -27.923 1.00 93.69 737 GLY A N 1
ATOM 5933 C CA . GLY A 1 737 ? 0.416 -9.643 -27.278 1.00 93.69 737 GLY A CA 1
ATOM 5934 C C . GLY A 1 737 ? -0.121 -10.827 -28.081 1.00 93.69 737 GLY A C 1
ATOM 5935 O O . GLY A 1 737 ? -1.206 -10.770 -28.661 1.00 93.69 737 GLY A O 1
ATOM 5936 N N . VAL A 1 738 ? 0.638 -11.918 -28.085 1.00 95.25 738 VAL A N 1
ATOM 5937 C CA . VAL A 1 738 ? 0.241 -13.220 -28.632 1.00 95.25 738 VAL A CA 1
ATOM 5938 C C . VAL A 1 738 ? 0.099 -14.202 -27.467 1.00 95.25 738 VAL A C 1
ATOM 5940 O O . VAL A 1 738 ? 0.951 -14.178 -26.580 1.00 95.25 738 VAL A O 1
ATOM 5943 N N . PRO A 1 739 ? -0.927 -15.074 -27.432 1.00 94.19 739 PRO A N 1
ATOM 5944 C CA . PRO A 1 739 ? -1.050 -16.080 -26.380 1.00 94.19 739 PRO A CA 1
ATOM 5945 C C . PRO A 1 739 ? 0.187 -16.980 -26.286 1.00 94.19 739 PRO A C 1
ATOM 5947 O O . PRO A 1 739 ? 0.618 -17.551 -27.292 1.00 94.19 739 PRO A O 1
ATOM 5950 N N . LEU A 1 740 ? 0.713 -17.149 -25.071 1.00 90.88 740 LEU A N 1
ATOM 5951 C CA . LEU A 1 740 ? 1.904 -17.954 -24.779 1.00 90.88 740 LEU A CA 1
ATOM 5952 C C . LEU A 1 740 ? 1.794 -19.391 -25.335 1.00 90.88 740 LEU A C 1
ATOM 5954 O O . LEU A 1 740 ? 2.725 -19.897 -25.963 1.00 90.88 740 LEU A O 1
ATOM 5958 N N . GLU A 1 741 ? 0.623 -20.018 -25.188 1.00 81.06 741 GLU A N 1
ATOM 5959 C CA . GLU A 1 741 ? 0.349 -21.403 -25.611 1.00 81.06 741 GLU A CA 1
ATOM 5960 C C . GLU A 1 741 ? 0.402 -21.612 -27.137 1.00 81.06 741 GLU A C 1
ATOM 5962 O O . GLU A 1 741 ? 0.700 -22.710 -27.610 1.00 81.06 741 GLU A O 1
ATOM 5967 N N . LYS A 1 742 ? 0.145 -20.567 -27.938 1.00 70.56 742 LYS A N 1
ATOM 5968 C CA . LYS A 1 742 ? 0.227 -20.679 -29.404 1.00 70.56 742 LYS A CA 1
ATOM 5969 C C . LYS A 1 742 ? 1.677 -20.799 -29.875 1.00 70.56 742 LYS A C 1
ATOM 5971 O O . LYS A 1 742 ? 1.943 -21.573 -30.786 1.00 70.56 742 LYS A O 1
ATOM 5976 N N . ARG A 1 743 ? 2.621 -20.090 -29.243 1.00 61.53 743 ARG A N 1
ATOM 5977 C CA . ARG A 1 743 ? 4.049 -20.151 -29.608 1.00 61.53 743 ARG A CA 1
ATOM 5978 C C . ARG A 1 743 ? 4.731 -21.440 -29.150 1.00 61.53 743 ARG A C 1
ATOM 5980 O O . ARG A 1 743 ? 5.577 -21.948 -29.880 1.00 61.53 743 ARG A O 1
ATOM 5987 N N . SER A 1 744 ? 4.359 -21.991 -27.992 1.00 56.12 744 SER A N 1
ATOM 5988 C CA . SER A 1 744 ? 4.947 -23.248 -27.498 1.00 56.12 744 SER A CA 1
ATOM 5989 C C . SER A 1 744 ? 4.596 -24.450 -28.385 1.00 56.12 744 SER A C 1
ATOM 5991 O O . SER A 1 744 ? 5.439 -25.318 -28.604 1.00 56.12 744 SER A O 1
ATOM 5993 N N . ARG A 1 745 ? 3.389 -24.477 -28.971 1.00 51.72 745 ARG A N 1
ATOM 5994 C CA . ARG A 1 745 ? 2.983 -25.496 -29.957 1.00 51.72 745 ARG A CA 1
ATOM 5995 C C . ARG A 1 745 ? 3.739 -25.382 -31.281 1.00 51.72 745 ARG A C 1
ATOM 5997 O O . ARG A 1 745 ? 4.129 -26.408 -31.830 1.00 51.72 745 ARG A O 1
ATOM 6004 N N . THR A 1 746 ? 3.970 -24.167 -31.780 1.00 51.22 746 THR A N 1
ATOM 6005 C CA . THR A 1 746 ? 4.743 -23.956 -33.014 1.00 51.22 746 THR A CA 1
ATOM 6006 C C . THR A 1 746 ? 6.200 -24.379 -32.837 1.00 51.22 746 THR A C 1
ATOM 6008 O O . THR A 1 746 ? 6.712 -25.082 -33.696 1.00 51.22 746 THR A O 1
ATOM 6011 N N . ALA A 1 747 ? 6.823 -24.048 -31.698 1.00 49.28 747 ALA A N 1
ATOM 6012 C CA . ALA A 1 747 ? 8.195 -24.454 -31.382 1.00 49.28 747 ALA A CA 1
ATOM 6013 C C . ALA A 1 747 ? 8.356 -25.982 -31.239 1.00 49.28 747 ALA A C 1
ATOM 6015 O O . ALA A 1 747 ? 9.341 -26.547 -31.702 1.00 49.28 747 ALA A O 1
ATOM 6016 N N . ARG A 1 748 ? 7.368 -26.673 -30.647 1.00 47.25 748 ARG A N 1
ATOM 6017 C CA . ARG A 1 748 ? 7.359 -28.148 -30.586 1.00 47.25 748 ARG A CA 1
ATOM 6018 C C . ARG A 1 748 ? 7.166 -28.793 -31.961 1.00 47.25 748 ARG A C 1
ATOM 6020 O O . ARG A 1 748 ? 7.777 -29.816 -32.228 1.00 47.25 748 ARG A O 1
ATOM 6027 N N . ARG A 1 749 ? 6.345 -28.202 -32.838 1.00 44.09 749 ARG A N 1
ATOM 6028 C CA . ARG A 1 749 ? 6.140 -28.693 -34.215 1.00 44.09 749 ARG A CA 1
ATOM 6029 C C . ARG A 1 749 ? 7.337 -28.451 -35.135 1.00 44.09 749 ARG A C 1
ATOM 6031 O O . ARG A 1 749 ? 7.540 -29.254 -36.032 1.00 44.09 749 ARG A O 1
ATOM 6038 N N . SER A 1 750 ? 8.092 -27.368 -34.950 1.00 43.06 750 SER A N 1
ATOM 6039 C CA . SER A 1 750 ? 9.329 -27.132 -35.706 1.00 43.06 750 SER A CA 1
ATOM 6040 C C . SER A 1 750 ? 10.453 -28.058 -35.246 1.00 43.06 750 SER A C 1
ATOM 6042 O O . SER A 1 750 ? 11.101 -28.650 -36.091 1.00 43.06 750 SER A O 1
ATOM 6044 N N . ALA A 1 751 ? 10.601 -28.279 -33.934 1.00 43.91 751 ALA A N 1
ATOM 6045 C CA . ALA A 1 751 ? 11.582 -29.232 -33.407 1.00 43.91 751 ALA A CA 1
ATOM 6046 C C . ALA A 1 751 ? 11.289 -30.682 -33.840 1.00 43.91 751 ALA A C 1
ATOM 6048 O O . ALA A 1 751 ? 12.213 -31.411 -34.163 1.00 43.91 751 ALA A O 1
ATOM 6049 N N . ALA A 1 752 ? 10.010 -31.076 -33.910 1.00 43.47 752 ALA A N 1
ATOM 6050 C CA . ALA A 1 752 ? 9.610 -32.393 -34.415 1.00 43.47 752 ALA A CA 1
ATOM 6051 C C . ALA A 1 752 ? 9.829 -32.570 -35.932 1.00 43.47 752 ALA A C 1
ATOM 6053 O O . ALA A 1 752 ? 9.924 -33.692 -36.396 1.00 43.47 752 ALA A O 1
ATOM 6054 N N . LYS A 1 753 ? 9.901 -31.473 -36.701 1.00 46.31 753 LYS A N 1
ATOM 6055 C CA . LYS A 1 753 ? 10.185 -31.487 -38.148 1.00 46.31 753 LYS A CA 1
ATOM 6056 C C . LYS A 1 753 ? 11.675 -31.406 -38.492 1.00 46.31 753 LYS A C 1
ATOM 6058 O O . LYS A 1 753 ? 12.015 -31.569 -39.652 1.00 46.31 753 LYS A O 1
ATOM 6063 N N . GLU A 1 754 ? 12.524 -31.064 -37.527 1.00 41.97 754 GLU A N 1
ATOM 6064 C CA . GLU A 1 754 ? 13.989 -31.102 -37.664 1.00 41.97 754 GLU A CA 1
ATOM 6065 C C . GLU A 1 754 ? 14.573 -32.426 -37.139 1.00 41.97 754 GLU A C 1
ATOM 6067 O O . GLU A 1 754 ? 15.752 -32.699 -37.344 1.00 41.97 754 GLU A O 1
ATOM 6072 N N . SER A 1 755 ? 13.761 -33.233 -36.447 1.00 42.88 755 SER A N 1
ATOM 6073 C CA . SER A 1 755 ? 14.101 -34.583 -35.982 1.00 42.88 755 SER A CA 1
ATOM 6074 C C . SER A 1 755 ? 13.576 -35.711 -36.882 1.00 42.88 755 SER A C 1
ATOM 6076 O O . SER A 1 755 ? 13.888 -36.867 -36.606 1.00 42.88 755 SER A O 1
ATOM 6078 N N . ASP A 1 756 ? 12.778 -35.366 -37.895 1.00 36.53 756 ASP A N 1
ATOM 6079 C CA . ASP A 1 756 ? 12.366 -36.220 -39.020 1.00 36.53 756 ASP A CA 1
ATOM 6080 C C . ASP A 1 756 ? 13.179 -35.809 -40.255 1.00 36.53 756 ASP A C 1
ATOM 6082 O O . ASP A 1 756 ? 13.532 -36.700 -41.061 1.00 36.53 756 ASP A O 1
#

Solvent-accessible surface area (backbone atoms only — not comparable to full-atom values): 41543 Å² total; per-residue (Å²): 132,89,81,88,80,88,82,91,78,84,86,85,84,87,85,92,80,85,84,74,62,73,68,60,62,55,52,54,56,51,55,57,54,60,65,65,66,74,78,80,82,91,76,87,76,80,85,78,75,75,99,80,67,104,66,75,96,62,72,41,71,52,57,66,41,79,68,50,66,62,53,50,52,50,43,54,49,26,58,75,70,63,40,50,71,63,32,51,58,50,49,51,54,46,40,73,77,26,29,88,16,26,34,75,81,43,100,47,32,30,35,16,35,33,60,52,51,50,56,52,62,69,67,54,58,72,74,48,42,55,56,46,30,75,70,41,33,68,60,44,49,51,42,50,56,48,24,73,74,68,67,45,66,63,45,41,51,46,33,53,74,73,38,51,82,26,89,56,21,52,60,33,29,52,50,51,17,47,56,28,39,76,71,67,39,17,68,62,11,21,50,33,18,42,43,51,64,76,60,48,89,81,62,92,58,67,56,65,58,34,52,52,51,23,34,52,18,26,31,73,62,48,39,33,72,60,30,54,51,50,47,52,52,26,56,78,68,66,45,24,78,39,70,46,75,84,47,90,91,50,61,86,34,27,36,41,56,48,46,51,52,38,28,50,46,18,73,58,59,76,58,51,68,68,60,38,54,50,61,58,24,38,20,30,21,56,53,38,39,53,30,33,43,57,58,24,91,55,67,60,38,78,52,57,78,54,30,72,46,69,61,54,52,76,79,70,79,91,75,78,76,83,78,78,77,88,68,86,93,67,84,66,72,79,78,71,78,66,91,82,62,60,50,42,41,37,58,24,24,50,96,63,29,40,40,39,35,25,62,53,37,31,42,32,32,36,67,89,76,23,45,74,51,86,57,34,61,58,82,79,67,84,64,84,82,61,76,82,81,55,70,75,89,86,59,88,61,55,54,34,25,33,29,46,62,97,80,32,38,34,33,30,28,53,80,52,72,44,76,51,44,64,55,98,86,36,62,45,25,22,53,34,62,32,20,32,41,35,35,23,39,90,93,48,51,78,69,37,48,48,79,83,71,59,91,63,59,97,79,45,50,59,29,25,70,34,26,52,41,76,40,92,65,29,36,35,30,50,32,38,40,40,63,96,48,38,35,37,28,40,40,30,22,33,68,79,78,49,48,77,76,41,76,34,73,53,37,34,26,78,72,42,31,20,64,73,72,28,52,48,59,59,87,67,64,37,38,59,16,39,58,98,53,34,33,35,40,42,45,45,54,40,37,40,37,35,26,36,52,88,74,49,48,58,52,35,37,35,50,53,75,54,64,79,80,54,74,41,58,71,78,43,54,48,72,78,80,61,58,29,48,68,45,48,34,31,44,56,98,60,35,36,34,41,41,40,36,44,19,62,44,33,41,33,22,32,59,90,79,56,48,78,66,38,71,43,70,57,58,67,77,79,89,66,89,56,101,63,79,64,33,53,28,36,80,62,40,58,43,88,65,26,38,34,32,31,22,36,28,39,38,33,22,34,66,82,71,60,47,75,76,44,75,42,84,42,56,94,90,52,26,46,51,35,52,34,38,43,28,78,57,37,38,37,43,15,15,79,45,22,35,38,30,24,33,67,89,73,59,50,78,78,49,75,49,74,49,94,51,23,83,48,48,23,29,21,43,44,56,40,52,67,33,28,36,24,21,13,71,36,20,38,36,35,17,40,37,36,59,47,70,62,54,55,52,51,54,53,54,51,54,58,61,74,76,106

Foldseek 3Di:
DDDDDDDDDDDDDDDDDDDDPPVVVVVVVVVVVVVVVPPDDDDDDDDDDDPDDPDDLDWDFPFAQPPLVVLVVVLVVCLVVVVLVVSLVSLVVCCVRQQLGWYPPDPFKTFRSLLVSVVVVLVRDPVSLVVLQVVCQVVLVVLVVVCVVPVDLVSLVCCCSNVVSYQCNLVSLQSNLVVCVVVLVLLLSLVSLVCCQPRHDDHPDDNLQSLLSSLVSCLSVLVLVVLVVSLVVCVVVVQQQDASPPDPVRRVHGSNRSSVVSSVSSVPVDPPPVNCLQLLQWQFKQCRALLSFDANAFFWDFDFFQAKDFFLPPDDDPDDDPDDPPDDDDPPVLVPPPLPFAFAWDWTDHPQKIWIFHQFWIWIARNVRRDTDDIAGDPLPPDPPDPVVNDDDRDRQAHFMWGQDPAWIKGKHFDAKDAQDDDPNFRLAAIDTAIKIFTAGPVNDTQDIPVVADPDPPQKRKHQRGYFDDDPQWTKTWMWIDHLWIWTKIWIAGNRNRHTPDIGTGITGAFFAFPNSYYHYYQRWAYWHDDSQWIWTDGLRQKIWIARNVRRRTRMMGGDDFDDQDHADPSRTDHDAFQAHRYYFRDDDQWTWDRRRRDQKIWIAGNRRRHTQDIDGWDFDPDPPDSDTQGFHYFLHDEPQWTWTFFQKIWTAGNRRRHTPDIGGHDPQAGASARWGHHNFWIWGFGQFWIWIAGNNYGHTQDTDGDPDSQAFTYHWDNRSQWTWHGHPGMIIIGRIDRPVVVSVVVVVVVVVVVD

Radius of gyration: 30.65 Å; Cα contacts (8 Å, |Δi|>4): 1542; chains: 1; bounding box: 98×123×81 Å

pLDDT: mean 79.04, std 21.18, range [23.36, 97.81]

Secondary structure (DSSP, 8-state):
---------------------HHHHHHHHHHHHHHHSSSS--S-------S--------EESSBPTTHHHHHHHHHHHHHTT-HHHHHHHHHHHHHHHTTSEEEEETTEEEEHHHHHHHHHHTS-HHHHHHHHHHHHHHHHHHHHHHHHH--HHHHHHHHHH-TTSTTHHHHHHHHHHHHHHTT-HHHHHHHHHHHHHT-SS-SS-HHHHHHHHHHHHHHHT-HHHHHHHHHHHHHTT-TTSB--SSTT-TTSBHHHHHHHHHHHHHH----HHHHHHHHH-B-BGGGSTTS-PPBSS-EEEEEEEEEE--SS-S-------------SS-GGGTSS-TT----B--EEETTEEEEE-SSEEEEEETTT-PEEEEEE-GGGG----GGGGPPP--TT--B-EEE-SS-EEEEEEEEEEE--EETTEESS-EEEEEEEEEE-TT--EEEEGGGT----TT-EEE--S--EEETTEEEEEEEEESSSEEEEEEEEETTT--EEEEEEEEEE--PBPTTSSB-S---PPPPEEETTEEEEE-SSSEEEEEETTT--EEEEEE--PPP-PPPBTTB--PPP--SPP---EEETTEEEE--TT-SEEEEEETTT--EEEEEE----S---SSS---EEEEEEEETTEEEEEESEEEEEETTT--EEEEEEPPTTS---S--EEBSSEEEEEETTEEEEEETTT--EEEEEE-SSHHHH-SEEEEETTEEEEE-SS-EEEEEEEEHHHHHHHHHHHHHHH--

Nearest PDB structures (foldseek):
  6l8a-assembly1_C  TM=6.994E-01  e=1.374E-17  Acidithiobacillus ferrooxidans
  4gyw-assembly2_A  TM=3.458E-01  e=1.884E-02  Homo sapiens
  5a01-assembly3_C  TM=3.264E-01  e=3.544E-02  Drosophila melanogaster
  8cm9-assembly4_D  TM=3.504E-01  e=5.123E-02  Homo sapiens
  9hmf-assembly1_K  TM=3.903E-01  e=1.548E-01  Campylobacter jejuni

Sequence (756 aa):
MKDKGMMIAKSPKGTGGTRWPRFVRMLLCFCVIAVLMTVRNEGLRPVSAGENEASANKLTISLIAPNADEVFEQLDRLAREKKWLDYFKTADRAMECHGEMLYQVTYNFYENFGVILRRRIHALPKEAYDVFREYYDTAAGAQFSGWERCRDRKMLVEIVERYFPSSYTDEALLKLGSLDFESGRYRRAAKWFRMLIDFYPNPDKPREDALVKAAFAYSASGDAKKILGLVKYAKENGMDKKPAGVLPEEGSLTIGQLLMKLTDAALHRRVDRARLKELLANWPTLRGNQQRNRLAERDLVPGGIVGVYDRIRNYGSPVESVNQGRYFGISQQRVQQDVTDYYPFFPAVYGGKVFIPAQHFVGVIDLKNGKRLRPFAAPAMRYPEEEENKELENNRQLIYSLHVDRDGLYSSLTTGKWGGTNYMGIDVRGKMYERNMFAFDKPGRTLWSTRLFCDVSENAHHAVPIAPVRVGDKMIVSAYDNSEWTIAKLVAFNVHSGKCEWMTPICYNKLELTMFGAQSREPLISPLAERDGIVYFCTNLGALAAVDGETGRILWIRAYDEIEIEAAVRHITIKREMFWENSPPVISDDVVITTPLDSRLCYAFELETGKLRWNIKYDHHGEDKGPYPTVVNRMVGVSSGKVIFSGSRIMAIDIKTGLRIWKVELETNRYAVAAGCLSKRYVYIPHRRGFRVYNIRNGDRVHEHIFKRPTEEAGNLLIAGDYFITTSKMYATVFRGVPLEKRSRTARRSAAKESD